Protein AF-0000000065976108 (afdb_homodimer)

InterPro domains:
  IPR010111 Kynureninase [MF_01970] (1-452)
  IPR010111 Kynureninase [PF22580] (341-448)
  IPR010111 Kynureninase [PIRSF038800] (2-458)
  IPR010111 Kynureninase [PTHR14084] (5-458)
  IPR010111 Kynureninase [TIGR01814] (13-453)
  IPR015421 Pyridoxal phosphate-dependent transferase, major domain [G3DSA:3.40.640.10] (53-335)
  IPR015422 Pyridoxal phosphate-dependent transferase, small domain [G3DSA:3.90.1150.10] (14-446)
  IPR015424 Pyridoxal phosphate-dependent transferase [SSF53383] (27-454)

Secondary structure (DSSP, 8-state):
--HHHHHHHHHHS---GGGB---BTTTTT---SSS-TTPBPEE-BTTTSPPPBHHHHHHHHHHHHHHHHHGGGGGT--TTGGGT---GGGTTGGGHHHHHHHHT--GGGEEE-S-HHHHHHHHHHHH---BTTB-EEEEETT--HHHHHHHHHHHHHTT--GGGEEEEPPPTT-SS--HHHHHHHHHHTTTTEEEEEEESB-TTT-BB--HHHHHHHHHHTT-EEEEE-TTTTTTS---TTTTT-SEEEE-SSSTT---TT---EEEE-GGGTTT--SS-----S--GGGB-TTTGGGT-S---B-SSGGGG--SPPPHHHHHHHHHHHHHHHHTTHHHHHHHHHHHHHHHHHHHHHTSTTEE-TT----SSEEEE-S-SSGGGB-S-EEEEEES--SSTTT-HHHHHHHHHHHTTEE-EEETTTEEEEB--TTT--HHHHHHHHHHHHHHHHHHHTT--/--HHHHHHHHHHS---GGGB---BTTTTT---SSS-TTPBPEE-BTTTSPPPBHHHHHHHHHHHHHHHHHGGGGGT--TTGGGT---GGGTTGGGHHHHHHHHT--GGGEEE-S-HHHHHHHHHHHH---BTTB-EEEEETT--HHHHHHHHHHHHHTT--GGGEEEEPPPTT-SS--HHHHHHHHHHTTTTEEEEEEESB-TTT-BB--HHHHHHHHHHTT-EEEEE-TTTTTTS---TTTTT-SEEEE-SSSTT---TT---EEEE-GGGTTT--SS-----S--GGGB-TTTGGGT-S---B-SSGGGG--SPPPHHHHHHHHHHHHHHHHTTHHHHHHHHHHHHHHHHHHHHHTSTTEE-TT----SSEEEE-S-SSGGGB-S-EEEEEES--SSTTT-HHHHHHHHHHHTTEE-EEETTTEEEEB--TTT--HHHHHHHHHHHHHHHHHHHTT--

Sequence (920 aa):
MSIEQAKKLDECFPTYKEEFEIPTFKSLGIQNDEYEDSTDSIYLCGNSLGLMPKITRTAINDELNAWSERGVESHFRHPGEEKGLTSWVDIDLPLLPLIAPIVGGKENEVAVMGTLTSNLNAMLMSFYKPSGKKTKILFEKQAFPSDYYAFLNAAKIFGYNEDHLIQIEIKEGKTYIETEDIIETITNHQDELALVCFSGIQYYTGQFFNIGEITECAKSFGITVGWDLAHAVGNVPLQLHDWDVDFAVWCSYKYLNSGPGGIAGIFVHEKHTKDNSIEQFKPRLAGWWGNNASDRFKMLEVFDPIKSALSYRQSNPSVIDVVAVKSSLELFKKVGGISELRKKSVELTGFLQALLTSSKYYIKQEETTDRLGFKILSPLNKGDRGCQLSVLFQPHYEEYSKNIMERVNKYLSDHAIVCDERRPDVIRLAPLPLYNTFSETFIAVQRLIEAMDKIAANEIMSIEQAKKLDECFPTYKEEFEIPTFKSLGIQNDEYEDSTDSIYLCGNSLGLMPKITRTAINDELNAWSERGVESHFRHPGEEKGLTSWVDIDLPLLPLIAPIVGGKENEVAVMGTLTSNLNAMLMSFYKPSGKKTKILFEKQAFPSDYYAFLNAAKIFGYNEDHLIQIEIKEGKTYIETEDIIETITNHQDELALVCFSGIQYYTGQFFNIGEITECAKSFGITVGWDLAHAVGNVPLQLHDWDVDFAVWCSYKYLNSGPGGIAGIFVHEKHTKDNSIEQFKPRLAGWWGNNASDRFKMLEVFDPIKSALSYRQSNPSVIDVVAVKSSLELFKKVGGISELRKKSVELTGFLQALLTSSKYYIKQEETTDRLGFKILSPLNKGDRGCQLSVLFQPHYEEYSKNIMERVNKYLSDHAIVCDERRPDVIRLAPLPLYNTFSETFIAVQRLIEAMDKIAANEI

pLDDT: mean 97.21, std 2.82, range [80.31, 99.0]

Organism: Debaryomyces hansenii (strain ATCC 36239 / CBS 767 / BCRC 21394 / JCM 1990 / NBRC 0083 / IGC 2968) (NCBI:txid284592)

Nearest PDB structures (foldseek):
  3e9k-assembly1_A-2  TM=9.563E-01  e=1.590E-46  Homo sapiens
  2hzp-assembly1_A-2  TM=9.499E-01  e=9.657E-47  Homo sapiens
  7s3v-assembly1_A  TM=9.511E-01  e=1.504E-46  Homo sapiens
  1qz9-assembly1_A-2  TM=9.157E-01  e=1.569E-31  Pseudomonas fluorescens
  8dl5-assembly1_A  TM=7.112E-01  e=4.955E-16  Penicillium expansum

Structure (mmCIF, N/CA/C/O backbone):
data_AF-0000000065976108-model_v1
#
loop_
_entity.id
_entity.type
_entity.pdbx_description
1 polymer Kynureninase
#
loop_
_atom_site.group_PDB
_atom_site.id
_atom_site.type_symbol
_atom_site.label_atom_id
_atom_site.label_alt_id
_atom_site.label_comp_id
_atom_site.label_asym_id
_atom_site.label_entity_id
_atom_site.label_seq_id
_atom_site.pdbx_PDB_ins_code
_atom_site.Cartn_x
_atom_site.Cartn_y
_atom_site.Cartn_z
_atom_site.occupancy
_atom_site.B_iso_or_equiv
_atom_site.auth_seq_id
_atom_site.auth_comp_id
_atom_site.auth_asym_id
_atom_site.auth_atom_id
_atom_site.pdbx_PDB_model_num
ATOM 1 N N . MET A 1 1 ? 15.281 -36.906 -24.547 1 83.06 1 MET A N 1
ATOM 2 C CA . MET A 1 1 ? 15.781 -35.531 -24.531 1 83.06 1 MET A CA 1
ATOM 3 C C . MET A 1 1 ? 17.125 -35.469 -23.812 1 83.06 1 MET A C 1
ATOM 5 O O . MET A 1 1 ? 17.328 -36.125 -22.797 1 83.06 1 MET A O 1
ATOM 9 N N . SER A 1 2 ? 18.078 -34.75 -24.422 1 91.12 2 SER A N 1
ATOM 10 C CA . SER A 1 2 ? 19.438 -34.719 -23.891 1 91.12 2 SER A CA 1
ATOM 11 C C . SER A 1 2 ? 19.875 -33.281 -23.578 1 91.12 2 SER A C 1
ATOM 13 O O . SER A 1 2 ? 19.203 -32.344 -23.953 1 91.12 2 SER A O 1
ATOM 15 N N . ILE A 1 3 ? 20.875 -33.156 -22.828 1 95.56 3 ILE A N 1
ATOM 16 C CA . ILE A 1 3 ? 21.453 -31.875 -22.484 1 95.56 3 ILE A CA 1
ATOM 17 C C . ILE A 1 3 ? 21.891 -31.156 -23.766 1 95.56 3 ILE A C 1
ATOM 19 O O . ILE A 1 3 ? 21.812 -29.922 -23.844 1 95.56 3 ILE A O 1
ATOM 23 N N . GLU A 1 4 ? 22.281 -31.906 -24.766 1 95.75 4 GLU A N 1
ATOM 24 C CA . GLU A 1 4 ? 22.688 -31.328 -26.047 1 95.75 4 GLU A CA 1
ATOM 25 C C . GLU A 1 4 ? 21.5 -30.672 -26.75 1 95.75 4 GLU A C 1
ATOM 27 O O . GLU A 1 4 ? 21.641 -29.594 -27.344 1 95.75 4 GLU A O 1
ATOM 32 N N . GLN A 1 5 ? 20.438 -31.344 -26.688 1 95.44 5 GLN A N 1
ATOM 33 C CA . GLN A 1 5 ? 19.234 -30.766 -27.25 1 95.44 5 GLN A CA 1
ATOM 34 C C . GLN A 1 5 ? 18.844 -29.484 -26.531 1 95.44 5 GLN A C 1
ATOM 36 O O . GLN A 1 5 ? 18.422 -28.5 -27.172 1 95.44 5 GLN A O 1
ATOM 41 N N . ALA A 1 6 ? 18.922 -29.484 -25.234 1 97.56 6 ALA A N 1
ATOM 42 C CA . ALA A 1 6 ? 18.625 -28.297 -24.422 1 97.56 6 ALA A CA 1
ATOM 43 C C . ALA A 1 6 ? 19.516 -27.125 -24.828 1 97.56 6 ALA A C 1
ATOM 45 O O . ALA A 1 6 ? 19.047 -26 -24.984 1 97.56 6 ALA A O 1
ATOM 46 N N . LYS A 1 7 ? 20.797 -27.391 -24.984 1 97.38 7 LYS A N 1
ATOM 47 C CA . LYS A 1 7 ? 21.766 -26.359 -25.359 1 97.38 7 LYS A CA 1
ATOM 48 C C . LYS A 1 7 ? 21.422 -25.781 -26.734 1 97.38 7 LYS A C 1
ATOM 50 O O . LYS A 1 7 ? 21.609 -24.578 -26.969 1 97.38 7 LYS A O 1
ATOM 55 N N . LYS A 1 8 ? 21 -26.609 -27.641 1 97.12 8 LYS A N 1
ATOM 56 C CA . LYS A 1 8 ? 20.594 -26.141 -28.969 1 97.12 8 LYS A CA 1
ATOM 57 C C . LYS A 1 8 ? 19.375 -25.219 -28.875 1 97.12 8 LYS A C 1
ATOM 59 O O . LYS A 1 8 ? 19.297 -24.234 -29.609 1 97.12 8 LYS A O 1
ATOM 64 N N . LEU A 1 9 ? 18.438 -25.578 -28.047 1 97.44 9 LEU A N 1
ATOM 65 C CA . LEU A 1 9 ? 17.266 -24.734 -27.844 1 97.44 9 LEU A CA 1
ATOM 66 C C . LEU A 1 9 ? 17.656 -23.406 -27.203 1 97.44 9 LEU A C 1
ATOM 68 O O . LEU A 1 9 ? 17.078 -22.375 -27.516 1 97.44 9 LEU A O 1
ATOM 72 N N . ASP A 1 10 ? 18.656 -23.438 -26.297 1 97.5 10 ASP A N 1
ATOM 73 C CA . ASP A 1 10 ? 19.125 -22.219 -25.656 1 97.5 10 ASP A CA 1
ATOM 74 C C . ASP A 1 10 ? 19.688 -21.25 -26.688 1 97.5 10 ASP A C 1
ATOM 76 O O . ASP A 1 10 ? 19.609 -20.031 -26.516 1 97.5 10 ASP A O 1
ATOM 80 N N . GLU A 1 11 ? 20.266 -21.75 -27.734 1 96.69 11 GLU A N 1
ATOM 81 C CA . GLU A 1 11 ? 20.797 -20.922 -28.812 1 96.69 11 GLU A CA 1
ATOM 82 C C . GLU A 1 11 ? 19.672 -20.266 -29.609 1 96.69 11 GLU A C 1
ATOM 84 O O . GLU A 1 11 ? 19.844 -19.172 -30.141 1 96.69 11 GLU A O 1
ATOM 89 N N . CYS A 1 12 ? 18.562 -20.922 -29.672 1 96.19 12 CYS A N 1
ATOM 90 C CA . CYS A 1 12 ? 17.438 -20.453 -30.469 1 96.19 12 CYS A CA 1
ATOM 91 C C . CYS A 1 12 ? 16.594 -19.453 -29.703 1 96.19 12 CYS A C 1
ATOM 93 O O . CYS A 1 12 ? 15.922 -18.609 -30.297 1 96.19 12 CYS A O 1
ATOM 95 N N . PHE A 1 13 ? 16.562 -19.562 -28.406 1 95.88 13 PHE A N 1
ATOM 96 C CA . PHE A 1 13 ? 15.742 -18.703 -27.547 1 95.88 13 PHE A CA 1
ATOM 97 C C . PHE A 1 13 ? 16.609 -17.938 -26.562 1 95.88 13 PHE A C 1
ATOM 99 O O . PHE A 1 13 ? 17.016 -18.484 -25.531 1 95.88 13 PHE A O 1
ATOM 106 N N . PRO A 1 14 ? 16.781 -16.734 -26.859 1 90.56 14 PRO A N 1
ATOM 107 C CA . PRO A 1 14 ? 17.641 -15.953 -25.984 1 90.56 14 PRO A CA 1
ATOM 108 C C . PRO A 1 14 ? 17.078 -15.805 -24.578 1 90.56 14 PRO A C 1
ATOM 110 O O . PRO A 1 14 ? 15.867 -15.891 -24.375 1 90.56 14 PRO A O 1
ATOM 113 N N . THR A 1 15 ? 17.984 -15.625 -23.578 1 93.5 15 THR A N 1
ATOM 114 C CA . THR A 1 15 ? 17.625 -15.289 -22.203 1 93.5 15 THR A CA 1
ATOM 115 C C . THR A 1 15 ? 18.109 -13.891 -21.844 1 93.5 15 THR A C 1
ATOM 117 O O . THR A 1 15 ? 18.875 -13.273 -22.578 1 93.5 15 THR A O 1
ATOM 120 N N . TYR A 1 16 ? 17.516 -13.375 -20.812 1 96.94 16 TYR A N 1
ATOM 121 C CA . TYR A 1 16 ? 17.906 -12.086 -20.25 1 96.94 16 TYR A CA 1
ATOM 122 C C . TYR A 1 16 ? 18.375 -12.242 -18.812 1 96.94 16 TYR A C 1
ATOM 124 O O . TYR A 1 16 ? 18.203 -11.328 -18 1 96.94 16 TYR A O 1
ATOM 132 N N . LYS A 1 17 ? 18.891 -13.336 -18.516 1 97.19 17 LYS A N 1
ATOM 133 C CA . LYS A 1 17 ? 19.344 -13.727 -17.188 1 97.19 17 LYS A CA 1
ATOM 134 C C . LYS A 1 17 ? 20.359 -12.719 -16.641 1 97.19 17 LYS A C 1
ATOM 136 O O . LYS A 1 17 ? 20.391 -12.469 -15.43 1 97.19 17 LYS A O 1
ATOM 141 N N . GLU A 1 18 ? 21.125 -12.094 -17.5 1 97.06 18 GLU A N 1
ATOM 142 C CA . GLU A 1 18 ? 22.172 -11.164 -17.078 1 97.06 18 GLU A CA 1
ATOM 143 C C . GLU A 1 18 ? 21.594 -9.883 -16.5 1 97.06 18 GLU A C 1
ATOM 145 O O . GLU A 1 18 ? 22.281 -9.117 -15.836 1 97.06 18 GLU A O 1
ATOM 150 N N . GLU A 1 19 ? 20.344 -9.664 -16.75 1 98.25 19 GLU A N 1
ATOM 151 C CA . GLU A 1 19 ? 19.672 -8.461 -16.25 1 98.25 19 GLU A CA 1
ATOM 152 C C . GLU A 1 19 ? 19.188 -8.672 -14.82 1 98.25 19 GLU A C 1
ATOM 154 O O . GLU A 1 19 ? 18.719 -7.727 -14.18 1 98.25 19 GLU A O 1
ATOM 159 N N . PHE A 1 20 ? 19.375 -9.883 -14.281 1 98.62 20 PHE A N 1
ATOM 160 C CA . PHE A 1 20 ? 18.781 -10.211 -12.992 1 98.62 20 PHE A CA 1
ATOM 161 C C . PHE A 1 20 ? 19.844 -10.633 -11.992 1 98.62 20 PHE A C 1
ATOM 163 O O . PHE A 1 20 ? 20.938 -11.07 -12.383 1 98.62 20 PHE A O 1
ATOM 170 N N . GLU A 1 21 ? 19.531 -10.406 -10.734 1 98.56 21 GLU A N 1
ATOM 171 C CA . GLU A 1 21 ? 20.297 -10.984 -9.641 1 98.56 21 GLU A CA 1
ATOM 172 C C . GLU A 1 21 ? 19.891 -12.43 -9.367 1 98.56 21 GLU A C 1
ATOM 174 O O . GLU A 1 21 ? 18.734 -12.688 -8.992 1 98.56 21 GLU A O 1
ATOM 179 N N . ILE A 1 22 ? 20.812 -13.359 -9.555 1 98.5 22 ILE A N 1
ATOM 180 C CA . ILE A 1 22 ? 20.531 -14.773 -9.359 1 98.5 22 ILE A CA 1
ATOM 181 C C . ILE A 1 22 ? 21.203 -15.266 -8.086 1 98.5 22 ILE A C 1
ATOM 183 O O . ILE A 1 22 ? 22.422 -15.164 -7.945 1 98.5 22 ILE A O 1
ATOM 187 N N . PRO A 1 23 ? 20.438 -15.789 -7.156 1 98.62 23 PRO A N 1
ATOM 188 C CA . PRO A 1 23 ? 21.109 -16.375 -5.988 1 98.62 23 PRO A CA 1
ATOM 189 C C . PRO A 1 23 ? 22.125 -17.438 -6.371 1 98.62 23 PRO A C 1
ATOM 191 O O . PRO A 1 23 ? 21.969 -18.125 -7.379 1 98.62 23 PRO A O 1
ATOM 194 N N . THR A 1 24 ? 23.141 -17.594 -5.59 1 98.38 24 THR A N 1
ATOM 195 C CA . THR A 1 24 ? 24.188 -18.578 -5.812 1 98.38 24 THR A CA 1
ATOM 196 C C . THR A 1 24 ? 24.188 -19.641 -4.711 1 98.38 24 THR A C 1
ATOM 198 O O . THR A 1 24 ? 23.484 -19.5 -3.713 1 98.38 24 THR A O 1
ATOM 201 N N . PHE A 1 25 ? 24.969 -20.719 -4.961 1 97.81 25 PHE A N 1
ATOM 202 C CA . PHE A 1 25 ? 25.141 -21.719 -3.906 1 97.81 25 PHE A CA 1
ATOM 203 C C . PHE A 1 25 ? 25.578 -21.047 -2.604 1 97.81 25 PHE A C 1
ATOM 205 O O . PHE A 1 25 ? 25 -21.312 -1.546 1 97.81 25 PHE A O 1
ATOM 212 N N . LYS A 1 26 ? 26.516 -20.109 -2.688 1 97.12 26 LYS A N 1
ATOM 213 C CA . LYS A 1 26 ? 27.031 -19.422 -1.516 1 97.12 26 LYS A CA 1
ATOM 214 C C . LYS A 1 26 ? 25.953 -18.578 -0.848 1 97.12 26 LYS A C 1
ATOM 216 O O . LYS A 1 26 ? 25.75 -18.656 0.364 1 97.12 26 LYS A O 1
ATOM 221 N N . SER A 1 27 ? 25.312 -17.719 -1.66 1 97.81 27 SER A N 1
ATOM 222 C CA . SER A 1 27 ? 24.344 -16.781 -1.079 1 97.81 27 SER A CA 1
ATOM 223 C C . SER A 1 27 ? 23.141 -17.516 -0.505 1 97.81 27 SER A C 1
ATOM 225 O O . SER A 1 27 ? 22.5 -17.031 0.429 1 97.81 27 SER A O 1
ATOM 227 N N . LEU A 1 28 ? 22.891 -18.734 -1.014 1 97.81 28 LEU A N 1
ATOM 228 C CA . LEU A 1 28 ? 21.797 -19.562 -0.501 1 97.81 28 LEU A CA 1
ATOM 229 C C . LEU A 1 28 ? 22.219 -20.344 0.736 1 97.81 28 LEU A C 1
ATOM 231 O O . LEU A 1 28 ? 21.406 -20.984 1.392 1 97.81 28 LEU A O 1
ATOM 235 N N . GLY A 1 29 ? 23.469 -20.312 1.056 1 95.5 29 GLY A N 1
ATOM 236 C CA . GLY A 1 29 ? 24 -21.031 2.201 1 95.5 29 GLY A CA 1
ATOM 237 C C . GLY A 1 29 ? 24.125 -22.516 1.956 1 95.5 29 GLY A C 1
ATOM 238 O O . GLY A 1 29 ? 23.969 -23.328 2.877 1 95.5 29 GLY A O 1
ATOM 239 N N . ILE A 1 30 ? 24.312 -22.891 0.688 1 95.62 30 ILE A N 1
ATOM 240 C CA . ILE A 1 30 ? 24.391 -24.312 0.323 1 95.62 30 ILE A CA 1
ATOM 241 C C . ILE A 1 30 ? 25.844 -24.719 0.115 1 95.62 30 ILE A C 1
ATOM 243 O O . ILE A 1 30 ? 26.562 -24.094 -0.671 1 95.62 30 ILE A O 1
ATOM 247 N N . GLN A 1 31 ? 26.266 -25.688 0.859 1 90.69 31 GLN A N 1
ATOM 248 C CA . GLN A 1 31 ? 27.578 -26.281 0.655 1 90.69 31 GLN A CA 1
ATOM 249 C C . GLN A 1 31 ? 27.5 -27.516 -0.234 1 90.69 31 GLN A C 1
ATOM 251 O O . GLN A 1 31 ? 26.688 -28.406 0.014 1 90.69 31 GLN A O 1
ATOM 256 N N . ASN A 1 32 ? 28.156 -27.406 -1.315 1 86.69 32 ASN A N 1
ATOM 257 C CA . ASN A 1 32 ? 28.188 -28.516 -2.277 1 86.69 32 ASN A CA 1
ATOM 258 C C . ASN A 1 32 ? 29.578 -28.734 -2.852 1 86.69 32 ASN A C 1
ATOM 260 O O . ASN A 1 32 ? 30.25 -27.766 -3.229 1 86.69 32 ASN A O 1
ATOM 264 N N . ASP A 1 33 ? 30.016 -29.969 -2.873 1 88.5 33 ASP A N 1
ATOM 265 C CA . ASP A 1 33 ? 31.375 -30.281 -3.293 1 88.5 33 ASP A CA 1
ATOM 266 C C . ASP A 1 33 ? 31.484 -30.312 -4.816 1 88.5 33 ASP A C 1
ATOM 268 O O . ASP A 1 33 ? 32.594 -30.188 -5.363 1 88.5 33 ASP A O 1
ATOM 272 N N . GLU A 1 34 ? 30.422 -30.406 -5.418 1 90.31 34 GLU A N 1
ATOM 273 C CA . GLU A 1 34 ? 30.438 -30.594 -6.863 1 90.31 34 GLU A CA 1
ATOM 274 C C . GLU A 1 34 ? 30.375 -29.25 -7.594 1 90.31 34 GLU A C 1
ATOM 276 O O . GLU A 1 34 ? 30.797 -29.156 -8.75 1 90.31 34 GLU A O 1
ATOM 281 N N . TYR A 1 35 ? 29.875 -28.234 -6.941 1 92.31 35 TYR A N 1
ATOM 282 C CA . TYR A 1 35 ? 29.703 -26.953 -7.602 1 92.31 35 TYR A CA 1
ATOM 283 C C . TYR A 1 35 ? 30.438 -25.844 -6.863 1 92.31 35 TYR A C 1
ATOM 285 O O . TYR A 1 35 ? 30.594 -25.906 -5.641 1 92.31 35 TYR A O 1
ATOM 293 N N . GLU A 1 36 ? 30.859 -24.812 -7.633 1 94.5 36 GLU A N 1
ATOM 294 C CA . GLU A 1 36 ? 31.5 -23.656 -7.031 1 94.5 36 GLU A CA 1
ATOM 295 C C . GLU A 1 36 ? 30.516 -22.828 -6.23 1 94.5 36 GLU A C 1
ATOM 297 O O . GLU A 1 36 ? 29.328 -22.75 -6.574 1 94.5 36 GLU A O 1
ATOM 302 N N . ASP A 1 37 ? 31.047 -22.172 -5.293 1 94.38 37 ASP A N 1
ATOM 303 C CA . ASP A 1 37 ? 30.25 -21.297 -4.43 1 94.38 37 ASP A CA 1
ATOM 304 C C . ASP A 1 37 ? 29.531 -20.234 -5.246 1 94.38 37 ASP A C 1
ATOM 306 O O . ASP A 1 37 ? 28.406 -19.844 -4.918 1 94.38 37 ASP A O 1
ATOM 310 N N . SER A 1 38 ? 30.156 -19.828 -6.281 1 96.12 38 SER A N 1
ATOM 311 C CA . SER A 1 38 ? 29.656 -18.719 -7.07 1 96.12 38 SER A CA 1
ATOM 312 C C . SER A 1 38 ? 28.688 -19.188 -8.156 1 96.12 38 SER A C 1
ATOM 314 O O . SER A 1 38 ? 28.141 -18.391 -8.906 1 96.12 38 SER A O 1
ATOM 316 N N . THR A 1 39 ? 28.453 -20.547 -8.164 1 97.19 39 THR A N 1
ATOM 317 C CA . THR A 1 39 ? 27.547 -21.094 -9.172 1 97.19 39 THR A CA 1
ATOM 318 C C . THR A 1 39 ? 26.125 -20.609 -8.945 1 97.19 39 THR A C 1
ATOM 320 O O . THR A 1 39 ? 25.609 -20.656 -7.824 1 97.19 39 THR A O 1
ATOM 323 N N . ASP A 1 40 ? 25.531 -20.125 -10.039 1 97.81 40 ASP A N 1
ATOM 324 C CA . ASP A 1 40 ? 24.156 -19.625 -9.992 1 97.81 40 ASP A CA 1
ATOM 325 C C . ASP A 1 40 ? 23.188 -20.75 -9.625 1 97.81 40 ASP A C 1
ATOM 327 O O . ASP A 1 40 ? 23.375 -21.906 -10.039 1 97.81 40 ASP A O 1
ATOM 331 N N . SER A 1 41 ? 22.219 -20.391 -8.867 1 98.56 41 SER A N 1
ATOM 332 C CA . SER A 1 41 ? 21.094 -21.281 -8.641 1 98.56 41 SER A CA 1
ATOM 333 C C . SER A 1 41 ? 20.219 -21.391 -9.883 1 98.56 41 SER A C 1
ATOM 335 O O . SER A 1 41 ? 20.344 -20.594 -10.812 1 98.56 41 SER A O 1
ATOM 337 N N . ILE A 1 42 ? 19.438 -22.484 -10 1 98.69 42 ILE A N 1
ATOM 338 C CA . ILE A 1 42 ? 18.328 -22.578 -10.938 1 98.69 42 ILE A CA 1
ATOM 339 C C . ILE A 1 42 ? 17.031 -22.172 -10.258 1 98.69 42 ILE A C 1
ATOM 341 O O . ILE A 1 42 ? 16.5 -22.906 -9.414 1 98.69 42 ILE A O 1
ATOM 345 N N . TYR A 1 43 ? 16.562 -20.969 -10.609 1 98.75 43 TYR A N 1
ATOM 346 C CA . TYR A 1 43 ? 15.445 -20.359 -9.914 1 98.75 43 TYR A CA 1
ATOM 347 C C . TYR A 1 43 ? 14.141 -20.594 -10.68 1 98.75 43 TYR A C 1
ATOM 349 O O . TYR A 1 43 ? 13.844 -19.859 -11.633 1 98.75 43 TYR A O 1
ATOM 357 N N . LEU A 1 44 ? 13.328 -21.516 -10.242 1 98.75 44 LEU A N 1
ATOM 358 C CA . LEU A 1 44 ? 12.062 -21.859 -10.875 1 98.75 44 LEU A CA 1
ATOM 359 C C . LEU A 1 44 ? 10.883 -21.422 -10.016 1 98.75 44 LEU A C 1
ATOM 361 O O . LEU A 1 44 ? 9.852 -22.109 -9.969 1 98.75 44 LEU A O 1
ATOM 365 N N . CYS A 1 45 ? 11.055 -20.297 -9.281 1 98.62 45 CYS A N 1
ATOM 366 C CA . CYS A 1 45 ? 10.07 -19.906 -8.281 1 98.62 45 CYS A CA 1
ATOM 367 C C . CYS A 1 45 ? 9.625 -18.453 -8.5 1 98.62 45 CYS A C 1
ATOM 369 O O . CYS A 1 45 ? 9.242 -17.781 -7.551 1 98.62 45 CYS A O 1
ATOM 371 N N . GLY A 1 46 ? 9.664 -17.938 -9.742 1 98.31 46 GLY A N 1
ATOM 372 C CA . GLY A 1 46 ? 9.172 -16.609 -10.055 1 98.31 46 GLY A CA 1
ATOM 373 C C . GLY A 1 46 ? 7.676 -16.469 -9.867 1 98.31 46 GLY A C 1
ATOM 374 O O . GLY A 1 46 ? 7.152 -15.352 -9.812 1 98.31 46 GLY A O 1
ATOM 375 N N . ASN A 1 47 ? 6.953 -17.594 -9.797 1 98.25 47 ASN A N 1
ATOM 376 C CA . ASN A 1 47 ? 5.512 -17.609 -9.562 1 98.25 47 ASN A CA 1
ATOM 377 C C . ASN A 1 47 ? 5.18 -17.281 -8.109 1 98.25 47 ASN A C 1
ATOM 379 O O . ASN A 1 47 ? 4.016 -17.078 -7.766 1 98.25 47 ASN A O 1
ATOM 383 N N . SER A 1 48 ? 6.148 -17.203 -7.262 1 97.94 48 SER A N 1
ATOM 384 C CA . SER A 1 48 ? 5.992 -16.781 -5.875 1 97.94 48 SER A CA 1
ATOM 385 C C . SER A 1 48 ? 6.648 -15.43 -5.633 1 97.94 48 SER A C 1
ATOM 387 O O . SER A 1 48 ? 6.027 -14.531 -5.062 1 97.94 48 SER A O 1
ATOM 389 N N . LEU A 1 49 ? 7.867 -15.312 -6.023 1 98.69 49 LEU A N 1
ATOM 390 C CA . LEU A 1 49 ? 8.586 -14.047 -6.012 1 98.69 49 LEU A CA 1
ATOM 391 C C . LEU A 1 49 ? 9.578 -13.977 -7.164 1 98.69 49 LEU A C 1
ATOM 393 O O . LEU A 1 49 ? 10.461 -14.828 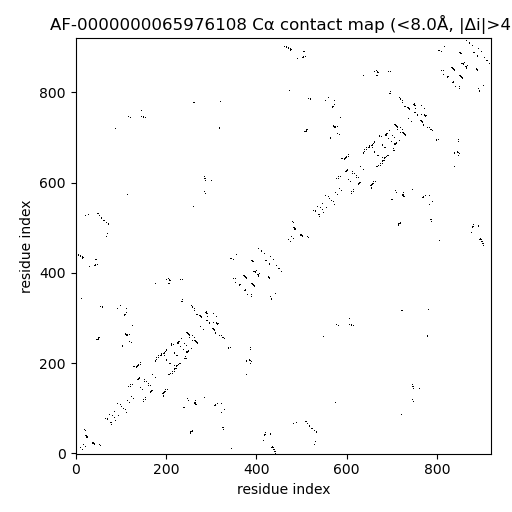-7.281 1 98.69 49 LEU A O 1
ATOM 397 N N . GLY A 1 50 ? 9.461 -12.953 -7.965 1 98.75 50 GLY A N 1
ATOM 398 C CA . GLY A 1 50 ? 10.383 -12.781 -9.07 1 98.75 50 GLY A CA 1
ATOM 399 C C . GLY A 1 50 ? 11.773 -12.359 -8.633 1 98.75 50 GLY A C 1
ATOM 400 O O . GLY A 1 50 ? 11.953 -11.859 -7.52 1 98.75 50 GLY A O 1
ATOM 401 N N . LEU A 1 51 ? 12.758 -12.594 -9.516 1 98.81 51 LEU A N 1
ATOM 402 C CA . LEU A 1 51 ? 14.133 -12.18 -9.266 1 98.81 51 LEU A CA 1
ATOM 403 C C . LEU A 1 51 ? 14.289 -10.672 -9.43 1 98.81 51 LEU A C 1
ATOM 405 O O . LEU A 1 51 ? 13.555 -10.047 -10.203 1 98.81 51 LEU A O 1
ATOM 409 N N . MET A 1 52 ? 15.219 -10.102 -8.758 1 98.81 52 MET A N 1
ATOM 410 C CA . MET A 1 52 ? 15.422 -8.656 -8.805 1 98.81 52 MET A CA 1
ATOM 411 C C . MET A 1 52 ? 16.125 -8.25 -10.094 1 98.81 52 MET A C 1
ATOM 413 O O . MET A 1 52 ? 17.234 -8.695 -10.367 1 98.81 52 MET A O 1
ATOM 417 N N . PRO A 1 53 ? 15.477 -7.434 -10.922 1 98.75 53 PRO A N 1
ATOM 418 C CA . PRO A 1 53 ? 16.281 -6.797 -11.969 1 98.75 53 PRO A CA 1
ATOM 419 C C . PRO A 1 53 ? 17.453 -5.992 -11.406 1 98.75 53 PRO A C 1
ATOM 421 O O . PRO A 1 53 ? 17.297 -5.273 -10.422 1 98.75 53 PRO A O 1
ATOM 424 N N . LYS A 1 54 ? 18.609 -6.117 -12.008 1 98.56 54 LYS A N 1
ATOM 425 C CA . LYS A 1 54 ? 19.797 -5.422 -11.523 1 98.56 54 LYS A CA 1
ATOM 426 C C . LYS A 1 54 ? 19.562 -3.914 -11.469 1 98.56 54 LYS A C 1
ATOM 428 O O . LYS A 1 54 ? 20.031 -3.246 -10.539 1 98.56 54 LYS A O 1
ATOM 433 N N . ILE A 1 55 ? 18.812 -3.363 -12.367 1 98.44 55 ILE A N 1
ATOM 434 C CA . ILE A 1 55 ? 18.594 -1.926 -12.5 1 98.44 55 ILE A CA 1
ATOM 435 C C . ILE A 1 55 ? 17.703 -1.432 -11.367 1 98.44 55 ILE A C 1
ATOM 437 O O . ILE A 1 55 ? 17.625 -0.229 -11.109 1 98.44 55 ILE A O 1
ATOM 441 N N . THR A 1 56 ? 16.953 -2.297 -10.688 1 98.75 56 THR A N 1
ATOM 442 C CA . THR A 1 56 ? 16.031 -1.92 -9.617 1 98.75 56 THR A CA 1
ATOM 443 C C . THR A 1 56 ? 16.781 -1.198 -8.5 1 98.75 56 THR A C 1
ATOM 445 O O . THR A 1 56 ? 16.281 -0.218 -7.941 1 98.75 56 THR A O 1
ATOM 448 N N . ARG A 1 57 ? 17.969 -1.676 -8.125 1 98.62 57 ARG A N 1
ATOM 449 C CA . ARG A 1 57 ? 18.766 -1.045 -7.074 1 98.62 57 ARG A CA 1
ATOM 450 C C . ARG A 1 57 ? 19.062 0.413 -7.41 1 98.62 57 ARG A C 1
ATOM 452 O O . ARG A 1 57 ? 18.906 1.294 -6.562 1 98.62 57 ARG A O 1
ATOM 459 N N . THR A 1 58 ? 19.438 0.636 -8.656 1 98.5 58 THR A N 1
ATOM 460 C CA . THR A 1 58 ? 19.719 1.996 -9.102 1 98.5 58 THR A CA 1
ATOM 461 C C . THR A 1 58 ? 18.453 2.846 -9.055 1 98.5 58 THR A C 1
ATOM 463 O O . THR A 1 58 ? 18.469 3.98 -8.578 1 98.5 58 THR A O 1
ATOM 466 N N . ALA A 1 59 ? 17.359 2.33 -9.562 1 98.75 59 ALA A N 1
ATOM 467 C CA . ALA A 1 59 ? 16.094 3.055 -9.602 1 98.75 59 ALA A CA 1
ATOM 468 C C . ALA A 1 59 ? 15.664 3.49 -8.203 1 98.75 59 ALA A C 1
ATOM 470 O O . ALA A 1 59 ? 15.25 4.633 -8 1 98.75 59 ALA A O 1
ATOM 471 N N . ILE A 1 60 ? 15.758 2.615 -7.211 1 98.75 60 ILE A N 1
ATOM 472 C CA . ILE A 1 60 ? 15.352 2.902 -5.84 1 98.75 60 ILE A CA 1
ATOM 473 C C . ILE A 1 60 ? 16.297 3.936 -5.23 1 98.75 60 ILE A C 1
ATOM 475 O O . ILE A 1 60 ? 15.844 4.91 -4.621 1 98.75 60 ILE A O 1
ATOM 479 N N . ASN A 1 61 ? 17.578 3.764 -5.395 1 98.81 61 ASN A N 1
ATOM 480 C CA . ASN A 1 61 ? 18.547 4.684 -4.801 1 98.81 61 ASN A CA 1
ATOM 481 C C . ASN A 1 61 ? 18.453 6.07 -5.426 1 98.81 61 ASN A C 1
ATOM 483 O O . ASN A 1 61 ? 18.734 7.074 -4.766 1 98.81 61 ASN A O 1
ATOM 487 N N . ASP A 1 62 ? 18.078 6.148 -6.711 1 98.75 62 ASP A N 1
ATOM 488 C CA . ASP A 1 62 ? 17.828 7.449 -7.328 1 98.75 62 ASP A CA 1
ATOM 489 C C . ASP A 1 62 ? 16.766 8.227 -6.551 1 98.75 62 ASP A C 1
ATOM 491 O O . ASP A 1 62 ? 16.891 9.445 -6.379 1 98.75 62 ASP A O 1
ATOM 495 N N . GLU A 1 63 ? 15.742 7.559 -6.059 1 98.81 63 GLU A N 1
ATOM 496 C CA . GLU A 1 63 ? 14.672 8.234 -5.328 1 98.81 63 GLU A CA 1
ATOM 497 C C . GLU A 1 63 ? 15.102 8.555 -3.898 1 98.81 63 GLU A C 1
ATOM 499 O O . GLU A 1 63 ? 14.68 9.57 -3.336 1 98.81 63 GLU A O 1
ATOM 504 N N . LEU A 1 64 ? 15.938 7.672 -3.287 1 98.88 64 LEU A N 1
ATOM 505 C CA . LEU A 1 64 ? 16.516 8.023 -1.994 1 98.88 64 LEU A CA 1
ATOM 506 C C . LEU A 1 64 ? 17.391 9.266 -2.111 1 98.88 64 LEU A C 1
ATOM 508 O O . LEU A 1 64 ? 17.391 10.117 -1.219 1 98.88 64 LEU A O 1
ATOM 512 N N . ASN A 1 65 ? 18.156 9.352 -3.225 1 98.75 65 ASN A N 1
ATOM 513 C CA . ASN A 1 65 ? 18.922 10.57 -3.49 1 98.75 65 ASN A CA 1
ATOM 514 C C . ASN A 1 65 ? 18.016 11.789 -3.598 1 98.75 65 ASN A C 1
ATOM 516 O O . ASN A 1 65 ? 18.328 12.844 -3.045 1 98.75 65 ASN A O 1
ATOM 520 N N . ALA A 1 66 ? 16.938 11.648 -4.336 1 98.88 66 ALA A N 1
ATOM 521 C CA . ALA A 1 66 ? 16 12.758 -4.48 1 98.88 66 ALA A CA 1
ATOM 522 C C . ALA A 1 66 ? 15.461 13.195 -3.125 1 98.88 66 ALA A C 1
ATOM 524 O O . ALA A 1 66 ? 15.336 14.398 -2.859 1 98.88 66 ALA A O 1
ATOM 525 N N . TRP A 1 67 ? 15.102 12.203 -2.314 1 98.81 67 TRP A N 1
ATOM 526 C CA . TRP A 1 67 ? 14.625 12.492 -0.964 1 98.81 67 TRP A CA 1
ATOM 527 C C . TRP A 1 67 ? 15.68 13.242 -0.164 1 98.81 67 TRP A C 1
ATOM 529 O O . TRP A 1 67 ? 15.383 14.242 0.491 1 98.81 67 TRP A O 1
ATOM 539 N N . SER A 1 68 ? 16.906 12.812 -0.262 1 98.56 68 SER A N 1
ATOM 540 C CA . SER A 1 68 ? 18.031 13.422 0.431 1 98.56 68 SER A CA 1
ATOM 541 C C . SER A 1 68 ? 18.281 14.844 -0.062 1 98.56 68 SER A C 1
ATOM 543 O O . SER A 1 68 ? 18.5 15.758 0.738 1 98.56 68 SER A O 1
ATOM 545 N N . GLU A 1 69 ? 18.156 15.062 -1.307 1 98.44 69 GLU A N 1
ATOM 546 C CA . GLU A 1 69 ? 18.594 16.297 -1.948 1 98.44 69 GLU A CA 1
ATOM 547 C C . GLU A 1 69 ? 17.516 17.359 -1.907 1 98.44 69 GLU A C 1
ATOM 549 O O . GLU A 1 69 ? 17.812 18.562 -1.831 1 98.44 69 GLU A O 1
ATOM 554 N N . ARG A 1 70 ? 16.234 16.969 -1.964 1 98.06 70 ARG A N 1
ATOM 555 C CA . ARG A 1 70 ? 15.195 17.953 -2.207 1 98.06 70 ARG A CA 1
ATOM 556 C C . ARG A 1 70 ? 14.102 17.859 -1.144 1 98.06 70 ARG A C 1
ATOM 558 O O . ARG A 1 70 ? 13.273 18.766 -1.026 1 98.06 70 ARG A O 1
ATOM 565 N N . GLY A 1 71 ? 14.055 16.781 -0.328 1 98.19 71 GLY A N 1
ATOM 566 C CA . GLY A 1 71 ? 12.938 16.594 0.582 1 98.19 71 GLY A CA 1
ATOM 567 C C . GLY A 1 71 ? 11.586 16.672 -0.108 1 98.19 71 GLY A C 1
ATOM 568 O O . GLY A 1 71 ? 11.352 15.984 -1.108 1 98.19 71 GLY A O 1
ATOM 569 N N . VAL A 1 72 ? 10.742 17.516 0.395 1 98.31 72 VAL A N 1
ATOM 570 C CA . VAL A 1 72 ? 9.359 17.641 -0.067 1 98.31 72 VAL A CA 1
ATOM 571 C C . VAL A 1 72 ? 9.336 18.219 -1.479 1 98.31 72 VAL A C 1
ATOM 573 O O . VAL A 1 72 ? 8.406 17.969 -2.244 1 98.31 72 VAL A O 1
ATOM 576 N N . GLU A 1 73 ? 10.352 18.906 -1.911 1 97.88 73 GLU A N 1
ATOM 577 C CA . GLU A 1 73 ? 10.375 19.578 -3.207 1 97.88 73 GLU A CA 1
ATOM 578 C C . GLU A 1 73 ? 10.438 18.562 -4.348 1 97.88 73 GLU A C 1
ATOM 580 O O . GLU A 1 73 ? 10.102 18.891 -5.488 1 97.88 73 GLU A O 1
ATOM 585 N N . SER A 1 74 ? 10.82 17.359 -4.027 1 98.44 74 SER A N 1
ATOM 586 C CA . SER A 1 74 ? 10.898 16.328 -5.059 1 98.44 74 SER A CA 1
ATOM 587 C C . SER A 1 74 ? 9.516 16 -5.621 1 98.44 74 SER A C 1
ATOM 589 O O . SER A 1 74 ? 9.398 15.406 -6.695 1 98.44 74 SER A O 1
ATOM 591 N N . HIS A 1 75 ? 8.469 16.391 -4.926 1 97.5 75 HIS A N 1
ATOM 592 C CA . HIS A 1 75 ? 7.117 16.219 -5.441 1 97.5 75 HIS A CA 1
ATOM 593 C C . HIS A 1 75 ? 6.906 17 -6.727 1 97.5 75 HIS A C 1
ATOM 595 O O . HIS A 1 75 ? 6.137 16.594 -7.598 1 97.5 75 HIS A O 1
ATOM 601 N N . PHE A 1 76 ? 7.598 18.141 -6.844 1 96.06 76 PHE A N 1
ATOM 602 C CA . PHE A 1 76 ? 7.293 19.031 -7.957 1 96.06 76 PHE A CA 1
ATOM 603 C C . PHE A 1 76 ? 8.555 19.375 -8.742 1 96.06 76 PHE A C 1
ATOM 605 O O . PHE A 1 76 ? 8.477 19.875 -9.867 1 96.06 76 PHE A O 1
ATOM 612 N N . ARG A 1 77 ? 9.719 19.172 -8.117 1 96.56 77 ARG A N 1
ATOM 613 C CA . ARG A 1 77 ? 11.008 19.516 -8.711 1 96.56 77 ARG A CA 1
ATOM 614 C C . ARG A 1 77 ? 12.031 18.406 -8.453 1 96.56 77 ARG A C 1
ATOM 616 O O . ARG A 1 77 ? 13.039 18.641 -7.773 1 96.56 77 ARG A O 1
ATOM 623 N N . HIS A 1 78 ? 11.797 17.281 -9 1 98.06 78 HIS A N 1
ATOM 624 C CA . HIS A 1 78 ? 12.734 16.172 -8.867 1 98.06 78 HIS A CA 1
ATOM 625 C C . HIS A 1 78 ? 14.117 16.547 -9.398 1 98.06 78 HIS A C 1
ATOM 627 O O . HIS A 1 78 ? 14.234 17.125 -10.477 1 98.06 78 HIS A O 1
ATOM 633 N N . PRO A 1 79 ? 15.188 16.25 -8.711 1 97.88 79 PRO A N 1
ATOM 634 C CA . PRO A 1 79 ? 16.516 16.672 -9.148 1 97.88 79 PRO A CA 1
ATOM 635 C C . PRO A 1 79 ? 17 15.93 -10.383 1 97.88 79 PRO A C 1
ATOM 637 O O . PRO A 1 79 ? 17.922 16.375 -11.07 1 97.88 79 PRO A O 1
ATOM 640 N N . GLY A 1 80 ? 16.391 14.758 -10.672 1 96.81 80 GLY A N 1
ATOM 641 C CA . GLY A 1 80 ? 16.812 13.945 -11.805 1 96.81 80 GLY A CA 1
ATOM 642 C C . GLY A 1 80 ? 15.906 14.102 -13.016 1 96.81 80 GLY A C 1
ATOM 643 O O . GLY A 1 80 ? 15.875 13.234 -13.891 1 96.81 80 GLY A O 1
ATOM 644 N N . GLU A 1 81 ? 15.141 15.211 -13.102 1 96.25 81 GLU A N 1
ATOM 645 C CA . GLU A 1 81 ? 14.219 15.398 -14.219 1 96.25 81 GLU A CA 1
ATOM 646 C C . GLU A 1 81 ? 14.953 15.406 -15.555 1 96.25 81 GLU A C 1
ATOM 648 O O . GLU A 1 81 ? 14.461 14.867 -16.547 1 96.25 81 GLU A O 1
ATOM 653 N N . GLU A 1 82 ? 16.109 16.062 -15.617 1 94.62 82 GLU A N 1
ATOM 654 C CA . GLU A 1 82 ? 16.891 16.125 -16.844 1 94.62 82 GLU A CA 1
ATOM 655 C C . GLU A 1 82 ? 17.328 14.734 -17.297 1 94.62 82 GLU A C 1
ATOM 657 O O . GLU A 1 82 ? 17.609 14.523 -18.484 1 94.62 82 GLU A O 1
ATOM 662 N N . LYS A 1 83 ? 17.469 13.766 -16.453 1 95.38 83 LYS A N 1
ATOM 663 C CA . LYS A 1 83 ? 17.859 12.383 -16.75 1 95.38 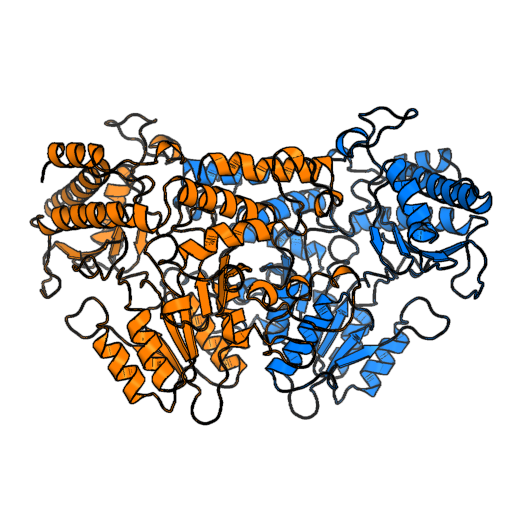83 LYS A CA 1
ATOM 664 C C . LYS A 1 83 ? 16.641 11.516 -17.016 1 95.38 83 LYS A C 1
ATOM 666 O O . LYS A 1 83 ? 16.75 10.297 -17.109 1 95.38 83 LYS A O 1
ATOM 671 N N . GLY A 1 84 ? 15.461 12.125 -16.984 1 95.94 84 GLY A N 1
ATOM 672 C CA . GLY A 1 84 ? 14.25 11.406 -17.344 1 95.94 84 GLY A CA 1
ATOM 673 C C . GLY A 1 84 ? 13.5 10.867 -16.141 1 95.94 84 GLY A C 1
ATOM 674 O O . GLY A 1 84 ? 12.555 10.094 -16.281 1 95.94 84 GLY A O 1
ATOM 675 N N . LEU A 1 85 ? 13.922 11.25 -14.906 1 98 85 LEU A N 1
ATOM 676 C CA . LEU A 1 85 ? 13.203 10.828 -13.711 1 98 85 LEU A CA 1
ATOM 677 C C . LEU A 1 85 ? 11.984 11.711 -13.461 1 98 85 LEU A C 1
ATOM 679 O O . LEU A 1 85 ? 11.914 12.828 -13.977 1 98 85 LEU A O 1
ATOM 683 N N . THR A 1 86 ? 11.008 11.211 -12.789 1 98.5 86 THR A N 1
ATOM 684 C CA . THR A 1 86 ? 9.68 11.812 -12.695 1 98.5 86 THR A CA 1
ATOM 685 C C . THR A 1 86 ? 9.469 12.445 -11.32 1 98.5 86 THR A C 1
ATOM 687 O O . THR A 1 86 ? 9.812 11.852 -10.297 1 98.5 86 THR A O 1
ATOM 690 N N . SER A 1 87 ? 8.898 13.688 -11.273 1 98.38 87 SER A N 1
ATOM 691 C CA . SER A 1 87 ? 8.469 14.281 -10.016 1 98.38 87 SER A CA 1
ATOM 692 C C . SER A 1 87 ? 7.418 13.414 -9.328 1 98.38 87 SER A C 1
ATOM 694 O O . SER A 1 87 ? 6.594 12.781 -9.992 1 98.38 87 SER A O 1
ATOM 696 N N . TRP A 1 88 ? 7.473 13.414 -8.023 1 98.5 88 TRP A N 1
ATOM 697 C CA . TRP A 1 88 ? 6.793 12.383 -7.25 1 98.5 88 TRP A CA 1
ATOM 698 C C . TRP A 1 88 ? 5.277 12.516 -7.371 1 98.5 88 TRP A C 1
ATOM 700 O O . TRP A 1 88 ? 4.543 11.539 -7.215 1 98.5 88 TRP A O 1
ATOM 710 N N . VAL A 1 89 ? 4.695 13.727 -7.676 1 97.19 89 VAL A N 1
ATOM 711 C CA . VAL A 1 89 ? 3.254 13.914 -7.816 1 97.19 89 VAL A CA 1
ATOM 712 C C . VAL A 1 89 ? 2.742 13.078 -8.992 1 97.19 89 VAL A C 1
ATOM 714 O O . VAL A 1 89 ? 1.582 12.656 -9 1 97.19 89 VAL A O 1
ATOM 717 N N . ASP A 1 90 ? 3.637 12.758 -9.945 1 97.56 90 ASP A N 1
ATOM 718 C CA . ASP A 1 90 ? 3.264 12.023 -11.148 1 97.56 90 ASP A CA 1
ATOM 719 C C . ASP A 1 90 ? 4.023 10.703 -11.242 1 97.56 90 ASP A C 1
ATOM 721 O O . ASP A 1 90 ? 4.176 10.148 -12.336 1 97.56 90 ASP A O 1
ATOM 725 N N . ILE A 1 91 ? 4.473 10.203 -10.18 1 98.62 91 ILE A N 1
ATOM 726 C CA . ILE A 1 91 ? 5.496 9.164 -10.148 1 98.62 91 ILE A CA 1
ATOM 727 C C . ILE A 1 91 ? 4.938 7.879 -10.758 1 98.62 91 ILE A C 1
ATOM 729 O O . ILE A 1 91 ? 5.688 7.078 -11.328 1 98.62 91 ILE A O 1
ATOM 733 N N . ASP A 1 92 ? 3.613 7.605 -10.664 1 98.31 92 ASP A N 1
ATOM 734 C CA . ASP A 1 92 ? 3.031 6.348 -11.125 1 98.31 92 ASP A CA 1
ATOM 735 C C . ASP A 1 92 ? 2.578 6.457 -12.578 1 98.31 92 ASP A C 1
ATOM 737 O O . ASP A 1 92 ? 2.33 5.445 -13.234 1 98.31 92 ASP A O 1
ATOM 741 N N . LEU A 1 93 ? 2.502 7.629 -13.141 1 98.38 93 LEU A N 1
ATOM 742 C CA . LEU A 1 93 ? 1.884 7.855 -14.445 1 98.38 93 LEU A CA 1
ATOM 743 C C . LEU A 1 93 ? 2.721 7.242 -15.555 1 98.38 93 LEU A C 1
ATOM 745 O O . LEU A 1 93 ? 2.176 6.664 -16.5 1 98.38 93 LEU A O 1
ATOM 749 N N . PRO A 1 94 ? 4.062 7.309 -15.453 1 98.5 94 PRO A N 1
ATOM 750 C CA . PRO A 1 94 ? 4.863 6.715 -16.531 1 98.5 94 PRO A CA 1
ATOM 751 C C . PRO A 1 94 ? 4.684 5.199 -16.625 1 98.5 94 PRO A C 1
ATOM 753 O O . PRO A 1 94 ? 5.105 4.59 -17.609 1 98.5 94 PRO A O 1
ATOM 756 N N . LEU A 1 95 ? 4.098 4.562 -15.641 1 98.75 95 LEU A N 1
ATOM 757 C CA . LEU A 1 95 ? 3.908 3.117 -15.672 1 98.75 95 LEU A CA 1
ATOM 758 C C . LEU A 1 95 ? 2.742 2.744 -16.578 1 98.75 95 LEU A C 1
ATOM 760 O O . LEU A 1 95 ? 2.643 1.601 -17.031 1 98.75 95 LEU A O 1
ATOM 764 N N . LEU A 1 96 ? 1.816 3.643 -16.812 1 98.75 96 LEU A N 1
ATOM 765 C CA . LEU A 1 96 ? 0.562 3.35 -17.5 1 98.75 96 LEU A CA 1
ATOM 766 C C . LEU A 1 96 ? 0.822 2.846 -18.922 1 98.75 96 LEU A C 1
ATOM 768 O O . LEU A 1 96 ? 0.322 1.788 -19.312 1 98.75 96 LEU A O 1
ATOM 772 N N . PRO A 1 97 ? 1.667 3.547 -19.703 1 98.69 97 PRO A N 1
ATOM 773 C CA . PRO A 1 97 ? 1.92 3.039 -21.062 1 98.69 97 PRO A CA 1
ATOM 774 C C . PRO A 1 97 ? 2.717 1.737 -21.062 1 98.69 97 PRO A C 1
ATOM 776 O O . PRO A 1 97 ? 2.746 1.028 -22.078 1 98.69 97 PRO A O 1
ATOM 779 N N . LEU A 1 98 ? 3.416 1.423 -19.969 1 98.81 98 LEU A N 1
ATOM 780 C CA . LEU A 1 98 ? 4.199 0.196 -19.875 1 98.81 98 LEU A CA 1
ATOM 781 C C . LEU A 1 98 ? 3.314 -0.989 -19.516 1 98.81 98 LEU A C 1
ATOM 783 O O . LEU A 1 98 ? 3.51 -2.098 -20.016 1 98.81 98 LEU A O 1
ATOM 787 N N . ILE A 1 99 ? 2.293 -0.812 -18.609 1 98.62 99 ILE A N 1
ATOM 788 C CA . ILE A 1 99 ? 1.488 -1.892 -18.047 1 98.62 99 ILE A CA 1
ATOM 789 C C . ILE A 1 99 ? 0.319 -2.203 -18.984 1 98.62 99 ILE A C 1
ATOM 791 O O . ILE A 1 99 ? -0.098 -3.357 -19.094 1 98.62 99 ILE A O 1
ATOM 795 N N . ALA A 1 100 ? -0.257 -1.195 -19.641 1 98.81 100 ALA A N 1
ATOM 796 C CA . ALA A 1 100 ? -1.463 -1.341 -20.438 1 98.81 100 ALA A CA 1
ATOM 797 C C . ALA A 1 100 ? -1.295 -2.447 -21.484 1 98.81 100 ALA A C 1
ATOM 799 O O . ALA A 1 100 ? -2.133 -3.348 -21.578 1 98.81 100 ALA A O 1
ATOM 800 N N . PRO A 1 101 ? -0.154 -2.484 -22.219 1 98.56 101 PRO A N 1
ATOM 801 C CA . PRO A 1 101 ? -0.006 -3.545 -23.219 1 98.56 101 PRO A CA 1
ATOM 802 C C . PRO A 1 101 ? 0.185 -4.926 -22.594 1 98.56 101 PRO A C 1
ATOM 804 O O . PRO A 1 101 ? -0.146 -5.938 -23.203 1 98.56 101 PRO A O 1
ATOM 807 N N . ILE A 1 102 ? 0.659 -4.984 -21.422 1 98.62 102 ILE A N 1
ATOM 808 C CA . ILE A 1 102 ? 0.909 -6.254 -20.75 1 98.62 102 ILE A CA 1
ATOM 809 C C . ILE A 1 102 ? -0.419 -6.922 -20.406 1 98.62 102 ILE A C 1
ATOM 811 O O . ILE A 1 102 ? -0.548 -8.148 -20.484 1 98.62 102 ILE A O 1
ATOM 815 N N . VAL A 1 103 ? -1.479 -6.113 -20.062 1 98.81 103 VAL A N 1
ATOM 816 C CA . VAL A 1 103 ? -2.73 -6.695 -19.594 1 98.81 103 VAL A CA 1
ATOM 817 C C . VAL A 1 103 ? -3.775 -6.645 -20.703 1 98.81 103 VAL A C 1
ATOM 819 O O . VAL A 1 103 ? -4.898 -7.129 -20.531 1 98.81 103 VAL A O 1
ATOM 822 N N . GLY A 1 104 ? -3.414 -6.09 -21.859 1 98.69 104 GLY A N 1
ATOM 823 C CA . GLY A 1 104 ? -4.344 -5.977 -22.969 1 98.69 104 GLY A CA 1
ATOM 824 C C . GLY A 1 104 ? -5.453 -4.969 -22.719 1 98.69 104 GLY A C 1
ATOM 825 O O . GLY A 1 104 ? -6.629 -5.266 -22.922 1 98.69 104 GLY A O 1
ATOM 826 N N . GLY A 1 105 ? -5.129 -3.855 -22.094 1 98.75 105 GLY A N 1
ATOM 827 C CA . GLY A 1 105 ? -6.035 -2.746 -21.844 1 98.75 105 GLY A CA 1
ATOM 828 C C . GLY A 1 105 ? -5.555 -1.438 -22.453 1 98.75 105 GLY A C 1
ATOM 829 O O . GLY A 1 105 ? -4.559 -1.412 -23.172 1 98.75 105 GLY A O 1
ATOM 830 N N . LYS A 1 106 ? -6.277 -0.386 -22.266 1 98.81 106 LYS A N 1
ATOM 831 C CA . LYS A 1 106 ? -5.898 0.982 -22.609 1 98.81 106 LYS A CA 1
ATOM 832 C C . LYS A 1 106 ? -5.254 1.686 -21.422 1 98.81 106 LYS A C 1
ATOM 834 O O . LYS A 1 106 ? -5.41 1.251 -20.281 1 98.81 106 LYS A O 1
ATOM 839 N N . GLU A 1 107 ? -4.5 2.715 -21.719 1 98.75 107 GLU A N 1
ATOM 840 C CA . GLU A 1 107 ? -3.803 3.43 -20.656 1 98.75 107 GLU A CA 1
ATOM 841 C C . GLU A 1 107 ? -4.781 3.957 -19.609 1 98.75 107 GLU A C 1
ATOM 843 O O . GLU A 1 107 ? -4.469 3.992 -18.422 1 98.75 107 GLU A O 1
ATOM 848 N N . ASN A 1 108 ? -5.953 4.41 -20.031 1 98.75 108 ASN A N 1
ATOM 849 C CA . ASN A 1 108 ? -6.93 4.961 -19.094 1 98.75 108 ASN A CA 1
ATOM 850 C C . ASN A 1 108 ? -7.652 3.863 -18.328 1 98.75 108 ASN A C 1
ATOM 852 O O . ASN A 1 108 ? -8.523 4.148 -17.5 1 98.75 108 ASN A O 1
ATOM 856 N N . GLU A 1 109 ? -7.336 2.582 -18.578 1 98.94 109 GLU A N 1
ATOM 857 C CA . GLU A 1 109 ? -8.023 1.469 -17.938 1 98.94 109 GLU A CA 1
ATOM 858 C C . GLU A 1 109 ? -7.145 0.808 -16.875 1 98.94 109 GLU A C 1
ATOM 860 O O . GLU A 1 109 ? -7.535 -0.197 -16.281 1 98.94 109 GLU A O 1
ATOM 865 N N . VAL A 1 110 ? -5.938 1.333 -16.672 1 98.94 110 VAL A N 1
ATOM 866 C CA . VAL A 1 110 ? -5.027 0.717 -15.719 1 98.94 110 VAL A CA 1
ATOM 867 C C . VAL A 1 110 ? -4.57 1.757 -14.703 1 98.94 110 VAL A C 1
ATOM 869 O O . VAL A 1 110 ? -4.578 2.957 -14.984 1 98.94 110 VAL A O 1
ATOM 872 N N . ALA A 1 111 ? -4.262 1.316 -13.516 1 98.88 111 ALA A N 1
ATOM 873 C CA . ALA A 1 111 ? -3.658 2.127 -12.461 1 98.88 111 ALA A CA 1
ATOM 874 C C . ALA A 1 111 ? -2.77 1.279 -11.555 1 98.88 111 ALA A C 1
ATOM 876 O O . ALA A 1 111 ? -2.994 0.076 -11.406 1 98.88 111 ALA A O 1
ATOM 877 N N . VAL A 1 112 ? -1.73 1.854 -11.07 1 98.5 112 VAL A N 1
ATOM 878 C CA . VAL A 1 112 ? -0.867 1.246 -10.062 1 98.5 112 VAL A CA 1
ATOM 879 C C . VAL A 1 112 ? -1.257 1.749 -8.68 1 98.5 112 VAL A C 1
ATOM 881 O O . VAL A 1 112 ? -1.242 2.955 -8.422 1 98.5 112 VAL A O 1
ATOM 884 N N . MET A 1 113 ? -1.65 0.807 -7.754 1 98.38 113 MET A N 1
ATOM 885 C CA . MET A 1 113 ? -2.119 1.19 -6.426 1 98.38 113 MET A CA 1
ATOM 886 C C . MET A 1 113 ? -2.207 -0.023 -5.508 1 98.38 113 MET A C 1
ATOM 888 O O . MET A 1 113 ? -2.285 -1.159 -5.98 1 98.38 113 MET A O 1
ATOM 892 N N . GLY A 1 114 ? -2.113 0.186 -4.258 1 98 114 GLY A N 1
ATOM 893 C CA . GLY A 1 114 ? -2.455 -0.786 -3.232 1 98 114 GLY A CA 1
ATOM 894 C C . GLY A 1 114 ? -1.644 -2.064 -3.33 1 98 114 GLY A C 1
ATOM 895 O O . GLY A 1 114 ? -0.508 -2.051 -3.811 1 98 114 GLY A O 1
ATOM 896 N N . THR A 1 115 ? -2.109 -3.076 -2.693 1 98.31 115 THR A N 1
ATOM 897 C CA . THR A 1 115 ? -1.67 -4.461 -2.807 1 98.31 115 THR A CA 1
ATOM 898 C C . THR A 1 115 ? -2.727 -5.309 -3.512 1 98.31 115 THR A C 1
ATOM 900 O O . THR A 1 115 ? -3.842 -4.844 -3.754 1 98.31 115 THR A O 1
ATOM 903 N N . LEU A 1 116 ? -2.383 -6.453 -3.871 1 98.62 116 LEU A N 1
ATOM 904 C CA . LEU A 1 116 ? -3.312 -7.277 -4.637 1 98.62 116 LEU A CA 1
ATOM 905 C C . LEU A 1 116 ? -4.641 -7.418 -3.9 1 98.62 116 LEU A C 1
ATOM 907 O O . LEU A 1 116 ? -5.695 -7.074 -4.441 1 98.62 116 LEU A O 1
ATOM 911 N N . THR A 1 117 ? -4.645 -7.883 -2.633 1 98.69 117 THR A N 1
ATOM 912 C CA . THR A 1 117 ? -5.887 -8.148 -1.921 1 98.69 117 THR A CA 1
ATOM 913 C C . THR A 1 117 ? -6.605 -6.844 -1.582 1 98.69 117 THR A C 1
ATOM 915 O O . THR A 1 117 ? -7.836 -6.785 -1.6 1 98.69 117 THR A O 1
ATOM 918 N N . SER A 1 118 ? -5.844 -5.785 -1.211 1 98.75 118 SER A N 1
ATOM 919 C CA . SER A 1 118 ? -6.504 -4.508 -0.952 1 98.75 118 SER A CA 1
ATOM 920 C C . SER A 1 118 ? -7.195 -3.979 -2.203 1 98.75 118 SER A C 1
ATOM 922 O O . SER A 1 118 ? -8.25 -3.348 -2.115 1 98.75 118 SER A O 1
ATOM 924 N N . ASN A 1 119 ? -6.578 -4.191 -3.365 1 98.88 119 ASN A N 1
ATOM 925 C CA . ASN A 1 119 ? -7.207 -3.801 -4.625 1 98.88 119 ASN A CA 1
ATOM 926 C C . ASN A 1 119 ? -8.453 -4.633 -4.906 1 98.88 119 ASN A C 1
ATOM 928 O O . ASN A 1 119 ? -9.453 -4.109 -5.41 1 98.88 119 ASN A O 1
ATOM 932 N N . LEU A 1 120 ? -8.344 -5.949 -4.605 1 98.94 120 LEU A N 1
ATOM 933 C CA . LEU A 1 120 ? -9.523 -6.785 -4.758 1 98.94 120 LEU A CA 1
ATOM 934 C C . LEU A 1 120 ? -10.664 -6.277 -3.883 1 98.94 120 LEU A C 1
ATOM 936 O O . LEU A 1 120 ? -11.805 -6.168 -4.344 1 98.94 120 LEU A O 1
ATOM 940 N N . ASN A 1 121 ? -10.414 -5.992 -2.643 1 98.94 121 ASN A N 1
ATOM 941 C CA . ASN A 1 121 ? -11.414 -5.434 -1.739 1 98.94 121 ASN A CA 1
ATOM 942 C C . ASN A 1 121 ? -11.992 -4.129 -2.283 1 98.94 121 ASN A C 1
ATOM 944 O O . ASN A 1 121 ? -13.203 -3.91 -2.221 1 98.94 121 ASN A O 1
ATOM 948 N N . ALA A 1 122 ? -11.109 -3.236 -2.803 1 98.88 122 ALA A N 1
ATOM 949 C CA . ALA A 1 122 ? -11.57 -1.967 -3.359 1 98.88 122 ALA A CA 1
ATOM 950 C C . ALA A 1 122 ? -12.523 -2.193 -4.527 1 98.88 122 ALA A C 1
ATOM 952 O O . ALA A 1 122 ? -13.555 -1.526 -4.633 1 98.88 122 ALA A O 1
ATOM 953 N N . MET A 1 123 ? -12.188 -3.121 -5.41 1 98.94 123 MET A N 1
ATOM 954 C CA . MET A 1 123 ? -13.047 -3.432 -6.547 1 98.94 123 MET A CA 1
ATOM 955 C C . MET A 1 123 ? -14.367 -4.023 -6.086 1 98.94 123 MET A C 1
ATOM 957 O O . MET A 1 123 ? -15.422 -3.703 -6.633 1 98.94 123 MET A O 1
ATOM 961 N N . LEU A 1 124 ? -14.289 -4.922 -5.059 1 98.88 124 LEU A N 1
ATOM 962 C CA . LEU A 1 124 ? -15.508 -5.543 -4.555 1 98.88 124 LEU A CA 1
ATOM 963 C C . LEU A 1 124 ? -16.469 -4.488 -4.012 1 98.88 124 LEU A C 1
ATOM 965 O O . LEU A 1 124 ? -17.688 -4.582 -4.215 1 98.88 124 LEU A O 1
ATOM 969 N N . MET A 1 125 ? -15.969 -3.445 -3.316 1 98.69 125 MET A N 1
ATOM 970 C CA . MET A 1 125 ? -16.812 -2.396 -2.76 1 98.69 125 MET A CA 1
ATOM 971 C C . MET A 1 125 ? -17.438 -1.555 -3.869 1 98.69 125 MET A C 1
ATOM 973 O O . MET A 1 125 ? -18.484 -0.918 -3.664 1 98.69 125 MET A O 1
ATOM 977 N N . SER A 1 126 ? -16.812 -1.604 -5.02 1 98.5 126 SER A N 1
ATOM 978 C CA . SER A 1 126 ? -17.312 -0.801 -6.133 1 98.5 126 SER A CA 1
ATOM 979 C C . SER A 1 126 ? -18.203 -1.625 -7.055 1 98.5 126 SER A C 1
ATOM 981 O O . SER A 1 126 ? -19.172 -1.105 -7.621 1 98.5 126 SER A O 1
ATOM 983 N N . PHE A 1 127 ? -17.938 -2.941 -7.227 1 98.69 127 PHE A N 1
ATOM 984 C CA . PHE A 1 127 ? -18.531 -3.686 -8.328 1 98.69 127 PHE A CA 1
ATOM 985 C C . PHE A 1 127 ? -19.469 -4.777 -7.812 1 98.69 127 PHE A C 1
ATOM 987 O O . PHE A 1 127 ? -20.312 -5.273 -8.555 1 98.69 127 PHE A O 1
ATOM 994 N N . TYR A 1 128 ? -19.25 -5.277 -6.578 1 98.62 128 TYR A N 1
ATOM 995 C CA . TYR A 1 128 ? -20.203 -6.215 -5.984 1 98.62 128 TYR A CA 1
ATOM 996 C C . TYR A 1 128 ? -21.406 -5.484 -5.398 1 98.62 128 TYR A C 1
ATOM 998 O O . TYR A 1 128 ? -21.344 -5.004 -4.262 1 98.62 128 TYR A O 1
ATOM 1006 N N . LYS A 1 129 ? -22.438 -5.438 -6.148 1 95.88 129 LYS A N 1
ATOM 1007 C CA . LYS A 1 129 ? -23.656 -4.727 -5.777 1 95.88 129 LYS A CA 1
ATOM 1008 C C . LYS A 1 129 ? -24.844 -5.68 -5.695 1 95.88 129 LYS A C 1
ATOM 1010 O O . LYS A 1 129 ? -25.703 -5.68 -6.574 1 95.88 129 LYS A O 1
ATOM 1015 N N . PRO A 1 130 ? -24.906 -6.395 -4.648 1 96.81 130 PRO A N 1
ATOM 1016 C CA . PRO A 1 130 ? -26.016 -7.34 -4.52 1 96.81 130 PRO A CA 1
ATOM 1017 C C . PRO A 1 130 ? -27.375 -6.652 -4.434 1 96.81 130 PRO A C 1
ATOM 1019 O O . PRO A 1 130 ? -27.516 -5.629 -3.76 1 96.81 130 PRO A O 1
ATOM 1022 N N . SER A 1 131 ? -28.266 -7.141 -5.137 1 94.69 131 SER A N 1
ATOM 1023 C CA . SER A 1 131 ? -29.625 -6.613 -5.184 1 94.69 131 SER A CA 1
ATOM 1024 C C . SER A 1 131 ? -30.641 -7.707 -5.539 1 94.69 131 SER A C 1
ATOM 1026 O O . SER A 1 131 ? -30.391 -8.523 -6.426 1 94.69 131 SER A O 1
ATOM 1028 N N . GLY A 1 132 ? -31.781 -7.676 -4.879 1 95.75 132 GLY A N 1
ATOM 1029 C CA . GLY A 1 132 ? -32.781 -8.703 -5.133 1 95.75 132 GLY A CA 1
ATOM 1030 C C . GLY A 1 132 ? -32.25 -10.109 -4.969 1 95.75 132 GLY A C 1
ATOM 1031 O O . GLY A 1 132 ? -31.672 -10.445 -3.926 1 95.75 132 GLY A O 1
ATOM 1032 N N . LYS A 1 133 ? -32.375 -10.875 -6.086 1 96.69 133 LYS A N 1
ATOM 1033 C CA . LYS A 1 133 ? -31.938 -12.266 -6.047 1 96.69 133 LYS A CA 1
ATOM 1034 C C . LYS A 1 133 ? -30.453 -12.375 -6.418 1 96.69 133 LYS A C 1
ATOM 1036 O O . LYS A 1 133 ? -29.828 -13.398 -6.156 1 96.69 133 LYS A O 1
ATOM 1041 N N . LYS A 1 134 ? -29.969 -11.359 -7 1 98.12 134 LYS A N 1
ATOM 1042 C CA . LYS A 1 134 ? -28.578 -11.391 -7.453 1 98.12 134 LYS A CA 1
ATOM 1043 C C . LYS A 1 134 ? -27.625 -10.969 -6.34 1 98.12 134 LYS A C 1
ATOM 1045 O O . LYS A 1 134 ? -27.203 -9.812 -6.281 1 98.12 134 LYS A O 1
ATOM 1050 N N . THR A 1 135 ? -27.219 -11.984 -5.547 1 98.56 135 THR A N 1
ATOM 1051 C CA . THR A 1 135 ? -26.422 -11.641 -4.375 1 98.56 135 THR A CA 1
ATOM 1052 C C . THR A 1 135 ? -25.156 -12.508 -4.305 1 98.56 135 THR A C 1
ATOM 1054 O O . THR A 1 135 ? -24.266 -12.25 -3.492 1 98.56 135 THR A O 1
ATOM 1057 N N . LYS A 1 136 ? -25.047 -13.5 -5.176 1 98.81 136 LYS A N 1
ATOM 1058 C CA . LYS A 1 136 ? -24.016 -14.523 -4.973 1 98.81 136 LYS A CA 1
ATOM 1059 C C . LYS A 1 136 ? -22.766 -14.219 -5.785 1 98.81 136 LYS A C 1
ATOM 1061 O O . LYS A 1 136 ? -22.844 -13.547 -6.82 1 98.81 136 LYS A O 1
ATOM 1066 N N . ILE A 1 137 ? -21.641 -14.625 -5.309 1 98.88 137 ILE A N 1
ATOM 1067 C CA . ILE A 1 137 ? -20.344 -14.539 -5.969 1 98.88 137 ILE A CA 1
ATOM 1068 C C . ILE A 1 137 ? -19.906 -15.938 -6.398 1 98.88 137 ILE A C 1
ATOM 1070 O O . ILE A 1 137 ? -19.891 -16.859 -5.59 1 98.88 137 ILE A O 1
ATOM 1074 N N . LEU A 1 138 ? -19.547 -16.109 -7.637 1 98.94 138 LEU A N 1
ATOM 1075 C CA . LEU A 1 138 ? -19.062 -17.375 -8.172 1 98.94 138 LEU A CA 1
ATOM 1076 C C . LEU A 1 138 ? -17.562 -17.344 -8.398 1 98.94 138 LEU A C 1
ATOM 1078 O O . LEU A 1 138 ? -17.047 -16.406 -9.023 1 98.94 138 LEU A O 1
ATOM 1082 N N . PHE A 1 139 ? -16.828 -18.266 -7.898 1 98.75 139 PHE A N 1
ATOM 1083 C CA . PHE A 1 139 ? -15.383 -18.406 -8.094 1 98.75 139 PHE A CA 1
ATOM 1084 C C . PHE A 1 139 ? -14.969 -19.875 -7.949 1 98.75 139 PHE A C 1
ATOM 1086 O O . PHE A 1 139 ? -15.812 -20.75 -7.762 1 98.75 139 PHE A O 1
ATOM 1093 N N . GLU A 1 140 ? -13.75 -20.203 -8.195 1 98.44 140 GLU A N 1
ATOM 1094 C CA . GLU A 1 140 ? -13.281 -21.578 -8.156 1 98.44 140 GLU A CA 1
ATOM 1095 C C . GLU A 1 140 ? -13.008 -22.031 -6.723 1 98.44 140 GLU A C 1
ATOM 1097 O O . GLU A 1 140 ? -12.531 -21.25 -5.902 1 98.44 140 GLU A O 1
ATOM 1102 N N . LYS A 1 141 ? -13.336 -23.266 -6.43 1 96.88 141 LYS A N 1
ATOM 1103 C CA . LYS A 1 141 ? -12.914 -23.875 -5.168 1 96.88 141 LYS A CA 1
ATOM 1104 C C . LYS A 1 141 ? -11.391 -23.984 -5.09 1 96.88 141 LYS A C 1
ATOM 1106 O O . LYS A 1 141 ? -10.734 -24.203 -6.105 1 96.88 141 LYS A O 1
ATOM 1111 N N . GLN A 1 142 ? -10.836 -23.703 -3.881 1 93.62 142 GLN A N 1
ATOM 1112 C CA . GLN A 1 142 ? -9.398 -23.719 -3.607 1 93.62 142 GLN A CA 1
ATOM 1113 C C . GLN A 1 142 ? -8.695 -22.562 -4.305 1 93.62 142 GLN A C 1
ATOM 1115 O O . GLN A 1 142 ? -7.574 -22.719 -4.793 1 93.62 142 GLN A O 1
ATOM 1120 N N . ALA A 1 143 ? -9.5 -21.484 -4.48 1 95.19 143 ALA A N 1
ATOM 1121 C CA . ALA A 1 143 ? -8.836 -20.219 -4.812 1 95.19 143 ALA A CA 1
ATOM 1122 C C . ALA A 1 143 ? -7.805 -19.844 -3.75 1 95.19 143 ALA A C 1
ATOM 1124 O O . ALA A 1 143 ? -7.828 -20.375 -2.639 1 95.19 143 ALA A O 1
ATOM 1125 N N . PHE A 1 144 ? -6.805 -19.078 -4.203 1 95.19 144 PHE A N 1
ATOM 1126 C CA . PHE A 1 144 ? -5.938 -18.578 -3.145 1 95.19 144 PHE A CA 1
ATOM 1127 C C . PHE A 1 144 ? -6.758 -18.047 -1.979 1 95.19 144 PHE A C 1
ATOM 1129 O O . PHE A 1 144 ? -7.703 -17.281 -2.18 1 95.19 144 PHE A O 1
ATOM 1136 N N . PRO A 1 145 ? -6.496 -18.391 -0.747 1 95.12 145 PRO A N 1
ATOM 1137 C CA . PRO A 1 145 ? -7.352 -18.125 0.415 1 95.12 145 PRO A CA 1
ATOM 1138 C C . PRO A 1 145 ? -7.703 -16.641 0.565 1 95.12 145 PRO A C 1
ATOM 1140 O O . PRO A 1 145 ? -8.797 -16.312 1.034 1 95.12 145 PRO A O 1
ATOM 1143 N N . SER A 1 146 ? -6.781 -15.82 0.279 1 97.06 146 SER A N 1
ATOM 1144 C CA . SER A 1 146 ? -7.035 -14.391 0.386 1 97.06 146 SER A CA 1
ATOM 1145 C C . SER A 1 146 ? -8.297 -13.992 -0.374 1 97.06 146 SER A C 1
ATOM 1147 O O . SER A 1 146 ? -9.047 -13.117 0.069 1 97.06 146 SER A O 1
ATOM 1149 N N . ASP A 1 147 ? -8.5 -14.555 -1.584 1 98.19 147 ASP A N 1
ATOM 1150 C CA . ASP A 1 147 ? -9.695 -14.266 -2.365 1 98.19 147 ASP A CA 1
ATOM 1151 C C . ASP A 1 147 ? -10.953 -14.695 -1.617 1 98.19 147 ASP A C 1
ATOM 1153 O O . ASP A 1 147 ? -11.93 -13.938 -1.545 1 98.19 147 ASP A O 1
ATOM 1157 N N . TYR A 1 148 ? -10.891 -15.922 -1.077 1 97.69 148 TYR A N 1
ATOM 1158 C CA . TYR A 1 148 ? -12.031 -16.406 -0.312 1 97.69 148 TYR A CA 1
ATOM 1159 C C . TYR A 1 148 ? -12.367 -15.469 0.84 1 97.69 148 TYR A C 1
ATOM 1161 O O . TYR A 1 148 ? -13.531 -15.133 1.059 1 97.69 148 TYR A O 1
ATOM 1169 N N . TYR A 1 149 ? -11.367 -15.086 1.612 1 97.88 149 TYR A N 1
ATOM 1170 C CA . TYR A 1 149 ? -11.586 -14.195 2.75 1 97.88 149 TYR A CA 1
ATOM 1171 C C . TYR A 1 149 ? -12.18 -12.867 2.297 1 97.88 149 TYR A C 1
ATOM 1173 O O . TYR A 1 149 ? -13.07 -12.32 2.955 1 97.88 149 TYR A O 1
ATOM 1181 N N . ALA A 1 150 ? -11.664 -12.281 1.202 1 98.62 150 ALA A N 1
ATOM 1182 C CA . ALA A 1 150 ? -12.18 -11.023 0.661 1 98.62 150 ALA A CA 1
ATOM 1183 C C . ALA A 1 150 ? -13.648 -11.164 0.257 1 98.62 150 ALA A C 1
ATOM 1185 O O . ALA A 1 150 ? -14.477 -10.32 0.598 1 98.62 150 ALA A O 1
ATOM 1186 N N . PHE A 1 151 ? -13.992 -12.273 -0.458 1 98.75 151 PHE A N 1
ATOM 1187 C CA . PHE A 1 151 ? -15.352 -12.508 -0.927 1 98.75 151 PHE A CA 1
ATOM 1188 C C . PHE A 1 151 ? -16.312 -12.695 0.247 1 98.75 151 PHE A C 1
ATOM 1190 O O . PHE A 1 151 ? -17.391 -12.109 0.271 1 98.75 151 PHE A O 1
ATOM 1197 N N . LEU A 1 152 ? -15.859 -13.539 1.197 1 98.31 152 LEU A N 1
ATOM 1198 C CA . LEU A 1 152 ? -16.688 -13.805 2.371 1 98.31 152 LEU A CA 1
ATOM 1199 C C . LEU A 1 152 ? -17 -12.516 3.119 1 98.31 152 LEU A C 1
ATOM 1201 O O . LEU A 1 152 ? -18.156 -12.25 3.439 1 98.31 152 LEU A O 1
ATOM 1205 N N . ASN A 1 153 ? -16.016 -11.75 3.395 1 98.56 153 ASN A N 1
ATOM 1206 C CA . ASN A 1 153 ? -16.219 -10.531 4.168 1 98.56 153 ASN A CA 1
ATOM 1207 C C . ASN A 1 153 ? -16.969 -9.477 3.367 1 98.56 153 ASN A C 1
ATOM 1209 O O . ASN A 1 153 ? -17.75 -8.695 3.932 1 98.56 153 ASN A O 1
ATOM 1213 N N . ALA A 1 154 ? -16.719 -9.383 2.061 1 98.56 154 ALA A N 1
ATOM 1214 C CA . ALA A 1 154 ? -17.516 -8.492 1.23 1 98.56 154 ALA A CA 1
ATOM 1215 C C . ALA A 1 154 ? -19 -8.828 1.341 1 98.56 154 ALA A C 1
ATOM 1217 O O . ALA A 1 154 ? -19.844 -7.934 1.518 1 98.56 154 ALA A O 1
ATOM 1218 N N . ALA A 1 155 ? -19.328 -10.141 1.181 1 98.44 155 ALA A N 1
ATOM 1219 C CA . ALA A 1 155 ? -20.719 -10.562 1.341 1 98.44 155 ALA A CA 1
ATOM 1220 C C . ALA A 1 155 ? -21.266 -10.141 2.701 1 98.44 155 ALA A C 1
ATOM 1222 O O . ALA A 1 155 ? -22.375 -9.617 2.791 1 98.44 155 ALA A O 1
ATOM 1223 N N . LYS A 1 156 ? -20.469 -10.328 3.746 1 97.94 156 LYS A N 1
ATOM 1224 C CA . LYS A 1 156 ? -20.906 -10.023 5.105 1 97.94 156 LYS A CA 1
ATOM 1225 C C . LYS A 1 156 ? -21.094 -8.516 5.301 1 97.94 156 LYS A C 1
ATOM 1227 O O . LYS A 1 156 ? -21.969 -8.078 6.039 1 97.94 156 LYS A O 1
ATOM 1232 N N . ILE A 1 157 ? -20.219 -7.699 4.73 1 97.88 157 ILE A N 1
ATOM 1233 C CA . ILE A 1 157 ? -20.328 -6.246 4.812 1 97.88 157 ILE A CA 1
ATOM 1234 C C . ILE A 1 157 ? -21.688 -5.797 4.266 1 97.88 157 ILE A C 1
ATOM 1236 O O . ILE A 1 157 ? -22.297 -4.867 4.797 1 97.88 157 ILE A O 1
ATOM 1240 N N . PHE A 1 158 ? -22.172 -6.492 3.264 1 96.75 158 PHE A N 1
ATOM 1241 C CA . PHE A 1 158 ? -23.438 -6.129 2.645 1 96.75 158 PHE A CA 1
ATOM 1242 C C . PHE A 1 158 ? -24.594 -6.918 3.258 1 96.75 158 PHE A C 1
ATOM 1244 O O . PHE A 1 158 ? -25.703 -6.895 2.746 1 96.75 158 PHE A O 1
ATOM 1251 N N . GLY A 1 159 ? -24.359 -7.711 4.312 1 95.62 159 GLY A N 1
ATOM 1252 C CA . GLY A 1 159 ? -25.422 -8.297 5.117 1 95.62 159 GLY A CA 1
ATOM 1253 C C . GLY A 1 159 ? -25.734 -9.734 4.742 1 95.62 159 GLY A C 1
ATOM 1254 O O . GLY A 1 159 ? -26.75 -10.281 5.16 1 95.62 159 GLY A O 1
ATOM 1255 N N . TYR A 1 160 ? -24.859 -10.336 3.898 1 97.44 160 TYR A N 1
ATOM 1256 C CA . TYR A 1 160 ? -25.047 -11.719 3.48 1 97.44 160 TYR A CA 1
ATOM 1257 C C . TYR A 1 160 ? -24.062 -12.641 4.191 1 97.44 160 TYR A C 1
ATOM 1259 O O . TYR A 1 160 ? -23.359 -12.219 5.109 1 97.44 160 TYR A O 1
ATOM 1267 N N . ASN A 1 161 ? -24.125 -13.945 3.965 1 95.81 161 ASN A N 1
ATOM 1268 C CA . ASN A 1 161 ? -23.266 -14.914 4.637 1 95.81 161 ASN A CA 1
ATOM 1269 C C . ASN A 1 161 ? -22.594 -15.852 3.641 1 95.81 161 ASN A C 1
ATOM 1271 O O . ASN A 1 161 ? -22.531 -15.547 2.447 1 95.81 161 ASN A O 1
ATOM 1275 N N . GLU A 1 162 ? -22.031 -16.875 4.121 1 96.19 162 GLU A N 1
ATOM 1276 C CA . GLU A 1 162 ? -21.203 -17.781 3.332 1 96.19 162 GLU A CA 1
ATOM 1277 C C . GLU A 1 162 ? -22.031 -18.5 2.275 1 96.19 162 GLU A C 1
ATOM 1279 O O . GLU A 1 162 ? -21.5 -18.969 1.273 1 96.19 162 GLU A O 1
ATOM 1284 N N . ASP A 1 163 ? -23.375 -18.609 2.449 1 97.38 163 ASP A N 1
ATOM 1285 C CA . ASP A 1 163 ? -24.25 -19.25 1.491 1 97.38 163 ASP A CA 1
ATOM 1286 C C . ASP A 1 163 ? -24.312 -18.484 0.177 1 97.38 163 ASP A C 1
ATOM 1288 O O . ASP A 1 163 ? -24.797 -19 -0.833 1 97.38 163 ASP A O 1
ATOM 1292 N N . HIS A 1 164 ? -23.797 -17.312 0.183 1 98.31 164 HIS A N 1
ATOM 1293 C CA . HIS A 1 164 ? -23.828 -16.469 -1.007 1 98.31 164 HIS A CA 1
ATOM 1294 C C . HIS A 1 164 ? -22.531 -16.578 -1.797 1 98.31 164 HIS A C 1
ATOM 1296 O O . HIS A 1 164 ? -22.281 -15.789 -2.707 1 98.31 164 HIS A O 1
ATOM 1302 N N . LEU A 1 165 ? -21.672 -17.531 -1.437 1 98.44 165 LEU A N 1
ATOM 1303 C CA . LEU A 1 165 ? -20.484 -17.906 -2.191 1 98.44 165 LEU A CA 1
ATOM 1304 C C . LEU A 1 165 ? -20.688 -19.25 -2.893 1 98.44 165 LEU A C 1
ATOM 1306 O O . LEU A 1 165 ? -20.984 -20.25 -2.244 1 98.44 165 LEU A O 1
ATOM 1310 N N . ILE A 1 166 ? -20.578 -19.219 -4.18 1 98.5 166 ILE A N 1
ATOM 1311 C CA . ILE A 1 166 ? -20.641 -20.438 -4.98 1 98.5 166 ILE A CA 1
ATOM 1312 C C . ILE A 1 166 ? -19.25 -20.797 -5.508 1 98.5 166 ILE A C 1
ATOM 1314 O O . ILE A 1 166 ? -18.594 -19.969 -6.141 1 98.5 166 ILE A O 1
ATOM 1318 N N . GLN A 1 167 ? -18.859 -22 -5.281 1 98.31 167 GLN A N 1
ATOM 1319 C CA . GLN A 1 167 ? -17.547 -22.438 -5.715 1 98.31 167 GLN A CA 1
ATOM 1320 C C . GLN A 1 167 ? -17.641 -23.609 -6.676 1 98.31 167 GLN A C 1
ATOM 1322 O O . GLN A 1 167 ? -18.484 -24.5 -6.492 1 98.31 167 GLN A O 1
ATOM 1327 N N . ILE A 1 168 ? -16.875 -23.578 -7.684 1 98.56 168 ILE A N 1
ATOM 1328 C CA . ILE A 1 168 ? -16.797 -24.688 -8.625 1 98.56 168 ILE A CA 1
ATOM 1329 C C . ILE A 1 168 ? -15.625 -25.594 -8.266 1 98.56 168 ILE A C 1
ATOM 1331 O O . ILE A 1 168 ? -14.477 -25.141 -8.219 1 98.56 168 ILE A O 1
ATOM 1335 N N . GLU A 1 169 ? -15.859 -26.828 -8.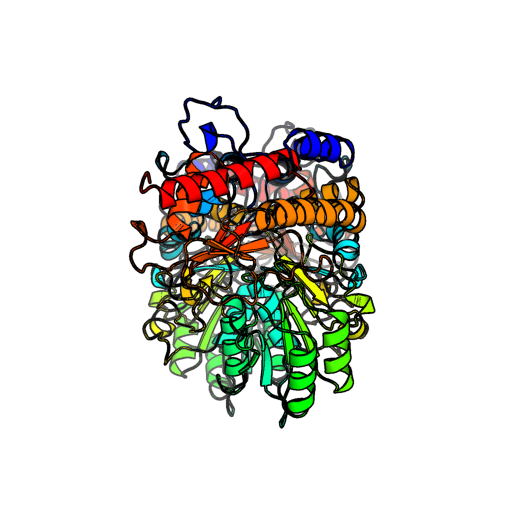094 1 96.94 169 GLU A N 1
ATOM 1336 C CA . GLU A 1 169 ? -14.836 -27.797 -7.746 1 96.94 169 GLU A CA 1
ATOM 1337 C C . GLU A 1 169 ? -14.344 -28.547 -8.984 1 96.94 169 GLU A C 1
ATOM 1339 O O . GLU A 1 169 ? -15.07 -28.656 -9.977 1 96.94 169 GLU A O 1
ATOM 1344 N N . ILE A 1 170 ? -13.164 -29.031 -8.883 1 96.75 170 ILE A N 1
ATOM 1345 C CA . ILE A 1 170 ? -12.656 -29.953 -9.891 1 96.75 170 ILE A CA 1
ATOM 1346 C C . ILE A 1 170 ? -13.422 -31.266 -9.828 1 96.75 170 ILE A C 1
ATOM 1348 O O . ILE A 1 170 ? -13.586 -31.844 -8.75 1 96.75 170 ILE A O 1
ATOM 1352 N N . LYS A 1 171 ? -13.922 -31.75 -10.938 1 96.31 171 LYS A N 1
ATOM 1353 C CA . LYS A 1 171 ? -14.68 -33 -10.977 1 96.31 171 LYS A CA 1
ATOM 1354 C C . LYS A 1 171 ? -13.781 -34.219 -10.703 1 96.31 171 LYS A C 1
ATOM 1356 O O . LYS A 1 171 ? -12.57 -34.156 -10.914 1 96.31 171 LYS A O 1
ATOM 1361 N N . GLU A 1 172 ? -14.406 -35.25 -10.258 1 93 172 GLU A N 1
ATOM 1362 C CA . GLU A 1 172 ? -13.672 -36.5 -9.992 1 93 172 GLU A CA 1
ATOM 1363 C C . GLU A 1 172 ? -12.938 -36.969 -11.242 1 93 172 GLU A C 1
ATOM 1365 O O . GLU A 1 172 ? -13.484 -36.938 -12.344 1 93 172 GLU A O 1
ATOM 1370 N N . GLY A 1 173 ? -11.703 -37.344 -10.992 1 92.81 173 GLY A N 1
ATOM 1371 C CA . GLY A 1 173 ? -10.906 -37.875 -12.086 1 92.81 173 GLY A CA 1
ATOM 1372 C C . GLY A 1 173 ? -10.227 -36.781 -12.906 1 92.81 173 GLY A C 1
ATOM 1373 O O . GLY A 1 173 ? -9.445 -37.094 -13.812 1 92.81 173 GLY A O 1
ATOM 1374 N N . LYS A 1 174 ? -10.547 -35.531 -12.578 1 95.75 174 LYS A N 1
ATOM 1375 C CA . LYS A 1 174 ? -9.914 -34.438 -13.273 1 95.75 174 LYS A CA 1
ATOM 1376 C C . LYS A 1 174 ? -8.875 -33.75 -12.391 1 95.75 174 LYS A C 1
ATOM 1378 O O . LYS A 1 174 ? -8.883 -33.938 -11.172 1 95.75 174 LYS A O 1
ATOM 1383 N N . THR A 1 175 ? -7.992 -33.031 -13.023 1 96.88 175 THR A N 1
ATOM 1384 C CA . THR A 1 175 ? -6.965 -32.344 -12.258 1 96.88 175 THR A CA 1
ATOM 1385 C C . THR A 1 175 ? -7.184 -30.844 -12.305 1 96.88 175 THR A C 1
ATOM 1387 O O . THR A 1 175 ? -6.555 -30.094 -11.562 1 96.88 175 THR A O 1
ATOM 1390 N N . TYR A 1 176 ? -8.062 -30.312 -13.094 1 97.44 176 TYR A N 1
ATOM 1391 C CA . TYR A 1 176 ? -8.398 -28.906 -13.234 1 97.44 176 TYR A CA 1
ATOM 1392 C C . TYR A 1 176 ? -9.844 -28.734 -13.68 1 97.44 176 TYR A C 1
ATOM 1394 O O . TYR A 1 176 ? -10.531 -29.719 -13.969 1 97.44 176 TYR A O 1
ATOM 1402 N N . ILE A 1 177 ? -10.375 -27.531 -13.68 1 98.38 177 ILE A N 1
ATOM 1403 C CA . ILE A 1 177 ? -11.773 -27.234 -13.977 1 98.38 177 ILE A CA 1
ATOM 1404 C C . ILE A 1 177 ? -11.945 -27.016 -15.477 1 98.38 177 ILE A C 1
ATOM 1406 O O . ILE A 1 177 ? -11.25 -26.188 -16.078 1 98.38 177 ILE A O 1
ATOM 1410 N N . GLU A 1 178 ? -12.844 -27.75 -16.094 1 97.5 178 GLU A N 1
ATOM 1411 C CA . GLU A 1 178 ? -13.117 -27.547 -17.516 1 97.5 178 GLU A CA 1
ATOM 1412 C C . GLU A 1 178 ? -13.93 -26.281 -17.75 1 97.5 178 GLU A C 1
ATOM 1414 O O . GLU A 1 178 ? -14.828 -25.953 -16.969 1 97.5 178 GLU A O 1
ATOM 1419 N N . THR A 1 179 ? -13.648 -25.562 -18.844 1 98.19 179 THR A N 1
ATOM 1420 C CA . THR A 1 179 ? -14.352 -24.328 -19.188 1 98.19 179 THR A CA 1
ATOM 1421 C C . THR A 1 179 ? -15.852 -24.578 -19.297 1 98.19 179 THR A C 1
ATOM 1423 O O . THR A 1 179 ? -16.656 -23.734 -18.875 1 98.19 179 THR A O 1
ATOM 1426 N N . GLU A 1 180 ? -16.25 -25.703 -19.859 1 98 180 GLU A N 1
ATOM 1427 C CA . GLU A 1 180 ? -17.656 -26.062 -20.031 1 98 180 GLU A CA 1
ATOM 1428 C C . GLU A 1 180 ? -18.375 -26.125 -18.688 1 98 180 GLU A C 1
ATOM 1430 O O . GLU A 1 180 ? -19.547 -25.75 -18.594 1 98 180 GLU A O 1
ATOM 1435 N N . ASP A 1 181 ? -17.703 -26.641 -17.688 1 98.31 181 ASP A N 1
ATOM 1436 C CA . ASP A 1 181 ? -18.297 -26.719 -16.359 1 98.31 181 ASP A CA 1
ATOM 1437 C C . ASP A 1 181 ? -18.547 -25.328 -15.789 1 98.31 181 ASP A C 1
ATOM 1439 O O . ASP A 1 181 ? -19.547 -25.109 -15.094 1 98.31 181 ASP A O 1
ATOM 1443 N N . ILE A 1 182 ? -17.656 -24.375 -16.031 1 98.75 182 ILE A N 1
ATOM 1444 C CA . ILE A 1 182 ? -17.812 -23 -15.57 1 98.75 182 ILE A CA 1
ATOM 1445 C C . ILE A 1 182 ? -19 -22.359 -16.281 1 98.75 182 ILE A C 1
ATOM 1447 O O . ILE A 1 182 ? -19.859 -21.734 -15.633 1 98.75 182 ILE A O 1
ATOM 1451 N N . ILE A 1 183 ? -19.094 -22.547 -17.594 1 98.75 183 ILE A N 1
ATOM 1452 C CA . ILE A 1 183 ? -20.172 -21.969 -18.391 1 98.75 183 ILE A CA 1
ATOM 1453 C C . ILE A 1 183 ? -21.516 -22.531 -17.922 1 98.75 183 ILE A C 1
ATOM 1455 O O . ILE A 1 183 ? -22.469 -21.781 -17.766 1 98.75 183 ILE A O 1
ATOM 1459 N N . GLU A 1 184 ? -21.547 -23.812 -17.719 1 98.62 184 GLU A N 1
ATOM 1460 C CA . GLU A 1 184 ? -22.766 -24.469 -17.234 1 98.62 184 GLU A CA 1
ATOM 1461 C C . GLU A 1 184 ? -23.188 -23.906 -15.875 1 98.62 184 GLU A C 1
ATOM 1463 O O . GLU A 1 184 ? -24.359 -23.641 -15.648 1 98.62 184 GLU A O 1
ATOM 1468 N N . THR A 1 185 ? -22.234 -23.766 -14.984 1 98.81 185 THR A N 1
ATOM 1469 C CA . THR A 1 185 ? -22.531 -23.266 -13.656 1 98.81 185 THR A CA 1
ATOM 1470 C C . THR A 1 185 ? -23.062 -21.828 -13.727 1 98.81 185 THR A C 1
ATOM 1472 O O . THR A 1 185 ? -24.016 -21.484 -13.031 1 98.81 185 THR A O 1
ATOM 1475 N N . ILE A 1 186 ? -22.406 -20.953 -14.539 1 98.81 186 ILE A N 1
ATOM 1476 C CA . ILE A 1 186 ? -22.875 -19.578 -14.719 1 98.81 186 ILE A CA 1
ATOM 1477 C C . ILE A 1 186 ? -24.312 -19.594 -15.242 1 98.81 186 ILE A C 1
ATOM 1479 O O . ILE A 1 186 ? -25.172 -18.875 -14.727 1 98.81 186 ILE A O 1
ATOM 1483 N N . THR A 1 187 ? -24.594 -20.469 -16.234 1 98.69 187 THR A N 1
ATOM 1484 C CA . THR A 1 187 ? -25.922 -20.547 -16.844 1 98.69 187 THR A CA 1
ATOM 1485 C C . THR A 1 187 ? -26.969 -20.984 -15.836 1 98.69 187 THR A C 1
ATOM 1487 O O . THR A 1 187 ? -28.047 -20.422 -15.766 1 98.69 187 THR A O 1
ATOM 1490 N N . ASN A 1 188 ? -26.609 -21.953 -15.055 1 98.56 188 ASN A N 1
ATOM 1491 C CA . ASN A 1 188 ? -27.531 -22.516 -14.086 1 98.56 188 ASN A CA 1
ATOM 1492 C C . ASN A 1 188 ? -27.828 -21.547 -12.945 1 98.56 188 ASN A C 1
ATOM 1494 O O . ASN A 1 188 ? -28.891 -21.609 -12.32 1 98.56 188 ASN A O 1
ATOM 1498 N N . HIS A 1 189 ? -26.922 -20.625 -12.648 1 98.5 189 HIS A N 1
ATOM 1499 C CA . HIS A 1 189 ? -27.078 -19.734 -11.508 1 98.5 189 HIS A CA 1
ATOM 1500 C C . HIS A 1 189 ? -27.25 -18.281 -11.961 1 98.5 189 HIS A C 1
ATOM 1502 O O . HIS A 1 189 ? -27.125 -17.359 -11.156 1 98.5 189 HIS A O 1
ATOM 1508 N N . GLN A 1 190 ? -27.516 -18.062 -13.203 1 97.88 190 GLN A N 1
ATOM 1509 C CA . GLN A 1 190 ? -27.469 -16.734 -13.812 1 97.88 190 GLN A CA 1
ATOM 1510 C C . GLN A 1 190 ? -28.391 -15.766 -13.086 1 97.88 190 GLN A C 1
ATOM 1512 O O . GLN A 1 190 ? -28.094 -14.57 -12.992 1 97.88 190 GLN A O 1
ATOM 1517 N N . ASP A 1 191 ? -29.469 -16.172 -12.453 1 98 191 ASP A N 1
ATOM 1518 C CA . ASP A 1 191 ? -30.453 -15.297 -11.828 1 98 191 ASP A CA 1
ATOM 1519 C C . ASP A 1 191 ? -30.031 -14.93 -10.406 1 98 191 ASP A C 1
ATOM 1521 O O . ASP A 1 191 ? -30.578 -14 -9.805 1 98 191 ASP A O 1
ATOM 1525 N N . GLU A 1 192 ? -28.984 -15.555 -9.883 1 98.44 192 GLU A N 1
ATOM 1526 C CA . GLU A 1 192 ? -28.594 -15.312 -8.5 1 98.44 192 GLU A CA 1
ATOM 1527 C C . GLU A 1 192 ? -27.188 -14.711 -8.414 1 98.44 192 GLU A C 1
ATOM 1529 O O . GLU A 1 192 ? -26.766 -14.258 -7.344 1 98.44 192 GLU A O 1
ATOM 1534 N N . LEU A 1 193 ? -26.469 -14.656 -9.523 1 98.81 193 LEU A N 1
ATOM 1535 C CA . LEU A 1 193 ? -25.078 -14.227 -9.508 1 98.81 193 LEU A CA 1
ATOM 1536 C C . LEU A 1 193 ? -24.984 -12.703 -9.633 1 98.81 193 LEU A C 1
ATOM 1538 O O . LEU A 1 193 ? -25.453 -12.133 -10.617 1 98.81 193 LEU A O 1
ATOM 1542 N N . ALA A 1 194 ? -24.359 -12.086 -8.617 1 98.75 194 ALA A N 1
ATOM 1543 C CA . ALA A 1 194 ? -24.047 -10.664 -8.68 1 98.75 194 ALA A CA 1
ATOM 1544 C C . ALA A 1 194 ? -22.656 -10.445 -9.273 1 98.75 194 ALA A C 1
ATOM 1546 O O . ALA A 1 194 ? -22.359 -9.383 -9.836 1 98.75 194 ALA A O 1
ATOM 1547 N N . LEU A 1 195 ? -21.812 -11.469 -9.164 1 98.88 195 LEU A N 1
ATOM 1548 C CA . LEU A 1 195 ? -20.406 -11.336 -9.539 1 98.88 195 LEU A CA 1
ATOM 1549 C C . LEU A 1 195 ? -19.812 -12.703 -9.875 1 98.88 195 LEU A C 1
ATOM 1551 O O . LEU A 1 195 ? -20.047 -13.68 -9.172 1 98.88 195 LEU A O 1
ATOM 1555 N N . VAL A 1 196 ? -19.094 -12.812 -10.953 1 98.94 196 VAL A N 1
ATOM 1556 C CA . VAL A 1 196 ? -18.172 -13.891 -11.273 1 98.94 196 VAL A CA 1
ATOM 1557 C C . VAL A 1 196 ? -16.734 -13.383 -11.172 1 98.94 196 VAL A C 1
ATOM 1559 O O . VAL A 1 196 ? -16.359 -12.414 -11.836 1 98.94 196 VAL A O 1
ATOM 1562 N N . CYS A 1 197 ? -15.922 -13.969 -10.305 1 98.88 197 CYS A N 1
ATOM 1563 C CA . CYS A 1 197 ? -14.555 -13.5 -10.109 1 98.88 197 CYS A CA 1
ATOM 1564 C C . CYS A 1 197 ? -13.602 -14.664 -9.875 1 98.88 197 CYS A C 1
ATOM 1566 O O . CYS A 1 197 ? -13.453 -15.125 -8.742 1 98.88 197 CYS A O 1
ATOM 1568 N N . PHE A 1 198 ? -12.891 -15.117 -10.891 1 98.69 198 PHE A N 1
ATOM 1569 C CA . PHE A 1 198 ? -11.93 -16.203 -10.852 1 98.69 198 PHE A CA 1
ATOM 1570 C C . PHE A 1 198 ? -10.5 -15.672 -10.898 1 98.69 198 PHE A C 1
ATOM 1572 O O . PHE A 1 198 ? -10.281 -14.492 -11.172 1 98.69 198 PHE A O 1
ATOM 1579 N N . SER A 1 199 ? -9.578 -16.531 -10.594 1 98.56 199 SER A N 1
ATOM 1580 C CA . SER A 1 199 ? -8.188 -16.266 -10.961 1 98.56 199 SER A CA 1
ATOM 1581 C C . SER A 1 199 ? -7.984 -16.391 -12.469 1 98.56 199 SER A C 1
ATOM 1583 O O . SER A 1 199 ? -8.742 -17.078 -13.148 1 98.56 199 SER A O 1
ATOM 1585 N N . GLY A 1 200 ? -7.039 -15.586 -13.023 1 98.81 200 GLY A N 1
ATOM 1586 C CA . GLY A 1 200 ? -6.66 -15.82 -14.406 1 98.81 200 GLY A CA 1
ATOM 1587 C C . GLY A 1 200 ? -5.961 -17.141 -14.617 1 98.81 200 GLY A C 1
ATOM 1588 O O . GLY A 1 200 ? -6.312 -17.906 -15.523 1 98.81 200 GLY A O 1
ATOM 1589 N N . ILE A 1 201 ? -5 -17.391 -13.781 1 98.81 201 ILE A N 1
ATOM 1590 C CA . ILE A 1 201 ? -4.316 -18.672 -13.656 1 98.81 201 ILE A CA 1
ATOM 1591 C C . ILE A 1 201 ? -4.453 -19.188 -12.227 1 98.81 201 ILE A C 1
ATOM 1593 O O . ILE A 1 201 ? -4.121 -18.484 -11.273 1 98.81 201 ILE A O 1
ATOM 1597 N N . GLN A 1 202 ? -5.043 -20.406 -12.109 1 98.25 202 GLN A N 1
ATOM 1598 C CA . GLN A 1 202 ? -5.191 -21.031 -10.797 1 98.25 202 GLN A CA 1
ATOM 1599 C C . GLN A 1 202 ? -3.83 -21.359 -10.188 1 98.25 202 GLN A C 1
ATOM 1601 O O . GLN A 1 202 ? -3.041 -22.094 -10.789 1 98.25 202 GLN A O 1
ATOM 1606 N N . TYR A 1 203 ? -3.535 -20.859 -8.977 1 96.75 203 TYR A N 1
ATOM 1607 C CA . TYR A 1 203 ? -2.182 -20.859 -8.43 1 96.75 203 TYR A CA 1
ATOM 1608 C C . TYR A 1 203 ? -1.704 -22.281 -8.164 1 96.75 203 TYR A C 1
ATOM 1610 O O . TYR A 1 203 ? -0.508 -22.578 -8.258 1 96.75 203 TYR A O 1
ATOM 1618 N N . TYR A 1 204 ? -2.609 -23.234 -7.828 1 96.75 204 TYR A N 1
ATOM 1619 C CA . TYR A 1 204 ? -2.264 -24.594 -7.418 1 96.75 204 TYR A CA 1
ATOM 1620 C C . TYR A 1 204 ? -2.121 -25.5 -8.625 1 96.75 204 TYR A C 1
ATOM 1622 O O . TYR A 1 204 ? -1.154 -26.266 -8.727 1 96.75 204 TYR A O 1
ATOM 1630 N N . THR A 1 205 ? -3.033 -25.406 -9.602 1 97.5 205 THR A N 1
ATOM 1631 C CA . THR A 1 205 ? -3.055 -26.328 -10.727 1 97.5 205 THR A CA 1
ATOM 1632 C C . THR A 1 205 ? -2.283 -25.766 -11.914 1 97.5 205 THR A C 1
ATOM 1634 O O . THR A 1 205 ? -1.912 -26.484 -12.828 1 97.5 205 THR A O 1
ATOM 1637 N N . GLY A 1 206 ? -2.148 -24.422 -11.922 1 97.94 206 GLY A N 1
ATOM 1638 C CA . GLY A 1 206 ? -1.469 -23.781 -13.039 1 97.94 206 GLY A CA 1
ATOM 1639 C C . GLY A 1 206 ? -2.367 -23.578 -14.242 1 97.94 206 GLY A C 1
ATOM 1640 O O . GLY A 1 206 ? -1.907 -23.141 -15.305 1 97.94 206 GLY A O 1
ATOM 1641 N N . GLN A 1 207 ? -3.656 -23.844 -14.102 1 98.69 207 GLN A N 1
ATOM 1642 C CA . GLN A 1 207 ? -4.59 -23.719 -15.219 1 98.69 207 GLN A CA 1
ATOM 1643 C C . GLN A 1 207 ? -4.809 -22.25 -15.578 1 98.69 207 GLN A C 1
ATOM 1645 O O . GLN A 1 207 ? -5.074 -21.422 -14.711 1 98.69 207 GLN A O 1
ATOM 1650 N N . PHE A 1 208 ? -4.598 -21.953 -16.859 1 98.75 208 PHE A N 1
ATOM 1651 C CA . PHE A 1 208 ? -5 -20.656 -17.422 1 98.75 208 PHE A CA 1
ATOM 1652 C C . PHE A 1 208 ? -6.441 -20.719 -17.906 1 98.75 208 PHE A C 1
ATOM 1654 O O . PHE A 1 208 ? -6.746 -21.359 -18.906 1 98.75 208 PHE A O 1
ATOM 1661 N N . PHE A 1 209 ? -7.359 -20.062 -17.156 1 98.81 209 PHE A N 1
ATOM 1662 C CA . PHE A 1 209 ? -8.773 -20.078 -17.5 1 98.81 209 PHE A CA 1
ATOM 1663 C C . PHE A 1 209 ? -9.016 -19.328 -18.812 1 98.81 209 PHE A C 1
ATOM 1665 O O . PHE A 1 209 ? -8.242 -18.438 -19.172 1 98.81 209 PHE A O 1
ATOM 1672 N N . ASN A 1 210 ? -10.062 -19.766 -19.547 1 98.69 210 ASN A N 1
ATOM 1673 C CA . ASN A 1 210 ? -10.477 -19.047 -20.75 1 98.69 210 ASN A CA 1
ATOM 1674 C C . ASN A 1 210 ? -11.219 -17.75 -20.406 1 98.69 210 ASN A C 1
ATOM 1676 O O . ASN A 1 210 ? -12.453 -17.703 -20.469 1 98.69 210 ASN A O 1
ATOM 16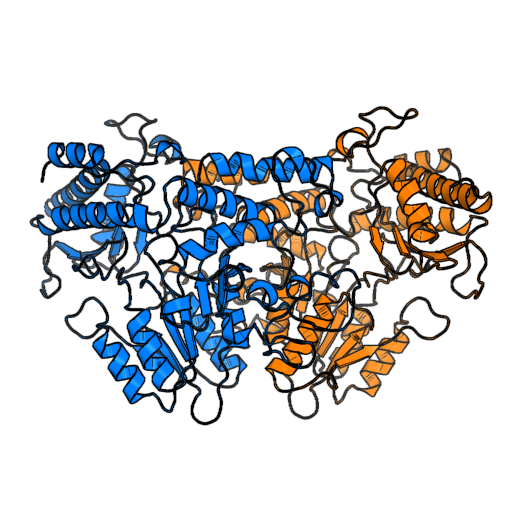80 N N . ILE A 1 211 ? -10.484 -16.703 -20.109 1 98.88 211 ILE A N 1
ATOM 1681 C CA . ILE A 1 211 ? -11.008 -15.445 -19.578 1 98.88 211 ILE A CA 1
ATOM 1682 C C . ILE A 1 211 ? -12.055 -14.875 -20.531 1 98.88 211 ILE A C 1
ATOM 1684 O O . ILE A 1 211 ? -13.133 -14.453 -20.109 1 98.88 211 ILE A O 1
ATOM 1688 N N . GLY A 1 212 ? -11.734 -14.867 -21.828 1 98.75 212 GLY A N 1
ATOM 1689 C CA . GLY A 1 212 ? -12.641 -14.312 -22.812 1 98.75 212 GLY A CA 1
ATOM 1690 C C . GLY A 1 212 ? -13.984 -15.016 -22.859 1 98.75 212 GLY A C 1
ATOM 1691 O O . GLY A 1 212 ? -15.031 -14.367 -22.766 1 98.75 212 GLY A O 1
ATOM 1692 N N . GLU A 1 213 ? -13.969 -16.344 -22.953 1 98.75 213 GLU A N 1
ATOM 1693 C CA . GLU A 1 213 ? -15.188 -17.141 -23.078 1 98.75 213 GLU A CA 1
ATOM 1694 C C . GLU A 1 213 ? -16.031 -17.062 -21.812 1 98.75 213 GLU A C 1
ATOM 1696 O O . GLU A 1 213 ? -17.266 -16.922 -21.875 1 98.75 213 GLU A O 1
ATOM 1701 N N . ILE A 1 214 ? -15.422 -17.156 -20.672 1 98.88 214 ILE A N 1
ATOM 1702 C CA . ILE A 1 214 ? -16.125 -17.109 -19.391 1 98.88 214 ILE A CA 1
ATOM 1703 C C . ILE A 1 214 ? -16.766 -15.727 -19.203 1 98.88 214 ILE A C 1
ATOM 1705 O O . ILE A 1 214 ? -17.922 -15.617 -18.781 1 98.88 214 ILE A O 1
ATOM 1709 N N . THR A 1 215 ? -15.977 -14.625 -19.469 1 98.94 215 THR A N 1
ATOM 1710 C CA . THR A 1 215 ? -16.484 -13.266 -19.359 1 98.94 215 THR A CA 1
ATOM 1711 C C . THR A 1 215 ? -17.672 -13.047 -20.297 1 98.94 215 THR A C 1
ATOM 1713 O O . THR A 1 215 ? -18.688 -12.484 -19.891 1 98.94 215 THR A O 1
ATOM 1716 N N . GLU A 1 216 ? -17.531 -13.523 -21.531 1 98.75 216 GLU A N 1
ATOM 1717 C CA . GLU A 1 216 ? -18.609 -13.383 -22.5 1 98.75 216 GLU A CA 1
ATOM 1718 C C . GLU A 1 216 ? -19.891 -14.062 -22.016 1 98.75 216 GLU A C 1
ATOM 1720 O O . GLU A 1 216 ? -20.984 -13.484 -22.094 1 98.75 216 GLU A O 1
ATOM 1725 N N . CYS A 1 217 ? -19.766 -15.25 -21.5 1 98.81 217 CYS A N 1
ATOM 1726 C CA . CYS A 1 217 ? -20.922 -15.984 -20.984 1 98.81 217 CYS A CA 1
ATOM 1727 C C . CYS A 1 217 ? -21.594 -15.211 -19.859 1 98.81 217 CYS A C 1
ATOM 1729 O O . CYS A 1 217 ? -22.797 -14.953 -19.906 1 98.81 217 CYS A O 1
ATOM 1731 N N . ALA A 1 218 ? -20.844 -14.812 -18.828 1 98.81 218 ALA A N 1
ATOM 1732 C CA . ALA A 1 218 ? -21.406 -14.109 -17.672 1 98.81 218 ALA A CA 1
ATOM 1733 C C . ALA A 1 218 ? -22.062 -12.797 -18.094 1 98.81 218 ALA A C 1
ATOM 1735 O O . ALA A 1 218 ? -23.172 -12.484 -17.656 1 98.81 218 ALA A O 1
ATOM 1736 N N . LYS A 1 219 ? -21.406 -12.102 -18.969 1 98.19 219 LYS A N 1
ATOM 1737 C CA . LYS A 1 219 ? -21.906 -10.789 -19.406 1 98.19 219 LYS A CA 1
ATOM 1738 C C . LYS A 1 219 ? -23.203 -10.93 -20.188 1 98.19 219 LYS A C 1
ATOM 1740 O O . LYS A 1 219 ? -24.047 -10.031 -20.156 1 98.19 219 LYS A O 1
ATOM 1745 N N . SER A 1 220 ? -23.359 -12.016 -20.922 1 98.38 220 SER A N 1
ATOM 1746 C CA . SER A 1 220 ? -24.594 -12.234 -21.672 1 98.38 220 SER A CA 1
ATOM 1747 C C . SER A 1 220 ? -25.797 -12.297 -20.734 1 98.38 220 SER A C 1
ATOM 1749 O O . SER A 1 220 ? -26.938 -12.078 -21.172 1 98.38 220 SER A O 1
ATOM 1751 N N . PHE A 1 221 ? -25.578 -12.562 -19.5 1 98.19 221 PHE A N 1
ATOM 1752 C CA . PHE A 1 221 ? -26.656 -12.594 -18.5 1 98.19 221 PHE A CA 1
ATOM 1753 C C . PHE A 1 221 ? -26.656 -11.32 -17.656 1 98.19 221 PHE A C 1
ATOM 1755 O O . PHE A 1 221 ? -27.344 -11.242 -16.641 1 98.19 221 PHE A O 1
ATOM 1762 N N . GLY A 1 222 ? -25.797 -10.297 -18.031 1 97.62 222 GLY A N 1
ATOM 1763 C CA . GLY A 1 222 ? -25.719 -9.039 -17.312 1 97.62 222 GLY A CA 1
ATOM 1764 C C . GLY A 1 222 ? -24.984 -9.141 -15.992 1 97.62 222 GLY A C 1
ATOM 1765 O O . GLY A 1 222 ? -25.188 -8.328 -15.094 1 97.62 222 GLY A O 1
ATOM 1766 N N . ILE A 1 223 ? -24.141 -10.141 -15.797 1 98.62 223 ILE A N 1
ATOM 1767 C CA . ILE A 1 223 ? -23.391 -10.367 -14.562 1 98.62 223 ILE A CA 1
ATOM 1768 C C . ILE A 1 223 ? -22.062 -9.633 -14.617 1 98.62 223 ILE A C 1
ATOM 1770 O O . ILE A 1 223 ? -21.391 -9.641 -15.648 1 98.62 223 ILE A O 1
ATOM 1774 N N . THR A 1 224 ? -21.672 -8.891 -13.523 1 98.75 224 THR A N 1
ATOM 1775 C CA . THR A 1 224 ? -20.344 -8.273 -13.391 1 98.75 224 THR A CA 1
ATOM 1776 C C . THR A 1 224 ? -19.25 -9.344 -13.352 1 98.75 224 THR A C 1
ATOM 1778 O O . THR A 1 224 ? -19.422 -10.375 -12.703 1 98.75 224 THR A O 1
ATOM 1781 N N . VAL A 1 225 ? -18.141 -9.102 -14.055 1 98.88 225 VAL A N 1
ATOM 1782 C CA . VAL A 1 225 ? -17.094 -10.102 -14.133 1 98.88 225 VAL A CA 1
ATOM 1783 C C . VAL A 1 225 ? -15.75 -9.461 -13.773 1 98.88 225 VAL A C 1
ATOM 1785 O O . VAL A 1 225 ? -15.352 -8.461 -14.367 1 98.88 225 VAL A O 1
ATOM 1788 N N . GLY A 1 226 ? -15.055 -9.969 -12.773 1 98.88 226 GLY A N 1
ATOM 1789 C CA . GLY A 1 226 ? -13.711 -9.57 -12.383 1 98.88 226 GLY A CA 1
ATOM 1790 C C . GLY A 1 226 ? -12.719 -10.727 -12.398 1 98.88 226 GLY A C 1
ATOM 1791 O O . GLY A 1 226 ? -13.117 -11.891 -12.508 1 98.88 226 GLY A O 1
ATOM 1792 N N . TRP A 1 227 ? -11.438 -10.43 -12.367 1 98.94 227 TRP A N 1
ATOM 1793 C CA . TRP A 1 227 ? -10.398 -11.453 -12.398 1 98.94 227 TRP A CA 1
ATOM 1794 C C . TRP A 1 227 ? -9.242 -11.086 -11.469 1 98.94 227 TRP A C 1
ATOM 1796 O O . TRP A 1 227 ? -8.836 -9.922 -11.406 1 98.94 227 TRP A O 1
ATOM 1806 N N . ASP A 1 228 ? -8.758 -12.031 -10.672 1 98.94 228 ASP A N 1
ATOM 1807 C CA . ASP A 1 228 ? -7.477 -11.961 -9.977 1 98.94 228 ASP A CA 1
ATOM 1808 C C . ASP A 1 228 ? -6.348 -12.5 -10.859 1 98.94 228 ASP A C 1
ATOM 1810 O O . ASP A 1 228 ? -6.242 -13.711 -11.062 1 98.94 228 ASP A O 1
ATOM 1814 N N . LEU A 1 229 ? -5.457 -11.617 -11.289 1 98.94 229 LEU A N 1
ATOM 1815 C CA . LEU A 1 229 ? -4.477 -11.984 -12.305 1 98.94 229 LEU A CA 1
ATOM 1816 C C . LEU A 1 229 ? -3.088 -12.133 -11.695 1 98.94 229 LEU A C 1
ATOM 1818 O O . LEU A 1 229 ? -2.082 -11.938 -12.383 1 98.94 229 LEU A O 1
ATOM 1822 N N . ALA A 1 230 ? -3.002 -12.492 -10.414 1 98.75 230 ALA A N 1
ATOM 1823 C CA . ALA A 1 230 ? -1.752 -12.648 -9.68 1 98.75 230 ALA A CA 1
ATOM 1824 C C . ALA A 1 230 ? -0.771 -13.539 -10.438 1 98.75 230 ALA A C 1
ATOM 1826 O O . ALA A 1 230 ? 0.434 -13.273 -10.445 1 98.75 230 ALA A O 1
ATOM 1827 N N . HIS A 1 231 ? -1.282 -14.578 -11.094 1 98.81 231 HIS A N 1
ATOM 1828 C CA . HIS A 1 231 ? -0.406 -15.539 -11.742 1 98.81 231 HIS A CA 1
ATOM 1829 C C . HIS A 1 231 ? -0.47 -15.398 -13.266 1 98.81 231 HIS A C 1
ATOM 1831 O O . HIS A 1 231 ? 0.142 -16.188 -13.984 1 98.81 231 HIS A O 1
ATOM 1837 N N . ALA A 1 232 ? -1.179 -14.398 -13.758 1 98.88 232 ALA A N 1
ATOM 1838 C CA . ALA A 1 232 ? -1.372 -14.258 -15.195 1 98.88 232 ALA A CA 1
ATOM 1839 C C . ALA A 1 232 ? -0.585 -13.07 -15.742 1 98.88 232 ALA A C 1
ATOM 1841 O O . ALA A 1 232 ? 0.009 -13.156 -16.828 1 98.88 232 ALA A O 1
ATOM 1842 N N . VAL A 1 233 ? -0.575 -11.953 -15.023 1 98.88 233 VAL A N 1
ATOM 1843 C CA . VAL A 1 233 ? 0.108 -10.758 -15.508 1 98.88 233 VAL A CA 1
ATOM 1844 C C . VAL A 1 233 ? 1.609 -11.023 -15.594 1 98.88 233 VAL A C 1
ATOM 1846 O O . VAL A 1 233 ? 2.215 -11.523 -14.648 1 98.88 233 VAL A O 1
ATOM 1849 N N . GLY A 1 234 ? 2.186 -10.703 -16.719 1 98.56 234 GLY A N 1
ATOM 1850 C CA . GLY A 1 234 ? 3.604 -10.945 -16.938 1 98.56 234 GLY A CA 1
ATOM 1851 C C . GLY A 1 234 ? 3.918 -12.383 -17.297 1 98.56 234 GLY A C 1
ATOM 1852 O O . GLY A 1 234 ? 5.07 -12.727 -17.562 1 98.56 234 GLY A O 1
ATOM 1853 N N . ASN A 1 235 ? 2.893 -13.289 -17.297 1 98.69 235 ASN A N 1
ATOM 1854 C CA . ASN A 1 235 ? 3.047 -14.719 -17.531 1 98.69 235 ASN A CA 1
ATOM 1855 C C . ASN A 1 235 ? 2.438 -15.148 -18.859 1 98.69 235 ASN A C 1
ATOM 1857 O O . ASN A 1 235 ? 3.029 -15.945 -19.578 1 98.69 235 ASN A O 1
ATOM 1861 N N . VAL A 1 236 ? 1.255 -14.594 -19.234 1 98.69 236 VAL A N 1
ATOM 1862 C CA . VAL A 1 236 ? 0.537 -14.945 -20.453 1 98.69 236 VAL A CA 1
ATOM 1863 C C . VAL A 1 236 ? -0.022 -13.688 -21.094 1 98.69 236 VAL A C 1
ATOM 1865 O O . VAL A 1 236 ? -0.201 -12.664 -20.438 1 98.69 236 VAL A O 1
ATOM 1868 N N . PRO A 1 237 ? -0.242 -13.734 -22.438 1 98.12 237 PRO A N 1
ATOM 1869 C CA . PRO A 1 237 ? -0.921 -12.602 -23.078 1 98.12 237 PRO A CA 1
ATOM 1870 C C . PRO A 1 237 ? -2.359 -12.43 -22.594 1 98.12 237 PRO A C 1
ATOM 1872 O O . PRO A 1 237 ? -3.094 -13.414 -22.469 1 98.12 237 PRO A O 1
ATOM 1875 N N . LEU A 1 238 ? -2.764 -11.227 -22.281 1 98.81 238 LEU A N 1
ATOM 1876 C CA . LEU A 1 238 ? -4.109 -10.875 -21.844 1 98.81 238 LEU A CA 1
ATOM 1877 C C . LEU A 1 238 ? -4.727 -9.836 -22.766 1 98.81 238 LEU A C 1
ATOM 1879 O O . LEU A 1 238 ? -4.016 -9.031 -23.375 1 98.81 238 LEU A O 1
ATOM 1883 N N . GLN A 1 239 ? -6.02 -9.883 -22.969 1 98.81 239 GLN A N 1
ATOM 1884 C CA . GLN A 1 239 ? -6.789 -8.945 -23.766 1 98.81 239 GLN A CA 1
ATOM 1885 C C . GLN A 1 239 ? -8.016 -8.438 -23.016 1 98.81 239 GLN A C 1
ATOM 1887 O O . GLN A 1 239 ? -9.141 -8.531 -23.5 1 98.81 239 GLN A O 1
ATOM 1892 N N . LEU A 1 240 ? -7.754 -7.844 -21.875 1 98.94 240 LEU A N 1
ATOM 1893 C CA . LEU A 1 240 ? -8.812 -7.551 -20.922 1 98.94 240 LEU A CA 1
ATOM 1894 C C . LEU A 1 240 ? -9.852 -6.609 -21.531 1 98.94 240 LEU A C 1
ATOM 1896 O O . LEU A 1 240 ? -11.047 -6.766 -21.297 1 98.94 240 LEU A O 1
ATOM 1900 N N . HIS A 1 241 ? -9.359 -5.543 -22.266 1 98.88 241 HIS A N 1
ATOM 1901 C CA . HIS A 1 241 ? -10.289 -4.621 -22.906 1 98.88 241 HIS A CA 1
ATOM 1902 C C . HIS A 1 241 ? -11.203 -5.355 -23.891 1 98.88 241 HIS A C 1
ATOM 1904 O O . HIS A 1 241 ? -12.422 -5.238 -23.812 1 98.88 241 HIS A O 1
ATOM 1910 N N . ASP A 1 242 ? -10.578 -6.164 -24.797 1 98.88 242 ASP A N 1
ATOM 1911 C CA . ASP A 1 242 ? -11.312 -6.836 -25.859 1 98.88 242 ASP A CA 1
ATOM 1912 C C . ASP A 1 242 ? -12.203 -7.945 -25.297 1 98.88 242 ASP A C 1
ATOM 1914 O O . ASP A 1 242 ? -13.258 -8.25 -25.859 1 98.88 242 ASP A O 1
ATOM 1918 N N . TRP A 1 243 ? -11.789 -8.555 -24.219 1 98.88 243 TRP A N 1
ATOM 1919 C CA . TRP A 1 243 ? -12.562 -9.609 -23.578 1 98.88 243 TRP A CA 1
ATOM 1920 C C . TRP A 1 243 ? -13.703 -9.031 -22.75 1 98.88 243 TRP A C 1
ATOM 1922 O O . TRP A 1 243 ? -14.484 -9.773 -22.156 1 98.88 243 TRP A O 1
ATOM 1932 N N . ASP A 1 244 ? -13.773 -7.703 -22.609 1 98.69 244 ASP A N 1
ATOM 1933 C CA . ASP A 1 244 ? -14.852 -6.973 -21.953 1 98.69 244 ASP A CA 1
ATOM 1934 C C . ASP A 1 244 ? -14.898 -7.289 -20.453 1 98.69 244 ASP A C 1
ATOM 1936 O O . ASP A 1 244 ? -15.977 -7.449 -19.891 1 98.69 244 ASP A O 1
ATOM 1940 N N . VAL A 1 245 ? -13.766 -7.52 -19.891 1 98.88 245 VAL A N 1
ATOM 1941 C CA . VAL A 1 245 ? -13.633 -7.699 -18.453 1 98.88 245 VAL A CA 1
ATOM 1942 C C . VAL A 1 245 ? -14.039 -6.414 -17.734 1 98.88 245 VAL A C 1
ATOM 1944 O O . VAL A 1 245 ? -13.719 -5.312 -18.188 1 98.88 245 VAL A O 1
ATOM 1947 N N . ASP A 1 246 ? -14.797 -6.488 -16.625 1 98.94 246 ASP A N 1
ATOM 1948 C CA . ASP A 1 246 ? -15.195 -5.289 -15.883 1 98.94 246 ASP A CA 1
ATOM 1949 C C . ASP A 1 246 ? -14.023 -4.734 -15.07 1 98.94 246 ASP A C 1
ATOM 1951 O O . ASP A 1 246 ? -13.742 -3.535 -15.117 1 98.94 246 ASP A O 1
ATOM 1955 N N . PHE A 1 247 ? -13.391 -5.559 -14.305 1 98.94 247 PHE A N 1
ATOM 1956 C CA . PHE A 1 247 ? -12.219 -5.152 -13.531 1 98.94 247 PHE A CA 1
ATOM 1957 C C . PHE A 1 247 ? -11.258 -6.32 -13.344 1 98.94 247 PHE A C 1
ATOM 1959 O O . PHE A 1 247 ? -11.641 -7.48 -13.523 1 98.94 247 PHE A O 1
ATOM 1966 N N . ALA A 1 248 ? -10.031 -6.062 -13.086 1 99 248 ALA A N 1
ATOM 1967 C CA . ALA A 1 248 ? -9.031 -7.055 -12.711 1 99 248 ALA A CA 1
ATOM 1968 C C . ALA A 1 248 ? -8.016 -6.465 -11.734 1 99 248 ALA A C 1
ATOM 1970 O O . ALA A 1 248 ? -7.879 -5.242 -11.633 1 99 248 ALA A O 1
ATOM 1971 N N . VAL A 1 249 ? -7.426 -7.297 -10.992 1 98.94 249 VAL A N 1
ATOM 1972 C CA . VAL A 1 249 ? -6.387 -6.918 -10.039 1 98.94 249 VAL A CA 1
ATOM 1973 C C . VAL A 1 249 ? -5.195 -7.859 -10.172 1 98.94 249 VAL A C 1
ATOM 1975 O O . VAL A 1 249 ? -5.34 -8.992 -10.641 1 98.94 249 VAL A O 1
ATOM 1978 N N . TRP A 1 250 ? -3.99 -7.383 -9.828 1 98.94 250 TRP A N 1
ATOM 1979 C CA . TRP A 1 250 ? -2.822 -8.258 -9.852 1 98.94 250 TRP A CA 1
ATOM 1980 C C . TRP A 1 250 ? -1.738 -7.746 -8.914 1 98.94 250 TRP A C 1
ATOM 1982 O O . TRP A 1 250 ? -1.747 -6.574 -8.523 1 98.94 250 TRP A O 1
ATOM 1992 N N . CYS A 1 251 ? -0.882 -8.617 -8.398 1 98.69 251 CYS A N 1
ATOM 1993 C CA . CYS A 1 251 ? 0.364 -8.242 -7.742 1 98.69 251 CYS A CA 1
ATOM 1994 C C . CYS A 1 251 ? 1.483 -8.055 -8.758 1 98.69 251 CYS A C 1
ATOM 1996 O O . CYS A 1 251 ? 1.373 -8.516 -9.898 1 98.69 251 CYS A O 1
ATOM 1998 N N . SER A 1 252 ? 2.527 -7.398 -8.359 1 98.62 252 SER A N 1
ATOM 1999 C CA . SER A 1 252 ? 3.643 -7.176 -9.273 1 98.62 252 SER A CA 1
ATOM 2000 C C . SER A 1 252 ? 4.875 -7.965 -8.852 1 98.62 252 SER A C 1
ATOM 2002 O O . SER A 1 252 ? 5.852 -8.055 -9.594 1 98.62 252 SER A O 1
ATOM 2004 N N . TYR A 1 253 ? 4.844 -8.594 -7.684 1 98.5 253 TYR A N 1
ATOM 2005 C CA . TYR A 1 253 ? 6.074 -9.133 -7.113 1 98.5 253 TYR A CA 1
ATOM 2006 C C . TYR A 1 253 ? 6.348 -10.539 -7.645 1 98.5 253 TYR A C 1
ATOM 2008 O O . TYR A 1 253 ? 7.449 -11.07 -7.477 1 98.5 253 TYR A O 1
ATOM 2016 N N . LYS A 1 254 ? 5.438 -11.219 -8.352 1 98.56 254 LYS A N 1
ATOM 2017 C CA . LYS A 1 254 ? 5.656 -12.539 -8.938 1 98.56 254 LYS A CA 1
ATOM 2018 C C . LYS A 1 254 ? 6.32 -12.43 -10.312 1 98.56 254 LYS A C 1
ATOM 2020 O O . LYS A 1 254 ? 7.469 -12 -10.414 1 98.56 254 LYS A O 1
ATOM 2025 N N . TYR A 1 255 ? 5.582 -12.508 -11.359 1 98.56 255 TYR A N 1
ATOM 2026 C CA . TYR A 1 255 ? 6.098 -12.57 -12.719 1 98.56 255 TYR A CA 1
ATOM 2027 C C . TYR A 1 255 ? 6.613 -11.211 -13.172 1 98.56 255 TYR A C 1
ATOM 2029 O O . TYR A 1 255 ? 7.445 -11.133 -14.078 1 98.56 255 TYR A O 1
ATOM 2037 N N . LEU A 1 256 ? 6.184 -10.102 -12.477 1 98.62 256 LEU A N 1
ATOM 2038 C CA . LEU A 1 256 ? 6.621 -8.766 -12.852 1 98.62 256 LEU A CA 1
ATOM 2039 C C . LEU A 1 256 ? 7.855 -8.352 -12.055 1 98.62 256 LEU A C 1
ATOM 2041 O O . LEU A 1 256 ? 8.367 -7.242 -12.227 1 98.62 256 LEU A O 1
ATOM 2045 N N . ASN A 1 257 ? 8.336 -9.148 -11.211 1 98.62 257 ASN A N 1
ATOM 2046 C CA . ASN A 1 257 ? 9.656 -9.016 -10.602 1 98.62 257 ASN A CA 1
ATOM 2047 C C . ASN A 1 257 ? 9.812 -7.668 -9.906 1 98.62 257 ASN A C 1
ATOM 2049 O O . ASN A 1 257 ? 10.836 -6.996 -10.062 1 98.62 257 ASN A O 1
ATOM 2053 N N . SER A 1 258 ? 8.812 -7.238 -9.086 1 97.81 258 SER A N 1
ATOM 2054 C CA . SER A 1 258 ? 8.883 -5.879 -8.555 1 97.81 258 SER A CA 1
ATOM 2055 C C . SER A 1 258 ? 9.367 -5.875 -7.109 1 97.81 258 SER A C 1
ATOM 2057 O O . SER A 1 258 ? 9.586 -4.812 -6.523 1 97.81 258 SER A O 1
ATOM 2059 N N . GLY A 1 259 ? 9.516 -7.047 -6.551 1 97.12 259 GLY A N 1
ATOM 2060 C CA . GLY A 1 259 ? 10.023 -7.113 -5.188 1 97.12 259 GLY A CA 1
ATOM 2061 C C . GLY A 1 259 ? 8.977 -7.566 -4.184 1 97.12 259 GLY A C 1
ATOM 2062 O O . GLY A 1 259 ? 7.777 -7.496 -4.453 1 97.12 259 GLY A O 1
ATOM 2063 N N . PRO A 1 260 ? 9.438 -8.039 -3.006 1 97.81 260 PRO A N 1
ATOM 2064 C CA . PRO A 1 260 ? 8.539 -8.609 -2.004 1 97.81 260 PRO A CA 1
ATOM 2065 C C . PRO A 1 260 ? 7.531 -7.59 -1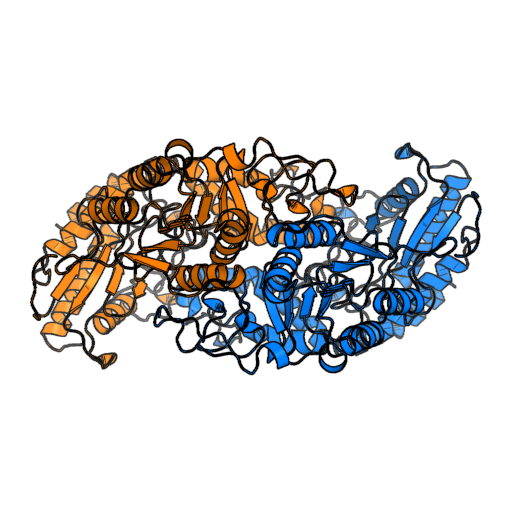.471 1 97.81 260 PRO A C 1
ATOM 2067 O O . PRO A 1 260 ? 7.922 -6.586 -0.871 1 97.81 260 PRO A O 1
ATOM 2070 N N . GLY A 1 261 ? 6.266 -7.883 -1.678 1 97 261 GLY A N 1
ATOM 2071 C CA . GLY A 1 261 ? 5.203 -7.004 -1.223 1 97 261 GLY A CA 1
ATOM 2072 C C . GLY A 1 261 ? 5.059 -5.754 -2.07 1 97 261 GLY A C 1
ATOM 2073 O O . GLY A 1 261 ? 4.492 -4.754 -1.622 1 97 261 GLY A O 1
ATOM 2074 N N . GLY A 1 262 ? 5.602 -5.699 -3.273 1 97.06 262 GLY A N 1
ATOM 2075 C CA . GLY A 1 262 ? 5.562 -4.535 -4.148 1 97.06 262 GLY A CA 1
ATOM 2076 C C . GLY A 1 262 ? 4.152 -4.062 -4.441 1 97.06 262 GLY A C 1
ATOM 2077 O O . GLY A 1 262 ? 3.188 -4.805 -4.254 1 97.06 262 GLY A O 1
ATOM 2078 N N . ILE A 1 263 ? 4.031 -2.84 -4.871 1 98.62 263 ILE A N 1
ATOM 2079 C CA . ILE A 1 263 ? 2.748 -2.209 -5.164 1 98.62 263 ILE A CA 1
ATOM 2080 C C . ILE A 1 263 ? 2.055 -2.955 -6.305 1 98.62 263 ILE A C 1
ATOM 2082 O O . ILE A 1 263 ? 2.717 -3.502 -7.188 1 98.62 263 ILE A O 1
ATOM 2086 N N . ALA A 1 264 ? 0.714 -3.006 -6.285 1 98.81 264 ALA A N 1
ATOM 2087 C CA . ALA A 1 264 ? -0.104 -3.816 -7.184 1 98.81 264 ALA A CA 1
ATOM 2088 C C . ALA A 1 264 ? -0.745 -2.955 -8.266 1 98.81 264 ALA A C 1
ATOM 2090 O O . ALA A 1 264 ? -0.368 -1.796 -8.453 1 98.81 264 ALA A O 1
ATOM 2091 N N . GLY A 1 265 ? -1.557 -3.584 -9.102 1 98.81 265 GLY A N 1
ATOM 2092 C CA . GLY A 1 265 ? -2.248 -2.877 -10.164 1 98.81 265 GLY A CA 1
ATOM 2093 C C . GLY A 1 265 ? -3.701 -3.291 -10.312 1 98.81 265 GLY A C 1
ATOM 2094 O O . GLY A 1 265 ? -4.125 -4.293 -9.734 1 98.81 265 GLY A O 1
ATOM 2095 N N . ILE A 1 266 ? -4.438 -2.42 -11.008 1 98.94 266 ILE A N 1
ATOM 2096 C CA . ILE A 1 266 ? -5.828 -2.727 -11.328 1 98.94 266 ILE A CA 1
ATOM 2097 C C . ILE A 1 266 ? -6.102 -2.43 -12.797 1 98.94 266 ILE A C 1
ATOM 2099 O O . ILE A 1 266 ? -5.367 -1.673 -13.43 1 98.94 266 ILE A O 1
ATOM 2103 N N . PHE A 1 267 ? -7.043 -3.104 -13.305 1 98.94 267 PHE A N 1
ATOM 2104 C CA . PHE A 1 267 ? -7.73 -2.799 -14.547 1 98.94 267 PHE A CA 1
ATOM 2105 C C . PHE A 1 267 ? -9.203 -2.504 -14.297 1 98.94 267 PHE A C 1
ATOM 2107 O O . PHE A 1 267 ? -9.875 -3.24 -13.57 1 98.94 267 PHE A O 1
ATOM 2114 N N . VAL A 1 268 ? -9.719 -1.419 -14.773 1 98.94 268 VAL A N 1
ATOM 2115 C CA . VAL A 1 268 ? -11.141 -1.11 -14.828 1 98.94 268 VAL A CA 1
ATOM 2116 C C . VAL A 1 268 ? -11.523 -0.687 -16.25 1 98.94 268 VAL A C 1
ATOM 2118 O O . VAL A 1 268 ? -10.992 0.297 -16.766 1 98.94 268 VAL A O 1
ATOM 2121 N N . HIS A 1 269 ? -12.406 -1.388 -16.844 1 98.94 269 HIS A N 1
ATOM 2122 C CA . HIS A 1 269 ? -12.828 -1.077 -18.203 1 98.94 269 HIS A CA 1
ATOM 2123 C C . HIS A 1 269 ? -13.328 0.358 -18.312 1 98.94 269 HIS A C 1
ATOM 2125 O O . HIS A 1 269 ? -14.031 0.841 -17.422 1 98.94 269 HIS A O 1
ATOM 2131 N N . GLU A 1 270 ? -13 1.068 -19.375 1 98.75 270 GLU A N 1
ATOM 2132 C CA . GLU A 1 270 ? -13.281 2.492 -19.516 1 98.75 270 GLU A CA 1
ATOM 2133 C C . GLU A 1 270 ? -14.789 2.76 -19.484 1 98.75 270 GLU A C 1
ATOM 2135 O O . GLU A 1 270 ? -15.219 3.852 -19.109 1 98.75 270 GLU A O 1
ATOM 2140 N N . LYS A 1 271 ? -15.625 1.776 -19.781 1 98.56 271 LYS A N 1
ATOM 2141 C CA . LYS A 1 271 ? -17.062 1.963 -19.781 1 98.56 271 LYS A CA 1
ATOM 2142 C C . LYS A 1 271 ? -17.594 2.281 -18.391 1 98.56 271 LYS A C 1
ATOM 2144 O O . LYS A 1 271 ? -18.688 2.832 -18.234 1 98.56 271 LYS A O 1
ATOM 2149 N N . HIS A 1 272 ? -16.812 1.926 -17.391 1 98.56 272 HIS A N 1
ATOM 2150 C CA . HIS A 1 272 ? -17.25 2.154 -16.016 1 98.56 272 HIS A CA 1
ATOM 2151 C C . HIS A 1 272 ? -16.75 3.504 -15.492 1 98.56 272 HIS A C 1
ATOM 2153 O O . HIS A 1 272 ? -17.156 3.943 -14.414 1 98.56 272 HIS A O 1
ATOM 2159 N N . THR A 1 273 ? -15.828 4.191 -16.234 1 98.38 273 THR A N 1
ATOM 2160 C CA . THR A 1 273 ? -15.211 5.391 -15.672 1 98.38 273 THR A CA 1
ATOM 2161 C C . THR A 1 273 ? -15.375 6.574 -16.625 1 98.38 273 THR A C 1
ATOM 2163 O O . THR A 1 273 ? -15.18 7.727 -16.219 1 98.38 273 THR A O 1
ATOM 2166 N N . LYS A 1 274 ? -15.703 6.391 -17.891 1 97.56 274 LYS A N 1
ATOM 2167 C CA . LYS A 1 274 ? -15.719 7.43 -18.906 1 97.56 274 LYS A CA 1
ATOM 2168 C C . LYS A 1 274 ? -16.734 8.516 -18.578 1 97.56 274 LYS A C 1
ATOM 2170 O O . LYS A 1 274 ? -16.562 9.672 -18.969 1 97.56 274 LYS A O 1
ATOM 2175 N N . ASP A 1 275 ? -17.797 8.211 -17.812 1 97.38 275 ASP A N 1
ATOM 2176 C CA . ASP A 1 275 ? -18.875 9.164 -17.516 1 97.38 275 ASP A CA 1
ATOM 2177 C C . ASP A 1 275 ? -18.75 9.703 -16.094 1 97.38 275 ASP A C 1
ATOM 2179 O O . ASP A 1 275 ? -19.688 10.328 -15.586 1 97.38 275 ASP A O 1
ATOM 2183 N N . ASN A 1 276 ? -17.625 9.422 -15.438 1 97.69 276 ASN A N 1
ATOM 2184 C CA . ASN A 1 276 ? -17.391 9.969 -14.109 1 97.69 276 ASN A CA 1
ATOM 2185 C C . ASN A 1 276 ? -17.609 11.477 -14.078 1 97.69 276 ASN A C 1
ATOM 2187 O O . ASN A 1 276 ? -17.203 12.188 -15 1 97.69 276 ASN A O 1
ATOM 2191 N N . SER A 1 277 ? -18.297 12.039 -13.102 1 97.06 277 SER A N 1
ATOM 2192 C CA . SER A 1 277 ? -18.516 13.453 -12.828 1 97.06 277 SER A CA 1
ATOM 2193 C C . SER A 1 277 ? -18.891 13.68 -11.367 1 97.06 277 SER A C 1
ATOM 2195 O O . SER A 1 277 ? -19.078 12.727 -10.609 1 97.06 277 SER A O 1
ATOM 2197 N N . ILE A 1 278 ? -18.938 14.922 -11.039 1 95.5 278 ILE A N 1
ATOM 2198 C CA . ILE A 1 278 ? -19.344 15.289 -9.688 1 95.5 278 ILE A CA 1
ATOM 2199 C C . ILE A 1 278 ? -20.734 14.734 -9.391 1 95.5 278 ILE A C 1
ATOM 2201 O O . ILE A 1 278 ? -21.016 14.289 -8.273 1 95.5 278 ILE A O 1
ATOM 2205 N N . GLU A 1 279 ? -21.625 14.672 -10.398 1 94.44 279 GLU A N 1
ATOM 2206 C CA . GLU A 1 279 ? -23.016 14.281 -10.242 1 94.44 279 GLU A CA 1
ATOM 2207 C C . GLU A 1 279 ? -23.188 12.773 -10.398 1 94.44 279 GLU A C 1
ATOM 2209 O O . GLU A 1 279 ? -24.156 12.195 -9.891 1 94.44 279 GLU A O 1
ATOM 2214 N N . GLN A 1 280 ? -22.234 12.234 -11.125 1 94.75 280 GLN A N 1
ATOM 2215 C CA . GLN A 1 280 ? -22.422 10.836 -11.477 1 94.75 280 GLN A CA 1
ATOM 2216 C C . GLN A 1 280 ? -21.125 10.055 -11.352 1 94.75 280 GLN A C 1
ATOM 2218 O O . GLN A 1 280 ? -20.156 10.32 -12.078 1 94.75 280 GLN A O 1
ATOM 2223 N N . PHE A 1 281 ? -21.031 9.117 -10.5 1 96.06 281 PHE A N 1
ATOM 2224 C CA . PHE A 1 281 ? -19.938 8.156 -10.336 1 96.06 281 PHE A CA 1
ATOM 2225 C C . PHE A 1 281 ? -20.406 6.945 -9.539 1 96.06 281 PHE A C 1
ATOM 2227 O O . PHE A 1 281 ? -21.391 7.02 -8.797 1 96.06 281 PHE A O 1
ATOM 2234 N N . LYS A 1 282 ? -19.828 5.871 -9.75 1 95.06 282 LYS A N 1
ATOM 2235 C CA . LYS A 1 282 ? -20.062 4.688 -8.938 1 95.06 282 LYS A CA 1
ATOM 2236 C C . LYS A 1 282 ? -19.375 4.805 -7.578 1 95.06 282 LYS A C 1
ATOM 2238 O O . LYS A 1 282 ? -18.156 5.043 -7.512 1 95.06 282 LYS A O 1
ATOM 2243 N N . PRO A 1 283 ? -20.156 4.641 -6.48 1 97.31 283 PRO A N 1
ATOM 2244 C CA . PRO A 1 283 ? -19.531 4.668 -5.156 1 97.31 283 PRO A CA 1
ATOM 2245 C C . PRO A 1 283 ? -18.375 3.674 -5.031 1 97.31 283 PRO A C 1
ATOM 2247 O O . PRO A 1 283 ? -18.469 2.555 -5.543 1 97.31 283 PRO A O 1
ATOM 2250 N N . ARG A 1 284 ? -17.328 4.008 -4.34 1 97.94 284 ARG A N 1
ATOM 2251 C CA . ARG A 1 284 ? -16.094 3.234 -4.234 1 97.94 284 ARG A CA 1
ATOM 2252 C C . ARG A 1 284 ? -15.266 3.688 -3.039 1 97.94 284 ARG A C 1
ATOM 2254 O O . ARG A 1 284 ? -15.57 4.703 -2.412 1 97.94 284 ARG A O 1
ATOM 2261 N N . LEU A 1 285 ? -14.305 2.896 -2.662 1 98.62 285 LEU A N 1
ATOM 2262 C CA . LEU A 1 285 ? -13.289 3.41 -1.746 1 98.62 285 LEU A CA 1
ATOM 2263 C C . LEU A 1 285 ? -12.477 4.52 -2.402 1 98.62 285 LEU A C 1
ATOM 2265 O O . LEU A 1 285 ? -11.75 4.273 -3.367 1 98.62 285 LEU A O 1
ATOM 2269 N N . ALA A 1 286 ? -12.609 5.73 -1.918 1 97.75 286 ALA A N 1
ATOM 2270 C CA . ALA A 1 286 ? -12.102 6.887 -2.646 1 97.75 286 ALA A CA 1
ATOM 2271 C C . ALA A 1 286 ? -11.047 7.629 -1.827 1 97.75 286 ALA A C 1
ATOM 2273 O O . ALA A 1 286 ? -10.977 7.469 -0.606 1 97.75 286 ALA A O 1
ATOM 2274 N N . GLY A 1 287 ? -10.234 8.359 -2.441 1 96.69 287 GLY A N 1
ATOM 2275 C CA . GLY A 1 287 ? -9.227 9.242 -1.881 1 96.69 287 GLY A CA 1
ATOM 2276 C C . GLY A 1 287 ? -8.828 10.367 -2.818 1 96.69 287 GLY A C 1
ATOM 2277 O O . GLY A 1 287 ? -9.281 10.414 -3.965 1 96.69 287 GLY A O 1
ATOM 2278 N N . TRP A 1 288 ? -8.008 11.203 -2.334 1 94.31 288 TRP A N 1
ATOM 2279 C CA . TRP A 1 288 ? -7.738 12.461 -3.035 1 94.31 288 TRP A CA 1
ATOM 2280 C C . TRP A 1 288 ? -6.898 12.219 -4.281 1 94.31 288 TRP A C 1
ATOM 2282 O O . TRP A 1 288 ? -6.895 13.031 -5.207 1 94.31 288 TRP A O 1
ATOM 2292 N N . TRP A 1 289 ? -6.266 11.07 -4.316 1 94.25 289 TRP A N 1
ATOM 2293 C CA . TRP A 1 289 ? -5.414 10.805 -5.469 1 94.25 289 TRP A CA 1
ATOM 2294 C C . TRP A 1 289 ? -6.242 10.359 -6.672 1 94.25 289 TRP A C 1
ATOM 2296 O O . TRP A 1 289 ? -5.754 10.359 -7.805 1 94.25 289 TRP A O 1
ATOM 2306 N N . GLY A 1 290 ? -7.48 9.938 -6.48 1 95.56 290 GLY A N 1
ATOM 2307 C CA . GLY A 1 290 ? -8.383 9.562 -7.555 1 95.56 290 GLY A CA 1
ATOM 2308 C C . GLY A 1 290 ? -9.234 10.719 -8.047 1 95.56 290 GLY A C 1
ATOM 2309 O O . GLY A 1 290 ? -9.961 10.586 -9.031 1 95.56 290 GLY A O 1
ATOM 2310 N N . ASN A 1 291 ? -9.133 11.82 -7.289 1 93.69 291 ASN A N 1
ATOM 2311 C CA . ASN A 1 291 ? -9.883 13.023 -7.637 1 93.69 291 ASN A CA 1
ATOM 2312 C C . ASN A 1 291 ? -9.25 13.758 -8.812 1 93.69 291 ASN A C 1
ATOM 2314 O O . ASN A 1 291 ? -8.086 13.523 -9.141 1 93.69 291 ASN A O 1
ATOM 2318 N N . ASN A 1 292 ? -9.992 14.633 -9.445 1 91.06 292 ASN A N 1
ATOM 2319 C CA . ASN A 1 292 ? -9.508 15.453 -10.547 1 91.06 292 ASN A CA 1
ATOM 2320 C C . ASN A 1 292 ? -8.156 16.094 -10.219 1 91.06 292 ASN A C 1
ATOM 2322 O O . ASN A 1 292 ? -8.07 16.938 -9.344 1 91.06 292 ASN A O 1
ATOM 2326 N N . ALA A 1 293 ? -7.148 15.742 -10.984 1 85.12 293 ALA A N 1
ATOM 2327 C CA . ALA A 1 293 ? -5.77 16.125 -10.703 1 85.12 293 ALA A CA 1
ATOM 2328 C C . ALA A 1 293 ? -5.578 17.625 -10.836 1 85.12 293 ALA A C 1
ATOM 2330 O O . ALA A 1 293 ? -4.773 18.234 -10.117 1 85.12 293 ALA A O 1
ATOM 2331 N N . SER A 1 294 ? -6.332 18.219 -11.695 1 86.38 294 SER A N 1
ATOM 2332 C CA . SER A 1 294 ? -6.176 19.656 -11.93 1 86.38 294 SER A CA 1
ATOM 2333 C C . SER A 1 294 ? -6.637 20.469 -10.727 1 86.38 294 SER A C 1
ATOM 2335 O O . SER A 1 294 ? -6.203 21.609 -10.547 1 86.38 294 SER A O 1
ATOM 2337 N N . ASP A 1 295 ? -7.469 19.781 -9.852 1 84.88 295 ASP A N 1
ATOM 2338 C CA . ASP A 1 295 ? -8.055 20.516 -8.727 1 84.88 295 ASP A CA 1
ATOM 2339 C C . ASP A 1 295 ? -7.559 19.953 -7.398 1 84.88 295 ASP A C 1
ATOM 2341 O O . ASP A 1 295 ? -7.938 20.438 -6.332 1 84.88 295 ASP A O 1
ATOM 2345 N N . ARG A 1 296 ? -6.766 19.078 -7.469 1 84.94 296 ARG A N 1
ATOM 2346 C CA . ARG A 1 296 ? -6.371 18.312 -6.293 1 84.94 296 ARG A CA 1
ATOM 2347 C C . ARG A 1 296 ? -5.816 19.219 -5.203 1 84.94 296 ARG A C 1
ATOM 2349 O O . ARG A 1 296 ? -6.199 19.109 -4.039 1 84.94 296 ARG A O 1
ATOM 2356 N N . PHE A 1 297 ? -5.043 20.203 -5.562 1 80.81 297 PHE A N 1
ATOM 2357 C CA . PHE A 1 297 ? -4.336 20.984 -4.555 1 80.81 297 PHE A CA 1
ATOM 2358 C C . PHE A 1 297 ? -5.121 22.234 -4.203 1 80.81 297 PHE A C 1
ATOM 2360 O O . PHE A 1 297 ? -4.664 23.047 -3.398 1 80.81 297 PHE A O 1
ATOM 2367 N N . LYS A 1 298 ? -6.391 22.312 -4.754 1 80.31 298 LYS A N 1
ATOM 2368 C CA . LYS A 1 298 ? -7.316 23.359 -4.324 1 80.31 298 LYS A CA 1
ATOM 2369 C C . LYS A 1 298 ? -8.047 22.953 -3.045 1 80.31 298 LYS A C 1
ATOM 2371 O O . LYS A 1 298 ? -8.703 23.781 -2.41 1 80.31 298 LYS A O 1
ATOM 2376 N N . MET A 1 299 ? -7.922 21.672 -2.674 1 82.69 299 MET A N 1
ATOM 2377 C CA . MET A 1 299 ? -8.422 21.125 -1.413 1 82.69 299 MET A CA 1
ATOM 2378 C C . MET A 1 299 ? -9.938 21.297 -1.313 1 82.69 299 MET A C 1
ATOM 2380 O O . MET A 1 299 ? -10.453 21.703 -0.271 1 82.69 299 MET A O 1
ATOM 2384 N N . LEU A 1 300 ? -10.633 21.047 -2.389 1 83.81 300 LEU A N 1
ATOM 2385 C CA . LEU A 1 300 ? -12.078 21.234 -2.451 1 83.81 300 LEU A CA 1
ATOM 2386 C C . LEU A 1 300 ? -12.812 20.047 -1.828 1 83.81 300 LEU A C 1
ATOM 2388 O O . LEU A 1 300 ? -12.359 18.906 -1.936 1 83.81 300 LEU A O 1
ATOM 2392 N N . GLU A 1 301 ? -13.867 20.266 -1.147 1 90.44 301 GLU A N 1
ATOM 2393 C CA . GLU A 1 301 ? -14.766 19.234 -0.643 1 90.44 301 GLU A CA 1
ATOM 2394 C C . GLU A 1 301 ? -15.773 18.812 -1.709 1 90.44 301 GLU A C 1
ATOM 2396 O O . GLU A 1 301 ? -16.984 18.812 -1.464 1 90.44 301 GLU A O 1
ATOM 2401 N N . VAL A 1 302 ? -15.281 18.5 -2.857 1 92.31 302 VAL A N 1
ATOM 2402 C CA . VAL A 1 302 ? -16.016 18.016 -4.02 1 92.31 302 VAL A CA 1
ATOM 2403 C C . VAL A 1 302 ? -15.297 16.812 -4.617 1 92.31 302 VAL A C 1
ATOM 2405 O O . VAL A 1 302 ? -14.141 16.906 -5.035 1 92.31 302 VAL A O 1
ATOM 2408 N N . PHE A 1 303 ? -15.961 15.719 -4.559 1 94.81 303 PHE A N 1
ATOM 2409 C CA . PHE A 1 303 ? -15.383 14.539 -5.191 1 94.81 303 PHE A CA 1
ATOM 2410 C C . PHE A 1 303 ? -15.688 14.523 -6.688 1 94.81 303 PHE A C 1
ATOM 2412 O O . PHE A 1 303 ? -16.844 14.352 -7.09 1 94.81 303 PHE A O 1
ATOM 2419 N N . ASP A 1 304 ? -14.727 14.805 -7.492 1 96.19 304 ASP A N 1
ATOM 2420 C CA . ASP A 1 304 ? -14.742 14.82 -8.953 1 96.19 304 ASP A CA 1
ATOM 2421 C C . ASP A 1 304 ? -13.766 13.797 -9.523 1 96.19 304 ASP A C 1
ATOM 2423 O O . ASP A 1 304 ? -12.656 14.148 -9.93 1 96.19 304 ASP A O 1
ATOM 2427 N N . PRO A 1 305 ? -14.211 12.477 -9.555 1 96.81 305 PRO A N 1
ATOM 2428 C CA . PRO A 1 305 ? -13.266 11.406 -9.898 1 96.81 305 PRO A CA 1
ATOM 2429 C C . PRO A 1 305 ? -12.773 11.492 -11.336 1 96.81 305 PRO A C 1
ATOM 2431 O O . PRO A 1 305 ? -13.547 11.836 -12.242 1 96.81 305 PRO A O 1
ATOM 2434 N N . ILE A 1 306 ? -11.531 11.172 -11.547 1 97.06 306 ILE A N 1
ATOM 2435 C CA . ILE A 1 306 ? -10.898 11.117 -12.859 1 97.06 306 ILE A CA 1
ATOM 2436 C C . ILE A 1 306 ? -11.664 10.156 -13.766 1 97.06 306 ILE A C 1
ATOM 2438 O O . ILE A 1 306 ? -12.156 9.125 -13.312 1 97.06 306 ILE A O 1
ATOM 2442 N N . LYS A 1 307 ? -11.734 10.43 -15.055 1 97.62 307 LYS A N 1
ATOM 2443 C CA . LYS A 1 307 ? -12.43 9.594 -16.031 1 97.62 307 LYS A CA 1
ATOM 2444 C C . LYS A 1 307 ? -11.531 8.461 -16.531 1 97.62 307 LYS A C 1
ATOM 2446 O O . LYS A 1 307 ? -11.367 8.281 -17.734 1 97.62 307 LYS A O 1
ATOM 2451 N N . SER A 1 308 ? -10.961 7.695 -15.688 1 98.38 308 SER A N 1
ATOM 2452 C CA . SER A 1 308 ? -10.086 6.559 -15.938 1 98.38 308 SER A CA 1
ATOM 2453 C C . SER A 1 308 ? -9.945 5.68 -14.703 1 98.38 308 SER A C 1
ATOM 2455 O O . SER A 1 308 ? -10.516 5.984 -13.648 1 98.38 308 SER A O 1
ATOM 2457 N N . ALA A 1 309 ? -9.25 4.562 -14.852 1 98.75 309 ALA A N 1
ATOM 2458 C CA . ALA A 1 309 ? -8.977 3.678 -13.727 1 98.75 309 ALA A CA 1
ATOM 2459 C C . ALA A 1 309 ? -8.219 4.41 -12.625 1 98.75 309 ALA A C 1
ATOM 2461 O O . ALA A 1 309 ? -8.258 4.004 -11.461 1 98.75 309 ALA A O 1
ATOM 2462 N N . LEU A 1 310 ? -7.57 5.543 -12.938 1 98.5 310 LEU A N 1
ATOM 2463 C CA . LEU A 1 310 ? -6.836 6.34 -11.953 1 98.5 310 LEU A CA 1
ATOM 2464 C C . LEU A 1 310 ? -7.77 6.867 -10.875 1 98.5 310 LEU A C 1
ATOM 2466 O O . LEU A 1 310 ? -7.32 7.238 -9.789 1 98.5 310 LEU A O 1
ATOM 2470 N N . SER A 1 311 ? -9.117 6.957 -11.148 1 98.44 311 SER A N 1
ATOM 2471 C CA . SER A 1 311 ? -10.078 7.492 -10.195 1 98.44 311 SER A CA 1
ATOM 2472 C C . SER A 1 311 ? -10.195 6.602 -8.961 1 98.44 311 SER A C 1
ATOM 2474 O O . SER A 1 311 ? -10.734 7.02 -7.934 1 98.44 311 SER A O 1
ATOM 2476 N N . TYR A 1 312 ? -9.656 5.367 -9.031 1 98.69 312 TYR A N 1
ATOM 2477 C CA . TYR A 1 312 ? -9.781 4.418 -7.93 1 98.69 312 TYR A CA 1
ATOM 2478 C C . TYR A 1 312 ? -8.609 4.547 -6.961 1 98.69 312 TYR A C 1
ATOM 2480 O O . TYR A 1 312 ? -8.641 3.99 -5.863 1 98.69 312 TYR A O 1
ATOM 2488 N N . ARG A 1 313 ? -7.527 5.316 -7.383 1 98.25 313 ARG A N 1
ATOM 2489 C CA . ARG A 1 313 ? -6.434 5.566 -6.445 1 98.25 313 ARG A CA 1
ATOM 2490 C C . ARG A 1 313 ? -6.941 6.277 -5.195 1 98.25 313 ARG A C 1
ATOM 2492 O O . ARG A 1 313 ? -7.809 7.148 -5.277 1 98.25 313 ARG A O 1
ATOM 2499 N N . GLN A 1 314 ? -6.352 5.863 -4.066 1 98.12 314 GLN A N 1
ATOM 2500 C CA . GLN A 1 314 ? -6.824 6.418 -2.803 1 98.12 314 GLN A CA 1
ATOM 2501 C C . GLN A 1 314 ? -5.801 7.379 -2.207 1 98.12 314 GLN A C 1
ATOM 2503 O O . GLN A 1 314 ? -6.164 8.414 -1.646 1 98.12 314 GLN A O 1
ATOM 2508 N N . SER A 1 315 ? -4.539 7.023 -2.305 1 97.25 315 SER A N 1
ATOM 2509 C CA . SER A 1 315 ? -3.434 7.777 -1.718 1 97.25 315 SER A CA 1
ATOM 2510 C C . SER A 1 315 ? -2.283 7.934 -2.707 1 97.25 315 SER A C 1
ATOM 2512 O O . SER A 1 315 ? -2.195 7.188 -3.686 1 97.25 315 SER A O 1
ATOM 2514 N N . ASN A 1 316 ? -1.436 8.953 -2.477 1 95.44 316 ASN A N 1
ATOM 2515 C CA . ASN A 1 316 ? -0.162 8.93 -3.189 1 95.44 316 ASN A CA 1
ATOM 2516 C C . ASN A 1 316 ? 0.586 7.617 -2.951 1 95.44 316 ASN A C 1
ATOM 2518 O O . ASN A 1 316 ? 0.575 7.086 -1.841 1 95.44 316 ASN A O 1
ATOM 2522 N N . PRO A 1 317 ? 1.118 7.098 -3.965 1 97.62 317 PRO A N 1
ATOM 2523 C CA . PRO A 1 317 ? 1.751 5.781 -3.854 1 97.62 317 PRO A CA 1
ATOM 2524 C C . PRO A 1 317 ? 3.166 5.855 -3.285 1 97.62 317 PRO A C 1
ATOM 2526 O O . PRO A 1 317 ? 3.775 6.926 -3.268 1 97.62 317 PRO A O 1
ATOM 2529 N N . SER A 1 318 ? 3.65 4.734 -2.773 1 98.31 318 SER A N 1
ATOM 2530 C CA . SER A 1 318 ? 5.059 4.613 -2.408 1 98.31 318 SER A CA 1
ATOM 2531 C C . SER A 1 318 ? 5.965 4.836 -3.615 1 98.31 318 SER A C 1
ATOM 2533 O O . SER A 1 318 ? 5.91 4.078 -4.586 1 98.31 318 SER A O 1
ATOM 2535 N N . VAL A 1 319 ? 6.777 5.879 -3.521 1 98.75 319 VAL A N 1
ATOM 2536 C CA . VAL A 1 319 ? 7.66 6.25 -4.621 1 98.75 319 VAL A CA 1
ATOM 2537 C C . VAL A 1 319 ? 8.625 5.105 -4.914 1 98.75 319 VAL A C 1
ATOM 2539 O O . VAL A 1 319 ? 8.844 4.75 -6.078 1 98.75 319 VAL A O 1
ATOM 2542 N N . ILE A 1 320 ? 9.133 4.469 -3.867 1 98.5 320 ILE A N 1
ATOM 2543 C CA . ILE A 1 320 ? 10.156 3.447 -4.027 1 98.5 320 ILE A CA 1
ATOM 2544 C C . ILE A 1 320 ? 9.539 2.186 -4.629 1 98.5 320 ILE A C 1
ATOM 2546 O O . ILE A 1 320 ? 10.156 1.521 -5.465 1 98.5 320 ILE A O 1
ATOM 2550 N N . ASP A 1 321 ? 8.336 1.811 -4.25 1 98.69 321 ASP A N 1
ATOM 2551 C CA . ASP A 1 321 ? 7.648 0.672 -4.855 1 98.69 321 ASP A CA 1
ATOM 2552 C C . ASP A 1 321 ? 7.383 0.917 -6.336 1 98.69 321 ASP A C 1
ATOM 2554 O O . ASP A 1 321 ? 7.543 0.013 -7.16 1 98.69 321 ASP A O 1
ATOM 2558 N N . VAL A 1 322 ? 6.973 2.127 -6.633 1 98.88 322 VAL A N 1
ATOM 2559 C CA . VAL A 1 322 ? 6.574 2.457 -7.996 1 98.88 322 VAL A CA 1
ATOM 2560 C C . VAL A 1 322 ? 7.773 2.326 -8.93 1 98.88 322 VAL A C 1
ATOM 2562 O O . VAL A 1 322 ? 7.66 1.752 -10.016 1 98.88 322 VAL A O 1
ATOM 2565 N N . VAL A 1 323 ? 8.922 2.799 -8.516 1 98.81 323 VAL A N 1
ATOM 2566 C CA . VAL A 1 323 ? 10.062 2.771 -9.422 1 98.81 323 VAL A CA 1
ATOM 2567 C C . VAL A 1 323 ? 10.609 1.348 -9.523 1 98.81 323 VAL A C 1
ATOM 2569 O O . VAL A 1 323 ? 11.203 0.975 -10.539 1 98.81 323 VAL A O 1
ATOM 2572 N N . ALA A 1 324 ? 10.391 0.529 -8.453 1 98.81 324 ALA A N 1
ATOM 2573 C CA . ALA A 1 324 ? 10.742 -0.884 -8.562 1 98.81 324 ALA A CA 1
ATOM 2574 C C . ALA A 1 324 ? 9.922 -1.567 -9.656 1 98.81 324 ALA A C 1
ATOM 2576 O O . ALA A 1 324 ? 10.469 -2.32 -10.469 1 98.81 324 ALA A O 1
ATOM 2577 N N . VAL A 1 325 ? 8.633 -1.297 -9.703 1 98.88 325 VAL A N 1
ATOM 2578 C CA . VAL A 1 3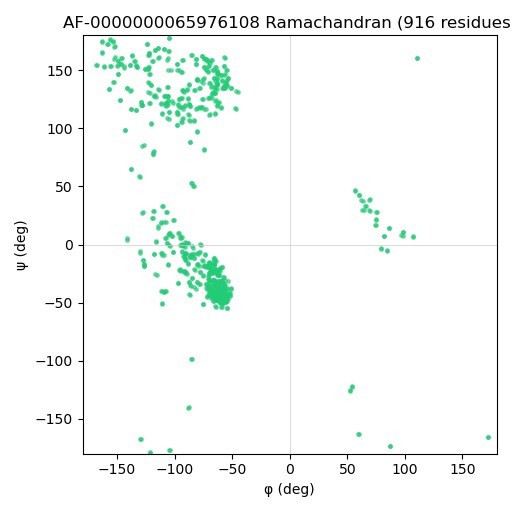25 ? 7.777 -1.853 -10.742 1 98.88 325 VAL A CA 1
ATOM 2579 C C . VAL A 1 325 ? 8.219 -1.332 -12.109 1 98.88 325 VAL A C 1
ATOM 2581 O O . VAL A 1 325 ? 8.328 -2.102 -13.062 1 98.88 325 VAL A O 1
ATOM 2584 N N . LYS A 1 326 ? 8.477 -0.036 -12.18 1 98.81 326 LYS A N 1
ATOM 2585 C CA . LYS A 1 326 ? 8.844 0.594 -13.445 1 98.81 326 LYS A CA 1
ATOM 2586 C C . LYS A 1 326 ? 10.102 -0.043 -14.031 1 98.81 326 LYS A C 1
ATOM 2588 O O . LYS A 1 326 ? 10.18 -0.275 -15.242 1 98.81 326 LYS A O 1
ATOM 2593 N N . SER A 1 327 ? 11.055 -0.293 -13.156 1 98.19 327 SER A N 1
ATOM 2594 C CA . SER A 1 327 ? 12.32 -0.875 -13.609 1 98.19 327 SER A CA 1
ATOM 2595 C C . SER A 1 327 ? 12.086 -2.213 -14.305 1 98.19 327 SER A C 1
ATOM 2597 O O . SER A 1 327 ? 12.703 -2.496 -15.336 1 98.19 327 SER A O 1
ATOM 2599 N N . SER A 1 328 ? 11.211 -3.018 -13.773 1 98.44 328 SER A N 1
ATOM 2600 C CA . SER A 1 328 ? 10.906 -4.312 -14.375 1 98.44 328 SER A CA 1
ATOM 2601 C C . SER A 1 328 ? 10.109 -4.145 -15.664 1 98.44 328 SER A C 1
ATOM 2603 O O . SER A 1 328 ? 10.383 -4.824 -16.656 1 98.44 328 SER A O 1
ATOM 2605 N N . LEU A 1 329 ? 9.109 -3.258 -15.625 1 98.75 329 LEU A N 1
ATOM 2606 C CA . LEU A 1 329 ? 8.266 -3.053 -16.797 1 98.75 329 LEU A CA 1
ATOM 2607 C C . LEU A 1 329 ? 9.086 -2.555 -17.984 1 98.75 329 LEU A C 1
ATOM 2609 O O . LEU A 1 329 ? 8.805 -2.904 -19.125 1 98.75 329 LEU A O 1
ATOM 2613 N N . GLU A 1 330 ? 10.055 -1.731 -17.703 1 98.25 330 GLU A N 1
ATOM 2614 C CA . GLU A 1 330 ? 10.945 -1.262 -18.766 1 98.25 330 GLU A CA 1
ATOM 2615 C C . GLU A 1 330 ? 11.719 -2.418 -19.391 1 98.25 330 GLU A C 1
ATOM 2617 O O . GLU A 1 330 ? 11.992 -2.414 -20.594 1 98.25 330 GLU A O 1
ATOM 2622 N N . LEU A 1 331 ? 12.094 -3.408 -18.594 1 97.56 331 LEU A N 1
ATOM 2623 C CA . LEU A 1 331 ? 12.75 -4.602 -19.109 1 97.56 331 LEU A CA 1
ATOM 2624 C C . LEU A 1 331 ? 11.805 -5.402 -20 1 97.56 331 LEU A C 1
ATOM 2626 O O . LEU A 1 331 ? 12.219 -5.918 -21.047 1 97.56 331 LEU A O 1
ATOM 2630 N N . PHE A 1 332 ? 10.508 -5.531 -19.609 1 98.12 332 PHE A N 1
ATOM 2631 C CA . PHE A 1 332 ? 9.508 -6.191 -20.453 1 98.12 332 PHE A CA 1
ATOM 2632 C C . PHE A 1 332 ? 9.406 -5.512 -21.812 1 98.12 332 PHE A C 1
ATOM 2634 O O . PHE A 1 332 ? 9.344 -6.18 -22.844 1 98.12 332 PHE A O 1
ATOM 2641 N N . LYS A 1 333 ? 9.367 -4.176 -21.734 1 97.81 333 LYS A N 1
ATOM 2642 C CA . LYS A 1 333 ? 9.305 -3.412 -22.984 1 97.81 333 LYS A CA 1
ATOM 2643 C C . LYS A 1 333 ? 10.539 -3.656 -23.844 1 97.81 333 LYS A C 1
ATOM 2645 O O . LYS A 1 333 ? 10.43 -3.883 -25.047 1 97.81 333 LYS A O 1
ATOM 2650 N N . LYS A 1 334 ? 11.703 -3.639 -23.188 1 96.38 334 LYS A N 1
ATOM 2651 C CA . LYS A 1 334 ? 12.984 -3.814 -23.875 1 96.38 334 LYS A CA 1
ATOM 2652 C C . LYS A 1 334 ? 13.039 -5.152 -24.609 1 96.38 334 LYS A C 1
ATOM 2654 O O . LYS A 1 334 ? 13.602 -5.246 -25.703 1 96.38 334 LYS A O 1
ATOM 2659 N N . VAL A 1 335 ? 12.391 -6.191 -24.094 1 95.94 335 VAL A N 1
ATOM 2660 C CA . VAL A 1 335 ? 12.547 -7.539 -24.641 1 95.94 335 VAL A CA 1
ATOM 2661 C C . VAL A 1 335 ? 11.43 -7.82 -25.641 1 95.94 335 VAL A C 1
ATOM 2663 O O . VAL A 1 335 ? 11.328 -8.938 -26.172 1 95.94 335 VAL A O 1
ATOM 2666 N N . GLY A 1 336 ? 10.523 -6.891 -25.859 1 95.56 336 GLY A N 1
ATOM 2667 C CA . GLY A 1 336 ? 9.523 -7.035 -26.906 1 95.56 336 GLY A CA 1
ATOM 2668 C C . GLY A 1 336 ? 8.133 -7.332 -26.375 1 95.56 336 GLY A C 1
ATOM 2669 O O . GLY A 1 336 ? 7.223 -7.652 -27.141 1 95.56 336 GLY A O 1
ATOM 2670 N N . GLY A 1 337 ? 8.008 -7.27 -25.031 1 96.12 337 GLY A N 1
ATOM 2671 C CA . GLY A 1 337 ? 6.691 -7.434 -24.438 1 96.12 337 GLY A CA 1
ATOM 2672 C C . GLY A 1 337 ? 6.332 -8.883 -24.188 1 96.12 337 GLY A C 1
ATOM 2673 O O . GLY A 1 337 ? 7.16 -9.781 -24.375 1 96.12 337 GLY A O 1
ATOM 2674 N N . ILE A 1 338 ? 5.066 -9.125 -23.766 1 97.31 338 ILE A N 1
ATOM 2675 C CA . ILE A 1 338 ? 4.605 -10.43 -23.297 1 97.31 338 ILE A CA 1
ATOM 2676 C C . ILE A 1 338 ? 4.465 -11.383 -24.484 1 97.31 338 ILE A C 1
ATOM 2678 O O . ILE A 1 338 ? 4.707 -12.586 -24.344 1 97.31 338 ILE A O 1
ATOM 2682 N N . SER A 1 339 ? 4.086 -10.867 -25.609 1 95.5 339 SER A N 1
ATOM 2683 C CA . SER A 1 339 ? 3.9 -11.727 -26.781 1 95.5 339 SER A CA 1
ATOM 2684 C C . SER A 1 339 ? 5.203 -12.406 -27.172 1 95.5 339 SER A C 1
ATOM 2686 O O . SER A 1 339 ? 5.207 -13.594 -27.516 1 95.5 339 SER A O 1
ATOM 2688 N N . GLU A 1 340 ? 6.266 -11.648 -27.141 1 95.81 340 GLU A N 1
ATOM 2689 C CA . GLU A 1 340 ? 7.574 -12.219 -27.469 1 95.81 340 GLU A CA 1
ATOM 2690 C C . GLU A 1 340 ? 8.008 -13.227 -26.406 1 95.81 340 GLU A C 1
ATOM 2692 O O . GLU A 1 340 ? 8.508 -14.305 -26.734 1 95.81 340 GLU A O 1
ATOM 2697 N N . LEU A 1 341 ? 7.852 -12.906 -25.188 1 97.19 341 LEU A N 1
ATOM 2698 C CA . LEU A 1 341 ? 8.234 -13.781 -24.078 1 97.19 341 LEU A CA 1
ATOM 2699 C C . LEU A 1 341 ? 7.426 -15.07 -24.109 1 97.19 341 LEU A C 1
ATOM 2701 O O . LEU A 1 341 ? 7.93 -16.125 -23.734 1 97.19 341 LEU A O 1
ATOM 2705 N N . ARG A 1 342 ? 6.172 -14.945 -24.531 1 98.12 342 ARG A N 1
ATOM 2706 C CA . ARG A 1 342 ? 5.277 -16.094 -24.547 1 98.12 342 ARG A CA 1
ATOM 2707 C C . ARG A 1 342 ? 5.777 -17.156 -25.531 1 98.12 342 ARG A C 1
ATOM 2709 O O . ARG A 1 342 ? 5.605 -18.359 -25.281 1 98.12 342 ARG A O 1
ATOM 2716 N N . LYS A 1 343 ? 6.367 -16.781 -26.641 1 97.62 343 LYS A N 1
ATOM 2717 C CA . LYS A 1 343 ? 6.918 -17.734 -27.594 1 97.62 343 LYS A CA 1
ATOM 2718 C C . LYS A 1 343 ? 7.914 -18.672 -26.922 1 97.62 343 LYS A C 1
ATOM 2720 O O . LYS A 1 343 ? 7.809 -19.891 -27.047 1 97.62 343 LYS A O 1
ATOM 2725 N N . LYS A 1 344 ? 8.781 -18.094 -26.203 1 97.62 344 LYS A N 1
ATOM 2726 C CA . LYS A 1 344 ? 9.758 -18.906 -25.484 1 97.62 344 LYS A CA 1
ATOM 2727 C C . LYS A 1 344 ? 9.094 -19.672 -24.344 1 97.62 344 LYS A C 1
ATOM 2729 O O . LYS A 1 344 ? 9.43 -20.828 -24.094 1 97.62 344 LYS A O 1
ATOM 2734 N N . SER A 1 345 ? 8.203 -18.984 -23.656 1 98.31 345 SER A N 1
ATOM 2735 C CA . SER A 1 345 ? 7.516 -19.594 -22.516 1 98.31 345 SER A CA 1
ATOM 2736 C C . SER A 1 345 ? 6.848 -20.906 -22.922 1 98.31 345 SER A C 1
ATOM 2738 O O . SER A 1 345 ? 6.949 -21.906 -22.219 1 98.31 345 SER A O 1
ATOM 2740 N N . VAL A 1 346 ? 6.195 -20.938 -24.031 1 98.5 346 VAL A N 1
ATOM 2741 C CA . VAL A 1 346 ? 5.48 -22.109 -24.516 1 98.5 346 VAL A CA 1
ATOM 2742 C C . VAL A 1 346 ? 6.469 -23.234 -24.797 1 98.5 346 VAL A C 1
ATOM 2744 O O . VAL A 1 346 ? 6.246 -24.375 -24.406 1 98.5 346 VAL A O 1
ATOM 2747 N N . GLU A 1 347 ? 7.555 -22.922 -25.438 1 98.06 347 GLU A N 1
ATOM 2748 C CA . GLU A 1 347 ? 8.547 -23.938 -25.781 1 98.06 347 GLU A CA 1
ATOM 2749 C C . GLU A 1 347 ? 9.281 -24.453 -24.547 1 98.06 347 GLU A C 1
ATOM 2751 O O . GLU A 1 347 ? 9.516 -25.656 -24.422 1 98.06 347 GLU A O 1
ATOM 2756 N N . LEU A 1 348 ? 9.633 -23.547 -23.734 1 98.5 348 LEU A N 1
ATOM 2757 C CA . LEU A 1 348 ? 10.375 -23.875 -22.516 1 98.5 348 LEU A CA 1
ATOM 2758 C C . LEU A 1 348 ? 9.539 -24.734 -21.578 1 98.5 348 LEU A C 1
ATOM 2760 O O . LEU A 1 348 ? 10.031 -25.734 -21.047 1 98.5 348 LEU A O 1
ATOM 2764 N N . THR A 1 349 ? 8.289 -24.375 -21.359 1 98.69 349 THR A N 1
ATOM 2765 C CA . THR A 1 349 ? 7.398 -25.156 -20.516 1 98.69 349 THR A CA 1
ATOM 2766 C C . THR A 1 349 ? 7.047 -26.5 -21.172 1 98.69 349 THR A C 1
ATOM 2768 O O . THR A 1 349 ? 6.887 -27.516 -20.5 1 98.69 349 THR A O 1
ATOM 2771 N N . GLY A 1 350 ? 6.867 -26.453 -22.5 1 98.25 350 GLY A N 1
ATOM 2772 C CA . GLY A 1 350 ? 6.695 -27.703 -23.234 1 98.25 350 GLY A CA 1
ATOM 2773 C C . GLY A 1 350 ? 7.863 -28.656 -23.078 1 98.25 350 GLY A C 1
ATOM 2774 O O . GLY A 1 350 ? 7.672 -29.859 -22.969 1 98.25 350 GLY A O 1
ATOM 2775 N N . PHE A 1 351 ? 9.078 -28.141 -23.125 1 98.44 351 PHE A N 1
ATOM 2776 C CA . PHE A 1 351 ? 10.281 -28.922 -22.906 1 98.44 351 PHE A CA 1
ATOM 2777 C C . PHE A 1 351 ? 10.273 -29.547 -21.516 1 98.44 351 PHE A C 1
ATOM 2779 O O . PHE A 1 351 ? 10.562 -30.734 -21.359 1 98.44 351 PHE A O 1
ATOM 2786 N N . LEU A 1 352 ? 9.93 -28.766 -20.484 1 98.69 352 LEU A N 1
ATOM 2787 C CA . LEU A 1 352 ? 9.766 -29.266 -19.125 1 98.69 352 LEU A CA 1
ATOM 2788 C C . LEU A 1 352 ? 8.766 -30.406 -19.078 1 98.69 352 LEU A C 1
ATOM 2790 O O . LEU A 1 352 ? 9.023 -31.453 -18.469 1 98.69 352 LEU A O 1
ATOM 2794 N N . GLN A 1 353 ? 7.605 -30.188 -19.688 1 98.62 353 GLN A N 1
ATOM 2795 C CA . GLN A 1 353 ? 6.566 -31.219 -19.75 1 98.62 353 GLN A CA 1
ATOM 2796 C C . GLN A 1 353 ? 7.098 -32.5 -20.375 1 98.62 353 GLN A C 1
ATOM 2798 O O . GLN A 1 353 ? 6.855 -33.594 -19.844 1 98.62 353 GLN A O 1
ATOM 2803 N N . ALA A 1 354 ? 7.812 -32.344 -21.484 1 98.19 354 ALA A N 1
ATOM 2804 C CA . ALA A 1 354 ? 8.344 -33.5 -22.203 1 98.19 354 ALA A CA 1
ATOM 2805 C C . ALA A 1 354 ? 9.32 -34.281 -21.312 1 98.19 354 ALA A C 1
ATOM 2807 O O . ALA A 1 354 ? 9.305 -35.531 -21.297 1 98.19 354 ALA A O 1
ATOM 2808 N N . LEU A 1 355 ? 10.172 -33.562 -20.672 1 98.38 355 LEU A N 1
ATOM 2809 C CA . LEU A 1 355 ? 11.125 -34.219 -19.766 1 98.38 355 LEU A CA 1
ATOM 2810 C C . LEU A 1 355 ? 10.406 -34.969 -18.672 1 98.38 355 LEU A C 1
ATOM 2812 O O . LEU A 1 355 ? 10.758 -36.125 -18.375 1 98.38 355 LEU A O 1
ATOM 2816 N N . LEU A 1 356 ? 9.398 -34.375 -18.047 1 98.56 356 LEU A N 1
ATOM 2817 C CA . LEU A 1 356 ? 8.68 -34.969 -16.938 1 98.56 356 LEU A CA 1
ATOM 2818 C C . LEU A 1 356 ? 7.895 -36.188 -17.406 1 98.56 356 LEU A C 1
ATOM 2820 O O . LEU A 1 356 ? 7.906 -37.25 -16.75 1 98.56 356 LEU A O 1
ATOM 2824 N N . THR A 1 357 ? 7.23 -36.125 -18.562 1 98 357 THR A N 1
ATOM 2825 C CA . THR A 1 357 ? 6.344 -37.188 -19.031 1 98 357 THR A CA 1
ATOM 2826 C C . THR A 1 357 ? 7.145 -38.344 -19.562 1 98 357 THR A C 1
ATOM 2828 O O . THR A 1 357 ? 6.609 -39.469 -19.734 1 98 357 THR A O 1
ATOM 2831 N N . SER A 1 358 ? 8.414 -38.156 -19.781 1 97.31 358 SER A N 1
ATOM 2832 C CA . SER A 1 358 ? 9.273 -39.25 -20.266 1 97.31 358 SER A CA 1
ATOM 2833 C C . SER A 1 358 ? 9.82 -40.062 -19.109 1 97.31 358 SER A C 1
ATOM 2835 O O . SER A 1 358 ? 10.383 -41.156 -19.328 1 97.31 358 SER A O 1
ATOM 2837 N N . SER A 1 359 ? 9.641 -39.625 -17.969 1 97.62 359 SER A N 1
ATOM 2838 C CA . SER A 1 359 ? 10.164 -40.281 -16.781 1 97.62 359 SER A CA 1
ATOM 2839 C C . SER A 1 359 ? 9.383 -41.562 -16.469 1 97.62 359 SER A C 1
ATOM 2841 O O . SER A 1 359 ? 8.164 -41.594 -16.656 1 97.62 359 SER A O 1
ATOM 2843 N N . LYS A 1 360 ? 10.055 -42.562 -15.844 1 97.5 360 LYS A N 1
ATOM 2844 C CA . LYS A 1 360 ? 9.406 -43.781 -15.391 1 97.5 360 LYS A CA 1
ATOM 2845 C C . LYS A 1 360 ? 8.484 -43.531 -14.203 1 97.5 360 LYS A C 1
ATOM 2847 O O . LYS A 1 360 ? 7.637 -44.344 -13.867 1 97.5 360 LYS A O 1
ATOM 2852 N N . TYR A 1 361 ? 8.672 -42.375 -13.609 1 98.5 361 TYR A N 1
ATOM 2853 C CA . TYR A 1 361 ? 7.891 -42.062 -12.422 1 98.5 361 TYR A CA 1
ATOM 2854 C C . TYR A 1 361 ? 6.637 -41.281 -12.789 1 98.5 361 TYR A C 1
ATOM 2856 O O . TYR A 1 361 ? 5.797 -41 -11.93 1 98.5 361 TYR A O 1
ATOM 2864 N N . TYR A 1 362 ? 6.484 -40.906 -14.039 1 98.44 362 TYR A N 1
ATOM 2865 C CA . TYR A 1 362 ? 5.324 -40.125 -14.461 1 98.44 362 TYR A CA 1
ATOM 2866 C C . TYR A 1 362 ? 4.051 -40.969 -14.367 1 98.44 362 TYR A C 1
ATOM 2868 O O . TYR A 1 362 ? 4.039 -42.125 -14.758 1 98.44 362 TYR A O 1
ATOM 2876 N N . ILE A 1 363 ? 3.064 -40.375 -13.852 1 98.25 363 ILE A N 1
ATOM 2877 C CA . ILE A 1 363 ? 1.719 -40.906 -13.797 1 98.25 363 ILE A CA 1
ATOM 2878 C C . ILE A 1 363 ? 0.761 -40.062 -14.602 1 98.25 363 ILE A C 1
ATOM 2880 O O . ILE A 1 363 ? 0.707 -38.844 -14.414 1 98.25 363 ILE A O 1
ATOM 2884 N N . LYS A 1 364 ? 0.026 -40.656 -15.492 1 97.12 364 LYS A N 1
ATOM 2885 C CA . LYS A 1 364 ? -0.903 -39.906 -16.328 1 97.12 364 LYS A CA 1
ATOM 2886 C C . LYS A 1 364 ? -1.995 -39.25 -15.5 1 97.12 364 LYS A C 1
ATOM 2888 O O . LYS A 1 364 ? -2.391 -39.781 -14.453 1 97.12 364 LYS A O 1
ATOM 2893 N N . GLN A 1 365 ? -2.451 -38.156 -15.977 1 95.31 365 GLN A N 1
ATOM 2894 C CA . GLN A 1 365 ? -3.4 -37.312 -15.227 1 95.31 365 GLN A CA 1
ATOM 2895 C C . GLN A 1 365 ? -4.645 -38.125 -14.852 1 95.31 365 GLN A C 1
ATOM 2897 O O . GLN A 1 365 ? -5.188 -37.969 -13.758 1 95.31 365 GLN A O 1
ATOM 2902 N N . GLU A 1 366 ? -5.074 -39.031 -15.711 1 92.62 366 GLU A N 1
ATOM 2903 C CA . GLU A 1 366 ? -6.324 -39.75 -15.523 1 92.62 366 GLU A CA 1
ATOM 2904 C C . GLU A 1 366 ? -6.105 -41.031 -14.742 1 92.62 366 GLU A C 1
ATOM 2906 O O . GLU A 1 366 ? -7.062 -41.719 -14.352 1 92.62 366 GLU A O 1
ATOM 2911 N N . GLU A 1 367 ? -4.902 -41.344 -14.516 1 94.25 367 GLU A N 1
ATOM 2912 C CA . GLU A 1 367 ? -4.574 -42.594 -13.875 1 94.25 367 GLU A CA 1
ATOM 2913 C C . GLU A 1 367 ? -4.703 -42.5 -12.359 1 94.25 367 GLU A C 1
ATOM 2915 O O . GLU A 1 367 ? -4.277 -41.531 -11.75 1 94.25 367 GLU A O 1
ATOM 2920 N N . THR A 1 368 ? -5.348 -43.469 -11.781 1 92.19 368 THR A N 1
ATOM 2921 C CA . THR A 1 368 ? -5.426 -43.594 -10.336 1 92.19 368 THR A CA 1
ATOM 2922 C C . THR A 1 368 ? -4.535 -44.75 -9.852 1 92.19 368 THR A C 1
ATOM 2924 O O . THR A 1 368 ? -4.789 -45.906 -10.172 1 92.19 368 THR A O 1
ATOM 2927 N N . THR A 1 369 ? -3.471 -44.406 -9.211 1 94.19 369 THR A N 1
ATOM 2928 C CA . THR A 1 369 ? -2.508 -45.375 -8.688 1 94.19 369 THR A CA 1
ATOM 2929 C C . THR A 1 369 ? -1.837 -44.844 -7.426 1 94.19 369 THR A C 1
ATOM 2931 O O . THR A 1 369 ? -1.843 -43.656 -7.172 1 94.19 369 THR A O 1
ATOM 2934 N N . ASP A 1 370 ? -1.392 -45.656 -6.609 1 91.75 370 ASP A N 1
ATOM 2935 C CA . ASP A 1 370 ? -0.687 -45.281 -5.391 1 91.75 370 ASP A CA 1
ATOM 2936 C C . ASP A 1 370 ? 0.811 -45.531 -5.516 1 91.75 370 ASP A C 1
ATOM 2938 O O . ASP A 1 370 ? 1.545 -45.469 -4.527 1 91.75 370 ASP A O 1
ATOM 2942 N N . ARG A 1 371 ? 1.213 -45.844 -6.668 1 96.12 371 ARG A N 1
ATOM 2943 C CA . ARG A 1 371 ? 2.635 -46.125 -6.836 1 96.12 371 ARG A CA 1
ATOM 2944 C C . ARG A 1 371 ? 3.465 -44.844 -6.656 1 96.12 371 ARG A C 1
ATOM 2946 O O . ARG A 1 371 ? 2.961 -43.75 -6.844 1 96.12 371 ARG A O 1
ATOM 2953 N N . LEU A 1 372 ? 4.711 -45.062 -6.359 1 97.94 372 LEU A N 1
ATOM 2954 C CA . LEU A 1 372 ? 5.645 -43.938 -6.266 1 97.94 372 LEU A CA 1
ATOM 2955 C C . LEU A 1 372 ? 5.766 -43.219 -7.602 1 97.94 372 LEU A C 1
ATOM 2957 O O . LEU A 1 372 ? 6.031 -43.844 -8.633 1 97.94 372 LEU A O 1
ATOM 2961 N N . GLY A 1 373 ? 5.48 -42 -7.586 1 98.44 373 GLY A N 1
ATOM 2962 C CA . GLY A 1 373 ? 5.578 -41.219 -8.812 1 98.44 373 GLY A CA 1
ATOM 2963 C C . GLY A 1 373 ? 5.016 -39.812 -8.672 1 98.44 373 GLY A C 1
ATOM 2964 O O . GLY A 1 373 ? 4.895 -39.312 -7.555 1 98.44 373 GLY A O 1
ATOM 2965 N N . PHE A 1 374 ? 4.809 -39.188 -9.766 1 98.56 374 PHE A N 1
ATOM 2966 C CA . PHE A 1 374 ? 4.242 -37.844 -9.758 1 98.56 374 PHE A CA 1
ATOM 2967 C C . PHE A 1 374 ? 3.309 -37.656 -10.945 1 98.56 374 PHE A C 1
ATOM 2969 O O . PHE A 1 374 ? 3.449 -38.312 -11.977 1 98.56 374 PHE A O 1
ATOM 2976 N N . LYS A 1 375 ? 2.385 -36.75 -10.711 1 97.56 375 LYS A N 1
ATOM 2977 C CA . LYS A 1 375 ? 1.354 -36.375 -11.68 1 97.56 375 LYS A CA 1
ATOM 2978 C C . LYS A 1 375 ? 1.385 -34.875 -11.969 1 97.56 375 LYS A C 1
ATOM 2980 O O . LYS A 1 375 ? 1.535 -34.062 -11.055 1 97.56 375 LYS A O 1
ATOM 2985 N N . ILE A 1 376 ? 1.367 -34.531 -13.273 1 98.56 376 ILE A N 1
ATOM 2986 C CA . ILE A 1 376 ? 1.214 -33.125 -13.625 1 98.56 376 ILE A CA 1
ATOM 2987 C C . ILE A 1 376 ? -0.253 -32.719 -13.5 1 98.56 376 ILE A C 1
ATOM 2989 O O . ILE A 1 376 ? -1.119 -33.281 -14.18 1 98.56 376 ILE A O 1
ATOM 2993 N N . LEU A 1 377 ? -0.568 -31.766 -12.617 1 98.25 377 LEU A N 1
ATOM 2994 C CA . LEU A 1 377 ? -1.936 -31.297 -12.414 1 98.25 377 LEU A CA 1
ATOM 2995 C C . LEU A 1 377 ? -2.334 -30.297 -13.484 1 98.25 377 LEU A C 1
ATOM 2997 O O . LEU A 1 377 ? -3.51 -30.203 -13.852 1 98.25 377 LEU A O 1
ATOM 3001 N N . SER A 1 378 ? -1.358 -29.484 -13.992 1 98.62 378 SER A N 1
ATOM 3002 C CA . SER A 1 378 ? -1.601 -28.453 -15 1 98.62 378 SER A CA 1
ATOM 3003 C C . SER A 1 378 ? -2.105 -29.062 -16.297 1 98.62 378 SER A C 1
ATOM 3005 O O . SER A 1 378 ? -1.679 -30.156 -16.688 1 98.62 378 SER A O 1
ATOM 3007 N N . PRO A 1 379 ? -2.969 -28.281 -16.953 1 98.38 379 PRO A N 1
ATOM 3008 C CA . PRO A 1 379 ? -3.355 -28.766 -18.281 1 98.38 379 PRO A CA 1
ATOM 3009 C C . PRO A 1 379 ? -2.154 -29.031 -19.188 1 98.38 379 PRO A C 1
ATOM 3011 O O . PRO A 1 379 ? -1.194 -28.25 -19.188 1 98.38 379 PRO A O 1
ATOM 3014 N N . LEU A 1 380 ? -2.238 -30.109 -19.984 1 97.88 380 LEU A N 1
ATOM 3015 C CA . LEU A 1 380 ? -1.116 -30.469 -20.844 1 97.88 380 LEU A CA 1
ATOM 3016 C C . LEU A 1 380 ? -1.136 -29.672 -22.141 1 97.88 380 LEU A C 1
ATOM 3018 O O . LEU A 1 380 ? -0.099 -29.5 -22.781 1 97.88 380 LEU A O 1
ATOM 3022 N N . ASN A 1 381 ? -2.322 -29.156 -22.469 1 97.44 381 ASN A N 1
ATOM 3023 C CA . ASN A 1 381 ? -2.42 -28.281 -23.625 1 97.44 381 ASN A CA 1
ATOM 3024 C C . ASN A 1 381 ? -1.711 -26.953 -23.359 1 97.44 381 ASN A C 1
ATOM 3026 O O . ASN A 1 381 ? -1.983 -26.266 -22.375 1 97.44 381 ASN A O 1
ATOM 3030 N N . LYS A 1 382 ? -0.83 -26.609 -24.25 1 97.06 382 LYS A N 1
ATOM 3031 C CA . LYS A 1 382 ? 0.041 -25.453 -24.047 1 97.06 382 LYS A CA 1
ATOM 3032 C C . LYS A 1 382 ? -0.769 -24.156 -23.953 1 97.06 382 LYS A C 1
ATOM 3034 O O . LYS A 1 382 ? -0.345 -23.203 -23.312 1 97.06 382 LYS A O 1
ATOM 3039 N N . GLY A 1 383 ? -1.958 -24.078 -24.547 1 97.19 383 GLY A N 1
ATOM 3040 C CA . GLY A 1 383 ? -2.781 -22.875 -24.531 1 97.19 383 GLY A CA 1
ATOM 3041 C C . GLY A 1 383 ? -3.555 -22.703 -23.25 1 97.19 383 GLY A C 1
ATOM 3042 O O . GLY A 1 383 ? -4.105 -21.625 -22.984 1 97.19 383 GLY A O 1
ATOM 3043 N N . ASP A 1 384 ? -3.553 -23.688 -22.344 1 98.19 384 ASP A N 1
ATOM 3044 C CA . ASP A 1 384 ? -4.387 -23.688 -21.141 1 98.19 384 ASP A CA 1
ATOM 3045 C C . ASP A 1 384 ? -3.533 -23.547 -19.891 1 98.19 384 ASP A C 1
ATOM 3047 O O . ASP A 1 384 ? -3.98 -23.875 -18.781 1 98.19 384 ASP A O 1
ATOM 3051 N N . ARG A 1 385 ? -2.322 -23.078 -20.047 1 98.44 385 ARG A N 1
ATOM 3052 C CA . ARG A 1 385 ? -1.439 -22.875 -18.906 1 98.44 385 ARG A CA 1
ATOM 3053 C C . ARG A 1 385 ? -0.427 -21.766 -19.203 1 98.44 385 ARG A C 1
ATOM 3055 O O . ARG A 1 385 ? -0.287 -21.328 -20.344 1 98.44 385 ARG A O 1
ATOM 3062 N N . GLY A 1 386 ? 0.179 -21.172 -18.125 1 98 386 GLY A N 1
ATOM 3063 C CA . GLY A 1 386 ? 1.357 -20.328 -18.234 1 98 386 GLY A CA 1
ATOM 3064 C C . GLY A 1 386 ? 2.658 -21.109 -18.188 1 98 386 GLY A C 1
ATOM 3065 O O . GLY A 1 386 ? 2.777 -22.172 -18.797 1 98 386 GLY A O 1
ATOM 3066 N N . CYS A 1 387 ? 3.627 -20.594 -17.516 1 98.31 387 CYS A N 1
ATOM 3067 C CA . CYS A 1 387 ? 4.945 -21.219 -17.516 1 98.31 387 CYS A CA 1
ATOM 3068 C C . CYS A 1 387 ? 5.09 -22.188 -16.344 1 98.31 387 CYS A C 1
ATOM 3070 O O . CYS A 1 387 ? 6.121 -22.844 -16.203 1 98.31 387 CYS A O 1
ATOM 3072 N N . GLN A 1 388 ? 4.07 -22.328 -15.508 1 98.62 388 GLN A N 1
ATOM 3073 C CA . GLN A 1 388 ? 4.109 -23.203 -14.344 1 98.62 388 GLN A CA 1
ATOM 3074 C C . GLN A 1 388 ? 3.547 -24.578 -14.672 1 98.62 388 GLN A C 1
ATOM 3076 O O . GLN A 1 388 ? 2.516 -24.688 -15.344 1 98.62 388 GLN A O 1
ATOM 3081 N N . LEU A 1 389 ? 4.223 -25.641 -14.297 1 98.88 389 LEU A N 1
ATOM 3082 C CA . LEU A 1 389 ? 3.646 -26.969 -14.156 1 98.88 389 LEU A CA 1
ATOM 3083 C C . LEU A 1 389 ? 3.607 -27.406 -12.695 1 98.88 389 LEU A C 1
ATOM 3085 O O . LEU A 1 389 ? 4.633 -27.391 -12.008 1 98.88 389 LEU A O 1
ATOM 3089 N N . SER A 1 390 ? 2.379 -27.688 -12.242 1 98.75 390 SER A N 1
ATOM 3090 C CA . SER A 1 390 ? 2.197 -28.203 -10.891 1 98.75 390 SER A CA 1
ATOM 3091 C C . SER A 1 390 ? 2.326 -29.734 -10.859 1 98.75 390 SER A C 1
ATOM 3093 O O . SER A 1 390 ? 1.553 -30.438 -11.5 1 98.75 390 SER A O 1
ATOM 3095 N N . VAL A 1 391 ? 3.287 -30.188 -10.109 1 98.81 391 VAL A N 1
ATOM 3096 C CA . VAL A 1 391 ? 3.615 -31.609 -10.062 1 98.81 391 VAL A CA 1
ATOM 3097 C C . VAL A 1 391 ? 3.232 -32.188 -8.703 1 98.81 391 VAL A C 1
ATOM 3099 O O . VAL A 1 391 ? 3.795 -31.797 -7.68 1 98.81 391 VAL A O 1
ATOM 3102 N N . LEU A 1 392 ? 2.268 -33.062 -8.664 1 98.31 392 LEU A N 1
ATOM 3103 C CA . LEU A 1 392 ? 1.787 -33.719 -7.457 1 98.31 392 LEU A CA 1
ATOM 3104 C C . LEU A 1 392 ? 2.537 -35.031 -7.215 1 98.31 392 LEU A C 1
ATOM 3106 O O . LEU A 1 392 ? 2.506 -35.906 -8.055 1 98.31 392 LEU A O 1
ATOM 3110 N N . PHE A 1 393 ? 3.201 -35.125 -6.121 1 98.44 393 PHE A N 1
ATOM 3111 C CA . PHE A 1 393 ? 3.977 -36.312 -5.781 1 98.44 393 PHE A CA 1
ATOM 3112 C C . PHE A 1 393 ? 3.158 -37.281 -4.922 1 98.44 393 PHE A C 1
ATOM 3114 O O . PHE A 1 393 ? 2.309 -36.844 -4.137 1 98.44 393 PHE A O 1
ATOM 3121 N N . GLN A 1 394 ? 3.398 -38.5 -5.059 1 96.88 394 GLN A N 1
ATOM 3122 C CA . GLN A 1 394 ? 2.688 -39.531 -4.301 1 96.88 394 GLN A CA 1
ATOM 3123 C C . GLN A 1 394 ? 3.6 -40.719 -3.979 1 96.88 394 GLN A C 1
ATOM 3125 O O . GLN A 1 394 ? 4.613 -40.906 -4.648 1 96.88 394 GLN A O 1
ATOM 3130 N N . PRO A 1 395 ? 3.266 -41.562 -2.967 1 96.69 395 PRO A N 1
ATOM 3131 C CA . PRO A 1 395 ? 2.113 -41.406 -2.074 1 96.69 395 PRO A CA 1
ATOM 3132 C C . PRO A 1 395 ? 2.307 -40.312 -1.03 1 96.69 395 PRO A C 1
ATOM 3134 O O . PRO A 1 395 ? 3.432 -39.875 -0.811 1 96.69 395 PRO A O 1
ATOM 3137 N N . HIS A 1 396 ? 1.22 -39.875 -0.51 1 95.44 396 HIS A N 1
ATOM 3138 C CA . HIS A 1 396 ? 1.235 -38.906 0.589 1 95.44 396 HIS A CA 1
ATOM 3139 C C . HIS A 1 396 ? 1.543 -39.594 1.915 1 95.44 396 HIS A C 1
ATOM 3141 O O . HIS A 1 396 ? 1.036 -40.688 2.188 1 95.44 396 HIS A O 1
ATOM 3147 N N . TYR A 1 397 ? 2.385 -39.031 2.676 1 94.56 397 TYR A N 1
ATOM 3148 C CA . TYR A 1 397 ? 2.617 -39.406 4.062 1 94.56 397 TYR A CA 1
ATOM 3149 C C . TYR A 1 397 ? 2.395 -38.25 5.004 1 94.56 397 TYR A C 1
ATOM 3151 O O . TYR A 1 397 ? 2.826 -37.125 4.723 1 94.56 397 TYR A O 1
ATOM 3159 N N . GLU A 1 398 ? 1.771 -38.438 6.148 1 91.06 398 GLU A N 1
ATOM 3160 C CA . GLU A 1 398 ? 1.494 -37.375 7.117 1 91.06 398 GLU A CA 1
ATOM 3161 C C . GLU A 1 398 ? 2.783 -36.844 7.723 1 91.06 398 GLU A C 1
ATOM 3163 O O . GLU A 1 398 ? 2.885 -35.625 8.008 1 91.06 398 GLU A O 1
ATOM 3168 N N . GLU A 1 399 ? 3.654 -37.719 7.902 1 92.06 399 GLU A N 1
ATOM 3169 C CA . GLU A 1 399 ? 4.949 -37.312 8.438 1 92.06 399 GLU A CA 1
ATOM 3170 C C . GLU A 1 399 ? 5.773 -36.594 7.387 1 92.06 399 GLU A C 1
ATOM 3172 O O . GLU A 1 399 ? 6.219 -37.188 6.41 1 92.06 399 GLU A O 1
ATOM 3177 N N . TYR A 1 400 ? 6.062 -35.406 7.613 1 89.12 400 TYR A N 1
ATOM 3178 C CA . TYR A 1 400 ? 6.73 -34.5 6.676 1 89.12 400 TYR A CA 1
ATOM 3179 C C . TYR A 1 400 ? 8.039 -35.094 6.184 1 89.12 400 TYR A C 1
ATOM 3181 O O . TYR A 1 400 ? 8.344 -35.062 4.988 1 89.12 400 TYR A O 1
ATOM 3189 N N . SER A 1 401 ? 8.82 -35.688 7.121 1 91.12 401 SER A N 1
ATOM 3190 C CA . SER A 1 401 ? 10.148 -36.188 6.785 1 91.12 401 SER A CA 1
ATOM 3191 C C . SER A 1 401 ? 10.062 -37.406 5.859 1 91.12 401 SER A C 1
ATOM 3193 O O . SER A 1 401 ? 11.031 -37.75 5.184 1 91.12 401 SER A O 1
ATOM 3195 N N . LYS A 1 402 ? 8.844 -38.031 5.762 1 93.88 402 LYS A N 1
ATOM 3196 C CA . LYS A 1 402 ? 8.672 -39.219 4.957 1 93.88 402 LYS A CA 1
ATOM 3197 C C . LYS A 1 402 ? 7.93 -38.938 3.66 1 93.88 402 LYS A C 1
ATOM 3199 O O . LYS A 1 402 ? 7.93 -39.75 2.732 1 93.88 402 LYS A O 1
ATOM 3204 N N . ASN A 1 403 ? 7.277 -37.75 3.68 1 96.31 403 ASN A N 1
ATOM 3205 C CA . ASN A 1 403 ? 6.449 -37.438 2.525 1 96.31 403 ASN A CA 1
ATOM 3206 C C . ASN A 1 403 ? 7.293 -37.156 1.281 1 96.31 403 ASN A C 1
ATOM 3208 O O . ASN A 1 403 ? 8.359 -36.562 1.362 1 96.31 403 ASN A O 1
ATOM 3212 N N . ILE A 1 404 ? 6.863 -37.656 0.121 1 97.75 404 ILE A N 1
ATOM 3213 C CA . ILE A 1 404 ? 7.641 -37.688 -1.111 1 97.75 404 ILE A CA 1
ATOM 3214 C C . ILE A 1 404 ? 7.945 -36.281 -1.579 1 97.75 404 ILE A C 1
ATOM 3216 O O . ILE A 1 404 ? 9.086 -35.969 -1.911 1 97.75 404 ILE A O 1
ATOM 3220 N N . MET A 1 405 ? 6.93 -35.406 -1.603 1 97.69 405 MET A N 1
ATOM 3221 C CA . MET A 1 405 ? 7.094 -34.062 -2.1 1 97.69 405 MET A CA 1
ATOM 3222 C C . MET A 1 405 ? 8.156 -33.312 -1.303 1 97.69 405 MET A C 1
ATOM 3224 O O . MET A 1 405 ? 9.039 -32.656 -1.88 1 97.69 405 MET A O 1
ATOM 3228 N N . GLU A 1 406 ? 8.125 -33.406 0.023 1 97 406 GLU A N 1
ATOM 3229 C CA . GLU A 1 406 ? 9.086 -32.719 0.876 1 97 406 GLU A CA 1
ATOM 3230 C C . GLU A 1 406 ? 10.5 -33.25 0.655 1 97 406 GLU A C 1
ATOM 3232 O O . GLU A 1 406 ? 11.461 -32.469 0.661 1 97 406 GLU A O 1
ATOM 3237 N N . ARG A 1 407 ? 10.617 -34.562 0.478 1 97.88 407 ARG A N 1
ATOM 3238 C CA . ARG A 1 407 ? 11.922 -35.156 0.24 1 97.88 407 ARG A CA 1
ATOM 3239 C C . ARG A 1 407 ? 12.5 -34.719 -1.099 1 97.88 407 ARG A C 1
ATOM 3241 O O . ARG A 1 407 ? 13.695 -34.438 -1.198 1 97.88 407 ARG A O 1
ATOM 3248 N N . VAL A 1 408 ? 11.672 -34.719 -2.074 1 98.44 408 VAL A N 1
ATOM 3249 C CA . VAL A 1 408 ? 12.109 -34.25 -3.387 1 98.44 408 VAL A CA 1
ATOM 3250 C C . VAL A 1 408 ? 12.508 -32.781 -3.305 1 98.44 408 VAL A C 1
ATOM 3252 O O . VAL A 1 408 ? 13.562 -32.375 -3.814 1 98.44 408 VAL A O 1
ATOM 3255 N N . ASN A 1 409 ? 11.68 -31.953 -2.689 1 97.62 409 ASN A N 1
ATOM 3256 C CA . ASN A 1 409 ? 11.969 -30.531 -2.564 1 97.62 409 ASN A CA 1
ATOM 3257 C C . ASN A 1 409 ? 13.289 -30.281 -1.841 1 97.62 409 ASN A C 1
ATOM 3259 O O . ASN A 1 409 ? 14.055 -29.391 -2.219 1 97.62 409 ASN A O 1
ATOM 3263 N N . LYS A 1 410 ? 13.508 -30.969 -0.767 1 96.69 410 LYS A N 1
ATOM 3264 C CA . LYS A 1 410 ? 14.758 -30.844 -0.025 1 96.69 410 LYS A CA 1
ATOM 3265 C C . LYS A 1 410 ? 15.953 -31.172 -0.91 1 96.69 410 LYS A C 1
ATOM 3267 O O . LYS A 1 410 ? 16.969 -30.469 -0.877 1 96.69 410 LYS A O 1
ATOM 3272 N N . TYR A 1 411 ? 15.844 -32.25 -1.646 1 97.19 411 TYR A N 1
ATOM 3273 C CA . TYR A 1 411 ? 16.922 -32.656 -2.537 1 97.19 411 TYR A CA 1
ATOM 3274 C C . TYR A 1 411 ? 17.203 -31.578 -3.566 1 97.19 411 TYR A C 1
ATOM 3276 O O . TYR A 1 411 ? 18.375 -31.25 -3.836 1 97.19 411 TYR A O 1
ATOM 3284 N N . LEU A 1 412 ? 16.156 -31.062 -4.16 1 98.12 412 LEU A N 1
ATOM 3285 C CA . LEU A 1 412 ? 16.312 -29.984 -5.121 1 98.12 412 LEU A CA 1
ATOM 3286 C C . LEU A 1 412 ? 16.969 -28.766 -4.465 1 98.12 412 LEU A C 1
ATOM 3288 O O . LEU A 1 412 ? 17.891 -28.172 -5.023 1 98.12 412 LEU A O 1
ATOM 3292 N N . SER A 1 413 ? 16.484 -28.391 -3.281 1 96.62 413 SER A N 1
ATOM 3293 C CA . SER A 1 413 ? 17.016 -27.25 -2.547 1 96.62 413 SER A CA 1
ATOM 3294 C C . SER A 1 413 ? 18.5 -27.422 -2.236 1 96.62 413 SER A C 1
ATOM 3296 O O . SER A 1 413 ? 19.281 -26.484 -2.334 1 96.62 413 SER A O 1
ATOM 3298 N N . ASP A 1 414 ? 18.891 -28.625 -1.882 1 95.81 414 ASP A N 1
ATOM 3299 C CA . ASP A 1 414 ? 20.281 -28.938 -1.563 1 95.81 414 ASP A CA 1
ATOM 3300 C C . ASP A 1 414 ? 21.156 -28.797 -2.799 1 95.81 414 ASP A C 1
ATOM 3302 O O . ASP A 1 414 ? 22.391 -28.734 -2.684 1 95.81 414 ASP A O 1
ATOM 3306 N N . HIS A 1 415 ? 20.578 -28.797 -3.934 1 97.12 415 HIS A N 1
ATOM 3307 C CA . HIS A 1 415 ? 21.312 -28.625 -5.184 1 97.12 415 HIS A CA 1
ATOM 3308 C C . HIS A 1 415 ? 21.062 -27.266 -5.801 1 97.12 415 HIS A C 1
ATOM 3310 O O . HIS A 1 415 ? 21.188 -27.094 -7.016 1 97.12 415 HIS A O 1
ATOM 3316 N N . ALA A 1 416 ? 20.578 -26.281 -5.004 1 98.12 416 ALA A N 1
ATOM 3317 C CA . ALA A 1 416 ? 20.359 -24.875 -5.344 1 98.12 416 ALA A CA 1
ATOM 3318 C C . ALA A 1 416 ? 19.328 -24.719 -6.457 1 98.12 416 ALA A C 1
ATOM 3320 O O . ALA A 1 416 ? 19.469 -23.859 -7.328 1 98.12 416 ALA A O 1
ATOM 3321 N N . ILE A 1 417 ? 18.406 -25.641 -6.52 1 98.56 417 ILE A N 1
ATOM 3322 C CA . ILE A 1 417 ? 17.219 -25.484 -7.359 1 98.56 417 ILE A CA 1
ATOM 3323 C C . ILE A 1 417 ? 16.047 -24.984 -6.52 1 98.56 417 ILE A C 1
ATOM 3325 O O . ILE A 1 417 ? 15.578 -25.688 -5.617 1 98.56 417 ILE A O 1
ATOM 3329 N N . VAL A 1 418 ? 15.609 -23.766 -6.77 1 98.5 418 VAL A N 1
ATOM 3330 C CA . VAL A 1 418 ? 14.594 -23.109 -5.953 1 98.5 418 VAL A CA 1
ATOM 3331 C C . VAL A 1 418 ? 13.227 -23.25 -6.625 1 98.5 418 VAL A C 1
ATOM 3333 O O . VAL A 1 418 ? 13.008 -22.719 -7.715 1 98.5 418 VAL A O 1
ATOM 3336 N N . CYS A 1 419 ? 12.344 -23.953 -6.039 1 97.94 419 CYS A N 1
ATOM 3337 C CA . CYS A 1 419 ? 10.984 -24.172 -6.52 1 97.94 419 CYS A CA 1
ATOM 3338 C C . CYS A 1 419 ? 9.953 -23.75 -5.477 1 97.94 419 CYS A C 1
ATOM 3340 O O . CYS A 1 419 ? 10.32 -23.375 -4.359 1 97.94 419 CYS A O 1
ATOM 3342 N N . ASP A 1 420 ? 8.719 -23.766 -5.844 1 96.94 420 ASP A N 1
ATOM 3343 C CA . ASP A 1 420 ? 7.641 -23.406 -4.926 1 96.94 420 ASP A CA 1
ATOM 3344 C C . ASP A 1 420 ? 6.887 -24.641 -4.457 1 96.94 420 ASP A C 1
ATOM 3346 O O . ASP A 1 420 ? 6.254 -25.344 -5.262 1 96.94 420 ASP A O 1
ATOM 3350 N N . GLU A 1 421 ? 6.965 -24.953 -3.217 1 94.38 421 GLU A N 1
ATOM 3351 C CA . GLU A 1 421 ? 6.227 -26.078 -2.656 1 94.38 421 GLU A CA 1
ATOM 3352 C C . GLU A 1 421 ? 4.871 -25.641 -2.113 1 94.38 421 GLU A C 1
ATOM 3354 O O . GLU A 1 421 ? 4.77 -24.609 -1.449 1 94.38 421 GLU A O 1
ATOM 3359 N N . ARG A 1 422 ? 3.85 -26.312 -2.443 1 90.81 422 ARG A N 1
ATOM 3360 C CA . ARG A 1 422 ? 2.508 -26.047 -1.932 1 90.81 422 ARG A CA 1
ATOM 3361 C C . ARG A 1 422 ? 1.868 -27.328 -1.4 1 90.81 422 ARG A C 1
ATOM 3363 O O . ARG A 1 422 ? 1.633 -28.281 -2.158 1 90.81 422 ARG A O 1
ATOM 3370 N N . ARG A 1 423 ? 1.52 -27.344 -0.124 1 84.25 423 ARG A N 1
ATOM 3371 C CA . ARG A 1 423 ? 0.863 -28.484 0.494 1 84.25 423 ARG A CA 1
ATOM 3372 C C . ARG A 1 423 ? -0.608 -28.562 0.096 1 84.25 423 ARG A C 1
ATOM 3374 O O . ARG A 1 423 ? -1.267 -27.531 -0.046 1 84.25 423 ARG A O 1
ATOM 3381 N N . PRO A 1 424 ? -1.105 -29.641 -0.154 1 84.69 424 PRO A N 1
ATOM 3382 C CA . PRO A 1 424 ? -0.446 -30.938 0.026 1 84.69 424 PRO A CA 1
ATOM 3383 C C . PRO A 1 424 ? 0.24 -31.438 -1.246 1 84.69 424 PRO A C 1
ATOM 3385 O O . PRO A 1 424 ? -0.398 -31.531 -2.297 1 84.69 424 PRO A O 1
ATOM 3388 N N . ASP A 1 425 ? 1.493 -31.797 -1.33 1 94.88 425 ASP A N 1
ATOM 3389 C CA . ASP A 1 425 ? 2.229 -32.781 -2.121 1 94.88 425 ASP A CA 1
ATOM 3390 C C . ASP A 1 425 ? 2.621 -32.188 -3.48 1 94.88 425 ASP A C 1
ATOM 3392 O O . ASP A 1 425 ? 2.9 -32.938 -4.418 1 94.88 425 ASP A O 1
ATOM 3396 N N . VAL A 1 426 ? 2.527 -30.859 -3.639 1 97.5 426 VAL A N 1
ATOM 3397 C CA . VAL A 1 426 ? 2.764 -30.328 -4.973 1 97.5 426 VAL A CA 1
ATOM 3398 C C . VAL A 1 426 ? 4.031 -29.469 -4.965 1 97.5 426 VAL A C 1
ATOM 3400 O O . VAL A 1 426 ? 4.273 -28.719 -4.016 1 97.5 426 VAL A O 1
ATOM 3403 N N . ILE A 1 427 ? 4.859 -29.656 -5.922 1 98.62 427 ILE A N 1
ATOM 3404 C CA . ILE A 1 427 ? 5.891 -28.688 -6.277 1 98.62 427 ILE A CA 1
ATOM 3405 C C . ILE A 1 427 ? 5.508 -27.969 -7.574 1 98.62 427 ILE A C 1
ATOM 3407 O O . ILE A 1 427 ? 5.184 -28.625 -8.57 1 98.62 427 ILE A O 1
ATOM 3411 N N . ARG A 1 428 ? 5.441 -26.672 -7.535 1 98.62 428 ARG A N 1
ATOM 3412 C CA . ARG A 1 428 ? 5.176 -25.875 -8.727 1 98.62 428 ARG A CA 1
ATOM 3413 C C . ARG A 1 428 ? 6.48 -25.438 -9.391 1 98.62 428 ARG A C 1
ATOM 3415 O O . ARG A 1 428 ? 7.227 -24.625 -8.828 1 98.62 428 ARG A O 1
ATOM 3422 N N . LEU A 1 429 ? 6.773 -26.016 -10.516 1 98.75 429 LEU A N 1
ATOM 3423 C CA . LEU A 1 429 ? 7.945 -25.672 -11.312 1 98.75 429 LEU A CA 1
ATOM 3424 C C . LEU A 1 429 ? 7.598 -24.625 -12.367 1 98.75 429 LEU A C 1
ATOM 3426 O O . LEU A 1 429 ? 6.762 -24.875 -13.242 1 98.75 429 LEU A O 1
ATOM 3430 N N . ALA A 1 430 ? 8.258 -23.438 -12.25 1 98.69 430 ALA A N 1
ATOM 3431 C CA . ALA A 1 430 ? 7.918 -22.359 -13.164 1 98.69 430 ALA A CA 1
ATOM 3432 C C . ALA A 1 430 ? 9.164 -21.797 -13.844 1 98.69 430 ALA A C 1
ATOM 3434 O O . ALA A 1 430 ? 9.742 -20.812 -13.383 1 98.69 430 ALA A O 1
ATOM 3435 N N . PRO A 1 431 ? 9.625 -22.422 -14.961 1 98.56 431 PRO A N 1
ATOM 3436 C CA . PRO A 1 431 ? 10.703 -21.797 -15.719 1 98.56 431 PRO A CA 1
ATOM 3437 C C . PRO A 1 431 ? 10.25 -20.516 -16.438 1 98.56 431 PRO A C 1
ATOM 3439 O O . PRO A 1 431 ? 9.484 -20.594 -17.391 1 98.56 431 PRO A O 1
ATOM 3442 N N . LEU A 1 432 ? 10.734 -19.438 -16.031 1 98.19 432 LEU A N 1
ATOM 3443 C CA . LEU A 1 432 ? 10.336 -18.156 -16.594 1 98.19 432 LEU A CA 1
ATOM 3444 C C . LEU A 1 432 ? 11.195 -17.797 -17.812 1 98.19 432 LEU A C 1
ATOM 3446 O O . LEU A 1 432 ? 12.422 -17.906 -17.75 1 98.19 432 LEU A O 1
ATOM 3450 N N . PRO A 1 433 ? 10.641 -17.297 -18.828 1 97.88 433 PRO A N 1
ATOM 3451 C CA . PRO A 1 433 ? 11.367 -17.062 -20.078 1 97.88 433 PRO A CA 1
ATOM 3452 C C . PRO A 1 433 ? 12.406 -15.945 -19.938 1 97.88 433 PRO A C 1
ATOM 3454 O O . PRO A 1 433 ? 13.336 -15.867 -20.75 1 97.88 433 PRO A O 1
ATOM 3457 N N . LEU A 1 434 ? 12.258 -15.023 -18.984 1 97.81 434 LEU A N 1
ATOM 3458 C CA . LEU A 1 434 ? 13.195 -13.922 -18.812 1 97.81 434 LEU A CA 1
ATOM 3459 C C . LEU A 1 434 ? 14.57 -14.438 -18.375 1 97.81 434 LEU A C 1
ATOM 3461 O O . LEU A 1 434 ? 15.594 -13.945 -18.859 1 97.81 434 LEU A O 1
ATOM 3465 N N . TYR A 1 435 ? 14.586 -15.508 -17.469 1 98.06 435 TYR A N 1
ATOM 3466 C CA . TYR A 1 435 ? 15.906 -15.742 -16.906 1 98.06 435 TYR A CA 1
ATOM 3467 C C . TYR A 1 435 ? 16.188 -17.234 -16.75 1 98.06 435 TYR A C 1
ATOM 3469 O O . TYR A 1 435 ? 17.25 -17.625 -16.281 1 98.06 435 TYR A O 1
ATOM 3477 N N . ASN A 1 436 ? 15.266 -18.156 -17.203 1 98.5 436 ASN A N 1
ATOM 3478 C CA . ASN A 1 436 ? 15.539 -19.594 -17.203 1 98.5 436 ASN A CA 1
ATOM 3479 C C . ASN A 1 436 ? 15.875 -20.109 -18.594 1 98.5 436 ASN A C 1
ATOM 3481 O O . ASN A 1 436 ? 15.414 -19.547 -19.594 1 98.5 436 ASN A O 1
ATOM 3485 N N . THR A 1 437 ? 16.672 -21.125 -18.672 1 98.31 437 THR A N 1
ATOM 3486 C CA . THR A 1 437 ? 17.109 -21.719 -19.922 1 98.31 437 THR A CA 1
ATOM 3487 C C . THR A 1 437 ? 16.625 -23.172 -20.031 1 98.31 437 THR A C 1
ATOM 3489 O O . THR A 1 437 ? 16.141 -23.734 -19.062 1 98.31 437 THR A O 1
ATOM 3492 N N . PHE A 1 438 ? 16.734 -23.719 -21.234 1 98.5 438 PHE A N 1
ATOM 3493 C CA . PHE A 1 438 ? 16.391 -25.109 -21.469 1 98.5 438 PHE A CA 1
ATOM 3494 C C . PHE A 1 438 ? 17.375 -26.031 -20.734 1 98.5 438 PHE A C 1
ATOM 3496 O O . PHE A 1 438 ? 16.984 -27.047 -20.172 1 98.5 438 PHE A O 1
ATOM 3503 N N . SER A 1 439 ? 18.625 -25.625 -20.719 1 98.44 439 SER A N 1
ATOM 3504 C CA . SER A 1 439 ? 19.641 -26.406 -20.016 1 98.44 439 SER A CA 1
ATOM 3505 C C . SER A 1 439 ? 19.359 -26.469 -18.516 1 98.44 439 SER A C 1
ATOM 3507 O O . SER A 1 439 ? 19.469 -27.531 -17.906 1 98.44 439 SER A O 1
ATOM 3509 N N . GLU A 1 440 ? 19.047 -25.312 -17.953 1 98.38 440 GLU A N 1
ATOM 3510 C CA . GLU A 1 440 ? 18.672 -25.281 -16.547 1 98.38 440 GLU A CA 1
ATOM 3511 C C . GLU A 1 440 ? 17.469 -26.172 -16.266 1 98.38 440 GLU A C 1
ATOM 3513 O O . GLU A 1 440 ? 17.422 -26.875 -15.25 1 98.38 440 GLU A O 1
ATOM 3518 N N . THR A 1 441 ? 16.5 -26.094 -17.125 1 98.62 441 THR A N 1
ATOM 3519 C CA . THR A 1 441 ? 15.289 -26.891 -16.984 1 98.62 441 THR A CA 1
ATOM 3520 C C . THR A 1 441 ? 15.609 -28.391 -17.047 1 98.62 441 THR A C 1
ATOM 3522 O O . THR A 1 441 ? 15.078 -29.172 -16.266 1 98.62 441 THR A O 1
ATOM 3525 N N . PHE A 1 442 ? 16.469 -28.75 -17.953 1 98.62 442 PHE A N 1
ATOM 3526 C CA . PHE A 1 442 ? 16.922 -30.125 -18.062 1 98.62 442 PHE A CA 1
ATOM 3527 C C . PHE A 1 442 ? 17.578 -30.578 -16.781 1 98.62 442 PHE A C 1
ATOM 3529 O O . PHE A 1 442 ? 17.25 -31.656 -16.25 1 98.62 442 PHE A O 1
ATOM 3536 N N . ILE A 1 443 ? 18.469 -29.781 -16.297 1 98.19 443 ILE A N 1
ATOM 3537 C CA . ILE A 1 443 ? 19.219 -30.125 -15.086 1 98.19 443 ILE A CA 1
ATOM 3538 C C . ILE A 1 443 ? 18.25 -30.266 -13.906 1 98.19 443 ILE A C 1
ATOM 3540 O O . ILE A 1 443 ? 18.375 -31.188 -13.102 1 98.19 443 ILE A O 1
ATOM 3544 N N . ALA A 1 444 ? 17.297 -29.375 -13.781 1 98.62 444 ALA A N 1
ATOM 3545 C CA . ALA A 1 444 ? 16.328 -29.422 -12.695 1 98.62 444 ALA A CA 1
ATOM 3546 C C . ALA A 1 444 ? 15.523 -30.734 -12.719 1 98.62 444 ALA A C 1
ATOM 3548 O O . ALA A 1 444 ? 15.32 -31.359 -11.68 1 98.62 444 ALA A O 1
ATOM 3549 N N . VAL A 1 445 ? 15.078 -31.125 -13.883 1 98.69 445 VAL A N 1
ATOM 3550 C CA . VAL A 1 445 ? 14.281 -32.344 -14 1 98.69 445 VAL A CA 1
ATOM 3551 C C . VAL A 1 445 ? 15.156 -33.562 -13.719 1 98.69 445 VAL A C 1
ATOM 3553 O O . VAL A 1 445 ? 14.711 -34.5 -13.086 1 98.69 445 VAL A O 1
ATOM 3556 N N . GLN A 1 446 ? 16.406 -33.5 -14.195 1 98.19 446 GLN A N 1
ATOM 3557 C CA . GLN A 1 446 ? 17.328 -34.594 -13.891 1 98.19 446 GLN A CA 1
ATOM 3558 C C . GLN A 1 446 ? 17.5 -34.781 -12.391 1 98.19 446 GLN A C 1
ATOM 3560 O O . GLN A 1 446 ? 17.516 -35.906 -11.883 1 98.19 446 GLN A O 1
ATOM 3565 N N . ARG A 1 447 ? 17.656 -33.656 -11.695 1 97.94 447 ARG A N 1
ATOM 3566 C CA . ARG A 1 447 ? 17.797 -33.719 -10.242 1 97.94 447 ARG A CA 1
ATOM 3567 C C . ARG A 1 447 ? 16.531 -34.219 -9.586 1 97.94 447 ARG A C 1
ATOM 3569 O O . ARG A 1 447 ? 16.578 -34.938 -8.586 1 97.94 447 ARG A O 1
ATOM 3576 N N . LEU A 1 448 ? 15.367 -33.844 -10.094 1 98.69 448 LEU A N 1
ATOM 3577 C CA . LEU A 1 448 ? 14.094 -34.312 -9.594 1 98.69 448 LEU A CA 1
ATOM 3578 C C . LEU A 1 448 ? 14.008 -35.844 -9.734 1 98.69 448 LEU A C 1
ATOM 3580 O O . LEU A 1 448 ? 13.625 -36.531 -8.789 1 98.69 448 LEU A O 1
ATOM 3584 N N . ILE A 1 449 ? 14.422 -36.375 -10.891 1 98.44 449 ILE A N 1
ATOM 3585 C CA . ILE A 1 449 ? 14.391 -37.812 -11.148 1 98.44 449 ILE A CA 1
ATOM 3586 C C . ILE A 1 449 ? 15.398 -38.531 -10.25 1 98.44 449 ILE A C 1
ATOM 3588 O O . ILE A 1 449 ? 15.117 -39.594 -9.719 1 98.44 449 ILE A O 1
ATOM 3592 N N . GLU A 1 450 ? 16.547 -37.906 -10.109 1 98.25 450 GLU A N 1
ATOM 3593 C CA . GLU A 1 450 ? 17.547 -38.438 -9.195 1 98.25 450 GLU A CA 1
ATOM 3594 C C . GLU A 1 450 ? 17 -38.594 -7.781 1 98.25 450 GLU A C 1
ATOM 3596 O O . GLU A 1 450 ? 17.234 -39.594 -7.105 1 98.25 450 GLU A O 1
ATOM 3601 N N . ALA A 1 451 ? 16.328 -37.531 -7.324 1 98.44 451 ALA A N 1
ATOM 3602 C CA . ALA A 1 451 ? 15.688 -37.562 -6.012 1 98.44 451 ALA A CA 1
ATOM 3603 C C . ALA A 1 451 ? 14.719 -38.75 -5.918 1 98.44 451 ALA A C 1
ATOM 3605 O O . ALA A 1 451 ? 14.719 -39.469 -4.926 1 98.44 451 ALA A O 1
ATOM 3606 N N . MET A 1 452 ? 13.906 -38.969 -6.934 1 98.62 452 MET A N 1
ATOM 3607 C CA . MET A 1 452 ? 12.938 -40.062 -6.969 1 98.62 452 MET A CA 1
ATOM 3608 C C . MET A 1 452 ? 13.648 -41.406 -6.949 1 98.62 452 MET A C 1
ATOM 3610 O O . MET A 1 452 ? 13.203 -42.344 -6.273 1 98.62 452 MET A O 1
ATOM 3614 N N . ASP A 1 453 ? 14.719 -41.5 -7.691 1 98.56 453 ASP A N 1
ATOM 3615 C CA . ASP A 1 453 ? 15.516 -42.719 -7.703 1 98.56 453 ASP A CA 1
ATOM 3616 C C . ASP A 1 453 ? 16.062 -43.031 -6.312 1 98.56 453 ASP A C 1
ATOM 3618 O O . ASP A 1 453 ? 16 -44.188 -5.867 1 98.56 453 ASP A O 1
ATOM 3622 N N . LYS A 1 454 ? 16.547 -42.031 -5.703 1 98.12 454 LYS A N 1
ATOM 3623 C CA . LYS A 1 454 ? 17.125 -42.219 -4.371 1 98.12 454 LYS A CA 1
ATOM 3624 C C . LYS A 1 454 ? 16.047 -42.594 -3.357 1 98.12 454 LYS A C 1
ATOM 3626 O O . LYS A 1 454 ? 16.281 -43.375 -2.443 1 98.12 454 LYS A O 1
ATOM 3631 N N . ILE A 1 455 ? 14.898 -41.969 -3.471 1 97.94 455 ILE A N 1
ATOM 3632 C CA . ILE A 1 455 ? 13.773 -42.281 -2.598 1 97.94 455 ILE A CA 1
ATOM 3633 C C . ILE A 1 455 ? 13.344 -43.719 -2.828 1 97.94 455 ILE A C 1
ATOM 3635 O O . ILE A 1 455 ? 13.133 -44.469 -1.873 1 97.94 455 ILE A O 1
ATOM 3639 N N . ALA A 1 456 ? 13.242 -44.156 -4.062 1 97.38 456 ALA A N 1
ATOM 3640 C CA . ALA A 1 456 ? 12.859 -45.531 -4.41 1 97.38 456 ALA A CA 1
ATOM 3641 C C . ALA A 1 456 ? 13.859 -46.531 -3.846 1 97.38 456 ALA A C 1
ATOM 3643 O O . ALA A 1 456 ? 13.484 -47.656 -3.457 1 97.38 456 ALA A O 1
ATOM 3644 N N . ALA A 1 457 ? 15.07 -46.125 -3.76 1 97.38 457 ALA A N 1
ATOM 3645 C CA . ALA A 1 457 ? 16.141 -47 -3.279 1 97.38 457 ALA A CA 1
ATOM 3646 C C . ALA A 1 457 ? 16.328 -46.844 -1.772 1 97.38 457 ALA A C 1
ATOM 3648 O O . ALA A 1 457 ? 17.203 -47.5 -1.187 1 97.38 457 ALA A O 1
ATOM 3649 N N . ASN A 1 458 ? 15.586 -46 -1.086 1 95.5 458 ASN A N 1
ATOM 3650 C CA . ASN A 1 458 ? 15.68 -45.719 0.341 1 95.5 458 ASN A CA 1
ATOM 3651 C C . ASN A 1 458 ? 17.031 -45.094 0.705 1 95.5 458 ASN A C 1
ATOM 3653 O O . ASN A 1 458 ? 17.625 -45.469 1.731 1 95.5 458 ASN A O 1
ATOM 3657 N N . GLU A 1 459 ? 17.5 -44.25 -0.173 1 94 459 GLU A N 1
ATOM 3658 C CA . GLU A 1 459 ? 18.797 -43.594 0.059 1 94 459 GLU A CA 1
ATOM 3659 C C . GLU A 1 459 ? 18.625 -42.219 0.679 1 94 459 GLU A C 1
ATOM 3661 O O . GLU A 1 459 ? 19.578 -41.656 1.216 1 94 459 GLU A O 1
ATOM 3666 N N . ILE A 1 460 ? 17.547 -41.719 0.514 1 91.19 460 ILE A N 1
ATOM 3667 C CA . ILE A 1 460 ? 17.188 -40.469 1.154 1 91.19 460 ILE A CA 1
ATOM 3668 C C . ILE A 1 460 ? 15.766 -40.562 1.709 1 91.19 460 ILE A C 1
ATOM 3670 O O . ILE A 1 460 ? 14.977 -41.406 1.284 1 91.19 460 ILE A O 1
ATOM 3674 N N . MET B 1 1 ? 13.836 39.094 21.406 1 83.31 1 MET B N 1
ATOM 3675 C CA . MET B 1 1 ? 14.539 37.812 21.25 1 83.31 1 MET B CA 1
ATOM 3676 C C . MET B 1 1 ? 15.695 37.938 20.266 1 83.31 1 MET B C 1
ATOM 3678 O O . MET B 1 1 ? 15.578 38.594 19.25 1 83.31 1 MET B O 1
ATOM 3682 N N . SER B 1 2 ? 16.859 37.375 20.656 1 91.12 2 SER B N 1
ATOM 3683 C CA . SER B 1 2 ? 18.062 37.562 19.859 1 91.12 2 SER B CA 1
ATOM 3684 C C . SER B 1 2 ? 18.656 36.219 19.438 1 91.12 2 SER B C 1
ATOM 3686 O O . SER B 1 2 ? 18.25 35.188 19.922 1 91.12 2 SER B O 1
ATOM 3688 N N . ILE B 1 3 ? 19.484 36.25 18.5 1 95.56 3 ILE B N 1
ATOM 3689 C CA . ILE B 1 3 ? 20.188 35.062 18.031 1 95.56 3 ILE B CA 1
ATOM 3690 C C . ILE B 1 3 ? 20.984 34.438 19.172 1 95.56 3 ILE B C 1
ATOM 3692 O O . ILE B 1 3 ? 21.125 33.219 19.25 1 95.56 3 ILE B O 1
ATOM 3696 N N . GLU B 1 4 ? 21.438 35.25 20.094 1 95.75 4 GLU B N 1
ATOM 3697 C CA . GLU B 1 4 ? 22.188 34.75 21.25 1 95.75 4 GLU B CA 1
ATOM 3698 C C . GLU B 1 4 ? 21.297 33.938 22.172 1 95.75 4 GLU B C 1
ATOM 3700 O O . GLU B 1 4 ? 21.719 32.906 22.703 1 95.75 4 GLU B O 1
ATOM 3705 N N . GLN B 1 5 ? 20.141 34.438 22.328 1 95.38 5 GLN B N 1
ATOM 3706 C CA . GLN B 1 5 ? 19.172 33.688 23.125 1 95.38 5 GLN B CA 1
ATOM 3707 C C . GLN B 1 5 ? 18.875 32.344 22.469 1 95.38 5 GLN B C 1
ATOM 3709 O O . GLN B 1 5 ? 18.75 31.312 23.156 1 95.38 5 GLN B O 1
ATOM 3714 N N . ALA B 1 6 ? 18.688 32.344 21.172 1 97.56 6 ALA B N 1
ATOM 3715 C CA . ALA B 1 6 ? 18.438 31.094 20.438 1 97.56 6 ALA B CA 1
ATOM 3716 C C . ALA B 1 6 ? 19.562 30.094 20.625 1 97.56 6 ALA B C 1
ATOM 3718 O O . ALA B 1 6 ? 19.312 28.906 20.859 1 97.56 6 ALA B O 1
ATOM 3719 N N . LYS B 1 7 ? 20.781 30.562 20.531 1 97.38 7 LYS B N 1
ATOM 3720 C CA . LYS B 1 7 ? 21.953 29.703 20.688 1 97.38 7 LYS B CA 1
ATOM 3721 C C . LYS B 1 7 ? 22 29.094 22.078 1 97.38 7 LYS B C 1
ATOM 3723 O O . LYS B 1 7 ? 22.422 27.953 22.25 1 97.38 7 LYS B O 1
ATOM 3728 N N . LYS B 1 8 ? 21.656 29.875 23.078 1 97.12 8 LYS B N 1
ATOM 3729 C CA . LYS B 1 8 ? 21.609 29.359 24.453 1 97.12 8 LYS B CA 1
ATOM 3730 C C . LYS B 1 8 ? 20.578 28.25 24.594 1 97.12 8 LYS B C 1
ATOM 3732 O O . LYS B 1 8 ? 20.797 27.266 25.297 1 97.12 8 LYS B O 1
ATOM 3737 N N . LEU B 1 9 ? 19.438 28.453 23.984 1 97.44 9 LEU B N 1
ATOM 3738 C CA . LEU B 1 9 ? 18.391 27.422 24 1 97.44 9 LEU B CA 1
ATOM 3739 C C . LEU B 1 9 ? 18.859 26.172 23.266 1 97.44 9 LEU B C 1
ATOM 3741 O O . LEU B 1 9 ? 18.531 25.047 23.688 1 97.44 9 LEU B O 1
ATOM 3745 N N . ASP B 1 10 ? 19.625 26.344 22.188 1 97.5 10 ASP B N 1
ATOM 3746 C CA . ASP B 1 10 ? 20.156 25.203 21.438 1 97.5 10 ASP B CA 1
ATOM 3747 C C . ASP B 1 10 ? 21.062 24.344 22.328 1 97.5 10 ASP B C 1
ATOM 3749 O O . ASP B 1 10 ? 21.156 23.141 22.141 1 97.5 10 ASP B O 1
ATOM 3753 N N . GLU B 1 11 ? 21.734 24.969 23.234 1 96.69 11 GLU B N 1
ATOM 3754 C CA . GLU B 1 11 ? 22.609 24.25 24.172 1 96.69 11 GLU B CA 1
ATOM 3755 C C . GLU B 1 11 ? 21.797 23.438 25.172 1 96.69 11 GLU B C 1
ATOM 3757 O O . GLU B 1 11 ? 22.234 22.391 25.641 1 96.69 11 GLU B O 1
ATOM 3762 N N . CYS B 1 12 ? 20.625 23.906 25.469 1 96.19 12 CYS B N 1
ATOM 3763 C CA . CYS B 1 12 ? 19.781 23.266 26.484 1 96.19 12 CYS B CA 1
ATOM 3764 C C . CYS B 1 12 ? 18.969 22.125 25.875 1 96.19 12 CYS B C 1
ATOM 3766 O O . CYS B 1 12 ? 18.578 21.203 26.578 1 96.19 12 CYS B O 1
ATOM 3768 N N . PHE B 1 13 ? 18.656 22.203 24.609 1 95.94 13 PHE B N 1
ATOM 3769 C CA . PHE B 1 13 ? 17.828 21.219 23.922 1 95.94 13 PHE B CA 1
ATOM 3770 C C . PHE B 1 13 ? 18.594 20.594 22.766 1 95.94 13 PHE B C 1
ATOM 3772 O O . PHE B 1 13 ? 18.703 21.188 21.688 1 95.94 13 PHE B O 1
ATOM 3779 N N . PRO B 1 14 ? 19 19.422 23 1 90.81 14 PRO B N 1
ATOM 3780 C CA . PRO B 1 14 ? 19.781 18.781 21.953 1 90.81 14 PRO B CA 1
ATOM 3781 C C . PRO B 1 14 ? 18.984 18.531 20.672 1 90.81 14 PRO B C 1
ATOM 3783 O O . PRO B 1 14 ? 17.75 18.453 20.719 1 90.81 14 PRO B O 1
ATOM 3786 N N . THR B 1 15 ? 19.703 18.484 19.516 1 93.62 15 THR B N 1
ATOM 3787 C CA . THR B 1 15 ? 19.125 18.078 18.234 1 93.62 15 THR B CA 1
ATOM 3788 C C . THR B 1 15 ? 19.75 16.766 17.75 1 93.62 15 THR B C 1
ATOM 3790 O O . THR B 1 15 ? 20.734 16.297 18.297 1 93.62 15 THR B O 1
ATOM 3793 N N . TYR B 1 16 ? 19.031 16.141 16.859 1 97 16 TYR B N 1
ATOM 3794 C CA . TYR B 1 16 ? 19.5 14.93 16.203 1 97 16 TYR B CA 1
ATOM 3795 C C . TYR B 1 16 ? 19.625 15.125 14.703 1 97 16 TYR B C 1
ATOM 3797 O O . TYR B 1 16 ? 19.438 14.18 13.93 1 97 16 TYR B O 1
ATOM 3805 N N . LYS B 1 17 ? 19.875 16.281 14.328 1 97.19 17 LYS B N 1
ATOM 3806 C CA . LYS B 1 17 ? 20 16.719 12.938 1 97.19 17 LYS B CA 1
ATOM 3807 C C . LYS B 1 17 ? 21.016 15.875 12.18 1 97.19 17 LYS B C 1
ATOM 3809 O O . LYS B 1 17 ? 20.844 15.602 10.992 1 97.19 17 LYS B O 1
ATOM 3814 N N . GLU B 1 18 ? 22.031 15.391 12.859 1 97.06 18 GLU B N 1
ATOM 3815 C CA . GLU B 1 18 ? 23.109 14.641 12.234 1 97.06 18 GLU B CA 1
ATOM 3816 C C . GLU B 1 18 ? 22.641 13.266 11.766 1 97.06 18 GLU B C 1
ATOM 3818 O O . GLU B 1 18 ? 23.297 12.617 10.961 1 97.06 18 GLU B O 1
ATOM 3823 N N . GLU B 1 19 ? 21.516 12.852 12.258 1 98.25 19 GLU B N 1
ATOM 3824 C CA . GLU B 1 19 ? 20.969 11.555 11.875 1 98.25 19 GLU B CA 1
ATOM 3825 C C . GLU B 1 19 ? 20.156 11.656 10.578 1 98.25 19 GLU B C 1
ATOM 3827 O O . GLU B 1 19 ? 19.734 10.641 10.031 1 98.25 19 GLU B O 1
ATOM 3832 N N . PHE B 1 20 ? 20.047 12.875 10.031 1 98.62 20 PHE B N 1
ATOM 3833 C CA . PHE B 1 20 ? 19.141 13.078 8.898 1 98.62 20 PHE B CA 1
ATOM 3834 C C . PHE B 1 20 ? 19.906 13.656 7.711 1 98.62 20 PHE B C 1
ATOM 3836 O O . PHE B 1 20 ? 20.969 14.266 7.879 1 98.62 20 PHE B O 1
ATOM 3843 N N . GLU B 1 21 ? 19.391 13.359 6.543 1 98.56 21 GLU B N 1
ATOM 3844 C CA . GLU B 1 21 ? 19.812 14.039 5.324 1 98.56 21 GLU B CA 1
ATOM 3845 C C . GLU B 1 21 ? 19.125 15.391 5.168 1 98.56 21 GLU B C 1
ATOM 3847 O O . GLU B 1 21 ? 17.906 15.453 5.043 1 98.56 21 GLU B O 1
ATOM 3852 N N . ILE B 1 22 ? 19.922 16.453 5.168 1 98.5 22 ILE B N 1
ATOM 3853 C CA . ILE B 1 22 ? 19.359 17.812 5.062 1 98.5 22 ILE B CA 1
ATOM 3854 C C . ILE B 1 22 ? 19.672 18.391 3.684 1 98.5 22 ILE B C 1
ATOM 3856 O O . ILE B 1 22 ? 20.844 18.484 3.291 1 98.5 22 ILE B O 1
ATOM 3860 N N . PRO B 1 23 ? 18.656 18.75 2.943 1 98.62 23 PRO B N 1
ATOM 3861 C CA . PRO B 1 23 ? 18.969 19.422 1.677 1 98.62 23 PRO B CA 1
ATOM 3862 C C . PRO B 1 23 ? 19.859 20.641 1.858 1 98.62 23 PRO B C 1
ATOM 3864 O O . PRO B 1 23 ? 19.797 21.312 2.891 1 98.62 23 PRO B O 1
ATOM 3867 N N . THR B 1 24 ? 20.656 20.953 0.885 1 98.38 24 THR B N 1
ATOM 3868 C CA . THR B 1 24 ? 21.562 22.109 0.907 1 98.38 24 THR B CA 1
ATOM 3869 C C . THR B 1 24 ? 21.156 23.125 -0.151 1 98.38 24 THR B C 1
ATOM 3871 O O . THR B 1 24 ? 20.297 22.859 -0.986 1 98.38 24 THR B O 1
ATOM 3874 N N . PHE B 1 25 ? 21.797 24.312 -0.041 1 97.81 25 PHE B N 1
ATOM 3875 C CA . PHE B 1 25 ? 21.578 25.312 -1.089 1 97.81 25 PHE B CA 1
ATOM 3876 C C . PHE B 1 25 ? 21.828 24.703 -2.465 1 97.81 25 PHE B C 1
ATOM 3878 O O . PHE B 1 25 ? 21.016 24.859 -3.375 1 97.81 25 PHE B O 1
ATOM 3885 N N . LYS B 1 26 ? 22.906 23.938 -2.602 1 97.19 26 LYS B N 1
ATOM 3886 C CA . LYS B 1 26 ? 23.281 23.312 -3.869 1 97.19 26 LYS B CA 1
ATOM 3887 C C . LYS B 1 26 ? 22.234 22.297 -4.312 1 97.19 26 LYS B C 1
ATOM 3889 O O . LYS B 1 26 ? 21.781 22.328 -5.453 1 97.19 26 LYS B O 1
ATOM 3894 N N . SER B 1 27 ? 21.922 21.359 -3.408 1 97.81 27 SER B N 1
ATOM 3895 C CA . SER B 1 27 ? 21.031 20.266 -3.795 1 97.81 27 SER B CA 1
ATOM 3896 C C . SER B 1 27 ? 19.625 20.797 -4.094 1 97.81 27 SER B C 1
ATOM 3898 O O . SER B 1 27 ? 18.891 20.203 -4.887 1 97.81 27 SER B O 1
ATOM 3900 N N . LEU B 1 28 ? 19.281 21.969 -3.514 1 97.81 28 LEU B N 1
ATOM 3901 C CA . LEU B 1 28 ? 17.984 22.594 -3.775 1 97.81 28 LEU B CA 1
ATOM 3902 C C . LEU B 1 28 ? 18.031 23.406 -5.066 1 97.81 28 LEU B C 1
ATOM 3904 O O . LEU B 1 28 ? 17 23.891 -5.527 1 97.81 28 LEU B O 1
ATOM 3908 N N . GLY B 1 29 ? 19.172 23.562 -5.641 1 95.56 29 GLY B N 1
ATOM 3909 C CA . GLY B 1 29 ? 19.328 24.344 -6.859 1 95.56 29 GLY B CA 1
ATOM 3910 C C . GLY B 1 29 ? 19.266 25.844 -6.621 1 95.56 29 GLY B C 1
ATOM 3911 O O . GLY B 1 29 ? 18.781 26.594 -7.469 1 95.56 29 GLY B O 1
ATOM 3912 N N . ILE B 1 30 ? 19.656 26.266 -5.41 1 95.56 30 ILE B N 1
ATOM 3913 C CA . ILE B 1 30 ? 19.562 27.688 -5.043 1 95.56 30 ILE B CA 1
ATOM 3914 C C . ILE B 1 30 ? 20.953 28.312 -5.129 1 95.56 30 ILE B C 1
ATOM 3916 O O . ILE B 1 30 ? 21.906 27.828 -4.52 1 95.56 30 ILE B O 1
ATOM 3920 N N . GLN B 1 31 ? 21.031 29.328 -5.91 1 90.56 31 GLN B N 1
ATOM 3921 C CA . GLN B 1 31 ? 22.25 30.125 -5.969 1 90.56 31 GLN B CA 1
ATOM 3922 C C . GLN B 1 31 ? 22.156 31.359 -5.062 1 90.56 31 GLN B C 1
ATOM 3924 O O . GLN B 1 31 ? 21.172 32.094 -5.129 1 90.56 31 GLN B O 1
ATOM 3929 N N . ASN B 1 32 ? 23.047 31.359 -4.137 1 86.88 32 ASN B N 1
ATOM 3930 C CA . ASN B 1 32 ? 23.078 32.469 -3.186 1 86.88 32 ASN B CA 1
ATOM 3931 C C . ASN B 1 32 ? 24.516 32.906 -2.904 1 86.88 32 ASN B C 1
ATOM 3933 O O . ASN B 1 32 ? 25.391 32.094 -2.678 1 86.88 32 ASN B O 1
ATOM 3937 N N . ASP B 1 33 ? 24.75 34.219 -2.961 1 88.5 33 ASP B N 1
ATOM 3938 C CA . ASP B 1 33 ? 26.109 34.75 -2.83 1 88.5 33 ASP B CA 1
ATOM 3939 C C . ASP B 1 33 ? 26.516 34.812 -1.363 1 88.5 33 ASP B C 1
ATOM 3941 O O . ASP B 1 33 ? 27.719 34.875 -1.054 1 88.5 33 ASP B O 1
ATOM 3945 N N . GLU B 1 34 ? 25.609 34.75 -0.557 1 90.31 34 GLU B N 1
ATOM 3946 C CA . GLU B 1 34 ? 25.891 34.969 0.86 1 90.31 34 GLU B CA 1
ATOM 3947 C C . GLU B 1 34 ? 26.203 33.656 1.565 1 90.31 34 GLU B C 1
ATOM 3949 O O . GLU B 1 34 ? 26.859 33.625 2.611 1 90.31 34 GLU B O 1
ATOM 3954 N N . TYR B 1 35 ? 25.75 32.562 1.005 1 92.12 35 TYR B N 1
ATOM 3955 C CA . TYR B 1 35 ? 25.922 31.25 1.664 1 92.12 35 TYR B CA 1
ATOM 3956 C C . TYR B 1 35 ? 26.656 30.281 0.764 1 92.12 35 TYR B C 1
ATOM 3958 O O . TYR B 1 35 ? 26.531 30.328 -0.462 1 92.12 35 TYR B O 1
ATOM 3966 N N . GLU B 1 36 ? 27.375 29.359 1.425 1 94.5 36 GLU B N 1
ATOM 3967 C CA . GLU B 1 36 ? 28.062 28.312 0.674 1 94.5 36 GLU B CA 1
ATOM 3968 C C . GLU B 1 36 ? 27.062 27.312 0.082 1 94.5 36 GLU B C 1
ATOM 3970 O O . GLU B 1 36 ? 26.016 27.062 0.663 1 94.5 36 GLU B O 1
ATOM 3975 N N . ASP B 1 37 ? 27.484 26.734 -0.963 1 94.31 37 ASP B N 1
ATOM 3976 C CA . ASP B 1 37 ? 26.688 25.734 -1.657 1 94.31 37 ASP B CA 1
ATOM 3977 C C . ASP B 1 37 ? 26.328 24.578 -0.728 1 94.31 37 ASP B C 1
ATOM 3979 O O . ASP B 1 37 ? 25.234 24.016 -0.82 1 94.31 37 ASP B O 1
ATOM 3983 N N . SER B 1 38 ? 27.219 24.297 0.145 1 96.12 38 SER B N 1
ATOM 3984 C CA . SER B 1 38 ? 27.062 23.141 1.006 1 96.12 38 SER B CA 1
ATOM 3985 C C . SER B 1 38 ? 26.281 23.469 2.273 1 96.12 38 SER B C 1
ATOM 3987 O O . SER B 1 38 ? 26.031 22.594 3.105 1 96.12 38 SER B O 1
ATOM 3989 N N . THR B 1 39 ? 25.844 24.766 2.352 1 97.19 39 THR B N 1
ATOM 3990 C CA . THR B 1 39 ? 25.094 25.188 3.533 1 97.19 39 THR B CA 1
ATOM 3991 C C . THR B 1 39 ? 23.75 24.469 3.6 1 97.19 39 THR B C 1
ATOM 3993 O O . THR B 1 39 ? 23.016 24.422 2.607 1 97.19 39 THR B O 1
ATOM 3996 N N . ASP B 1 40 ? 23.469 23.906 4.785 1 97.88 40 ASP B N 1
ATOM 3997 C CA . ASP B 1 40 ? 22.219 23.203 5.012 1 97.88 40 ASP B CA 1
ATOM 3998 C C . ASP B 1 40 ? 21.016 24.141 4.875 1 97.88 40 ASP B C 1
ATOM 4000 O O . ASP B 1 40 ? 21.094 25.312 5.258 1 97.88 40 ASP B O 1
ATOM 4004 N N . SER B 1 41 ? 20 23.625 4.328 1 98.56 41 SER B N 1
ATOM 4005 C CA . SER B 1 41 ? 18.719 24.328 4.355 1 98.56 41 SER B CA 1
ATOM 4006 C C . SER B 1 41 ? 18.109 24.312 5.754 1 98.56 41 SER B C 1
ATOM 4008 O O . SER B 1 41 ? 18.562 23.562 6.621 1 98.56 41 SER B O 1
ATOM 4010 N N . ILE B 1 42 ? 17.203 25.25 6.043 1 98.69 42 ILE B N 1
ATOM 4011 C CA . ILE B 1 42 ? 16.312 25.188 7.191 1 98.69 42 ILE B CA 1
ATOM 4012 C C . ILE B 1 42 ? 14.984 24.562 6.781 1 98.69 42 ILE B C 1
ATOM 4014 O O . ILE B 1 42 ? 14.188 25.188 6.07 1 98.69 42 ILE B O 1
ATOM 4018 N N . TYR B 1 43 ? 14.805 23.312 7.203 1 98.75 43 TYR B N 1
ATOM 4019 C CA . TYR B 1 43 ? 13.672 22.516 6.742 1 98.75 43 TYR B CA 1
ATOM 4020 C C . TYR B 1 43 ? 12.531 22.547 7.758 1 98.75 43 TYR B C 1
ATOM 4022 O O . TYR B 1 43 ? 12.555 21.797 8.742 1 98.75 43 TYR B O 1
ATOM 4030 N N . LEU B 1 44 ? 11.508 23.312 7.512 1 98.75 44 LEU B N 1
ATOM 4031 C CA . LEU B 1 44 ? 10.359 23.469 8.391 1 98.75 44 LEU B CA 1
ATOM 4032 C C . LEU B 1 44 ? 9.117 22.844 7.777 1 98.75 44 LEU B C 1
ATOM 4034 O O . LEU B 1 44 ? 8 23.344 7.961 1 98.75 44 LEU B O 1
ATOM 4038 N N . CYS B 1 45 ? 9.312 21.734 7.016 1 98.62 45 CYS B N 1
ATOM 4039 C CA . CYS B 1 45 ? 8.227 21.172 6.223 1 98.62 45 CYS B CA 1
ATOM 4040 C C . CYS B 1 45 ? 8.07 19.688 6.504 1 98.62 45 CYS B C 1
ATOM 4042 O O . CYS B 1 45 ? 7.625 18.922 5.641 1 98.62 45 CYS B O 1
ATOM 4044 N N . GLY B 1 46 ? 8.445 19.203 7.703 1 98.31 46 GLY B N 1
ATOM 4045 C CA . GLY B 1 46 ? 8.25 17.812 8.086 1 98.31 46 GLY B CA 1
ATOM 4046 C C . GLY B 1 46 ? 6.785 17.438 8.211 1 98.31 46 GLY B C 1
ATOM 4047 O O . GLY B 1 46 ? 6.449 16.25 8.242 1 98.31 46 GLY B O 1
ATOM 4048 N N . ASN B 1 47 ? 5.895 18.422 8.312 1 98.25 47 ASN B N 1
ATOM 4049 C CA . ASN B 1 47 ? 4.453 18.219 8.375 1 98.25 47 ASN B CA 1
ATOM 4050 C C . ASN B 1 47 ? 3.885 17.812 7.016 1 98.25 47 ASN B C 1
ATOM 4052 O O . ASN B 1 47 ? 2.723 17.406 6.918 1 98.25 47 ASN B O 1
ATOM 4056 N N . SER B 1 48 ? 4.66 17.875 5.996 1 98 48 SER B N 1
ATOM 4057 C CA . SER B 1 48 ? 4.289 17.406 4.664 1 98 48 SER B CA 1
ATOM 4058 C C . SER B 1 48 ? 5.086 16.172 4.266 1 98 48 SER B C 1
ATOM 4060 O O . SER B 1 48 ? 4.52 15.18 3.805 1 98 48 SER B O 1
ATOM 4062 N N . LEU B 1 49 ? 6.367 16.25 4.402 1 98.69 49 LEU B N 1
ATOM 4063 C CA . LEU B 1 49 ? 7.262 15.117 4.223 1 98.69 49 LEU B CA 1
ATOM 4064 C C . LEU B 1 49 ? 8.469 15.227 5.148 1 98.69 49 LEU B C 1
ATOM 4066 O O . LEU B 1 49 ? 9.211 16.219 5.098 1 98.69 49 LEU B O 1
ATOM 4070 N N . GLY B 1 50 ? 8.688 14.219 5.934 1 98.75 50 GLY B N 1
ATOM 4071 C CA . GLY B 1 50 ? 9.836 14.211 6.824 1 98.75 50 GLY B CA 1
ATOM 4072 C C . GLY B 1 50 ? 11.148 14.008 6.102 1 98.75 50 GLY B C 1
ATOM 4073 O O . GLY B 1 50 ? 11.172 13.523 4.965 1 98.75 50 GLY B O 1
ATOM 4074 N N . LEU B 1 51 ? 12.242 14.414 6.777 1 98.81 51 LEU B N 1
ATOM 4075 C CA . LEU B 1 51 ? 13.586 14.227 6.234 1 98.81 51 LEU B CA 1
ATOM 4076 C C . LEU B 1 51 ? 14.016 12.766 6.34 1 98.81 51 LEU B C 1
ATOM 4078 O O . LEU B 1 51 ? 13.57 12.047 7.234 1 98.81 51 LEU B O 1
ATOM 4082 N N . MET B 1 52 ? 14.859 12.336 5.477 1 98.81 52 MET B N 1
ATOM 4083 C CA . MET B 1 52 ? 15.305 10.938 5.457 1 98.81 52 MET B CA 1
ATOM 4084 C C . MET B 1 52 ? 16.312 10.672 6.566 1 98.81 52 MET B C 1
ATOM 4086 O O . MET B 1 52 ? 17.375 11.297 6.617 1 98.81 52 MET B O 1
ATOM 4090 N N . PRO B 1 53 ? 15.992 9.781 7.5 1 98.75 53 PRO B N 1
ATOM 4091 C CA . PRO B 1 53 ? 17.078 9.305 8.352 1 98.75 53 PRO B CA 1
ATOM 4092 C C . PRO B 1 53 ? 18.234 8.688 7.547 1 98.75 53 PRO B C 1
ATOM 4094 O O . PRO B 1 53 ? 17.984 7.938 6.594 1 98.75 53 PRO B O 1
ATOM 4097 N N . LYS B 1 54 ? 19.453 9.008 7.906 1 98.56 54 LYS B N 1
ATOM 4098 C CA . LYS B 1 54 ? 20.609 8.5 7.18 1 98.56 54 LYS B CA 1
ATOM 4099 C C . LYS B 1 54 ? 20.609 6.977 7.145 1 98.56 54 LYS B C 1
ATOM 4101 O O . LYS B 1 54 ? 20.984 6.375 6.133 1 98.56 54 LYS B O 1
ATOM 4106 N N . ILE B 1 55 ? 20.156 6.316 8.172 1 98.44 55 ILE B N 1
ATOM 4107 C CA . ILE B 1 55 ? 20.219 4.867 8.312 1 98.44 55 ILE B CA 1
ATOM 4108 C C . ILE B 1 55 ? 19.188 4.215 7.379 1 98.44 55 ILE B C 1
ATOM 4110 O O . ILE B 1 55 ? 19.266 3.014 7.113 1 98.44 55 ILE B O 1
ATOM 4114 N N . THR B 1 56 ? 18.203 4.941 6.879 1 98.75 56 THR B N 1
ATOM 4115 C CA . THR B 1 56 ? 17.156 4.402 6.012 1 98.75 56 THR B CA 1
ATOM 4116 C C . THR B 1 56 ? 17.75 3.791 4.754 1 98.75 56 THR B C 1
ATOM 4118 O O . THR B 1 56 ? 17.312 2.734 4.297 1 98.75 56 THR B O 1
ATOM 4121 N N . ARG B 1 57 ? 18.75 4.453 4.152 1 98.62 57 ARG B N 1
ATOM 4122 C CA . ARG B 1 57 ? 19.406 3.941 2.955 1 98.62 57 ARG B CA 1
ATOM 4123 C C . ARG B 1 57 ? 20 2.557 3.203 1 98.62 57 ARG B C 1
ATOM 4125 O O . ARG B 1 57 ? 19.828 1.648 2.387 1 98.62 57 ARG B O 1
ATOM 4132 N N . THR B 1 58 ? 20.656 2.42 4.332 1 98.5 58 THR B N 1
ATOM 4133 C CA . THR B 1 58 ? 21.219 1.129 4.699 1 98.5 58 THR B CA 1
ATOM 4134 C C . THR B 1 58 ? 20.125 0.086 4.891 1 98.5 58 THR B C 1
ATOM 4136 O O . THR B 1 58 ? 20.234 -1.037 4.395 1 98.5 58 THR B O 1
ATOM 4139 N N . ALA B 1 59 ? 19.094 0.425 5.621 1 98.75 59 ALA B N 1
ATOM 4140 C CA . ALA B 1 59 ? 18 -0.494 5.902 1 98.75 59 ALA B CA 1
ATOM 4141 C C . ALA B 1 59 ? 17.375 -1.016 4.613 1 98.75 59 ALA B C 1
ATOM 4143 O O . ALA B 1 59 ? 17.109 -2.215 4.48 1 98.75 59 ALA B O 1
ATOM 4144 N N . ILE B 1 60 ? 17.109 -0.159 3.635 1 98.75 60 ILE B N 1
ATOM 4145 C CA . ILE B 1 60 ? 16.484 -0.533 2.371 1 98.75 60 ILE B CA 1
ATOM 4146 C C . ILE B 1 60 ? 17.438 -1.408 1.562 1 98.75 60 ILE B C 1
ATOM 4148 O O . ILE B 1 60 ? 17.047 -2.453 1.041 1 98.75 60 ILE B O 1
ATOM 4152 N N . ASN B 1 61 ? 18.688 -1.02 1.466 1 98.81 61 ASN B N 1
ATOM 4153 C CA . ASN B 1 61 ? 19.656 -1.779 0.674 1 98.81 61 ASN B CA 1
ATOM 4154 C C . ASN B 1 61 ? 19.922 -3.152 1.282 1 98.81 61 ASN B C 1
ATOM 4156 O O . ASN B 1 61 ? 20.203 -4.109 0.562 1 98.81 61 ASN B O 1
ATOM 4160 N N . ASP B 1 62 ? 19.828 -3.271 2.617 1 98.75 62 ASP B N 1
ATOM 4161 C CA . ASP B 1 62 ? 19.922 -4.586 3.248 1 98.75 62 ASP B CA 1
ATOM 4162 C C . ASP B 1 62 ? 18.859 -5.535 2.691 1 98.75 62 ASP B C 1
ATOM 4164 O O . ASP B 1 62 ? 19.141 -6.719 2.48 1 98.75 62 ASP B O 1
ATOM 4168 N N . GLU B 1 63 ? 17.672 -5.055 2.426 1 98.81 63 GLU B N 1
ATOM 4169 C CA . GLU B 1 63 ? 16.594 -5.906 1.919 1 98.81 63 GLU B CA 1
ATOM 4170 C C . GLU B 1 63 ? 16.766 -6.18 0.427 1 98.81 63 GLU B C 1
ATOM 4172 O O . GLU B 1 63 ? 16.406 -7.258 -0.055 1 98.81 63 GLU B O 1
ATOM 4177 N N . LEU B 1 64 ? 17.297 -5.188 -0.328 1 98.88 64 LEU B N 1
ATOM 4178 C CA . LEU B 1 64 ? 17.656 -5.465 -1.717 1 98.88 64 LEU B CA 1
ATOM 4179 C C . LEU B 1 64 ? 18.719 -6.543 -1.804 1 98.88 64 LEU B C 1
ATOM 4181 O O . LEU B 1 64 ? 18.688 -7.395 -2.691 1 98.88 64 LEU B O 1
ATOM 4185 N N . ASN B 1 65 ? 19.703 -6.477 -0.872 1 98.75 65 ASN B N 1
ATOM 4186 C CA . ASN B 1 65 ? 20.703 -7.547 -0.789 1 98.75 65 ASN B CA 1
ATOM 4187 C C . ASN B 1 65 ? 20.047 -8.898 -0.519 1 98.75 65 ASN B C 1
ATOM 4189 O O . ASN B 1 65 ? 20.391 -9.898 -1.141 1 98.75 65 ASN B O 1
ATOM 4193 N N . ALA B 1 66 ? 19.125 -8.922 0.43 1 98.88 66 ALA B N 1
ATOM 4194 C CA . ALA B 1 66 ? 18.438 -10.164 0.748 1 98.88 66 ALA B CA 1
ATOM 4195 C C . ALA B 1 66 ? 17.703 -10.711 -0.477 1 98.88 66 ALA B C 1
ATOM 4197 O O . ALA B 1 66 ? 17.719 -11.922 -0.731 1 98.88 66 ALA B O 1
ATOM 4198 N N . TRP B 1 67 ? 17.016 -9.805 -1.18 1 98.81 67 TRP B N 1
ATOM 4199 C CA . TRP B 1 67 ? 16.328 -10.188 -2.406 1 98.81 67 TRP B CA 1
ATOM 4200 C C . TRP B 1 67 ? 17.312 -10.773 -3.422 1 98.81 67 TRP B C 1
ATOM 4202 O O . TRP B 1 67 ? 17.047 -11.82 -4.02 1 98.81 67 TRP B O 1
ATOM 4212 N N . SER B 1 68 ? 18.438 -10.148 -3.566 1 98.56 68 SER B N 1
ATOM 4213 C CA . SER B 1 68 ? 19.484 -10.586 -4.488 1 98.56 68 SER B CA 1
ATOM 4214 C C . SER B 1 68 ? 20.047 -11.945 -4.082 1 98.56 68 SER B C 1
ATOM 4216 O O . SER B 1 68 ? 20.25 -12.82 -4.926 1 98.56 68 SER B O 1
ATOM 4218 N N . GLU B 1 69 ? 20.219 -12.156 -2.836 1 98.44 69 GLU B N 1
ATOM 4219 C CA . GLU B 1 69 ? 20.984 -13.289 -2.318 1 98.44 69 GLU B CA 1
ATOM 4220 C C . GLU B 1 69 ? 20.094 -14.516 -2.146 1 98.44 69 GLU B C 1
ATOM 4222 O O . GLU B 1 69 ? 20.547 -15.656 -2.297 1 98.44 69 GLU B O 1
ATOM 4227 N N . ARG B 1 70 ? 18.812 -14.32 -1.83 1 98.12 70 ARG B N 1
ATOM 4228 C CA . ARG B 1 70 ? 18 -15.453 -1.388 1 98.12 70 ARG B CA 1
ATOM 4229 C C . ARG B 1 70 ? 16.719 -15.562 -2.207 1 98.12 70 ARG B C 1
ATOM 4231 O O . ARG B 1 70 ? 16.047 -16.594 -2.168 1 98.12 70 ARG B O 1
ATOM 4238 N N . GLY B 1 71 ? 16.344 -14.531 -2.984 1 98.19 71 GLY B N 1
ATOM 4239 C CA . GLY B 1 71 ? 15.039 -14.539 -3.645 1 98.19 71 GLY B CA 1
ATOM 4240 C C . GLY B 1 71 ? 13.891 -14.812 -2.697 1 98.19 71 GLY B C 1
ATOM 4241 O O . GLY B 1 71 ? 13.758 -14.156 -1.662 1 98.19 71 GLY B O 1
ATOM 4242 N N . VAL B 1 72 ? 13.117 -15.797 -3.02 1 98.31 72 VAL B N 1
ATOM 4243 C CA . VAL B 1 72 ? 11.898 -16.125 -2.287 1 98.31 72 VAL B CA 1
ATOM 4244 C C . VAL B 1 72 ? 12.25 -16.672 -0.909 1 98.31 72 VAL B C 1
ATOM 4246 O O . VAL B 1 72 ? 11.469 -16.562 0.035 1 98.31 72 VAL B O 1
ATOM 4249 N N . GLU B 1 73 ? 13.43 -17.188 -0.711 1 97.88 73 GLU B N 1
ATOM 4250 C CA . GLU B 1 73 ? 13.828 -17.828 0.542 1 97.88 73 GLU B CA 1
ATOM 4251 C C . GLU B 1 73 ? 13.961 -16.797 1.663 1 97.88 73 GLU B C 1
ATOM 4253 O O . GLU B 1 73 ? 13.914 -17.156 2.844 1 97.88 73 GLU B O 1
ATOM 4258 N N . SER B 1 74 ? 14.062 -15.547 1.291 1 98.44 74 SER B N 1
ATOM 4259 C CA . SER B 1 74 ? 14.188 -14.5 2.303 1 98.44 74 SER B CA 1
ATOM 4260 C C . SER B 1 74 ? 12.914 -14.391 3.139 1 98.44 74 SER B C 1
ATOM 4262 O O . SER B 1 74 ? 12.922 -13.797 4.219 1 98.44 74 SER B O 1
ATOM 4264 N N . HIS B 1 75 ? 11.828 -14.961 2.66 1 97.5 75 HIS B N 1
ATOM 4265 C CA . HIS B 1 75 ? 10.594 -14.984 3.443 1 97.5 75 HIS B CA 1
ATOM 4266 C C . HIS B 1 75 ? 10.781 -15.781 4.734 1 97.5 75 HIS B C 1
ATOM 4268 O O . HIS B 1 75 ? 10.148 -15.477 5.746 1 97.5 75 HIS B O 1
ATOM 4274 N N . PHE B 1 76 ? 11.656 -16.797 4.691 1 96.06 76 PHE B N 1
ATOM 4275 C CA . PHE B 1 76 ? 11.734 -17.703 5.828 1 96.06 76 PHE B CA 1
ATOM 4276 C C . PHE B 1 76 ? 13.164 -17.828 6.332 1 96.06 76 PHE B C 1
ATOM 4278 O O . PHE B 1 76 ? 13.406 -18.312 7.438 1 96.06 76 PHE B O 1
ATOM 4285 N N . ARG B 1 77 ? 14.125 -17.453 5.488 1 96.56 77 ARG B N 1
ATOM 4286 C CA . ARG B 1 77 ? 15.547 -17.562 5.801 1 96.56 77 ARG B CA 1
ATOM 4287 C C . ARG B 1 77 ? 16.312 -16.328 5.355 1 96.56 77 ARG B C 1
ATOM 4289 O O . ARG B 1 77 ? 17.172 -16.406 4.484 1 96.56 77 ARG B O 1
ATOM 4296 N N . HIS B 1 78 ? 16.016 -15.242 5.953 1 98.06 78 HIS B N 1
ATOM 4297 C CA . HIS B 1 78 ? 16.703 -13.992 5.648 1 98.06 78 HIS B CA 1
ATOM 4298 C C . HIS B 1 78 ? 18.203 -14.133 5.887 1 98.06 78 HIS B C 1
ATOM 4300 O O . HIS B 1 78 ? 18.641 -14.664 6.914 1 98.06 78 HIS B O 1
ATOM 4306 N N . PRO B 1 79 ? 19.062 -13.68 5.004 1 97.88 79 PRO B N 1
ATOM 4307 C CA . PRO B 1 79 ? 20.516 -13.875 5.16 1 97.88 79 PRO B CA 1
ATOM 4308 C C . PRO B 1 79 ? 21.109 -13.039 6.289 1 97.88 79 PRO B C 1
ATOM 4310 O O . PRO B 1 79 ? 22.203 -13.328 6.766 1 97.88 79 PRO B O 1
ATOM 4313 N N . GLY B 1 80 ? 20.391 -11.984 6.715 1 96.81 80 GLY B N 1
ATOM 4314 C CA . GLY B 1 80 ? 20.891 -11.102 7.754 1 96.81 80 GLY B CA 1
ATOM 4315 C C . GLY B 1 80 ? 20.281 -11.375 9.117 1 96.81 80 GLY B C 1
ATOM 4316 O O . GLY B 1 80 ? 20.297 -10.516 9.992 1 96.81 80 GLY B O 1
ATOM 4317 N N . GLU B 1 81 ? 19.734 -12.586 9.336 1 96.31 81 GLU B N 1
ATOM 4318 C CA . GLU B 1 81 ? 19.094 -12.906 10.609 1 96.31 81 GLU B CA 1
ATOM 4319 C C . GLU B 1 81 ? 20.078 -12.766 11.773 1 96.31 81 GLU B C 1
ATOM 4321 O O . GLU B 1 81 ? 19.703 -12.289 12.844 1 96.31 81 GLU B O 1
ATOM 4326 N N . GLU B 1 82 ? 21.312 -13.227 11.594 1 94.62 82 GLU B N 1
ATOM 4327 C CA . GLU B 1 82 ? 22.328 -13.148 12.641 1 94.62 82 GLU B CA 1
ATOM 4328 C C . GLU B 1 82 ? 22.625 -11.695 13.016 1 94.62 82 GLU B C 1
ATOM 4330 O O . GLU B 1 82 ? 23.078 -11.422 14.125 1 94.62 82 GLU B O 1
ATOM 4335 N N . LYS B 1 83 ? 22.438 -10.734 12.164 1 95.19 83 LYS B N 1
ATOM 4336 C CA . LYS B 1 83 ? 22.656 -9.312 12.398 1 95.19 83 LYS B CA 1
ATOM 4337 C C . LYS B 1 83 ? 21.391 -8.641 12.93 1 95.19 83 LYS B C 1
ATOM 4339 O O . LYS B 1 83 ? 21.328 -7.41 13.023 1 95.19 83 LYS B O 1
ATOM 4344 N N . GLY B 1 84 ? 20.344 -9.422 13.117 1 95.88 84 GLY B N 1
ATOM 4345 C CA . GLY B 1 84 ? 19.141 -8.891 13.727 1 95.88 84 GLY B CA 1
ATOM 4346 C C . GLY B 1 84 ? 18.078 -8.5 12.703 1 95.88 84 GLY B C 1
ATOM 4347 O O . GLY B 1 84 ? 17.078 -7.887 13.055 1 95.88 84 GLY B O 1
ATOM 4348 N N . LEU B 1 85 ? 18.297 -8.828 11.414 1 98 85 LEU B N 1
ATOM 4349 C CA . LEU B 1 85 ? 17.297 -8.547 10.391 1 98 85 LEU B CA 1
ATOM 4350 C C . LEU B 1 85 ? 16.203 -9.617 10.375 1 98 85 LEU B C 1
ATOM 4352 O O . LEU B 1 85 ? 16.422 -10.727 10.883 1 98 85 LEU B O 1
ATOM 4356 N N . THR B 1 86 ? 15.055 -9.297 9.922 1 98.5 86 THR B N 1
ATOM 4357 C CA . THR B 1 86 ? 13.852 -10.102 10.094 1 98.5 86 THR B CA 1
ATOM 4358 C C . THR B 1 86 ? 13.469 -10.789 8.781 1 98.5 86 THR B C 1
ATOM 4360 O O . THR B 1 86 ? 13.484 -10.156 7.723 1 98.5 86 THR B O 1
ATOM 4363 N N . SER B 1 87 ? 13.109 -12.117 8.828 1 98.44 87 SER B N 1
ATOM 4364 C CA . SER B 1 87 ? 12.531 -12.789 7.672 1 98.44 87 SER B CA 1
ATOM 4365 C C . SER B 1 87 ? 11.234 -12.117 7.23 1 98.44 87 SER B C 1
ATOM 4367 O O . SER B 1 87 ? 10.477 -11.625 8.062 1 98.44 87 SER B O 1
ATOM 4369 N N . TRP B 1 88 ? 11.016 -12.125 5.945 1 98.5 88 TRP B N 1
ATOM 4370 C CA . TRP B 1 88 ? 10.031 -11.227 5.348 1 98.5 88 TRP B CA 1
ATOM 4371 C C . TRP B 1 88 ? 8.617 -11.602 5.777 1 98.5 88 TRP B C 1
ATOM 4373 O O . TRP B 1 88 ? 7.723 -10.758 5.789 1 98.5 88 TRP B O 1
ATOM 4383 N N . VAL B 1 89 ? 8.312 -12.891 6.172 1 97.19 89 VAL B N 1
ATOM 4384 C CA . VAL B 1 89 ? 6.984 -13.297 6.605 1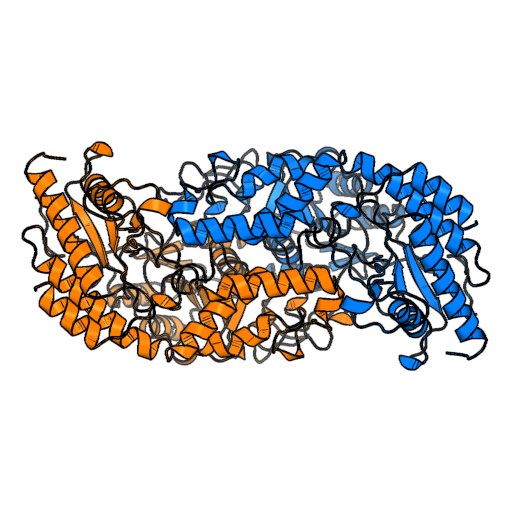 97.19 89 VAL B CA 1
ATOM 4385 C C . VAL B 1 89 ? 6.598 -12.539 7.875 1 97.19 89 VAL B C 1
ATOM 4387 O O . VAL B 1 89 ? 5.414 -12.312 8.133 1 97.19 89 VAL B O 1
ATOM 4390 N N . ASP B 1 90 ? 7.609 -12.07 8.625 1 97.56 90 ASP B N 1
ATOM 4391 C CA . ASP B 1 90 ? 7.379 -11.391 9.891 1 97.56 90 ASP B CA 1
ATOM 4392 C C . ASP B 1 90 ? 7.914 -9.961 9.852 1 97.56 90 ASP B C 1
ATOM 4394 O O . ASP B 1 90 ? 8.195 -9.367 10.898 1 97.56 90 ASP B O 1
ATOM 4398 N N . ILE B 1 91 ? 8.047 -9.406 8.727 1 98.62 91 ILE B N 1
ATOM 4399 C CA . ILE B 1 91 ? 8.859 -8.219 8.508 1 98.62 91 ILE B CA 1
ATOM 4400 C C . ILE B 1 91 ? 8.242 -7.031 9.242 1 98.62 91 ILE B C 1
ATOM 4402 O O . ILE B 1 91 ? 8.945 -6.113 9.664 1 98.62 91 ILE B O 1
ATOM 4406 N N . ASP B 1 92 ? 6.895 -6.973 9.414 1 98.25 92 ASP B N 1
ATOM 4407 C CA . ASP B 1 92 ? 6.227 -5.82 10.016 1 98.25 92 ASP B CA 1
ATOM 4408 C C . ASP B 1 92 ? 6.102 -5.98 11.523 1 98.25 92 ASP B C 1
ATOM 4410 O O . ASP B 1 92 ? 5.828 -5.012 12.234 1 98.25 92 ASP B O 1
ATOM 4414 N N . LEU B 1 93 ? 6.328 -7.141 12.07 1 98.38 93 LEU B N 1
ATOM 4415 C CA . LEU B 1 93 ? 6.031 -7.449 13.469 1 98.38 93 LEU B CA 1
ATOM 4416 C C . LEU B 1 93 ? 6.969 -6.688 14.398 1 98.38 93 LEU B C 1
ATOM 4418 O O . LEU B 1 93 ? 6.539 -6.184 15.438 1 98.38 93 LEU B O 1
ATOM 4422 N N . PRO B 1 94 ? 8.258 -6.543 14.031 1 98.5 94 PRO B N 1
ATOM 4423 C CA . PRO B 1 94 ? 9.156 -5.809 14.922 1 98.5 94 PRO B CA 1
ATOM 4424 C C . PRO B 1 94 ? 8.758 -4.344 15.086 1 98.5 94 PRO B C 1
ATOM 4426 O O . PRO B 1 94 ? 9.266 -3.656 15.977 1 98.5 94 PRO B O 1
ATOM 4429 N N . LEU B 1 95 ? 7.887 -3.826 14.25 1 98.81 95 LEU B N 1
ATOM 4430 C CA . LEU B 1 95 ? 7.48 -2.428 14.344 1 98.81 95 LEU B CA 1
ATOM 4431 C C . LEU B 1 95 ? 6.477 -2.23 15.477 1 98.81 95 LEU B C 1
ATOM 4433 O O . LEU B 1 95 ? 6.285 -1.111 15.953 1 98.81 95 LEU B O 1
ATOM 4437 N N . LEU B 1 96 ? 5.773 -3.258 15.875 1 98.75 96 LEU B N 1
ATOM 4438 C CA . LEU B 1 96 ? 4.656 -3.158 16.812 1 98.75 96 LEU B CA 1
ATOM 4439 C C . LEU B 1 96 ? 5.117 -2.592 18.141 1 98.75 96 LEU B C 1
ATOM 4441 O O . LEU B 1 96 ? 4.543 -1.621 18.641 1 98.75 96 LEU B O 1
ATOM 4445 N N . PRO B 1 97 ? 6.203 -3.133 18.734 1 98.69 97 PRO B N 1
ATOM 4446 C CA . PRO B 1 97 ? 6.645 -2.57 20.016 1 98.69 97 PRO B CA 1
ATOM 4447 C C . PRO B 1 97 ? 7.207 -1.157 19.875 1 98.69 97 PRO B C 1
ATOM 4449 O O . PRO B 1 97 ? 7.336 -0.438 20.859 1 98.69 97 PRO B O 1
ATOM 4452 N N . LEU B 1 98 ? 7.605 -0.756 18.656 1 98.81 98 LEU B N 1
ATOM 4453 C CA . LEU B 1 98 ? 8.148 0.579 18.438 1 98.81 98 LEU B CA 1
ATOM 4454 C C . LEU B 1 98 ? 7.027 1.6 18.266 1 98.81 98 LEU B C 1
ATOM 4456 O O . LEU B 1 98 ? 7.141 2.734 18.734 1 98.81 98 LEU B O 1
ATOM 4460 N N . ILE B 1 99 ? 5.883 1.248 17.594 1 98.62 99 ILE B N 1
ATOM 4461 C CA . ILE B 1 99 ? 4.82 2.176 17.234 1 98.62 99 ILE B CA 1
ATOM 4462 C C . ILE B 1 99 ? 3.83 2.311 18.375 1 98.62 99 ILE B C 1
ATOM 4464 O O . ILE B 1 99 ? 3.262 3.383 18.594 1 98.62 99 ILE B O 1
ATOM 4468 N N . ALA B 1 100 ? 3.572 1.235 19.125 1 98.81 100 ALA B N 1
ATOM 4469 C CA . ALA B 1 100 ? 2.551 1.199 20.172 1 98.81 100 ALA B CA 1
ATOM 4470 C C . ALA B 1 100 ? 2.75 2.334 21.172 1 98.81 100 ALA B C 1
ATOM 4472 O O . ALA B 1 100 ? 1.818 3.092 21.453 1 98.81 100 ALA B O 1
ATOM 4473 N N . PRO B 1 101 ? 3.99 2.562 21.656 1 98.56 101 PRO B N 1
ATOM 4474 C CA . PRO B 1 101 ? 4.168 3.648 22.609 1 98.56 101 PRO B CA 1
ATOM 4475 C C . PRO B 1 101 ? 4.004 5.031 21.984 1 98.56 101 PRO B C 1
ATOM 4477 O O . PRO B 1 101 ? 3.652 5.988 22.672 1 98.56 101 PRO B O 1
ATOM 4480 N N . ILE B 1 102 ? 4.215 5.148 20.75 1 98.62 102 ILE B N 1
ATOM 4481 C CA . ILE B 1 102 ? 4.117 6.43 20.062 1 98.62 102 ILE B CA 1
ATOM 4482 C C . ILE B 1 102 ? 2.656 6.871 20 1 98.62 102 ILE B C 1
ATOM 4484 O O . ILE B 1 102 ? 2.354 8.062 20.141 1 98.62 102 ILE B O 1
ATOM 4488 N N . VAL B 1 103 ? 1.697 5.895 19.891 1 98.81 103 VAL B N 1
ATOM 4489 C CA . VAL B 1 103 ? 0.298 6.262 19.688 1 98.81 103 VAL B CA 1
ATOM 4490 C C . VAL B 1 103 ? -0.475 6.059 20.984 1 98.81 103 VAL B C 1
ATOM 4492 O O . VAL B 1 103 ? -1.672 6.348 21.062 1 98.81 103 VAL B O 1
ATOM 4495 N N . GLY B 1 104 ? 0.204 5.602 22.031 1 98.69 104 GLY B N 1
ATOM 4496 C CA . GLY B 1 104 ? -0.447 5.355 23.312 1 98.69 104 GLY B CA 1
ATOM 4497 C C . GLY B 1 104 ? -1.404 4.18 23.281 1 98.69 104 GLY B C 1
ATOM 4498 O O . GLY B 1 104 ? -2.543 4.285 23.734 1 98.69 104 GLY B O 1
ATOM 4499 N N . GLY B 1 105 ? -1.047 3.125 22.578 1 98.75 105 GLY B N 1
ATOM 4500 C CA . GLY B 1 105 ? -1.796 1.88 22.5 1 98.75 105 GLY B CA 1
ATOM 4501 C C . GLY B 1 105 ? -0.999 0.678 22.969 1 98.75 105 GLY B C 1
ATOM 4502 O O . GLY B 1 105 ? 0.115 0.824 23.484 1 98.75 105 GLY B O 1
ATOM 4503 N N . LYS B 1 106 ? -1.561 -0.47 22.922 1 98.81 106 LYS B N 1
ATOM 4504 C CA . LYS B 1 106 ? -0.907 -1.754 23.156 1 98.81 106 LYS B CA 1
ATOM 4505 C C . LYS B 1 106 ? -0.417 -2.367 21.844 1 98.81 106 LYS B C 1
ATOM 4507 O O . LYS B 1 106 ? -0.873 -1.985 20.766 1 98.81 106 LYS B O 1
ATOM 4512 N N . GLU B 1 107 ? 0.539 -3.266 21.969 1 98.75 107 GLU B N 1
ATOM 4513 C CA . GLU B 1 107 ? 1.107 -3.881 20.781 1 98.75 107 GLU B CA 1
ATOM 4514 C C . GLU B 1 107 ? 0.031 -4.578 19.953 1 98.75 107 GLU B C 1
ATOM 4516 O O . GLU B 1 107 ? 0.096 -4.586 18.719 1 98.75 107 GLU B O 1
ATOM 4521 N N . ASN B 1 108 ? -0.946 -5.199 20.594 1 98.75 108 ASN B N 1
ATOM 4522 C CA . ASN B 1 108 ? -1.99 -5.918 19.859 1 98.75 108 ASN B CA 1
ATOM 4523 C C . ASN B 1 108 ? -3.023 -4.961 19.281 1 98.75 108 ASN B C 1
ATOM 4525 O O . ASN B 1 108 ? -3.988 -5.398 18.641 1 98.75 108 ASN B O 1
ATOM 4529 N N . GLU B 1 109 ? -2.867 -3.641 19.484 1 98.94 109 GLU B N 1
ATOM 4530 C CA . GLU B 1 109 ? -3.844 -2.664 19.016 1 98.94 109 GLU B CA 1
ATOM 4531 C C . GLU B 1 109 ? -3.316 -1.888 17.812 1 98.94 109 GLU B C 1
ATOM 4533 O O . GLU B 1 109 ? -3.975 -0.969 17.312 1 98.94 109 GLU B O 1
ATOM 4538 N N . VAL B 1 110 ? -2.104 -2.223 17.359 1 98.94 110 VAL B N 1
ATOM 4539 C CA . VAL B 1 110 ? -1.518 -1.484 16.25 1 98.94 110 VAL B CA 1
ATOM 4540 C C . VAL B 1 110 ? -1.117 -2.455 15.141 1 98.94 110 VAL B C 1
ATOM 4542 O O . VAL B 1 110 ? -0.88 -3.637 15.398 1 98.94 110 VAL B O 1
ATOM 4545 N N . ALA B 1 111 ? -1.132 -1.986 13.922 1 98.88 111 ALA B N 1
ATOM 4546 C CA . ALA B 1 111 ? -0.635 -2.707 12.758 1 98.88 111 ALA B CA 1
ATOM 4547 C C . ALA B 1 111 ? -0.095 -1.741 11.703 1 98.88 111 ALA B C 1
ATOM 4549 O O . ALA B 1 111 ? -0.534 -0.591 11.625 1 98.88 111 ALA B O 1
ATOM 4550 N N . VAL B 1 112 ? 0.898 -2.15 11.008 1 98.5 112 VAL B N 1
ATOM 4551 C CA . VAL B 1 112 ? 1.433 -1.429 9.859 1 98.5 112 VAL B CA 1
ATOM 4552 C C . VAL B 1 112 ? 0.857 -2.01 8.57 1 98.5 112 VAL B C 1
ATOM 4554 O O . VAL B 1 112 ? 1.02 -3.201 8.297 1 98.5 112 VAL B O 1
ATOM 4557 N N . MET B 1 113 ? 0.13 -1.16 7.762 1 98.38 113 MET B N 1
ATOM 4558 C CA . MET B 1 113 ? -0.534 -1.638 6.551 1 98.38 113 MET B CA 1
ATOM 4559 C C . MET B 1 113 ? -1.004 -0.47 5.691 1 98.38 113 MET B C 1
ATOM 4561 O O . MET B 1 113 ? -1.168 0.646 6.188 1 98.38 113 MET B O 1
ATOM 4565 N N . GLY B 1 114 ? -1.141 -0.673 4.445 1 98 114 GLY B N 1
ATOM 4566 C CA . GLY B 1 114 ? -1.839 0.214 3.529 1 98 114 GLY B CA 1
ATOM 4567 C C . GLY B 1 114 ? -1.241 1.607 3.475 1 98 114 GLY B C 1
ATOM 4568 O O . GLY B 1 114 ? -0.045 1.785 3.717 1 98 114 GLY B O 1
ATOM 4569 N N . THR B 1 115 ? -1.979 2.518 2.965 1 98.31 115 THR B N 1
ATOM 4570 C CA . THR B 1 115 ? -1.753 3.957 3.01 1 98.31 115 THR B CA 1
ATOM 4571 C C . THR B 1 115 ? -2.764 4.637 3.932 1 98.31 115 THR B C 1
ATOM 4573 O O . THR B 1 115 ? -3.715 4 4.391 1 98.31 115 THR B O 1
ATOM 4576 N N . LEU B 1 116 ? -2.543 5.824 4.227 1 98.62 116 LEU B N 1
ATOM 4577 C CA . LEU B 1 116 ? -3.416 6.5 5.176 1 98.62 116 LEU B CA 1
ATOM 4578 C C . LEU B 1 116 ? -4.875 6.414 4.734 1 98.62 116 LEU B C 1
ATOM 4580 O O . LEU B 1 116 ? -5.727 5.918 5.473 1 98.62 116 LEU B O 1
ATOM 4584 N N . THR B 1 117 ? -5.203 6.852 3.504 1 98.69 117 THR B N 1
ATOM 4585 C CA . THR B 1 117 ? -6.594 6.902 3.066 1 98.69 117 THR B CA 1
ATOM 4586 C C . THR B 1 117 ? -7.148 5.496 2.857 1 98.69 117 THR B C 1
ATOM 4588 O O . THR B 1 117 ? -8.328 5.242 3.125 1 98.69 117 THR B O 1
ATOM 4591 N N . SER B 1 118 ? -6.32 4.566 2.32 1 98.75 118 SER B N 1
ATOM 4592 C CA . SER B 1 118 ? -6.801 3.195 2.18 1 98.75 118 SER B CA 1
ATOM 4593 C C . SER B 1 118 ? -7.133 2.584 3.537 1 98.75 118 SER B C 1
ATOM 4595 O O . SER B 1 118 ? -8.07 1.793 3.654 1 98.75 118 SER B O 1
ATOM 4597 N N . ASN B 1 119 ? -6.328 2.908 4.555 1 98.88 119 ASN B N 1
ATOM 4598 C CA . ASN B 1 119 ? -6.617 2.443 5.91 1 98.88 119 ASN B CA 1
ATOM 4599 C C . ASN B 1 119 ? -7.898 3.07 6.457 1 98.88 119 ASN B C 1
ATOM 4601 O O . ASN B 1 119 ? -8.672 2.406 7.145 1 98.88 119 ASN B O 1
ATOM 4605 N N . LEU B 1 120 ? -8.062 4.379 6.156 1 98.94 120 LEU B N 1
ATOM 4606 C CA . LEU B 1 120 ? -9.312 5.02 6.562 1 98.94 120 LEU B CA 1
ATOM 4607 C C . LEU B 1 120 ? -10.516 4.32 5.934 1 98.94 120 LEU B C 1
ATOM 4609 O O . LEU B 1 120 ? -11.5 4.035 6.613 1 98.94 120 LEU B O 1
ATOM 4613 N N . ASN B 1 121 ? -10.477 4.059 4.664 1 98.94 121 ASN B N 1
ATOM 4614 C CA . ASN B 1 121 ? -11.531 3.33 3.975 1 98.94 121 ASN B CA 1
ATOM 4615 C C . ASN B 1 121 ? -11.773 1.961 4.605 1 98.94 121 ASN B C 1
ATOM 4617 O O . ASN B 1 121 ? -12.922 1.551 4.789 1 98.94 121 ASN B O 1
ATOM 4621 N N . ALA B 1 122 ? -10.672 1.223 4.918 1 98.88 122 ALA B N 1
ATOM 4622 C CA . ALA B 1 122 ? -10.805 -0.095 5.535 1 98.88 122 ALA B CA 1
ATOM 4623 C C . ALA B 1 122 ? -11.523 -0.004 6.875 1 98.88 122 ALA B C 1
ATOM 4625 O O . ALA B 1 122 ? -12.391 -0.826 7.18 1 98.88 122 ALA B O 1
ATOM 4626 N N . MET B 1 123 ? -11.156 0.981 7.688 1 98.94 123 MET B N 1
ATOM 4627 C CA . MET B 1 123 ? -11.805 1.168 8.984 1 98.94 123 MET B CA 1
ATOM 4628 C C . MET B 1 123 ? -13.273 1.533 8.812 1 98.94 123 MET B C 1
ATOM 4630 O O . MET B 1 123 ? -14.133 1.056 9.555 1 98.94 123 MET B O 1
ATOM 4634 N N . LEU B 1 124 ? -13.547 2.422 7.801 1 98.88 124 LEU B N 1
ATOM 4635 C CA . LEU B 1 124 ? -14.93 2.832 7.566 1 98.88 124 LEU B CA 1
ATOM 4636 C C . LEU B 1 124 ? -15.805 1.631 7.211 1 98.88 124 LEU B C 1
ATOM 4638 O O . LEU B 1 124 ? -16.953 1.535 7.66 1 98.88 124 LEU B O 1
ATOM 4642 N N . MET B 1 125 ? -15.289 0.664 6.418 1 98.69 125 MET B N 1
ATOM 4643 C CA . MET B 1 125 ? -16.062 -0.518 6.027 1 98.69 125 MET B CA 1
ATOM 4644 C C . MET B 1 125 ? -16.297 -1.43 7.227 1 98.69 125 MET B C 1
ATOM 4646 O O . MET B 1 125 ? -17.234 -2.229 7.227 1 98.69 125 MET B O 1
ATOM 4650 N N . SER B 1 126 ? -15.469 -1.259 8.227 1 98.5 126 SER B N 1
ATOM 4651 C CA . SER B 1 126 ? -15.586 -2.113 9.406 1 98.5 126 SER B CA 1
ATOM 4652 C C . SER B 1 126 ? -16.391 -1.431 10.5 1 98.5 126 SER B C 1
ATOM 4654 O O . SER B 1 126 ? -17.125 -2.09 11.25 1 98.5 126 SER B O 1
ATOM 4656 N N . PHE B 1 127 ? -16.328 -0.088 10.633 1 98.69 127 PHE B N 1
ATOM 4657 C CA . PHE B 1 127 ? -16.797 0.569 11.844 1 98.69 127 PHE B CA 1
ATOM 4658 C C . PHE B 1 127 ? -17.969 1.488 11.547 1 98.69 127 PHE B C 1
ATOM 4660 O O . PHE B 1 127 ? -18.719 1.855 12.453 1 98.69 127 PHE B O 1
ATOM 4667 N N . TYR B 1 128 ? -18.094 1.995 10.305 1 98.62 128 TYR B N 1
ATOM 4668 C CA . TYR B 1 128 ? -19.266 2.76 9.93 1 98.62 128 TYR B CA 1
ATOM 4669 C C . TYR B 1 128 ? -20.438 1.836 9.586 1 98.62 128 TYR B C 1
AT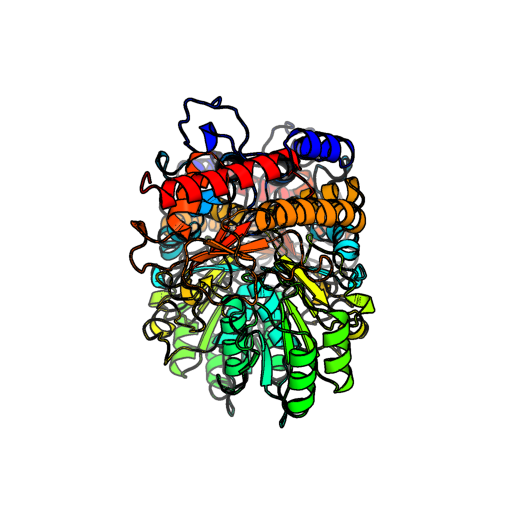OM 4671 O O . TYR B 1 128 ? -20.531 1.355 8.461 1 98.62 128 TYR B O 1
ATOM 4679 N N . LYS B 1 129 ? -21.266 1.64 10.539 1 95.88 129 LYS B N 1
ATOM 4680 C CA . LYS B 1 129 ? -22.406 0.736 10.414 1 95.88 129 LYS B CA 1
ATOM 4681 C C . LYS B 1 129 ? -23.734 1.485 10.586 1 95.88 129 LYS B C 1
ATOM 4683 O O . LYS B 1 129 ? -24.391 1.36 11.617 1 95.88 129 LYS B O 1
ATOM 4688 N N . PRO B 1 130 ? -24.125 2.158 9.586 1 96.81 130 PRO B N 1
ATOM 4689 C CA . PRO B 1 130 ? -25.375 2.912 9.703 1 96.81 130 PRO B CA 1
ATOM 4690 C C . PRO B 1 130 ? -26.594 2.01 9.875 1 96.81 130 PRO B C 1
ATOM 4692 O O . PRO B 1 130 ? -26.703 0.97 9.219 1 96.81 130 PRO B O 1
ATOM 4695 N N . SER B 1 131 ? -27.406 2.363 10.75 1 94.69 131 SER B N 1
ATOM 4696 C CA . SER B 1 131 ? -28.625 1.623 11.055 1 94.69 131 SER B CA 1
ATOM 4697 C C . SER B 1 131 ? -29.703 2.541 11.633 1 94.69 131 SER B C 1
ATOM 4699 O O . SER B 1 131 ? -29.406 3.402 12.461 1 94.69 131 SER B O 1
ATOM 4701 N N . GLY B 1 132 ? -30.922 2.311 11.219 1 95.75 132 GLY B N 1
ATOM 4702 C CA . GLY B 1 132 ? -32 3.166 11.695 1 95.75 132 GLY B CA 1
ATOM 4703 C C . GLY B 1 132 ? -31.734 4.641 11.453 1 95.75 132 GLY B C 1
ATOM 4704 O O . GLY B 1 132 ? -31.453 5.047 10.32 1 95.75 132 GLY B O 1
ATOM 4705 N N . LYS B 1 133 ? -31.766 5.383 12.594 1 96.75 133 LYS B N 1
ATOM 4706 C CA . LYS B 1 133 ? -31.578 6.824 12.484 1 96.75 133 LYS B CA 1
ATOM 4707 C C . LYS B 1 133 ? -30.094 7.184 12.555 1 96.75 133 LYS B C 1
ATOM 4709 O O . LYS B 1 133 ? -29.703 8.297 12.188 1 96.75 133 LYS B O 1
ATOM 4714 N N . LYS B 1 134 ? -29.328 6.281 13 1 98.12 134 LYS B N 1
ATOM 4715 C CA . LYS B 1 134 ? -27.906 6.547 13.164 1 98.12 134 LYS B CA 1
ATOM 4716 C C . LYS B 1 134 ? -27.141 6.266 11.875 1 98.12 134 LYS B C 1
ATOM 4718 O O . LYS B 1 134 ? -26.562 5.195 11.711 1 98.12 134 LYS B O 1
ATOM 4723 N N . THR B 1 135 ? -27.078 7.316 11.031 1 98.56 135 THR B N 1
ATOM 4724 C CA . THR B 1 135 ? -26.484 7.09 9.711 1 98.56 135 THR B CA 1
ATOM 4725 C C . THR B 1 135 ? -25.438 8.141 9.398 1 98.56 135 THR B C 1
ATOM 4727 O O . THR B 1 135 ? -24.703 8.031 8.406 1 98.56 135 THR B O 1
ATOM 4730 N N . LYS B 1 136 ? -25.281 9.148 10.242 1 98.81 136 LYS B N 1
ATOM 4731 C CA . LYS B 1 136 ? -24.5 10.32 9.859 1 98.81 136 LYS B CA 1
ATOM 4732 C C . LYS B 1 136 ? -23.078 10.234 10.391 1 98.81 136 LYS B C 1
ATOM 4734 O O . LYS B 1 136 ? -22.828 9.586 11.406 1 98.81 136 LYS B O 1
ATOM 4739 N N . ILE B 1 137 ? -22.172 10.812 9.703 1 98.94 137 ILE B N 1
ATOM 4740 C CA . ILE B 1 137 ? -20.766 10.953 10.086 1 98.94 137 ILE B CA 1
ATOM 4741 C C . ILE B 1 137 ? -20.469 12.406 10.438 1 98.94 137 ILE B C 1
ATOM 4743 O O . ILE B 1 137 ? -20.766 13.312 9.656 1 98.94 137 ILE B O 1
ATOM 4747 N N . LEU B 1 138 ? -19.891 12.664 11.586 1 98.94 138 LEU B N 1
ATOM 4748 C CA . LEU B 1 138 ? -19.531 14 12.031 1 98.94 138 LEU B CA 1
ATOM 4749 C C . LEU B 1 138 ? -18.016 14.211 11.938 1 98.94 138 LEU B C 1
ATOM 4751 O O . LEU B 1 138 ? -17.25 13.383 12.43 1 98.94 138 LEU B O 1
ATOM 4755 N N . PHE B 1 139 ? -17.562 15.234 11.32 1 98.75 139 PHE B N 1
ATOM 4756 C CA . PHE B 1 139 ? -16.156 15.617 11.219 1 98.75 139 PHE B CA 1
ATOM 4757 C C . PHE B 1 139 ? -16.016 17.125 11.016 1 98.75 139 PHE B C 1
ATOM 4759 O O . PHE B 1 139 ? -17.016 17.844 11.023 1 98.75 139 PHE B O 1
ATOM 4766 N N . GLU B 1 140 ? -14.852 17.656 11.008 1 98.44 140 GLU B N 1
ATOM 4767 C CA . GLU B 1 140 ? -14.633 19.094 10.891 1 98.44 140 GLU B CA 1
ATOM 4768 C C . GLU B 1 140 ? -14.734 19.547 9.438 1 98.44 140 GLU B C 1
ATOM 4770 O O . GLU B 1 140 ? -14.32 18.844 8.523 1 98.44 140 GLU B O 1
ATOM 4775 N N . LYS B 1 141 ? -15.305 20.719 9.25 1 96.88 141 LYS B N 1
ATOM 4776 C CA . LYS B 1 141 ? -15.25 21.344 7.934 1 96.88 141 LYS B CA 1
ATOM 4777 C C . LYS B 1 141 ? -13.82 21.703 7.547 1 96.88 141 LYS B C 1
ATOM 4779 O O . LYS B 1 141 ? -13.008 22.047 8.406 1 96.88 141 LYS B O 1
ATOM 4784 N N . GLN B 1 142 ? -13.484 21.5 6.25 1 93.62 142 GLN B N 1
ATOM 4785 C CA . GLN B 1 142 ? -12.156 21.734 5.688 1 93.62 142 GLN B CA 1
ATOM 4786 C C . GLN B 1 142 ? -11.148 20.719 6.215 1 93.62 142 GLN B C 1
ATOM 4788 O O . GLN B 1 142 ? -9.992 21.062 6.473 1 93.62 142 GLN B O 1
ATOM 4793 N N . ALA B 1 143 ? -11.703 19.516 6.527 1 95.12 143 ALA B N 1
ATOM 4794 C CA . ALA B 1 143 ? -10.789 18.391 6.699 1 95.12 143 ALA B CA 1
ATOM 4795 C C . ALA B 1 143 ? -9.953 18.172 5.441 1 95.12 143 ALA B C 1
ATOM 4797 O O . ALA B 1 143 ? -10.289 18.672 4.367 1 95.12 143 ALA B O 1
ATOM 4798 N N . PHE B 1 144 ? -8.773 17.578 5.676 1 95.19 144 PHE B N 1
ATOM 4799 C CA . PHE B 1 144 ? -8.07 17.219 4.453 1 95.19 144 PHE B CA 1
ATOM 4800 C C . PHE B 1 144 ? -9.016 16.531 3.469 1 95.19 144 PHE B C 1
ATOM 4802 O O . PHE B 1 144 ? -9.758 15.625 3.844 1 95.19 144 PHE B O 1
ATOM 4809 N N . PRO B 1 145 ? -9.062 16.906 2.213 1 95.12 145 PRO B N 1
ATOM 4810 C CA . PRO B 1 145 ? -10.078 16.484 1.243 1 95.12 145 PRO B CA 1
ATOM 4811 C C . PRO B 1 145 ? -10.211 14.961 1.147 1 95.12 145 PRO B C 1
ATOM 4813 O O . PRO B 1 145 ? -11.312 14.453 0.91 1 95.12 145 PRO B O 1
ATOM 4816 N N . SER B 1 146 ? -9.141 14.297 1.229 1 97.06 146 SER B N 1
ATOM 4817 C CA . SER B 1 146 ? -9.18 12.844 1.15 1 97.06 146 SER B CA 1
ATOM 4818 C C . SER B 1 146 ? -10.18 12.258 2.146 1 97.06 146 SER B C 1
ATOM 4820 O O . SER B 1 146 ? -10.852 11.273 1.854 1 97.06 146 SER B O 1
ATOM 4822 N N . ASP B 1 147 ? -10.211 12.805 3.385 1 98.19 147 ASP B N 1
ATOM 4823 C CA . ASP B 1 147 ? -11.164 12.336 4.391 1 98.19 147 ASP B CA 1
ATOM 4824 C C . ASP B 1 147 ? -12.602 12.539 3.922 1 98.19 147 ASP B C 1
ATOM 4826 O O . ASP B 1 147 ? -13.43 11.633 4.035 1 98.19 147 ASP B O 1
ATOM 4830 N N . TYR B 1 148 ? -12.852 13.758 3.402 1 97.69 148 TYR B N 1
ATOM 4831 C CA . TYR B 1 148 ? -14.188 14.039 2.895 1 97.69 148 TYR B CA 1
ATOM 4832 C C . TYR B 1 148 ? -14.586 13.039 1.815 1 97.69 148 TYR B C 1
ATOM 4834 O O . TYR B 1 148 ? -15.703 12.516 1.83 1 97.69 148 TYR B O 1
ATOM 4842 N N . TYR B 1 149 ? -13.727 12.805 0.848 1 97.81 149 TYR B N 1
ATOM 4843 C CA . TYR B 1 149 ? -14.023 11.883 -0.238 1 97.81 149 TYR B CA 1
ATOM 4844 C C . TYR B 1 149 ? -14.297 10.484 0.299 1 97.81 149 TYR B C 1
ATOM 4846 O O . TYR B 1 149 ? -15.195 9.789 -0.175 1 97.81 149 TYR B O 1
ATOM 4854 N N . ALA B 1 150 ? -13.469 10 1.256 1 98.62 150 ALA B N 1
ATOM 4855 C CA . ALA B 1 150 ? -13.664 8.688 1.866 1 98.62 150 ALA B CA 1
ATOM 4856 C C . ALA B 1 150 ? -15.016 8.602 2.564 1 98.62 150 ALA B C 1
ATOM 4858 O O . ALA B 1 150 ? -15.75 7.625 2.385 1 98.62 150 ALA B O 1
ATOM 4859 N N . PHE B 1 151 ? -15.383 9.648 3.357 1 98.75 151 PHE B N 1
ATOM 4860 C CA . PHE B 1 151 ? -16.641 9.672 4.098 1 98.75 151 PHE B CA 1
ATOM 4861 C C . PHE B 1 151 ? -17.828 9.688 3.148 1 98.75 151 PHE B C 1
ATOM 4863 O O . PHE B 1 151 ? -18.797 8.938 3.338 1 98.75 151 PHE B O 1
ATOM 4870 N N . LEU B 1 152 ? -17.734 10.57 2.137 1 98.38 152 LEU B N 1
ATOM 4871 C CA . LEU B 1 152 ? -18.812 10.688 1.162 1 98.38 152 LEU B CA 1
ATOM 4872 C C . LEU B 1 152 ? -19.062 9.352 0.471 1 98.38 152 LEU B C 1
ATOM 4874 O O . LEU B 1 152 ? -20.203 8.891 0.396 1 98.38 152 LEU B O 1
ATOM 4878 N N . ASN B 1 153 ? -18.047 8.75 -0.014 1 98.56 153 ASN B N 1
ATOM 4879 C CA . ASN B 1 153 ? -18.203 7.504 -0.752 1 98.56 153 ASN B CA 1
ATOM 4880 C C . ASN B 1 153 ? -18.594 6.352 0.168 1 98.56 153 ASN B C 1
ATOM 4882 O O . ASN B 1 153 ? -19.328 5.453 -0.24 1 98.56 153 ASN B O 1
ATOM 4886 N N . ALA B 1 154 ? -18.078 6.324 1.396 1 98.62 154 ALA B N 1
ATOM 4887 C CA . ALA B 1 154 ? -18.547 5.324 2.355 1 98.62 154 ALA B CA 1
ATOM 4888 C C . ALA B 1 154 ? -20.047 5.414 2.557 1 98.62 154 ALA B C 1
ATOM 4890 O O . ALA B 1 154 ? -20.75 4.395 2.539 1 98.62 154 ALA B O 1
ATOM 4891 N N . ALA B 1 155 ? -20.531 6.672 2.803 1 98.44 155 ALA B N 1
ATOM 4892 C CA . ALA B 1 155 ? -21.969 6.863 2.936 1 98.44 155 ALA B CA 1
ATOM 4893 C C . ALA B 1 155 ? -22.719 6.336 1.709 1 98.44 155 ALA B C 1
ATOM 4895 O O . ALA B 1 155 ? -23.719 5.629 1.838 1 98.44 155 ALA B O 1
ATOM 4896 N N . LYS B 1 156 ? -22.188 6.617 0.53 1 97.94 156 LYS B N 1
ATOM 4897 C CA . LYS B 1 156 ? -22.844 6.223 -0.716 1 97.94 156 LYS B CA 1
ATOM 4898 C C . LYS B 1 156 ? -22.812 4.707 -0.895 1 97.94 156 LYS B C 1
ATOM 4900 O O . LYS B 1 156 ? -23.75 4.121 -1.445 1 97.94 156 LYS B O 1
ATOM 4905 N N . ILE B 1 157 ? -21.734 4.043 -0.523 1 97.88 157 ILE B N 1
ATOM 4906 C CA . ILE B 1 157 ? -21.609 2.59 -0.605 1 97.88 157 ILE B CA 1
ATOM 4907 C C . ILE B 1 157 ? -22.734 1.938 0.198 1 97.88 157 ILE B C 1
ATOM 4909 O O . ILE B 1 157 ? -23.297 0.914 -0.214 1 97.88 157 ILE B O 1
ATOM 4913 N N . PHE B 1 158 ? -23.125 2.562 1.285 1 96.75 158 PHE B N 1
ATOM 4914 C CA . PHE B 1 158 ? -24.156 2.01 2.145 1 96.75 158 PHE B CA 1
ATOM 4915 C C . PHE B 1 158 ? -25.531 2.592 1.789 1 96.75 158 PHE B C 1
ATOM 4917 O O . PHE B 1 158 ? -26.5 2.395 2.518 1 96.75 158 PHE B O 1
ATOM 4924 N N . GLY B 1 159 ? -25.641 3.393 0.721 1 95.62 159 GLY B N 1
ATOM 4925 C CA . GLY B 1 159 ? -26.922 3.785 0.159 1 95.62 159 GLY B CA 1
ATOM 4926 C C . GLY B 1 159 ? -27.391 5.16 0.613 1 95.62 159 GLY B C 1
ATOM 4927 O O . GLY B 1 159 ? -28.547 5.531 0.417 1 95.62 159 GLY B O 1
ATOM 4928 N N . TYR B 1 160 ? -26.469 5.914 1.274 1 97.5 160 TYR B N 1
ATOM 4929 C CA . TYR B 1 160 ? -26.781 7.258 1.744 1 97.5 160 TYR B CA 1
ATOM 4930 C C . TYR B 1 160 ? -26.125 8.312 0.866 1 97.5 160 TYR B C 1
ATOM 4932 O O . TYR B 1 160 ? -25.578 7.996 -0.193 1 97.5 160 TYR B O 1
ATOM 4940 N N . ASN B 1 161 ? -26.344 9.602 1.136 1 95.94 161 ASN B N 1
ATOM 4941 C CA . ASN B 1 161 ? -25.797 10.688 0.319 1 95.94 161 ASN B CA 1
ATOM 4942 C C . ASN B 1 161 ? -25.094 11.734 1.172 1 95.94 161 ASN B C 1
ATOM 4944 O O . ASN B 1 161 ? -24.75 11.469 2.324 1 95.94 161 ASN B O 1
ATOM 4948 N N . GLU B 1 162 ? -24.812 12.82 0.602 1 96.25 162 GLU B N 1
ATOM 4949 C CA . GLU B 1 162 ? -24 13.859 1.224 1 96.25 162 GLU B CA 1
ATOM 4950 C C . GLU B 1 162 ? -24.703 14.453 2.439 1 96.25 162 GLU B C 1
ATOM 4952 O O . GLU B 1 162 ? -24.062 15.031 3.32 1 96.25 162 GLU B O 1
ATOM 4957 N N . ASP B 1 163 ? -26.047 14.344 2.539 1 97.38 163 ASP B N 1
ATOM 4958 C CA . ASP B 1 163 ? -26.812 14.859 3.668 1 97.38 163 ASP B CA 1
ATOM 4959 C C . ASP B 1 163 ? -26.484 14.109 4.953 1 97.38 163 ASP B C 1
ATOM 4961 O O . ASP B 1 163 ? -26.828 14.547 6.047 1 97.38 163 ASP B O 1
ATOM 4965 N N . HIS B 1 164 ? -25.797 13.039 4.82 1 98.31 164 HIS B N 1
ATOM 4966 C CA . HIS B 1 164 ? -25.453 12.227 5.977 1 98.31 164 HIS B CA 1
ATOM 4967 C C . HIS B 1 164 ? -24.047 12.555 6.484 1 98.31 164 HIS B C 1
ATOM 4969 O O . HIS B 1 164 ? -23.5 11.828 7.309 1 98.31 164 HIS B O 1
ATOM 4975 N N . LEU B 1 165 ? -23.453 13.609 5.969 1 98.44 165 LEU B N 1
ATOM 4976 C CA . LEU B 1 165 ? -22.219 14.18 6.473 1 98.44 165 LEU B CA 1
ATOM 4977 C C . LEU B 1 165 ? -22.484 15.484 7.223 1 98.44 165 LEU B C 1
ATOM 4979 O O . LEU B 1 165 ? -23.047 16.422 6.664 1 98.44 165 LEU B O 1
ATOM 4983 N N . ILE B 1 166 ? -22.094 15.5 8.461 1 98.56 166 ILE B N 1
ATOM 4984 C CA . ILE B 1 166 ? -22.203 16.703 9.281 1 98.56 166 ILE B CA 1
ATOM 4985 C C . ILE B 1 166 ? -20.812 17.281 9.516 1 98.56 166 ILE B C 1
ATOM 4987 O O . ILE B 1 166 ? -19.906 16.594 9.984 1 98.56 166 ILE B O 1
ATOM 4991 N N . GLN B 1 167 ? -20.672 18.531 9.234 1 98.31 167 GLN B N 1
ATOM 4992 C CA . GLN B 1 167 ? -19.391 19.188 9.398 1 98.31 167 GLN B CA 1
ATOM 4993 C C . GLN B 1 167 ? -19.469 20.359 10.375 1 98.31 167 GLN B C 1
ATOM 4995 O O . GLN B 1 167 ? -20.469 21.094 10.375 1 98.31 167 GLN B O 1
ATOM 5000 N N . ILE B 1 168 ? -18.516 20.469 11.195 1 98.56 168 ILE B N 1
ATOM 5001 C CA . ILE B 1 168 ? -18.422 21.594 12.117 1 98.56 168 ILE B CA 1
ATOM 5002 C C . ILE B 1 168 ? -17.516 22.672 11.539 1 98.56 168 ILE B C 1
ATOM 5004 O O . ILE B 1 168 ? -16.344 22.406 11.25 1 98.56 168 ILE B O 1
ATOM 5008 N N . GLU B 1 169 ? -17.984 23.844 11.445 1 96.94 169 GLU B N 1
ATOM 5009 C CA . GLU B 1 169 ? -17.219 24.969 10.914 1 96.94 169 GLU B CA 1
ATOM 5010 C C . GLU B 1 169 ? -16.609 25.797 12.039 1 96.94 169 GLU B C 1
ATOM 5012 O O . GLU B 1 169 ? -17.125 25.812 13.156 1 96.94 169 GLU B O 1
ATOM 5017 N N . ILE B 1 170 ? -15.562 26.469 11.711 1 96.81 170 ILE B N 1
ATOM 5018 C CA . ILE B 1 170 ? -15.008 27.469 12.609 1 96.81 170 ILE B CA 1
ATOM 5019 C C . ILE B 1 170 ? -15.977 28.641 12.727 1 96.81 170 ILE B C 1
ATOM 5021 O O . ILE B 1 170 ? -16.453 29.172 11.719 1 96.81 170 ILE B O 1
ATOM 5025 N N . LYS B 1 171 ? -16.297 29.062 13.922 1 96.44 171 LYS B N 1
ATOM 5026 C CA . LYS B 1 171 ? -17.234 30.172 14.141 1 96.44 171 LYS B CA 1
ATOM 5027 C C . LYS B 1 171 ? -16.609 31.5 13.711 1 96.44 171 LYS B C 1
ATOM 5029 O O . LYS B 1 171 ? -15.391 31.641 13.68 1 96.44 171 LYS B O 1
ATOM 5034 N N . GLU B 1 172 ? -17.484 32.438 13.43 1 93.19 172 GLU B N 1
ATOM 5035 C CA . GLU B 1 172 ? -17.031 33.781 13.047 1 93.19 172 GLU B CA 1
ATOM 5036 C C . GLU B 1 172 ? -16.141 34.375 14.125 1 93.19 172 GLU B C 1
ATOM 5038 O O . GLU B 1 172 ? -16.438 34.281 15.312 1 93.19 172 GLU B O 1
ATOM 5043 N N . GLY B 1 173 ? -15.055 34.938 13.633 1 92.88 173 GLY B N 1
ATOM 5044 C CA . GLY B 1 173 ? -14.141 35.594 14.547 1 92.88 173 GLY B CA 1
ATOM 5045 C C . GLY B 1 173 ? -13.148 34.656 15.195 1 92.88 173 GLY B C 1
ATOM 5046 O O . GLY B 1 173 ? -12.258 35.094 15.938 1 92.88 173 GLY B O 1
ATOM 5047 N N . LYS B 1 174 ? -13.312 33.375 14.914 1 95.88 174 LYS B N 1
ATOM 5048 C CA . LYS B 1 174 ? -12.375 32.375 15.445 1 95.88 174 LYS B CA 1
ATOM 5049 C C . LYS B 1 174 ? -11.453 31.859 14.352 1 95.88 174 LYS B C 1
ATOM 5051 O O . LYS B 1 174 ? -11.727 32.031 13.164 1 95.88 174 LYS B O 1
ATOM 5056 N N . THR B 1 175 ? -10.352 31.328 14.781 1 96.94 175 THR B N 1
ATOM 5057 C CA . THR B 1 175 ? -9.406 30.797 13.805 1 96.94 175 THR B CA 1
ATOM 5058 C C . THR B 1 175 ? -9.367 29.266 13.867 1 96.94 175 THR B C 1
ATOM 5060 O O . THR B 1 175 ? -8.797 28.609 12.992 1 96.94 175 THR B O 1
ATOM 5063 N N . TYR B 1 176 ? -9.977 28.625 14.812 1 97.5 176 TYR B N 1
ATOM 5064 C CA . TYR B 1 176 ? -10.047 27.188 14.992 1 97.5 176 TYR B CA 1
ATOM 5065 C C . TYR B 1 176 ? -11.32 26.781 15.727 1 97.5 176 TYR B C 1
ATOM 5067 O O . TYR B 1 176 ? -12.086 27.641 16.172 1 97.5 176 TYR B O 1
ATOM 5075 N N . ILE B 1 177 ? -11.641 25.516 15.805 1 98.38 177 ILE B N 1
ATOM 5076 C CA . ILE B 1 177 ? -12.883 25 16.375 1 98.38 177 ILE B CA 1
ATOM 5077 C C . ILE B 1 177 ? -12.703 24.781 17.875 1 98.38 177 ILE B C 1
ATOM 5079 O O . ILE B 1 177 ? -11.766 24.094 18.312 1 98.38 177 ILE B O 1
ATOM 5083 N N . GLU B 1 178 ? -13.57 25.359 18.672 1 97.56 178 GLU B N 1
ATOM 5084 C CA . GLU B 1 178 ? -13.516 25.141 20.109 1 97.56 178 GLU B CA 1
ATOM 5085 C C . GLU B 1 178 ? -14.047 23.766 20.5 1 97.56 178 GLU B C 1
ATOM 5087 O O . GLU B 1 178 ? -15.016 23.281 19.906 1 97.56 178 GLU B O 1
ATOM 5092 N N . THR B 1 179 ? -13.438 23.109 21.5 1 98.19 179 THR B N 1
ATOM 5093 C CA . THR B 1 179 ? -13.844 21.797 21.953 1 98.19 179 THR B CA 1
ATOM 5094 C C . THR B 1 179 ? -15.312 21.797 22.375 1 98.19 179 THR B C 1
ATOM 5096 O O . THR B 1 179 ? -16.047 20.844 22.109 1 98.19 179 THR B O 1
ATOM 5099 N N . GLU B 1 180 ? -15.758 22.859 23.016 1 98 180 GLU B N 1
ATOM 5100 C CA . GLU B 1 180 ? -17.141 22.984 23.484 1 98 180 GLU B CA 1
ATOM 5101 C C . GLU B 1 180 ? -18.125 22.922 22.312 1 98 180 GLU B C 1
ATOM 5103 O O . GLU B 1 180 ? -19.219 22.359 22.453 1 98 180 GLU B O 1
ATOM 5108 N N . ASP B 1 181 ? -17.75 23.516 21.203 1 98.31 181 ASP B N 1
ATOM 5109 C CA . ASP B 1 181 ? -18.609 23.484 20.016 1 98.31 181 ASP B CA 1
ATOM 5110 C C . ASP B 1 181 ? -18.766 22.047 19.5 1 98.31 181 ASP B C 1
ATOM 5112 O O . ASP B 1 181 ? -19.828 21.672 19.016 1 98.31 181 ASP B O 1
ATOM 5116 N N . ILE B 1 182 ? -17.688 21.266 19.531 1 98.75 182 ILE B N 1
ATOM 5117 C CA . ILE B 1 182 ? -17.719 19.875 19.094 1 98.75 182 ILE B CA 1
ATOM 5118 C C . ILE B 1 182 ? -18.625 19.047 20.016 1 98.75 182 ILE B C 1
ATOM 5120 O O . ILE B 1 182 ? -19.469 18.297 19.562 1 98.75 182 ILE B O 1
ATOM 5124 N N . ILE B 1 183 ? -18.469 19.25 21.344 1 98.75 183 ILE B N 1
ATOM 5125 C CA . ILE B 1 183 ? -19.25 18.531 22.344 1 98.75 183 ILE B CA 1
ATOM 5126 C C . ILE B 1 183 ? -20.734 18.859 22.156 1 98.75 183 ILE B C 1
ATOM 5128 O O . ILE B 1 183 ? -21.578 17.953 22.188 1 98.75 183 ILE B O 1
ATOM 5132 N N . GLU B 1 184 ? -21.016 20.125 21.984 1 98.62 184 GLU B N 1
ATOM 5133 C CA . GLU B 1 184 ? -22.391 20.547 21.766 1 98.62 184 GLU B CA 1
ATOM 5134 C C . GLU B 1 184 ? -22.984 19.922 20.516 1 98.62 184 GLU B C 1
ATOM 5136 O O . GLU B 1 184 ? -24.125 19.453 20.516 1 98.62 184 GLU B O 1
ATOM 5141 N N . THR B 1 185 ? -22.219 19.922 19.453 1 98.81 185 THR B N 1
ATOM 5142 C CA . THR B 1 185 ? -22.703 19.344 18.188 1 98.81 185 THR B CA 1
ATOM 5143 C C . THR B 1 185 ? -22.969 17.844 18.344 1 98.81 185 THR B C 1
ATOM 5145 O O . THR B 1 185 ? -23.969 17.328 17.859 1 98.81 185 THR B O 1
ATOM 5148 N N . ILE B 1 186 ? -22.047 17.094 19 1 98.88 186 ILE B N 1
ATOM 5149 C CA . ILE B 1 186 ? -22.234 15.664 19.25 1 98.88 186 ILE B CA 1
ATOM 5150 C C . ILE B 1 186 ? -23.516 15.453 20.047 1 98.88 186 ILE B C 1
ATOM 5152 O O . ILE B 1 186 ? -24.328 14.594 19.719 1 98.88 186 ILE B O 1
ATOM 5156 N N . THR B 1 187 ? -23.719 16.297 21.094 1 98.69 187 THR B N 1
ATOM 5157 C CA . THR B 1 187 ? -24.875 16.172 21.969 1 98.69 187 THR B CA 1
ATOM 5158 C C . THR B 1 187 ? -26.172 16.422 21.203 1 98.69 187 THR B C 1
ATOM 5160 O O . THR B 1 187 ? -27.141 15.695 21.359 1 98.69 187 THR B O 1
ATOM 5163 N N . ASN B 1 188 ? -26.141 17.406 20.375 1 98.56 188 ASN B N 1
ATOM 5164 C CA . ASN B 1 188 ? -27.328 17.812 19.625 1 98.56 188 ASN B CA 1
ATOM 5165 C C . ASN B 1 188 ? -27.688 16.781 18.562 1 98.56 188 ASN B C 1
ATOM 5167 O O . ASN B 1 188 ? -28.844 16.672 18.172 1 98.56 188 ASN B O 1
ATOM 5171 N N . HIS B 1 189 ? -26.719 16.016 18.062 1 98.5 189 HIS B N 1
ATOM 5172 C CA . HIS B 1 189 ? -26.969 15.086 16.969 1 98.5 189 HIS B CA 1
ATOM 5173 C C . HIS B 1 189 ? -26.797 13.641 17.422 1 98.5 189 HIS B C 1
ATOM 5175 O O . HIS B 1 189 ? -26.703 12.734 16.594 1 98.5 189 HIS B O 1
ATOM 5181 N N . GLN B 1 190 ? -26.781 13.398 18.688 1 97.88 190 GLN B N 1
ATOM 5182 C CA . GLN B 1 190 ? -26.391 12.102 19.25 1 97.88 190 GLN B CA 1
ATOM 5183 C C . GLN B 1 190 ? -27.281 10.984 18.703 1 97.88 190 GLN B C 1
ATOM 5185 O O . GLN B 1 190 ? -26.812 9.852 18.531 1 97.88 190 GLN B O 1
ATOM 5190 N N . ASP B 1 191 ? -28.5 11.211 18.312 1 98 191 ASP B N 1
ATOM 5191 C CA . ASP B 1 191 ? -29.438 10.172 17.891 1 98 191 ASP B CA 1
ATOM 5192 C C . ASP B 1 191 ? -29.266 9.852 16.406 1 98 191 ASP B C 1
ATOM 5194 O O . ASP B 1 191 ? -29.781 8.844 15.922 1 98 191 ASP B O 1
ATOM 5198 N N . GLU B 1 192 ? -28.469 10.633 15.688 1 98.44 192 GLU B N 1
ATOM 5199 C CA . GLU B 1 192 ? -28.344 10.43 14.25 1 98.44 192 GLU B CA 1
ATOM 5200 C C . GLU B 1 192 ? -26.906 10.062 13.875 1 98.44 192 GLU B C 1
ATOM 5202 O O . GLU B 1 192 ? -26.641 9.664 12.734 1 98.44 192 GLU B O 1
ATOM 5207 N N . LEU B 1 193 ? -25.984 10.141 14.82 1 98.81 193 LEU B N 1
ATOM 5208 C CA . LEU B 1 193 ? -24.562 9.93 14.508 1 98.81 193 LEU B CA 1
ATOM 5209 C C . LEU B 1 193 ? -24.203 8.453 14.586 1 98.81 193 LEU B C 1
ATOM 5211 O O . LEU B 1 193 ? -24.375 7.824 15.633 1 98.81 193 LEU B O 1
ATOM 5215 N N . ALA B 1 194 ? -23.719 7.926 13.453 1 98.75 194 ALA B N 1
ATOM 5216 C CA . ALA B 1 194 ? -23.156 6.574 13.43 1 98.75 194 ALA B CA 1
ATOM 5217 C C . ALA B 1 194 ? -21.656 6.59 13.719 1 98.75 194 ALA B C 1
ATOM 5219 O O . ALA B 1 194 ? -21.109 5.598 14.188 1 98.75 194 ALA B O 1
ATOM 5220 N N . LEU B 1 195 ? -21.047 7.738 13.461 1 98.88 195 LEU B N 1
ATOM 5221 C CA . LEU B 1 195 ? -19.594 7.84 13.539 1 98.88 195 LEU B CA 1
ATOM 5222 C C . LEU B 1 195 ? -19.156 9.289 13.766 1 98.88 195 LEU B C 1
ATOM 5224 O O . LEU B 1 195 ? -19.688 10.203 13.141 1 98.88 195 LEU B O 1
ATOM 5228 N N . VAL B 1 196 ? -18.266 9.531 14.664 1 98.94 196 VAL B N 1
ATOM 5229 C CA . VAL B 1 196 ? -17.469 10.75 14.812 1 98.94 196 VAL B CA 1
ATOM 5230 C C . VAL B 1 196 ? -16.031 10.477 14.406 1 98.94 196 VAL B C 1
ATOM 5232 O O . VAL B 1 196 ? -15.375 9.586 14.969 1 98.94 196 VAL B O 1
ATOM 5235 N N . CYS B 1 197 ? -15.516 11.164 13.406 1 98.88 197 CYS B N 1
ATOM 5236 C CA . CYS B 1 197 ? -14.164 10.922 12.93 1 98.88 197 CYS B CA 1
ATOM 5237 C C . CYS B 1 197 ? -13.484 12.219 12.523 1 98.88 197 CYS B C 1
ATOM 5239 O O . CYS B 1 197 ? -13.641 12.688 11.391 1 98.88 197 CYS B O 1
ATOM 5241 N N . PHE B 1 198 ? -12.648 12.797 13.383 1 98.75 198 PHE B N 1
ATOM 5242 C CA . PHE B 1 198 ? -11.906 14.031 13.164 1 98.75 198 PHE B CA 1
ATOM 5243 C C . PHE B 1 198 ? -10.438 13.742 12.914 1 98.75 198 PHE B C 1
ATOM 5245 O O . PHE B 1 198 ? -9.977 12.609 13.117 1 98.75 198 PHE B O 1
ATOM 5252 N N . SER B 1 199 ? -9.734 14.719 12.445 1 98.56 199 SER B N 1
ATOM 5253 C CA . SER B 1 199 ? -8.281 14.68 12.516 1 98.56 199 SER B CA 1
ATOM 5254 C C . SER B 1 199 ? -7.793 14.859 13.953 1 98.56 199 SER B C 1
ATOM 5256 O O . SER B 1 199 ? -8.5 15.43 14.789 1 98.56 199 SER B O 1
ATOM 5258 N N . GLY B 1 200 ? -6.645 14.242 14.281 1 98.81 200 GLY B N 1
ATOM 5259 C CA . GLY B 1 200 ? -6.031 14.555 15.57 1 98.81 200 GLY B CA 1
ATOM 5260 C C . GLY B 1 200 ? -5.527 15.977 15.656 1 98.81 200 GLY B C 1
ATOM 5261 O O . GLY B 1 200 ? -5.801 16.688 16.625 1 98.81 200 GLY B O 1
ATOM 5262 N N . ILE B 1 201 ? -4.801 16.359 14.648 1 98.81 201 ILE B N 1
ATOM 5263 C CA . ILE B 1 201 ? -4.371 17.734 14.414 1 98.81 201 ILE B CA 1
ATOM 5264 C C . ILE B 1 201 ? -4.875 18.203 13.047 1 98.81 201 ILE B C 1
ATOM 5266 O O . ILE B 1 201 ? -4.633 17.547 12.031 1 98.81 201 ILE B O 1
ATOM 5270 N N . GLN B 1 202 ? -5.664 19.297 13.062 1 98.25 202 GLN B N 1
ATOM 5271 C CA . GLN B 1 202 ? -6.172 19.875 11.82 1 98.25 202 GLN B CA 1
ATOM 5272 C C . GLN B 1 202 ? -5.031 20.406 10.961 1 98.25 202 GLN B C 1
ATOM 5274 O O . GLN B 1 202 ? -4.258 21.266 11.398 1 98.25 202 GLN B O 1
ATOM 5279 N N . TYR B 1 203 ? -4.926 19.938 9.695 1 96.62 203 TYR B N 1
ATOM 5280 C CA . TYR B 1 203 ? -3.732 20.156 8.883 1 96.62 203 TYR B CA 1
ATOM 5281 C C . TYR B 1 203 ? -3.551 21.625 8.562 1 96.62 203 TYR B C 1
ATOM 5283 O O . TYR B 1 203 ? -2.422 22.109 8.414 1 96.62 203 TYR B O 1
ATOM 5291 N N . TYR B 1 204 ? -4.648 22.422 8.445 1 96.62 204 TYR B N 1
ATOM 5292 C CA . TYR B 1 204 ? -4.617 23.797 7.992 1 96.62 204 TYR B CA 1
ATOM 5293 C C . TYR B 1 204 ? -4.375 24.75 9.156 1 96.62 204 TYR B C 1
ATOM 5295 O O . TYR B 1 204 ? -3.539 25.656 9.07 1 96.62 204 TYR B O 1
ATOM 5303 N N . THR B 1 205 ? -5.039 24.516 10.297 1 97.44 205 THR B N 1
ATOM 5304 C CA . THR B 1 205 ? -4.977 25.453 11.414 1 97.44 205 THR B CA 1
ATOM 5305 C C . THR B 1 205 ? -3.9 25.016 12.414 1 97.44 205 THR B C 1
ATOM 5307 O O . THR B 1 205 ? -3.471 25.828 13.25 1 97.44 205 THR B O 1
ATOM 5310 N N . GLY B 1 206 ? -3.557 23.719 12.367 1 97.88 206 GLY B N 1
ATOM 5311 C CA . GLY B 1 206 ? -2.572 23.219 13.312 1 97.88 206 GLY B CA 1
ATOM 5312 C C . GLY B 1 206 ? -3.164 22.891 14.672 1 97.88 206 GLY B C 1
ATOM 5313 O O . GLY B 1 206 ? -2.436 22.547 15.609 1 97.88 206 GLY B O 1
ATOM 5314 N N . GLN B 1 207 ? -4.48 22.953 14.797 1 98.69 207 GLN B N 1
ATOM 5315 C CA . GLN B 1 207 ? -5.137 22.703 16.078 1 98.69 207 GLN B CA 1
ATOM 5316 C C . GLN B 1 207 ? -5.039 21.219 16.453 1 98.69 207 GLN B C 1
ATOM 5318 O O . GLN B 1 207 ? -5.336 20.344 15.633 1 98.69 207 GLN B O 1
ATOM 5323 N N . PHE B 1 208 ? -4.523 20.969 17.641 1 98.75 208 PHE B N 1
ATOM 5324 C CA . PHE B 1 208 ? -4.59 19.641 18.266 1 98.75 208 PHE B CA 1
ATOM 5325 C C . PHE B 1 208 ? -5.895 19.469 19.031 1 98.75 208 PHE B C 1
ATOM 5327 O O . PHE B 1 208 ? -6.086 20.078 20.078 1 98.75 208 PHE B O 1
ATOM 5334 N N . PHE B 1 209 ? -6.828 18.672 18.469 1 98.81 209 PHE B N 1
ATOM 5335 C CA . PHE B 1 209 ? -8.125 18.469 19.094 1 98.81 209 PHE B CA 1
ATOM 5336 C C . PHE B 1 209 ? -7.973 17.703 20.406 1 98.81 209 PHE B C 1
ATOM 5338 O O . PHE B 1 209 ? -7 16.969 20.594 1 98.81 209 PHE B O 1
ATOM 5345 N N . ASN B 1 210 ? -8.906 17.984 21.359 1 98.62 210 ASN B N 1
ATOM 5346 C CA . ASN B 1 210 ? -8.945 17.219 22.609 1 98.62 210 ASN B CA 1
ATOM 5347 C C . ASN B 1 210 ? -9.523 15.828 22.391 1 98.62 210 ASN B C 1
ATOM 5349 O O . ASN B 1 210 ? -10.688 15.578 22.703 1 98.62 210 ASN B O 1
ATOM 5353 N N . ILE B 1 211 ? -8.703 14.891 21.938 1 98.88 211 ILE B N 1
ATOM 5354 C CA . ILE B 1 211 ? -9.117 13.562 21.516 1 98.88 211 ILE B CA 1
ATOM 5355 C C . ILE B 1 211 ? -9.836 12.844 22.656 1 98.88 211 ILE B C 1
ATOM 5357 O O . ILE B 1 211 ? -10.898 12.258 22.453 1 98.88 211 ILE B O 1
ATOM 5361 N N . GLY B 1 212 ? -9.266 12.922 23.859 1 98.75 212 GLY B N 1
ATOM 5362 C CA . GLY B 1 212 ? -9.844 12.242 25 1 98.75 212 GLY B CA 1
ATOM 5363 C C . GLY B 1 212 ? -11.25 12.719 25.328 1 98.75 212 GLY B C 1
ATOM 5364 O O . GLY B 1 212 ? -12.172 11.914 25.438 1 98.75 212 GLY B O 1
ATOM 5365 N N . GLU B 1 213 ? -11.43 14.039 25.422 1 98.75 213 GLU B N 1
ATOM 5366 C CA . GLU B 1 213 ? -12.711 14.625 25.812 1 98.75 213 GLU B CA 1
ATOM 5367 C C . GLU B 1 213 ? -13.773 14.383 24.75 1 98.75 213 GLU B C 1
ATOM 5369 O O . GLU B 1 213 ? -14.914 14.047 25.062 1 98.75 213 GLU B O 1
ATOM 5374 N N . ILE B 1 214 ? -13.422 14.562 23.516 1 98.88 214 ILE B N 1
ATOM 5375 C CA . ILE B 1 214 ? -14.359 14.383 22.406 1 98.88 214 ILE B CA 1
ATOM 5376 C C . ILE B 1 214 ? -14.789 12.914 22.328 1 98.88 214 ILE B C 1
ATOM 5378 O O . ILE B 1 214 ? -15.969 12.617 22.156 1 98.88 214 ILE B O 1
ATOM 5382 N N . THR B 1 215 ? -13.789 11.969 22.422 1 98.94 215 THR B N 1
ATOM 5383 C CA . THR B 1 215 ? -14.078 10.539 22.391 1 98.94 215 THR B CA 1
ATOM 5384 C C . THR B 1 215 ? -15.008 10.148 23.531 1 98.94 215 THR B C 1
ATOM 5386 O O . THR B 1 215 ? -15.977 9.422 23.328 1 98.94 215 THR B O 1
ATOM 5389 N N . GLU B 1 216 ? -14.703 10.656 24.734 1 98.75 216 GLU B N 1
ATOM 5390 C CA . GLU B 1 216 ? -15.531 10.359 25.891 1 98.75 216 GLU B CA 1
ATOM 5391 C C . GLU B 1 216 ? -16.969 10.812 25.688 1 98.75 216 GLU B C 1
ATOM 5393 O O . GLU B 1 216 ? -17.906 10.07 25.984 1 98.75 216 GLU B O 1
ATOM 5398 N N . CYS B 1 217 ? -17.156 12.008 25.188 1 98.81 217 CYS B N 1
ATOM 5399 C CA . CYS B 1 217 ? -18.484 12.539 24.922 1 98.81 217 CYS B CA 1
ATOM 5400 C C . CYS B 1 217 ? -19.234 11.648 23.938 1 98.81 217 CYS B C 1
ATOM 5402 O O . CYS B 1 217 ? -20.344 11.203 24.219 1 98.81 217 CYS B O 1
ATOM 5404 N N . ALA B 1 218 ? -18.672 11.352 22.781 1 98.81 218 ALA B N 1
ATOM 5405 C CA . ALA B 1 218 ? -19.328 10.555 21.75 1 98.81 218 ALA B CA 1
ATOM 5406 C C . ALA B 1 218 ? -19.672 9.164 22.281 1 98.81 218 ALA B C 1
ATOM 5408 O O . ALA B 1 218 ? -20.781 8.664 22.062 1 98.81 218 ALA B O 1
ATOM 5409 N N . LYS B 1 219 ? -18.75 8.586 22.984 1 98.19 219 LYS B N 1
ATOM 5410 C CA . LYS B 1 219 ? -18.922 7.223 23.469 1 98.19 219 LYS B CA 1
ATOM 5411 C C . LYS B 1 219 ? -20.031 7.156 24.516 1 98.19 219 LYS B C 1
ATOM 5413 O O . LYS B 1 219 ? -20.719 6.141 24.641 1 98.19 219 LYS B O 1
ATOM 5418 N N . SER B 1 220 ? -20.203 8.219 25.281 1 98.38 220 SER B N 1
ATOM 5419 C CA . SER B 1 220 ? -21.281 8.25 26.281 1 98.38 220 SER B CA 1
ATOM 5420 C C . SER B 1 220 ? -22.641 8.109 25.609 1 98.38 220 SER B C 1
ATOM 5422 O O . SER B 1 220 ? -23.609 7.711 26.266 1 98.38 220 SER B O 1
ATOM 5424 N N . PHE B 1 221 ? -22.734 8.383 24.359 1 98.19 221 PHE B N 1
ATOM 5425 C CA . PHE B 1 221 ? -23.969 8.227 23.609 1 98.19 221 PHE B CA 1
ATOM 5426 C C . PHE B 1 221 ? -23.938 6.957 22.766 1 98.19 221 PHE B C 1
ATOM 5428 O O . PHE B 1 221 ? -24.797 6.75 21.906 1 98.19 221 PHE B O 1
ATOM 5435 N N . GLY B 1 222 ? -22.875 6.094 22.938 1 97.62 222 GLY B N 1
ATOM 5436 C CA . GLY B 1 222 ? -22.75 4.848 22.188 1 97.62 222 GLY B CA 1
ATOM 5437 C C . GLY B 1 222 ? -22.328 5.047 20.75 1 97.62 222 GLY B C 1
ATOM 5438 O O . GLY B 1 222 ? -22.578 4.195 19.906 1 97.62 222 GLY B O 1
ATOM 5439 N N . ILE B 1 223 ? -21.719 6.168 20.406 1 98.62 223 ILE B N 1
ATOM 5440 C CA . ILE B 1 223 ? -21.281 6.492 19.047 1 98.62 223 ILE B CA 1
ATOM 5441 C C . ILE B 1 223 ? -19.859 5.988 18.812 1 98.62 223 ILE B C 1
ATOM 5443 O O . ILE B 1 223 ? -19 6.121 19.688 1 98.62 223 ILE B O 1
ATOM 5447 N N . THR B 1 224 ? -19.594 5.289 17.656 1 98.75 224 THR B N 1
ATOM 5448 C CA . THR B 1 224 ? -18.234 4.895 17.25 1 98.75 224 THR B CA 1
ATOM 5449 C C . THR B 1 224 ? -17.375 6.117 17 1 98.75 224 THR B C 1
ATOM 5451 O O . THR B 1 224 ? -17.828 7.105 16.422 1 98.75 224 THR B O 1
ATOM 5454 N N . VAL B 1 225 ? -16.109 6.078 17.453 1 98.88 225 VAL B N 1
ATOM 5455 C CA . VAL B 1 225 ? -15.234 7.238 17.328 1 98.88 225 VAL B CA 1
ATOM 5456 C C . VAL B 1 225 ? -13.906 6.816 16.688 1 98.88 225 VAL B C 1
ATOM 5458 O O . VAL B 1 225 ? -13.25 5.895 17.172 1 98.88 225 VAL B O 1
ATOM 5461 N N . GLY B 1 226 ? -13.523 7.414 15.586 1 98.88 226 GLY B N 1
ATOM 5462 C CA . GLY B 1 226 ? -12.242 7.23 14.922 1 98.88 226 GLY B CA 1
ATOM 5463 C C . GLY B 1 226 ? -11.469 8.523 14.758 1 98.88 226 GLY B C 1
ATOM 5464 O O . GLY B 1 226 ? -12.008 9.609 14.961 1 98.88 226 GLY B O 1
ATOM 5465 N N . TRP B 1 227 ? -10.188 8.445 14.453 1 98.94 227 TRP B N 1
ATOM 5466 C CA . TRP B 1 227 ? -9.336 9.625 14.289 1 98.94 227 TRP B CA 1
ATOM 5467 C C . TRP B 1 227 ? -8.352 9.43 13.141 1 98.94 227 TRP B C 1
ATOM 5469 O O . TRP B 1 227 ? -7.785 8.352 12.977 1 98.94 227 TRP B O 1
ATOM 5479 N N . ASP B 1 228 ? -8.195 10.422 12.281 1 98.94 228 ASP B N 1
ATOM 5480 C CA . ASP B 1 228 ? -7.09 10.539 11.344 1 98.94 228 ASP B CA 1
ATOM 5481 C C . ASP B 1 228 ? -5.906 11.266 11.984 1 98.94 228 ASP B C 1
ATOM 5483 O O . ASP B 1 228 ? -5.949 12.484 12.18 1 98.94 228 ASP B O 1
ATOM 5487 N N . LEU B 1 229 ? -4.82 10.555 12.203 1 98.94 229 LEU B N 1
ATOM 5488 C CA . LEU B 1 229 ? -3.727 11.086 13.008 1 98.94 229 LEU B CA 1
ATOM 5489 C C . LEU B 1 229 ? -2.531 11.453 12.133 1 98.94 229 LEU B C 1
ATOM 5491 O O . LEU B 1 229 ? -1.389 11.43 12.594 1 98.94 229 LEU B O 1
ATOM 5495 N N . ALA B 1 230 ? -2.771 11.797 10.867 1 98.75 230 ALA B N 1
ATOM 5496 C CA . ALA B 1 230 ? -1.74 12.133 9.891 1 98.75 230 ALA B CA 1
ATOM 5497 C C . ALA B 1 230 ? -0.779 13.18 10.445 1 98.75 230 ALA B C 1
ATOM 5499 O O . ALA B 1 230 ? 0.429 13.117 10.211 1 98.75 230 ALA B O 1
ATOM 5500 N N . HIS B 1 231 ? -1.309 14.141 11.203 1 98.81 231 HIS B N 1
ATOM 5501 C CA . HIS B 1 231 ? -0.482 15.242 11.68 1 98.81 231 HIS B CA 1
ATOM 5502 C C . HIS B 1 231 ? -0.213 15.117 13.18 1 98.81 231 HIS B C 1
ATOM 5504 O O . HIS B 1 231 ? 0.405 16 13.781 1 98.81 231 HIS B O 1
ATOM 5510 N N . ALA B 1 232 ? -0.645 14.023 13.789 1 98.88 232 ALA B N 1
ATOM 5511 C CA . ALA B 1 232 ? -0.518 13.883 15.234 1 98.88 232 ALA B CA 1
ATOM 5512 C C . ALA B 1 232 ? 0.546 12.844 15.594 1 98.88 232 ALA B C 1
ATOM 5514 O O . ALA B 1 232 ? 1.32 13.047 16.531 1 98.88 232 ALA B O 1
ATOM 5515 N N . VAL B 1 233 ? 0.597 11.734 14.867 1 98.88 233 VAL B N 1
ATOM 5516 C CA . VAL B 1 233 ? 1.546 10.672 15.188 1 98.88 233 VAL B CA 1
ATOM 5517 C C . VAL B 1 233 ? 2.973 11.18 14.977 1 98.88 233 VAL B C 1
ATOM 5519 O O . VAL B 1 233 ? 3.289 11.758 13.938 1 98.88 233 VAL B O 1
ATOM 5522 N N . GLY B 1 234 ? 3.805 10.977 15.953 1 98.56 234 GLY B N 1
ATOM 5523 C CA . GLY B 1 234 ? 5.18 11.445 15.883 1 98.56 234 GLY B CA 1
ATOM 5524 C C . GLY B 1 234 ? 5.324 12.922 16.188 1 98.56 234 GLY B C 1
ATOM 5525 O O . GLY B 1 234 ? 6.438 13.445 16.234 1 98.56 234 GLY B O 1
ATOM 5526 N N . ASN B 1 235 ? 4.188 13.648 16.422 1 98.69 235 ASN B N 1
ATOM 5527 C CA . ASN B 1 235 ? 4.152 15.094 16.641 1 98.69 235 ASN B CA 1
ATOM 5528 C C . ASN B 1 235 ? 3.768 15.438 18.062 1 98.69 235 ASN B C 1
ATOM 5530 O O . ASN B 1 235 ? 4.355 16.328 18.672 1 98.69 235 ASN B O 1
ATOM 5534 N N . VAL B 1 236 ? 2.789 14.703 18.672 1 98.69 236 VAL B N 1
ATOM 5535 C CA . VAL B 1 236 ? 2.289 14.953 20.016 1 98.69 236 VAL B CA 1
ATOM 5536 C C . VAL B 1 236 ? 2.09 13.625 20.75 1 98.69 236 VAL B C 1
ATOM 5538 O O . VAL B 1 236 ? 1.948 12.578 20.109 1 98.69 236 VAL B O 1
ATOM 5541 N N . PRO B 1 237 ? 2.154 13.656 22.094 1 98.12 237 PRO B N 1
ATOM 5542 C CA . PRO B 1 237 ? 1.809 12.445 22.844 1 98.12 237 PRO B CA 1
ATOM 5543 C C . PRO B 1 237 ? 0.35 12.031 22.656 1 98.12 237 PRO B C 1
ATOM 5545 O O . PRO B 1 237 ? -0.544 12.883 22.703 1 98.12 237 PRO B O 1
ATOM 5548 N N . LEU B 1 238 ? 0.087 10.781 22.406 1 98.81 238 LEU B N 1
ATOM 5549 C CA . LEU B 1 238 ? -1.244 10.211 22.25 1 98.81 238 LEU B CA 1
ATOM 5550 C C . LEU B 1 238 ? -1.485 9.094 23.266 1 98.81 238 LEU B C 1
ATOM 5552 O O . LEU B 1 238 ? -0.543 8.43 23.688 1 98.81 238 LEU B O 1
ATOM 5556 N N . GLN B 1 239 ? -2.701 8.945 23.719 1 98.81 239 GLN B N 1
ATOM 5557 C CA . GLN B 1 239 ? -3.131 7.902 24.641 1 98.81 239 GLN B CA 1
ATOM 5558 C C . GLN B 1 239 ? -4.387 7.199 24.141 1 98.81 239 GLN B C 1
ATOM 5560 O O . GLN B 1 239 ? -5.387 7.117 24.859 1 98.81 239 GLN B O 1
ATOM 5565 N N . LEU B 1 240 ? -4.266 6.629 22.984 1 98.94 240 LEU B N 1
ATOM 5566 C CA . LEU B 1 240 ? -5.438 6.152 22.25 1 98.94 240 LEU B CA 1
ATOM 5567 C C . LEU B 1 240 ? -6.164 5.07 23.047 1 98.94 240 LEU B C 1
ATOM 5569 O O . LEU B 1 240 ? -7.398 5.023 23.062 1 98.94 240 LEU B O 1
ATOM 5573 N N . HIS B 1 241 ? -5.371 4.105 23.656 1 98.88 241 HIS B N 1
ATOM 5574 C CA . HIS B 1 241 ? -5.988 3.059 24.453 1 98.88 241 HIS B CA 1
ATOM 5575 C C . HIS B 1 241 ? -6.781 3.65 25.609 1 98.88 241 HIS B C 1
ATOM 5577 O O . HIS B 1 241 ? -7.961 3.34 25.797 1 98.88 241 HIS B O 1
ATOM 5583 N N . ASP B 1 242 ? -6.125 4.566 26.375 1 98.88 242 ASP B N 1
ATOM 5584 C CA . ASP B 1 242 ? -6.73 5.125 27.578 1 98.88 242 ASP B CA 1
ATOM 5585 C C . ASP B 1 242 ? -7.879 6.066 27.234 1 98.88 242 ASP B C 1
ATOM 5587 O O . ASP B 1 242 ? -8.828 6.203 28 1 98.88 242 ASP B O 1
ATOM 5591 N N . TRP B 1 243 ? -7.805 6.711 26.094 1 98.88 243 TRP B N 1
ATOM 5592 C CA . TRP B 1 243 ? -8.852 7.621 25.641 1 98.88 243 TRP B CA 1
ATOM 5593 C C . TRP B 1 243 ? -10.031 6.852 25.062 1 98.88 243 TRP B C 1
ATOM 5595 O O . TRP B 1 243 ? -11.023 7.445 24.641 1 98.88 243 TRP B O 1
ATOM 5605 N N . ASP B 1 244 ? -9.914 5.531 24.922 1 98.69 244 ASP B N 1
ATOM 5606 C CA . ASP B 1 244 ? -10.969 4.621 24.484 1 98.69 244 ASP B CA 1
ATOM 5607 C C . ASP B 1 244 ? -11.367 4.902 23.031 1 98.69 244 ASP B C 1
ATOM 5609 O O . ASP B 1 244 ? -12.555 4.867 22.688 1 98.69 244 ASP B O 1
ATOM 5613 N N . VAL B 1 245 ? -10.43 5.305 22.25 1 98.88 245 VAL B N 1
ATOM 5614 C CA . VAL B 1 245 ? -10.633 5.48 20.828 1 98.88 245 VAL B CA 1
ATOM 5615 C C . VAL B 1 245 ? -10.961 4.137 20.172 1 98.88 245 VAL B C 1
ATOM 5617 O O . VAL B 1 245 ? -10.383 3.111 20.531 1 98.88 245 VAL B O 1
ATOM 5620 N N . ASP B 1 246 ? -11.938 4.074 19.234 1 98.94 246 ASP B N 1
ATOM 5621 C CA . ASP B 1 246 ? -12.273 2.816 18.578 1 98.94 246 ASP B CA 1
ATOM 5622 C C . ASP B 1 246 ? -11.227 2.443 17.547 1 98.94 246 ASP B C 1
ATOM 5624 O O . ASP B 1 246 ? -10.75 1.307 17.516 1 98.94 246 ASP B O 1
ATOM 5628 N N . PHE B 1 247 ? -10.898 3.352 16.672 1 98.94 247 PHE B N 1
ATOM 5629 C CA . PHE B 1 247 ? -9.852 3.125 15.672 1 98.94 247 PHE B CA 1
ATOM 5630 C C . PHE B 1 247 ? -9.156 4.43 15.312 1 98.94 247 PHE B C 1
ATOM 5632 O O . PHE B 1 247 ? -9.68 5.516 15.586 1 98.94 247 PHE B O 1
ATOM 5639 N N . ALA B 1 248 ? -7.984 4.367 14.805 1 99 248 ALA B N 1
ATOM 5640 C CA . ALA B 1 248 ? -7.25 5.5 14.25 1 99 248 ALA B CA 1
ATOM 5641 C C . ALA B 1 248 ? -6.375 5.066 13.078 1 99 248 ALA B C 1
ATOM 5643 O O . ALA B 1 248 ? -6.07 3.879 12.93 1 99 248 ALA B O 1
ATOM 5644 N N . VAL B 1 249 ? -6.09 5.969 12.234 1 98.94 249 VAL B N 1
ATOM 5645 C CA . VAL B 1 249 ? -5.223 5.742 11.086 1 98.94 249 VAL B CA 1
ATOM 5646 C C . VAL B 1 249 ? -4.195 6.867 10.984 1 98.94 249 VAL B C 1
ATOM 5648 O O . VAL B 1 249 ? -4.418 7.969 11.492 1 98.94 249 VAL B O 1
ATOM 5651 N N . TRP B 1 250 ? -3.025 6.586 10.398 1 98.94 250 TRP B N 1
ATOM 5652 C CA . TRP B 1 250 ? -2.035 7.637 10.195 1 98.94 250 TRP B CA 1
ATOM 5653 C C . TRP B 1 250 ? -1.099 7.293 9.039 1 98.94 250 TRP B C 1
ATOM 5655 O O . TRP B 1 250 ? -1.001 6.129 8.641 1 98.94 250 TRP B O 1
ATOM 5665 N N . CYS B 1 251 ? -0.522 8.273 8.391 1 98.69 251 CYS B N 1
ATOM 5666 C CA . CYS B 1 251 ? 0.608 8.086 7.488 1 98.69 251 CYS B CA 1
ATOM 5667 C C . CYS B 1 251 ? 1.926 8.102 8.25 1 98.69 251 CYS B C 1
ATOM 5669 O O . CYS B 1 251 ? 1.979 8.562 9.398 1 98.69 251 CYS B O 1
ATOM 5671 N N . SER B 1 252 ? 2.957 7.625 7.633 1 98.62 252 SER B N 1
ATOM 5672 C CA . SER B 1 252 ? 4.258 7.594 8.297 1 98.62 252 SER B CA 1
ATOM 5673 C C . SER B 1 252 ? 5.234 8.562 7.641 1 98.62 252 SER B C 1
ATOM 5675 O O . SER B 1 252 ? 6.316 8.82 8.172 1 98.62 252 SER B O 1
ATOM 5677 N N . TYR B 1 253 ? 4.863 9.164 6.52 1 98.5 253 TYR B N 1
ATOM 5678 C CA . TYR B 1 253 ? 5.848 9.891 5.723 1 98.5 253 TYR B CA 1
ATOM 5679 C C . TYR B 1 253 ? 5.996 11.328 6.215 1 98.5 253 TYR B C 1
ATOM 5681 O O . TYR B 1 253 ? 6.941 12.023 5.836 1 98.5 253 TYR B O 1
ATOM 5689 N N . LYS B 1 254 ? 5.152 11.859 7.105 1 98.56 254 LYS B N 1
ATOM 5690 C CA . LYS B 1 254 ? 5.273 13.203 7.66 1 98.56 254 LYS B CA 1
ATOM 5691 C C . LYS B 1 254 ? 6.207 13.219 8.867 1 98.56 254 LYS B C 1
ATOM 5693 O O . LYS B 1 254 ? 7.41 12.977 8.734 1 98.56 254 LYS B O 1
ATOM 5698 N N . TYR B 1 255 ? 5.691 13.188 10.039 1 98.56 255 TYR B N 1
ATOM 5699 C CA . TYR B 1 255 ? 6.453 13.359 11.266 1 98.56 255 TYR B CA 1
ATOM 5700 C C . TYR B 1 255 ? 7.262 12.102 11.586 1 98.56 255 TYR B C 1
ATOM 5702 O O . TYR B 1 255 ? 8.25 12.164 12.32 1 98.56 255 TYR B O 1
ATOM 5710 N N . LEU B 1 256 ? 6.887 10.93 10.969 1 98.62 256 LEU B N 1
ATOM 5711 C CA . LEU B 1 256 ? 7.605 9.688 11.227 1 98.62 256 LEU B CA 1
ATOM 5712 C C . LEU B 1 256 ? 8.695 9.461 10.188 1 98.62 256 LEU B C 1
ATOM 5714 O O . LEU B 1 256 ? 9.398 8.453 10.227 1 98.62 256 LEU B O 1
ATOM 5718 N N . ASN B 1 257 ? 8.867 10.32 9.273 1 98.62 257 ASN B N 1
ATOM 5719 C CA . ASN B 1 257 ? 10.039 10.391 8.414 1 98.62 257 ASN B CA 1
ATOM 5720 C C . ASN B 1 257 ? 10.266 9.078 7.668 1 98.62 257 ASN B C 1
ATOM 5722 O O . ASN B 1 257 ? 11.391 8.578 7.605 1 98.62 257 ASN B O 1
ATOM 5726 N N . SER B 1 258 ? 9.203 8.477 7.062 1 97.81 258 SER B N 1
ATOM 5727 C CA . SER B 1 258 ? 9.375 7.137 6.5 1 97.81 258 SER B CA 1
ATOM 5728 C C . SER B 1 258 ? 9.547 7.191 4.988 1 97.81 258 SER B C 1
ATOM 5730 O O . SER B 1 258 ? 9.812 6.168 4.352 1 97.81 258 SER B O 1
ATOM 5732 N N . GLY B 1 259 ? 9.383 8.359 4.43 1 97.06 259 GLY B N 1
ATOM 5733 C CA . GLY B 1 259 ? 9.578 8.484 2.994 1 97.06 259 GLY B CA 1
ATOM 5734 C C . GLY B 1 259 ? 8.297 8.75 2.234 1 97.06 259 GLY B C 1
ATOM 5735 O O . GLY B 1 259 ? 7.199 8.5 2.744 1 97.06 259 GLY B O 1
ATOM 5736 N N . PRO B 1 260 ? 8.422 9.273 0.996 1 97.88 260 PRO B N 1
ATOM 5737 C CA . PRO B 1 260 ? 7.254 9.68 0.211 1 97.88 260 PRO B CA 1
ATOM 5738 C C . PRO B 1 260 ? 6.336 8.508 -0.128 1 97.88 260 PRO B C 1
ATOM 5740 O O . PRO B 1 260 ? 6.75 7.57 -0.808 1 97.88 260 PRO B O 1
ATOM 5743 N N . GLY B 1 261 ? 5.098 8.609 0.329 1 97 261 GLY B N 1
ATOM 5744 C CA . GLY B 1 261 ? 4.113 7.57 0.08 1 97 261 GLY B CA 1
ATOM 5745 C C . GLY B 1 261 ? 4.344 6.32 0.907 1 97 261 GLY B C 1
ATOM 5746 O O . GLY B 1 261 ? 3.857 5.242 0.56 1 97 261 GLY B O 1
ATOM 5747 N N . GLY B 1 262 ? 5.129 6.359 1.967 1 96.94 262 GLY B N 1
ATOM 5748 C CA . GLY B 1 262 ? 5.457 5.211 2.797 1 96.94 262 GLY B CA 1
ATOM 5749 C C . GLY B 1 262 ? 4.238 4.523 3.377 1 96.94 262 GLY B C 1
ATOM 5750 O O . GLY B 1 262 ? 3.148 5.102 3.404 1 96.94 262 GLY B O 1
ATOM 5751 N N . ILE B 1 263 ? 4.406 3.309 3.805 1 98.62 263 ILE B N 1
ATOM 5752 C CA . ILE B 1 263 ? 3.338 2.482 4.355 1 98.62 263 ILE B CA 1
ATOM 5753 C C . ILE B 1 263 ? 2.787 3.131 5.625 1 98.62 263 ILE B C 1
ATOM 5755 O O . ILE B 1 263 ? 3.516 3.818 6.344 1 98.62 263 ILE B O 1
ATOM 5759 N N . ALA B 1 264 ? 1.487 2.953 5.898 1 98.81 264 ALA B N 1
ATOM 5760 C CA . ALA B 1 264 ? 0.755 3.637 6.961 1 98.81 264 ALA B CA 1
ATOM 5761 C C . ALA B 1 264 ? 0.499 2.701 8.141 1 98.81 264 ALA B C 1
ATOM 5763 O O . ALA B 1 264 ? 1.091 1.624 8.227 1 98.81 264 ALA B O 1
ATOM 5764 N N . GLY B 1 265 ? -0.219 3.205 9.133 1 98.81 265 GLY B N 1
ATOM 5765 C CA . GLY B 1 265 ? -0.556 2.414 10.305 1 98.81 265 GLY B CA 1
ATOM 5766 C C . GLY B 1 265 ? -1.994 2.594 10.75 1 98.81 265 GLY B C 1
ATOM 5767 O O . GLY B 1 265 ? -2.684 3.504 10.289 1 98.81 265 GLY B O 1
ATOM 5768 N N . ILE B 1 266 ? -2.418 1.635 11.578 1 98.94 266 ILE B N 1
ATOM 5769 C CA . ILE B 1 266 ? -3.746 1.718 12.18 1 98.94 266 ILE B CA 1
ATOM 5770 C C . ILE B 1 266 ? -3.66 1.407 13.672 1 98.94 266 ILE B C 1
ATOM 5772 O O . ILE B 1 266 ? -2.695 0.791 14.125 1 98.94 266 ILE B O 1
ATOM 5776 N N . PHE B 1 267 ? -4.57 1.916 14.359 1 98.94 267 PHE B N 1
ATOM 5777 C CA . PHE B 1 267 ? -4.934 1.527 15.719 1 98.94 267 PHE B CA 1
ATOM 5778 C C . PHE B 1 267 ? -6.363 0.998 15.766 1 98.94 267 PHE B C 1
ATOM 5780 O O . PHE B 1 267 ? -7.273 1.604 15.195 1 98.94 267 PHE B O 1
ATOM 5787 N N . VAL B 1 268 ? -6.582 -0.141 16.312 1 98.94 268 VAL B N 1
ATOM 5788 C CA . VAL B 1 268 ? -7.898 -0.675 16.656 1 98.94 268 VAL B CA 1
ATOM 5789 C C . VAL B 1 268 ? -7.91 -1.131 18.109 1 98.94 268 VAL B C 1
ATOM 5791 O O . VAL B 1 268 ? -7.137 -2.01 18.5 1 98.94 268 VAL B O 1
ATOM 5794 N N . HIS B 1 269 ? -8.75 -0.566 18.891 1 98.94 269 HIS B N 1
ATOM 5795 C CA . HIS B 1 269 ? -8.828 -0.918 20.297 1 98.94 269 HIS B CA 1
ATOM 5796 C C . HIS B 1 269 ? -9.062 -2.414 20.484 1 98.94 269 HIS B C 1
ATOM 5798 O O . HIS B 1 269 ? -9.852 -3.018 19.75 1 98.94 269 HIS B O 1
ATOM 5804 N N . GLU B 1 270 ? -8.414 -3.049 21.438 1 98.75 270 GLU B N 1
ATOM 5805 C CA . GLU B 1 270 ? -8.43 -4.496 21.625 1 98.75 270 GLU B CA 1
ATOM 5806 C C . GLU B 1 270 ? -9.844 -5.004 21.891 1 98.75 270 GLU B C 1
ATOM 5808 O O . GLU B 1 270 ? -10.156 -6.16 21.594 1 98.75 270 GLU B O 1
ATOM 5813 N N . LYS B 1 271 ? -10.742 -4.164 22.375 1 98.56 271 LYS B N 1
ATOM 5814 C CA . LYS B 1 271 ? -12.109 -4.582 22.672 1 98.56 271 LYS B CA 1
ATOM 5815 C C . LYS B 1 271 ? -12.844 -5.004 21.391 1 98.56 271 LYS B C 1
ATOM 5817 O O . LYS B 1 271 ? -13.844 -5.723 21.469 1 98.56 271 LYS B O 1
ATOM 5822 N N . HIS B 1 272 ? -12.359 -4.547 20.266 1 98.56 272 HIS B N 1
ATOM 5823 C CA . HIS B 1 272 ? -13.023 -4.867 19 1 98.56 272 HIS B CA 1
ATOM 5824 C C . HIS B 1 272 ? -12.445 -6.129 18.375 1 98.56 272 HIS B C 1
ATOM 5826 O O . HIS B 1 272 ? -12.984 -6.648 17.391 1 98.56 272 HIS B O 1
ATOM 5832 N N . THR B 1 273 ? -11.289 -6.641 18.906 1 98.38 273 THR B N 1
ATOM 5833 C CA . THR B 1 273 ? -10.609 -7.73 18.203 1 98.38 273 THR B CA 1
ATOM 5834 C C . THR B 1 273 ? -10.375 -8.906 19.156 1 98.38 273 THR B C 1
ATOM 5836 O O . THR B 1 273 ? -10.078 -10.016 18.703 1 98.38 273 THR B O 1
ATOM 5839 N N . LYS B 1 274 ? -10.461 -8.758 20.453 1 97.56 274 LYS B N 1
ATOM 5840 C CA . LYS B 1 274 ? -10.094 -9.766 21.438 1 97.56 274 LYS B CA 1
ATOM 5841 C C . LYS B 1 274 ? -10.969 -11.008 21.312 1 97.56 274 LYS B C 1
ATOM 5843 O O . LYS B 1 274 ? -10.539 -12.117 21.641 1 97.56 274 LYS B O 1
ATOM 5848 N N . ASP B 1 275 ? -12.211 -10.891 20.781 1 97.38 275 ASP B N 1
ATOM 5849 C CA . ASP B 1 275 ? -13.148 -12 20.703 1 97.38 275 ASP B CA 1
ATOM 5850 C C . ASP B 1 275 ? -13.242 -12.539 19.281 1 97.38 275 ASP B C 1
ATOM 5852 O O . ASP B 1 275 ? -14.148 -13.305 18.953 1 97.38 275 ASP B O 1
ATOM 5856 N N . ASN B 1 276 ? -12.336 -12.086 18.406 1 97.75 276 ASN B N 1
ATOM 5857 C CA . ASN B 1 276 ? -12.305 -12.617 17.047 1 97.75 276 ASN B CA 1
ATOM 5858 C C . ASN B 1 276 ? -12.281 -14.141 17.031 1 97.75 276 ASN B C 1
ATOM 5860 O O . ASN B 1 276 ? -11.578 -14.758 17.844 1 97.75 276 ASN B O 1
ATOM 5864 N N . SER B 1 277 ? -13.047 -14.812 16.219 1 97.12 277 SER B N 1
ATOM 5865 C CA . SER B 1 277 ? -13.094 -16.25 15.961 1 97.12 277 SER B CA 1
ATOM 5866 C C . SER B 1 277 ? -13.727 -16.562 14.609 1 97.12 277 SER B C 1
ATOM 5868 O O . SER B 1 277 ? -14.211 -15.656 13.922 1 97.12 277 SER B O 1
ATOM 5870 N N . ILE B 1 278 ? -13.648 -17.797 14.273 1 95.56 278 ILE B N 1
ATOM 5871 C CA . ILE B 1 278 ? -14.25 -18.25 13.023 1 95.56 278 ILE B CA 1
ATOM 5872 C C . ILE B 1 278 ? -15.75 -17.938 13.031 1 95.56 278 ILE B C 1
ATOM 5874 O O . ILE B 1 278 ? -16.312 -17.562 12.008 1 95.56 278 ILE B O 1
ATOM 5878 N N . GLU B 1 279 ? -16.406 -17.984 14.211 1 94.5 279 GLU B N 1
ATOM 5879 C CA . GLU B 1 279 ? -17.844 -17.828 14.352 1 94.5 279 GLU B CA 1
ATOM 5880 C C . GLU B 1 279 ? -18.219 -16.359 14.57 1 94.5 279 GLU B C 1
ATOM 5882 O O . GLU B 1 279 ? -19.359 -15.961 14.281 1 94.5 279 GLU B O 1
ATOM 5887 N N . GLN B 1 280 ? -17.234 -15.672 15.086 1 94.75 280 GLN B N 1
ATOM 5888 C CA . GLN B 1 280 ? -17.562 -14.305 15.484 1 94.75 280 GLN B CA 1
ATOM 5889 C C . GLN B 1 280 ? -16.453 -13.328 15.102 1 94.75 280 GLN B C 1
ATOM 5891 O O . GLN B 1 280 ? -15.328 -13.43 15.609 1 94.75 280 GLN B O 1
ATOM 5896 N N . PHE B 1 281 ? -16.688 -12.406 14.273 1 96.06 281 PHE B N 1
ATOM 5897 C CA . PHE B 1 281 ? -15.828 -11.289 13.906 1 96.06 281 PHE B CA 1
ATOM 5898 C C . PHE B 1 281 ? -16.641 -10.18 13.242 1 96.06 281 PHE B C 1
ATOM 5900 O O . PHE B 1 281 ? -17.719 -10.422 12.719 1 96.06 281 PHE B O 1
ATOM 5907 N N . LYS B 1 282 ? -16.188 -9.008 13.344 1 95.12 282 LYS B N 1
ATOM 5908 C CA . LYS B 1 282 ? -16.781 -7.895 12.609 1 95.12 282 LYS B CA 1
ATOM 5909 C C . LYS B 1 282 ? -16.375 -7.926 11.141 1 95.12 282 LYS B C 1
ATOM 5911 O O . LYS B 1 282 ? -15.188 -7.973 10.82 1 95.12 282 LYS B O 1
ATOM 5916 N N . PRO B 1 283 ? -17.391 -7.922 10.227 1 97.38 283 PRO B N 1
ATOM 5917 C CA . PRO B 1 283 ? -17.047 -7.875 8.805 1 97.38 283 PRO B CA 1
ATOM 5918 C C . PRO B 1 283 ? -16.125 -6.711 8.461 1 97.38 283 PRO B C 1
ATOM 5920 O O . PRO B 1 283 ? -16.281 -5.609 8.992 1 97.38 283 PRO B O 1
ATOM 5923 N N . ARG B 1 284 ? -15.195 -6.883 7.559 1 98 284 ARG B N 1
ATOM 5924 C CA . ARG B 1 284 ? -14.141 -5.926 7.219 1 98 284 ARG B CA 1
ATOM 5925 C C . ARG B 1 284 ? -13.508 -6.262 5.875 1 98 284 ARG B C 1
ATOM 5927 O O . ARG B 1 284 ? -13.773 -7.324 5.305 1 98 284 ARG B O 1
ATOM 5934 N N . LEU B 1 285 ? -12.789 -5.332 5.324 1 98.62 285 LEU B N 1
ATOM 5935 C CA . LEU B 1 285 ? -11.914 -5.691 4.211 1 98.62 285 LEU B CA 1
ATOM 5936 C C . LEU B 1 285 ? -10.812 -6.641 4.668 1 98.62 285 LEU B C 1
ATOM 5938 O O . LEU B 1 285 ? -9.953 -6.262 5.461 1 98.62 285 LEU B O 1
ATOM 5942 N N . ALA B 1 286 ? -10.852 -7.863 4.211 1 97.75 286 ALA B N 1
ATOM 5943 C CA . ALA B 1 286 ? -10.023 -8.914 4.801 1 97.75 286 ALA B CA 1
ATOM 5944 C C . ALA B 1 286 ? -9.062 -9.492 3.768 1 97.75 286 ALA B C 1
ATOM 5946 O O . ALA B 1 286 ? -9.266 -9.336 2.561 1 97.75 286 ALA B O 1
ATOM 5947 N N . GLY B 1 287 ? -8.031 -10.078 4.191 1 96.69 287 GLY B N 1
ATOM 5948 C CA . GLY B 1 287 ? -7.035 -10.805 3.42 1 96.69 287 GLY B CA 1
ATOM 5949 C C . GLY B 1 287 ? -6.285 -11.836 4.234 1 96.69 287 GLY B C 1
ATOM 5950 O O . GLY B 1 287 ? -6.477 -11.938 5.449 1 96.69 287 GLY B O 1
ATOM 5951 N N . TRP B 1 288 ? -5.453 -12.531 3.576 1 94.31 288 TRP B N 1
ATOM 5952 C CA . TRP B 1 288 ? -4.848 -13.719 4.188 1 94.31 288 TRP B CA 1
ATOM 5953 C C . TRP B 1 288 ? -3.822 -13.32 5.242 1 94.31 288 TRP B C 1
ATOM 5955 O O . TRP B 1 288 ? -3.504 -14.109 6.133 1 94.31 288 TRP B O 1
ATOM 5965 N N . TRP B 1 289 ? -3.385 -12.086 5.156 1 94.31 289 TRP B N 1
ATOM 5966 C CA . TRP B 1 289 ? -2.363 -11.664 6.109 1 94.31 289 TRP B CA 1
ATOM 5967 C C . TRP B 1 289 ? -2.982 -11.352 7.465 1 94.31 289 TRP B C 1
ATOM 5969 O O . TRP B 1 289 ? -2.275 -11.258 8.477 1 94.31 289 TRP B O 1
ATOM 5979 N N . GLY B 1 290 ? -4.285 -11.125 7.551 1 95.56 290 GLY B N 1
ATOM 5980 C CA . GLY B 1 290 ? -4.992 -10.883 8.797 1 95.56 290 GLY B CA 1
ATOM 5981 C C . GLY B 1 290 ? -5.539 -12.148 9.43 1 95.56 290 GLY B C 1
ATOM 5982 O O . GLY B 1 290 ? -6.051 -12.117 10.547 1 95.56 290 GLY B O 1
ATOM 5983 N N . ASN B 1 291 ? -5.426 -13.234 8.656 1 93.75 291 ASN B N 1
ATOM 5984 C CA . ASN B 1 291 ? -5.891 -14.531 9.125 1 93.75 291 ASN B CA 1
ATOM 5985 C C . ASN B 1 291 ? -4.926 -15.141 10.133 1 93.75 291 ASN B C 1
ATOM 5987 O O . ASN B 1 291 ? -3.771 -14.719 10.227 1 93.75 291 ASN B O 1
ATOM 5991 N N . ASN B 1 292 ? -5.379 -16.109 10.891 1 91 292 ASN B N 1
ATOM 5992 C CA . ASN B 1 292 ? -4.562 -16.828 11.859 1 91 292 ASN B CA 1
ATOM 5993 C C . ASN B 1 292 ? -3.225 -17.25 11.258 1 91 292 ASN B C 1
ATOM 5995 O O . ASN B 1 292 ? -3.178 -18.109 10.367 1 91 292 ASN B O 1
ATOM 5999 N N . ALA B 1 293 ? -2.148 -16.719 11.797 1 85.44 293 ALA B N 1
ATOM 6000 C CA . ALA B 1 293 ? -0.81 -16.891 11.242 1 85.44 293 ALA B CA 1
ATOM 6001 C C . ALA B 1 293 ? -0.357 -18.344 11.312 1 85.44 293 ALA B C 1
ATOM 6003 O O . ALA B 1 293 ? 0.371 -18.812 10.438 1 85.44 293 ALA B O 1
ATOM 6004 N N . SER B 1 294 ? -0.819 -19.016 12.297 1 86.62 294 SER B N 1
ATOM 6005 C CA . SER B 1 294 ? -0.391 -20.406 12.484 1 86.62 294 SER B CA 1
ATOM 6006 C C . SER B 1 294 ? -0.945 -21.312 11.391 1 86.62 294 SER B C 1
ATOM 6008 O O . SER B 1 294 ? -0.379 -22.359 11.102 1 86.62 294 SER B O 1
ATOM 6010 N N . ASP B 1 295 ? -2.039 -20.797 10.719 1 85.31 295 ASP B N 1
ATOM 6011 C CA . ASP B 1 295 ? -2.709 -21.625 9.727 1 85.31 295 ASP B CA 1
ATOM 6012 C C . ASP B 1 295 ? -2.594 -21.016 8.328 1 85.31 295 ASP B C 1
ATOM 6014 O O . ASP B 1 295 ? -3.104 -21.578 7.359 1 85.31 295 ASP B O 1
ATOM 6018 N N . ARG B 1 296 ? -1.956 -20.016 8.25 1 85.19 296 ARG B N 1
ATOM 6019 C CA . ARG B 1 296 ? -1.94 -19.219 7.031 1 85.19 296 ARG B CA 1
ATOM 6020 C C . ARG B 1 296 ? -1.479 -20.047 5.836 1 85.19 296 ARG B C 1
ATOM 6022 O O . ARG B 1 296 ? -2.104 -20.016 4.773 1 85.19 296 ARG B O 1
ATOM 6029 N N . PHE B 1 297 ? -0.502 -20.875 6.004 1 81.06 297 PHE B N 1
ATOM 6030 C CA . PHE B 1 297 ? 0.101 -21.562 4.863 1 81.06 297 PHE B CA 1
ATOM 6031 C C . PHE B 1 297 ? -0.536 -22.922 4.645 1 81.06 297 PHE B C 1
ATOM 6033 O O . PHE B 1 297 ? -0.143 -23.656 3.738 1 81.06 297 PHE B O 1
ATOM 6040 N N . LYS B 1 298 ? -1.635 -23.188 5.449 1 80.75 298 LYS B N 1
ATOM 6041 C CA . LYS B 1 298 ? -2.459 -24.375 5.191 1 80.75 298 LYS B CA 1
ATOM 6042 C C . LYS B 1 298 ? -3.488 -24.094 4.102 1 80.75 298 LYS B C 1
ATOM 6044 O O . LYS B 1 298 ? -4.129 -25.016 3.594 1 80.75 298 LYS B O 1
ATOM 6049 N N . MET B 1 299 ? -3.648 -22.828 3.744 1 82.88 299 MET B N 1
ATOM 6050 C CA . MET B 1 299 ? -4.477 -22.375 2.625 1 82.88 299 MET B CA 1
ATOM 6051 C C . MET B 1 299 ? -5.93 -22.797 2.832 1 82.88 299 MET B C 1
ATOM 6053 O O . MET B 1 299 ? -6.582 -23.266 1.902 1 82.88 299 MET B O 1
ATOM 6057 N N . LEU B 1 300 ? -6.426 -22.656 4.031 1 83.75 300 LEU B N 1
ATOM 6058 C CA . LEU B 1 300 ? -7.777 -23.078 4.387 1 83.75 300 LEU B CA 1
ATOM 6059 C C . LEU B 1 300 ? -8.797 -22.031 3.943 1 83.75 300 LEU B C 1
ATOM 6061 O O . LEU B 1 300 ? -8.523 -20.828 3.982 1 83.75 300 LEU B O 1
ATOM 6065 N N . GLU B 1 301 ? -9.914 -22.438 3.477 1 90.69 301 GLU B N 1
ATOM 6066 C CA . GLU B 1 301 ? -11.055 -21.562 3.182 1 90.69 301 GLU B CA 1
ATOM 6067 C C . GLU B 1 301 ? -11.875 -21.281 4.434 1 90.69 301 GLU B C 1
ATOM 6069 O O . GLU B 1 301 ? -13.094 -21.469 4.438 1 90.69 301 GLU B O 1
ATOM 6074 N N . VAL B 1 302 ? -11.234 -20.875 5.473 1 92.44 302 VAL B N 1
ATOM 6075 C CA . VAL B 1 302 ? -11.789 -20.5 6.766 1 92.44 302 VAL B CA 1
ATOM 6076 C C . VAL B 1 302 ? -11.164 -19.188 7.223 1 92.44 302 VAL B C 1
ATOM 6078 O O . VAL B 1 302 ? -9.945 -19.094 7.395 1 92.44 302 VAL B O 1
ATOM 6081 N N . PHE B 1 303 ? -11.992 -18.219 7.32 1 94.94 303 PHE B N 1
ATOM 6082 C CA . PHE B 1 303 ? -11.484 -16.953 7.84 1 94.94 303 PHE B CA 1
ATOM 6083 C C . PHE B 1 303 ? -11.469 -16.969 9.367 1 94.94 303 PHE B C 1
ATOM 6085 O O . PHE B 1 303 ? -12.523 -16.969 10 1 94.94 303 PHE B O 1
ATOM 6092 N N . ASP B 1 304 ? -10.328 -17.062 9.945 1 96.38 304 ASP B N 1
ATOM 6093 C CA . ASP B 1 304 ? -10.039 -17.062 11.375 1 96.38 304 ASP B CA 1
ATOM 6094 C C . ASP B 1 304 ? -9.141 -15.883 11.75 1 96.38 304 ASP B C 1
ATOM 6096 O O . ASP B 1 304 ? -7.93 -16.047 11.914 1 96.38 304 ASP B O 1
ATOM 6100 N N . PRO B 1 305 ? -9.773 -14.656 11.891 1 96.94 305 PRO B N 1
ATOM 6101 C CA . PRO B 1 305 ? -8.961 -13.445 12.047 1 96.94 305 PRO B CA 1
ATOM 6102 C C . PRO B 1 305 ? -8.18 -13.438 13.359 1 96.94 305 PRO B C 1
ATOM 6104 O O . PRO B 1 305 ? -8.68 -13.883 14.391 1 96.94 305 PRO B O 1
ATOM 6107 N N . ILE B 1 306 ? -6.98 -12.914 13.312 1 97.06 306 ILE B N 1
ATOM 6108 C CA . ILE B 1 306 ? -6.105 -12.734 14.469 1 97.06 306 ILE B CA 1
ATOM 6109 C C . ILE B 1 306 ? -6.816 -11.906 15.531 1 97.06 306 ILE B C 1
ATOM 6111 O O . ILE B 1 306 ? -7.555 -10.977 15.211 1 97.06 306 ILE B O 1
ATOM 6115 N N . LYS B 1 307 ? -6.57 -12.164 16.797 1 97.69 307 LYS B N 1
ATOM 6116 C CA . LYS B 1 307 ? -7.176 -11.438 17.906 1 97.69 307 LYS B CA 1
ATOM 6117 C C . LYS B 1 307 ? -6.387 -10.172 18.234 1 97.69 307 LYS B C 1
ATOM 6119 O O . LYS B 1 307 ? -6.008 -9.945 19.391 1 97.69 307 LYS B O 1
ATOM 6124 N N . SER B 1 308 ? -6.129 -9.336 17.312 1 98.38 308 SER B N 1
ATOM 6125 C CA . SER B 1 308 ? -5.41 -8.07 17.391 1 98.38 308 SER B CA 1
ATOM 6126 C C . SER B 1 308 ? -5.676 -7.199 16.172 1 98.38 308 SER B C 1
ATOM 6128 O O . SER B 1 308 ? -6.395 -7.609 15.258 1 98.38 308 SER B O 1
ATOM 6130 N N . ALA B 1 309 ? -5.152 -5.977 16.203 1 98.75 309 ALA B N 1
ATOM 6131 C CA . ALA B 1 309 ? -5.266 -5.078 15.055 1 98.75 309 ALA B CA 1
ATOM 6132 C C . ALA B 1 309 ? -4.645 -5.699 13.812 1 98.75 309 ALA B C 1
ATOM 6134 O O . ALA B 1 309 ? -4.984 -5.324 12.688 1 98.75 309 ALA B O 1
ATOM 6135 N N . LEU B 1 310 ? -3.768 -6.707 13.961 1 98.5 310 LEU B N 1
ATOM 6136 C CA . LEU B 1 310 ? -3.133 -7.387 12.836 1 98.5 310 LEU B CA 1
ATOM 6137 C C . LEU B 1 310 ? -4.176 -8.078 11.961 1 98.5 310 LEU B C 1
ATOM 6139 O O . LEU B 1 310 ? -3.906 -8.383 10.797 1 98.5 310 LEU B O 1
ATOM 6143 N N . SER B 1 311 ? -5.406 -8.383 12.508 1 98.5 311 SER B N 1
ATOM 6144 C CA . SER B 1 311 ? -6.445 -9.078 11.758 1 98.5 311 SER B CA 1
ATOM 6145 C C . SER B 1 311 ? -6.953 -8.242 10.594 1 98.5 311 SER B C 1
ATOM 6147 O O . SER B 1 311 ? -7.621 -8.75 9.695 1 98.5 311 SER B O 1
ATOM 6149 N N . TYR B 1 312 ? -6.613 -6.93 10.57 1 98.69 312 TYR B N 1
ATOM 6150 C CA . TYR B 1 312 ? -7.109 -6.031 9.531 1 98.69 312 TYR B CA 1
ATOM 6151 C C . TYR B 1 312 ? -6.156 -5.984 8.344 1 98.69 312 TYR B C 1
ATOM 6153 O O . TYR B 1 312 ? -6.5 -5.457 7.285 1 98.69 312 TYR B O 1
ATOM 6161 N N . ARG B 1 313 ? -4.898 -6.566 8.523 1 98.31 313 ARG B N 1
ATOM 6162 C CA . ARG B 1 313 ? -3.992 -6.652 7.383 1 98.31 313 ARG B CA 1
ATOM 6163 C C . ARG B 1 313 ? -4.621 -7.453 6.246 1 98.31 313 ARG B C 1
ATOM 6165 O O . ARG B 1 313 ? -5.297 -8.453 6.484 1 98.31 313 ARG B O 1
ATOM 6172 N N . GLN B 1 314 ? -4.363 -6.961 5.027 1 98.12 314 GLN B N 1
ATOM 6173 C CA . GLN B 1 314 ? -4.988 -7.605 3.877 1 98.12 314 GLN B CA 1
ATOM 6174 C C . GLN B 1 314 ? -3.963 -8.398 3.07 1 98.12 314 GLN B C 1
ATOM 6176 O O . GLN B 1 314 ? -4.266 -9.492 2.578 1 98.12 314 GLN B O 1
ATOM 6181 N N . SER B 1 315 ? -2.781 -7.852 2.914 1 97.31 315 SER B N 1
ATOM 6182 C CA . SER B 1 315 ? -1.715 -8.43 2.102 1 97.31 315 SER B CA 1
ATOM 6183 C C . SER B 1 315 ? -0.376 -8.375 2.832 1 97.31 315 SER B C 1
ATOM 6185 O O . SER B 1 315 ? -0.209 -7.609 3.781 1 97.31 315 SER B O 1
ATOM 6187 N N . ASN B 1 316 ? 0.567 -9.242 2.424 1 95.44 316 ASN B N 1
ATOM 6188 C CA . ASN B 1 316 ? 1.937 -9 2.861 1 95.44 316 ASN B CA 1
ATOM 6189 C C . ASN B 1 316 ? 2.396 -7.59 2.5 1 95.44 316 ASN B C 1
ATOM 6191 O O . ASN B 1 316 ? 2.064 -7.078 1.43 1 95.44 316 ASN B O 1
ATOM 6195 N N . PRO B 1 317 ? 3.039 -6.977 3.381 1 97.62 317 PRO B N 1
ATOM 6196 C CA . PRO B 1 317 ? 3.414 -5.578 3.168 1 97.62 317 PRO B CA 1
ATOM 6197 C C . PRO B 1 317 ? 4.672 -5.426 2.316 1 97.62 317 PRO B C 1
ATOM 6199 O O . PRO B 1 317 ? 5.43 -6.387 2.15 1 97.62 317 PRO B O 1
ATOM 6202 N N . SER B 1 318 ? 4.855 -4.254 1.737 1 98.31 318 SER B N 1
ATOM 6203 C CA . SER B 1 318 ? 6.121 -3.914 1.093 1 98.31 318 SER B CA 1
ATOM 6204 C C . SER B 1 318 ? 7.277 -3.971 2.084 1 98.31 318 SER B C 1
ATOM 6206 O O . SER B 1 318 ? 7.305 -3.217 3.059 1 98.31 318 SER B O 1
ATOM 6208 N N . VAL B 1 319 ? 8.211 -4.859 1.809 1 98.75 319 VAL B N 1
ATOM 6209 C CA . VAL B 1 319 ? 9.352 -5.066 2.697 1 98.75 319 VAL B CA 1
ATOM 6210 C C . VAL B 1 319 ? 10.156 -3.777 2.809 1 98.75 319 VAL B C 1
ATOM 6212 O O . VAL B 1 319 ? 10.547 -3.373 3.908 1 98.75 319 VAL B O 1
ATOM 6215 N N . ILE B 1 320 ? 10.336 -3.082 1.691 1 98.5 320 ILE B N 1
ATOM 6216 C CA . ILE B 1 320 ? 11.195 -1.909 1.668 1 98.5 320 ILE B CA 1
ATOM 6217 C C . ILE B 1 320 ? 10.516 -0.751 2.395 1 98.5 320 ILE B C 1
ATOM 6219 O O . ILE B 1 320 ? 11.18 0.025 3.092 1 98.5 320 ILE B O 1
ATOM 6223 N N . ASP B 1 321 ? 9.211 -0.598 2.271 1 98.69 321 ASP B N 1
ATOM 6224 C CA . ASP B 1 321 ? 8.492 0.425 3.023 1 98.69 321 ASP B CA 1
ATOM 6225 C C . ASP B 1 321 ? 8.578 0.165 4.523 1 98.69 321 ASP B C 1
ATOM 6227 O O . ASP B 1 321 ? 8.758 1.097 5.312 1 98.69 321 ASP B O 1
ATOM 6231 N N . VAL B 1 322 ? 8.43 -1.09 4.883 1 98.88 322 VAL B N 1
ATOM 6232 C CA . VAL B 1 322 ? 8.383 -1.459 6.293 1 98.88 322 VAL B CA 1
ATOM 6233 C C . VAL B 1 322 ? 9.711 -1.121 6.965 1 98.88 322 VAL B C 1
ATOM 6235 O O . VAL B 1 322 ? 9.727 -0.555 8.062 1 98.88 322 VAL B O 1
ATOM 6238 N N . VAL B 1 323 ? 10.805 -1.408 6.316 1 98.81 323 VAL B N 1
ATOM 6239 C CA . VAL B 1 323 ? 12.094 -1.184 6.965 1 98.81 323 VAL B CA 1
ATOM 6240 C C . VAL B 1 323 ? 12.406 0.31 6.98 1 98.81 323 VAL B C 1
ATOM 6242 O O . VAL B 1 323 ? 13.133 0.788 7.859 1 98.81 323 VAL B O 1
ATOM 6245 N N . ALA B 1 324 ? 11.844 1.065 5.992 1 98.81 324 ALA B N 1
ATOM 6246 C CA . ALA B 1 324 ? 11.977 2.518 6.051 1 98.81 324 ALA B CA 1
ATOM 6247 C C . ALA B 1 324 ? 11.305 3.08 7.301 1 98.81 324 ALA B C 1
ATOM 6249 O O . ALA B 1 324 ? 11.875 3.926 7.996 1 98.81 324 ALA B O 1
ATOM 6250 N N . VAL B 1 325 ? 10.109 2.605 7.598 1 98.88 325 VAL B N 1
ATOM 6251 C CA . VAL B 1 325 ? 9.406 3.033 8.805 1 98.88 325 VAL B CA 1
ATOM 6252 C C . VAL B 1 325 ? 10.195 2.615 10.039 1 98.88 325 VAL B C 1
ATOM 6254 O O . VAL B 1 325 ? 10.375 3.412 10.969 1 98.88 325 VAL B O 1
ATOM 6257 N N . LYS B 1 326 ? 10.672 1.38 10.039 1 98.81 326 LYS B N 1
ATOM 6258 C CA . LYS B 1 326 ? 11.383 0.839 11.188 1 98.81 326 LYS B CA 1
ATOM 6259 C C . LYS B 1 326 ? 12.617 1.679 11.516 1 98.81 326 LYS B C 1
ATOM 6261 O O . LYS B 1 326 ? 12.906 1.937 12.688 1 98.81 326 LYS B O 1
ATOM 6266 N N . SER B 1 327 ? 13.32 2.068 10.477 1 98.19 327 SER B N 1
ATOM 6267 C CA . SER B 1 327 ? 14.531 2.852 10.672 1 98.19 327 SER B CA 1
ATOM 6268 C C . SER B 1 327 ? 14.242 4.145 11.43 1 98.19 327 SER B C 1
ATOM 6270 O O . SER B 1 327 ? 15.008 4.539 12.312 1 98.19 327 SER B O 1
ATOM 6272 N N . SER B 1 328 ? 13.156 4.785 11.102 1 98.44 328 SER B N 1
ATOM 6273 C CA . SER B 1 328 ? 12.773 6.02 11.773 1 98.44 328 SER B CA 1
ATOM 6274 C C . SER B 1 328 ? 12.297 5.746 13.195 1 98.44 328 SER B C 1
ATOM 6276 O O . SER B 1 328 ? 12.648 6.477 14.125 1 98.44 328 SER B O 1
ATOM 6278 N N . LEU B 1 329 ? 11.461 4.715 13.336 1 98.75 329 LEU B N 1
ATOM 6279 C CA . LEU B 1 329 ? 10.914 4.391 14.656 1 98.75 329 LEU B CA 1
ATOM 6280 C C . LEU B 1 329 ? 12.031 4.051 15.633 1 98.75 329 LEU B C 1
ATOM 6282 O O . LEU B 1 329 ? 11.945 4.371 16.828 1 98.75 329 LEU B O 1
ATOM 6286 N N . GLU B 1 330 ? 13.055 3.391 15.156 1 98.19 330 GLU B N 1
ATOM 6287 C CA . GLU B 1 330 ? 14.195 3.086 16.016 1 98.19 330 GLU B CA 1
ATOM 6288 C C . GLU B 1 330 ? 14.891 4.363 16.484 1 98.19 330 GLU B C 1
ATOM 6290 O O . GLU B 1 330 ? 15.398 4.422 17.594 1 98.19 330 GLU B O 1
ATOM 6295 N N . LEU B 1 331 ? 14.93 5.391 15.641 1 97.56 331 LEU B N 1
ATOM 6296 C CA . LEU B 1 331 ? 15.484 6.684 16.031 1 97.56 331 LEU B CA 1
ATOM 6297 C C . LEU B 1 331 ? 14.625 7.336 17.109 1 97.56 331 LEU B C 1
ATOM 6299 O O . LEU B 1 331 ? 15.148 7.922 18.062 1 97.56 331 LEU B O 1
ATOM 6303 N N . PHE B 1 332 ? 13.266 7.246 17 1 98.12 332 PHE B N 1
ATOM 6304 C CA . PHE B 1 332 ? 12.367 7.75 18.031 1 98.12 332 PHE B CA 1
ATOM 6305 C C . PHE B 1 332 ? 12.648 7.086 19.375 1 98.12 332 PHE B C 1
ATOM 6307 O O . PHE B 1 332 ? 12.688 7.754 20.406 1 98.12 332 PHE B O 1
ATOM 6314 N N . LYS B 1 333 ? 12.82 5.758 19.281 1 97.81 333 LYS B N 1
ATOM 6315 C CA . LYS B 1 333 ? 13.141 5.016 20.5 1 97.81 333 LYS B CA 1
ATOM 6316 C C . LYS B 1 333 ? 14.469 5.473 21.094 1 97.81 333 LYS B C 1
ATOM 6318 O O . LYS B 1 333 ? 14.57 5.699 22.297 1 97.81 333 LYS B O 1
ATOM 6323 N N . LYS B 1 334 ? 15.453 5.633 20.234 1 96.38 334 LYS B N 1
ATOM 6324 C CA . LYS B 1 334 ? 16.797 6.023 20.641 1 96.38 334 LYS B CA 1
ATOM 6325 C C . LYS B 1 334 ? 16.781 7.367 21.359 1 96.38 334 LYS B C 1
ATOM 6327 O O . LYS B 1 334 ? 17.547 7.566 22.312 1 96.38 334 LYS B O 1
ATOM 6332 N N . VAL B 1 335 ? 15.891 8.273 21 1 95.88 335 VAL B N 1
ATOM 6333 C CA . VAL B 1 335 ? 15.938 9.633 21.531 1 95.88 335 VAL B CA 1
ATOM 6334 C C . VAL B 1 335 ? 15.023 9.75 22.75 1 95.88 335 VAL B C 1
ATOM 6336 O O . VAL B 1 335 ? 14.836 10.844 23.297 1 95.88 335 VAL B O 1
ATOM 6339 N N . GLY B 1 336 ? 14.344 8.695 23.141 1 95.56 336 GLY B N 1
ATOM 6340 C CA . GLY B 1 336 ? 13.57 8.695 24.375 1 95.56 336 GLY B CA 1
ATOM 6341 C C . GLY B 1 336 ? 12.07 8.75 24.125 1 95.56 336 GLY B C 1
ATOM 6342 O O . GLY B 1 336 ? 11.297 8.93 25.062 1 95.56 336 GLY B O 1
ATOM 6343 N N . GLY B 1 337 ? 11.688 8.648 22.844 1 96.19 337 GLY B N 1
ATOM 6344 C CA . GLY B 1 337 ? 10.266 8.586 22.531 1 96.19 337 GLY B CA 1
ATOM 6345 C C . GLY B 1 337 ? 9.633 9.961 22.375 1 96.19 337 GLY B C 1
ATOM 6346 O O . GLY B 1 337 ? 10.328 10.977 22.406 1 96.19 337 GLY B O 1
ATOM 6347 N N . ILE B 1 338 ? 8.289 9.984 22.219 1 97.38 338 ILE B N 1
ATOM 6348 C CA . ILE B 1 338 ? 7.539 11.18 21.875 1 97.38 338 ILE B CA 1
ATOM 6349 C C . ILE B 1 338 ? 7.488 12.125 23.078 1 97.38 338 ILE B C 1
ATOM 6351 O O . ILE B 1 338 ? 7.5 13.344 22.922 1 97.38 338 ILE B O 1
ATOM 6355 N N . SER B 1 339 ? 7.43 11.578 24.25 1 95.62 339 SER B N 1
ATOM 6356 C CA . SER B 1 339 ? 7.348 12.414 25.438 1 95.62 339 SER B CA 1
ATOM 6357 C C . SER B 1 339 ? 8.578 13.305 25.578 1 95.62 339 SER B C 1
ATOM 6359 O O . SER B 1 339 ? 8.461 14.477 25.938 1 95.62 339 SER B O 1
ATOM 6361 N N . GLU B 1 340 ? 9.727 12.727 25.328 1 95.88 340 GLU B N 1
ATOM 6362 C CA . GLU B 1 340 ? 10.961 13.5 25.391 1 95.88 340 GLU B CA 1
ATOM 6363 C C . GLU B 1 340 ? 11.008 14.547 24.281 1 95.88 340 GLU B C 1
ATOM 6365 O O . GLU B 1 340 ? 11.383 15.695 24.516 1 95.88 340 GLU B O 1
ATOM 6370 N N . LEU B 1 341 ? 10.656 14.188 23.109 1 97.19 341 LEU B N 1
ATOM 6371 C CA . LEU B 1 341 ? 10.664 15.094 21.969 1 97.19 341 LEU B CA 1
ATOM 6372 C C . LEU B 1 341 ? 9.68 16.234 22.172 1 97.19 341 LEU B C 1
ATOM 6374 O O . LEU B 1 341 ? 9.922 17.359 21.734 1 97.19 341 LEU B O 1
ATOM 6378 N N . ARG B 1 342 ? 8.578 15.922 22.844 1 98.12 342 ARG B N 1
ATOM 6379 C CA . ARG B 1 342 ? 7.531 16.922 23.078 1 98.12 342 ARG B CA 1
ATOM 6380 C C . ARG B 1 342 ? 8.039 18.062 23.938 1 98.12 342 ARG B C 1
ATOM 6382 O O . ARG B 1 342 ? 7.637 19.219 23.766 1 98.12 342 ARG B O 1
ATOM 6389 N N . LYS B 1 343 ? 8.898 17.781 24.906 1 97.69 343 LYS B N 1
ATOM 6390 C CA . LYS B 1 343 ? 9.477 18.828 25.75 1 97.69 343 LYS B CA 1
ATOM 6391 C C . LYS B 1 343 ? 10.148 19.906 24.906 1 97.69 343 LYS B C 1
ATOM 6393 O O . LYS B 1 343 ? 9.883 21.094 25.078 1 97.69 343 LYS B O 1
ATOM 6398 N N . LYS B 1 344 ? 10.938 19.469 24.016 1 97.69 344 LYS B N 1
ATOM 6399 C CA . LYS B 1 344 ? 11.594 20.422 23.125 1 97.69 344 LYS B CA 1
ATOM 6400 C C . LYS B 1 344 ? 10.602 21.047 22.156 1 97.69 344 LYS B C 1
ATOM 6402 O O . LYS B 1 344 ? 10.688 22.25 21.859 1 97.69 344 LYS B O 1
ATOM 6407 N N . SER B 1 345 ? 9.703 20.219 21.656 1 98.31 345 SER B N 1
ATOM 6408 C CA . SER B 1 345 ? 8.711 20.688 20.688 1 98.31 345 SER B CA 1
ATOM 6409 C C . SER B 1 345 ? 7.938 21.891 21.25 1 98.31 345 SER B C 1
ATOM 6411 O O . SER B 1 345 ? 7.727 22.875 20.547 1 98.31 345 SER B O 1
ATOM 6413 N N . VAL B 1 346 ? 7.531 21.828 22.453 1 98.5 346 VAL B N 1
ATOM 6414 C CA . VAL B 1 346 ? 6.75 22.875 23.094 1 98.5 346 VAL B CA 1
ATOM 6415 C C . VAL B 1 346 ? 7.578 24.156 23.203 1 98.5 346 VAL B C 1
ATOM 6417 O O . VAL B 1 346 ? 7.098 25.234 22.859 1 98.5 346 VAL B O 1
ATOM 6420 N N . GLU B 1 347 ? 8.812 24.031 23.594 1 98.06 347 GLU B N 1
ATOM 6421 C CA . GLU B 1 347 ? 9.68 25.188 23.75 1 98.06 347 GLU B CA 1
ATOM 6422 C C . GLU B 1 347 ? 10.055 25.797 22.406 1 98.06 347 GLU B C 1
ATOM 6424 O O . GLU B 1 347 ? 10.062 27.016 22.25 1 98.06 347 GLU B O 1
ATOM 6429 N N . LEU B 1 348 ? 10.367 24.953 21.516 1 98.5 348 LEU B N 1
ATOM 6430 C CA . LEU B 1 348 ? 10.789 25.375 20.188 1 98.5 348 LEU B CA 1
ATOM 6431 C C . LEU B 1 348 ? 9.648 26.078 19.453 1 98.5 348 LEU B C 1
ATOM 6433 O O . LEU B 1 348 ? 9.852 27.125 18.844 1 98.5 348 LEU B O 1
ATOM 6437 N N . THR B 1 349 ? 8.453 25.531 19.484 1 98.69 349 THR B N 1
ATOM 6438 C CA . THR B 1 349 ? 7.297 26.141 18.844 1 98.69 349 THR B CA 1
ATOM 6439 C C . THR B 1 349 ? 6.879 27.406 19.594 1 98.69 349 THR B C 1
ATOM 6441 O O . THR B 1 349 ? 6.422 28.375 18.969 1 98.69 349 THR B O 1
ATOM 6444 N N . GLY B 1 350 ? 6.98 27.359 20.922 1 98.25 350 GLY B N 1
ATOM 6445 C CA . GLY B 1 350 ? 6.762 28.562 21.688 1 98.25 350 GLY B CA 1
ATOM 6446 C C . GLY B 1 350 ? 7.707 29.703 21.312 1 98.25 350 GLY B C 1
ATOM 6447 O O . GLY B 1 350 ? 7.305 30.859 21.281 1 98.25 350 GLY B O 1
ATOM 6448 N N . PHE B 1 351 ? 8.969 29.391 21.109 1 98.44 351 PHE B N 1
ATOM 6449 C CA . PHE B 1 351 ? 9.969 30.359 20.656 1 98.44 351 PHE B CA 1
ATOM 6450 C C . PHE B 1 351 ? 9.57 30.953 19.312 1 98.44 351 PHE B C 1
ATOM 6452 O O . PHE B 1 351 ? 9.625 32.156 19.125 1 98.44 351 PHE B O 1
ATOM 6459 N N . LEU B 1 352 ? 9.148 30.078 18.359 1 98.69 352 LEU B N 1
ATOM 6460 C CA . LEU B 1 352 ? 8.641 30.531 17.062 1 98.69 352 LEU B CA 1
ATOM 6461 C C . LEU B 1 352 ? 7.477 31.5 17.25 1 98.69 352 LEU B C 1
ATOM 6463 O O . LEU B 1 352 ? 7.438 32.562 16.625 1 98.69 352 LEU B O 1
ATOM 6467 N N . GLN B 1 353 ? 6.523 31.125 18.078 1 98.62 353 GLN B N 1
ATOM 6468 C CA . GLN B 1 353 ? 5.367 31.969 18.359 1 98.62 353 GLN B CA 1
ATOM 6469 C C . GLN B 1 353 ? 5.801 33.344 18.891 1 98.62 353 GLN B C 1
ATOM 6471 O O . GLN B 1 353 ? 5.285 34.375 18.453 1 98.62 353 GLN B O 1
ATOM 6476 N N . ALA B 1 354 ? 6.73 33.312 19.828 1 98.19 354 ALA B N 1
ATOM 6477 C CA . ALA B 1 354 ? 7.199 34.562 20.438 1 98.19 354 ALA B CA 1
ATOM 6478 C C . ALA B 1 354 ? 7.84 35.469 19.391 1 98.19 354 ALA B C 1
ATOM 6480 O O . ALA B 1 354 ? 7.621 36.688 19.406 1 98.19 354 ALA B O 1
ATOM 6481 N N . LEU B 1 355 ? 8.648 34.875 18.578 1 98.38 355 LEU B N 1
ATOM 6482 C CA . LEU B 1 355 ? 9.289 35.656 17.516 1 98.38 355 LEU B CA 1
ATOM 6483 C C . LEU B 1 355 ? 8.242 36.281 16.594 1 98.38 355 LEU B C 1
ATOM 6485 O O . LEU B 1 355 ? 8.344 37.469 16.25 1 98.38 355 LEU B O 1
ATOM 6489 N N . LEU B 1 356 ? 7.246 35.5 16.172 1 98.56 356 LEU B N 1
ATOM 6490 C CA . LEU B 1 356 ? 6.223 35.969 15.25 1 98.56 356 LEU B CA 1
ATOM 6491 C C . LEU B 1 356 ? 5.363 37.062 15.891 1 98.56 356 LEU B C 1
ATOM 6493 O O . LEU B 1 356 ? 5.074 38.062 15.266 1 98.56 356 LEU B O 1
ATOM 6497 N N . THR B 1 357 ? 4.973 36.875 17.156 1 98 357 THR B N 1
ATOM 6498 C CA . THR B 1 357 ? 4.039 37.781 17.812 1 98 357 THR B CA 1
ATOM 6499 C C . THR B 1 357 ? 4.734 39.094 18.188 1 98 357 THR B C 1
ATOM 6501 O O . THR B 1 357 ? 4.07 40.094 18.484 1 98 357 THR B O 1
ATOM 6504 N N . SER B 1 358 ? 6.031 39.125 18.156 1 97.31 358 SER B N 1
ATOM 6505 C CA . SER B 1 358 ? 6.781 40.312 18.469 1 97.31 358 SER B CA 1
ATOM 6506 C C . SER B 1 358 ? 6.945 41.219 17.234 1 97.31 358 SER B C 1
ATOM 6508 O O . SER B 1 358 ? 7.355 42.375 17.344 1 97.31 358 SER B O 1
ATOM 6510 N N . SER B 1 359 ? 6.617 40.719 16.141 1 97.56 359 SER B N 1
ATOM 6511 C CA . SER B 1 359 ? 6.773 41.438 14.891 1 97.56 359 SER B CA 1
ATOM 6512 C C . SER B 1 359 ? 5.75 42.562 14.766 1 97.56 359 SER B C 1
ATOM 6514 O O . SER B 1 359 ? 4.602 42.406 15.195 1 97.56 359 SER B O 1
ATOM 6516 N N . LYS B 1 360 ? 6.102 43.656 14.023 1 97.44 360 LYS B N 1
ATOM 6517 C CA . LYS B 1 360 ? 5.184 44.75 13.734 1 97.44 360 LYS B CA 1
ATOM 6518 C C . LYS B 1 360 ? 4.098 44.312 12.758 1 97.44 360 LYS B C 1
ATOM 6520 O O . LYS B 1 360 ? 3.074 45 12.617 1 97.44 360 LYS B O 1
ATOM 6525 N N . TYR B 1 361 ? 4.34 43.219 12.133 1 98.5 361 TYR B N 1
ATOM 6526 C CA . TYR B 1 361 ? 3.398 42.75 11.117 1 98.5 361 TYR B CA 1
ATOM 6527 C C . TYR B 1 361 ? 2.387 41.781 11.719 1 98.5 361 TYR B C 1
ATOM 6529 O O . TYR B 1 361 ? 1.44 41.375 11.047 1 98.5 361 TYR B O 1
ATOM 6537 N N . TYR B 1 362 ? 2.561 41.406 12.969 1 98.44 362 TYR B N 1
ATOM 6538 C CA . TYR B 1 362 ? 1.646 40.469 13.602 1 98.44 362 TYR B CA 1
ATOM 6539 C C . TYR B 1 362 ? 0.265 41.094 13.781 1 98.44 362 TYR B C 1
ATOM 6541 O O . TYR B 1 362 ? 0.144 42.25 14.188 1 98.44 362 TYR B O 1
ATOM 6549 N N . ILE B 1 363 ? -0.706 40.312 13.477 1 98.25 363 ILE B N 1
ATOM 6550 C CA . ILE B 1 363 ? -2.107 40.656 13.703 1 98.25 363 ILE B CA 1
ATOM 6551 C C . ILE B 1 363 ? -2.727 39.656 14.672 1 98.25 363 ILE B C 1
ATOM 6553 O O . ILE B 1 363 ? -2.627 38.438 14.477 1 98.25 363 ILE B O 1
ATOM 6557 N N . LYS B 1 364 ? -3.35 40.156 15.703 1 97.12 364 LYS B N 1
ATOM 6558 C CA . LYS B 1 364 ? -3.953 39.281 16.703 1 97.12 364 LYS B CA 1
ATOM 6559 C C . LYS B 1 364 ? -5.074 38.438 16.094 1 97.12 364 LYS B C 1
ATOM 6561 O O . LYS B 1 364 ? -5.75 38.875 15.172 1 97.12 364 LYS B O 1
ATOM 6566 N N . GLN B 1 365 ? -5.238 37.281 16.641 1 95.56 365 GLN B N 1
ATOM 6567 C CA . GLN B 1 365 ? -6.18 36.312 16.094 1 95.56 365 GLN B CA 1
ATOM 6568 C C . GLN B 1 365 ? -7.586 36.906 16 1 95.56 365 GLN B C 1
ATOM 6570 O O . GLN B 1 365 ? -8.312 36.625 15.039 1 95.56 365 GLN B O 1
ATOM 6575 N N . GLU B 1 366 ? -7.969 37.75 16.938 1 92.75 366 GLU B N 1
ATOM 6576 C CA . GLU B 1 366 ? -9.328 38.25 17.031 1 92.75 366 GLU B CA 1
ATOM 6577 C C . GLU B 1 366 ? -9.484 39.562 16.234 1 92.75 366 GLU B C 1
ATOM 6579 O O . GLU B 1 366 ? -10.594 40.062 16.078 1 92.75 366 GLU B O 1
ATOM 6584 N N . GLU B 1 367 ? -8.406 40.031 15.773 1 94.38 367 GLU B N 1
ATOM 6585 C CA . GLU B 1 367 ? -8.422 41.344 15.102 1 94.38 367 GLU B CA 1
ATOM 6586 C C . GLU B 1 367 ? -8.844 41.188 13.641 1 94.38 367 GLU B C 1
ATOM 6588 O O . GLU B 1 367 ? -8.398 40.281 12.945 1 94.38 367 GLU B O 1
ATOM 6593 N N . THR B 1 368 ? -9.727 42 13.227 1 92.31 368 THR B N 1
ATOM 6594 C CA . THR B 1 368 ? -10.125 42.125 11.828 1 92.31 368 THR B CA 1
ATOM 6595 C C . THR B 1 368 ? -9.547 43.375 11.195 1 92.31 368 THR B C 1
ATOM 6597 O O . THR B 1 368 ? -9.906 44.5 11.586 1 92.31 368 THR B O 1
ATOM 6600 N N . THR B 1 369 ? -8.594 43.219 10.328 1 94.25 369 THR B N 1
ATOM 6601 C CA . THR B 1 369 ? -7.926 44.312 9.641 1 94.25 369 THR B CA 1
ATOM 6602 C C . THR B 1 369 ? -7.449 43.875 8.266 1 94.25 369 THR B C 1
ATOM 6604 O O . THR B 1 369 ? -7.305 42.688 7.996 1 94.25 369 THR B O 1
ATOM 6607 N N . ASP B 1 370 ? -7.312 44.719 7.379 1 91.75 370 ASP B N 1
ATOM 6608 C CA . ASP B 1 370 ? -6.816 44.438 6.039 1 91.75 370 ASP B CA 1
ATOM 6609 C C . ASP B 1 370 ? -5.383 44.938 5.863 1 91.75 370 ASP B C 1
ATOM 6611 O O . ASP B 1 370 ? -4.859 44.969 4.746 1 91.75 370 ASP B O 1
ATOM 6615 N N . ARG B 1 371 ? -4.816 45.344 6.918 1 96.19 371 ARG B N 1
ATOM 6616 C CA . ARG B 1 371 ? -3.451 45.844 6.801 1 96.19 371 ARG B CA 1
ATOM 6617 C C . ARG B 1 371 ? -2.484 44.719 6.434 1 96.19 371 ARG B C 1
ATOM 6619 O O . ARG B 1 371 ? -2.758 43.531 6.695 1 96.19 371 ARG B O 1
ATOM 6626 N N . LEU B 1 372 ? -1.375 45.125 5.895 1 97.94 372 LEU B N 1
ATOM 6627 C CA . LEU B 1 372 ? -0.317 44.156 5.59 1 97.94 372 LEU B CA 1
ATOM 6628 C C . LEU B 1 372 ? 0.188 43.469 6.859 1 97.94 372 LEU B C 1
ATOM 6630 O O . LEU B 1 372 ? 0.556 44.156 7.824 1 97.94 372 LEU B O 1
ATOM 6634 N N . GLY B 1 373 ? 0.102 42.219 6.879 1 98.44 373 GLY B N 1
ATOM 6635 C CA . GLY B 1 373 ? 0.57 41.5 8.039 1 98.44 373 GLY B CA 1
ATOM 6636 C C . GLY B 1 373 ? 0.223 40.031 7.992 1 98.44 373 GLY B C 1
ATOM 6637 O O . GLY B 1 373 ? -0.026 39.469 6.914 1 98.44 373 GLY B O 1
ATOM 6638 N N . PHE B 1 374 ? 0.337 39.375 9.102 1 98.56 374 PHE B N 1
ATOM 6639 C CA . PHE B 1 374 ? 0.006 37.969 9.188 1 98.56 374 PHE B CA 1
ATOM 6640 C C . PHE B 1 374 ? -0.625 37.625 10.531 1 98.56 374 PHE B C 1
ATOM 6642 O O . PHE B 1 374 ? -0.387 38.344 11.523 1 98.56 374 PHE B O 1
ATOM 6649 N N . LYS B 1 375 ? -1.438 36.594 10.461 1 97.56 375 LYS B N 1
ATOM 6650 C CA . LYS B 1 375 ? -2.176 36.062 11.609 1 97.56 375 LYS B CA 1
ATOM 6651 C C . LYS B 1 375 ? -1.838 34.594 11.859 1 97.56 375 LYS B C 1
ATOM 6653 O O . LYS B 1 375 ? -1.741 33.812 10.922 1 97.56 375 LYS B O 1
ATOM 6658 N N . ILE B 1 376 ? -1.518 34.281 13.148 1 98.56 376 ILE B N 1
ATOM 6659 C CA . ILE B 1 376 ? -1.363 32.875 13.5 1 98.56 376 ILE B CA 1
ATOM 6660 C C . ILE B 1 376 ? -2.738 32.219 13.664 1 98.56 376 ILE B C 1
ATOM 6662 O O . ILE B 1 376 ? -3.525 32.656 14.516 1 98.56 376 ILE B O 1
ATOM 6666 N N . LEU B 1 377 ? -3.064 31.234 12.852 1 98.25 377 LEU B N 1
ATOM 6667 C CA . LEU B 1 377 ? -4.352 30.547 12.922 1 98.25 377 LEU B CA 1
ATOM 6668 C C . LEU B 1 377 ? -4.355 29.516 14.031 1 98.25 377 LEU B C 1
ATOM 6670 O O . LEU B 1 377 ? -5.402 29.234 14.625 1 98.25 377 LEU B O 1
ATOM 6674 N N . SER B 1 378 ? -3.178 28.891 14.312 1 98.62 378 SER B N 1
ATOM 6675 C CA . SER B 1 378 ? -3.043 27.844 15.328 1 98.62 378 SER B CA 1
ATOM 6676 C C . SER B 1 378 ? -3.365 28.391 16.719 1 98.62 378 SER B C 1
ATOM 6678 O O . SER B 1 378 ? -3.051 29.531 17.031 1 98.62 378 SER B O 1
ATOM 6680 N N . PRO B 1 379 ? -3.936 27.484 17.531 1 98.44 379 PRO B N 1
ATOM 6681 C CA . PRO B 1 379 ? -4.121 27.922 18.906 1 98.44 379 PRO B CA 1
ATOM 6682 C C . PRO B 1 379 ? -2.816 28.391 19.562 1 98.44 379 PRO B C 1
ATOM 6684 O O . PRO B 1 379 ? -1.767 27.781 19.344 1 98.44 379 PRO B O 1
ATOM 6687 N N . LEU B 1 380 ? -2.908 29.453 20.359 1 97.88 380 LEU B N 1
ATOM 6688 C CA . LEU B 1 380 ? -1.71 30.016 20.984 1 97.88 380 LEU B CA 1
ATOM 6689 C C . LEU B 1 380 ? -1.339 29.234 22.25 1 97.88 380 LEU B C 1
ATOM 6691 O O . LEU B 1 380 ? -0.18 29.25 22.656 1 97.88 380 LEU B O 1
ATOM 6695 N N . ASN B 1 381 ? -2.334 28.547 22.812 1 97.44 381 ASN B N 1
ATOM 6696 C CA . ASN B 1 381 ? -2.053 27.672 23.938 1 97.44 381 ASN B CA 1
ATOM 6697 C C . ASN B 1 381 ? -1.208 26.469 23.531 1 97.44 381 ASN B C 1
ATOM 6699 O O . ASN B 1 381 ? -1.566 25.75 22.594 1 97.44 381 ASN B O 1
ATOM 6703 N N . LYS B 1 382 ? -0.117 26.281 24.203 1 97.12 382 LYS B N 1
ATOM 6704 C CA . LYS B 1 382 ? 0.867 25.281 23.812 1 97.12 382 LYS B CA 1
ATOM 6705 C C . LYS B 1 382 ? 0.27 23.875 23.859 1 97.12 382 LYS B C 1
ATOM 6707 O O . LYS B 1 382 ? 0.696 22.984 23.125 1 97.12 382 LYS B O 1
ATOM 6712 N N . GLY B 1 383 ? -0.746 23.625 24.688 1 97.25 383 GLY B N 1
ATOM 6713 C CA . GLY B 1 383 ? -1.356 22.312 24.812 1 97.25 383 GLY B CA 1
ATOM 6714 C C . GLY B 1 383 ? -2.338 21.984 23.703 1 97.25 383 GLY B C 1
ATOM 6715 O O . GLY B 1 383 ? -2.754 20.844 23.547 1 97.25 383 GLY B O 1
ATOM 6716 N N . ASP B 1 384 ? -2.674 22.953 22.844 1 98.19 384 ASP B N 1
ATOM 6717 C CA . ASP B 1 384 ? -3.721 22.781 21.828 1 98.19 384 ASP B CA 1
ATOM 6718 C C . ASP B 1 384 ? -3.129 22.766 20.422 1 98.19 384 ASP B C 1
ATOM 6720 O O . ASP B 1 384 ? -3.838 23.016 19.438 1 98.19 384 ASP B O 1
ATOM 6724 N N . ARG B 1 385 ? -1.855 22.516 20.344 1 98.44 385 ARG B N 1
ATOM 6725 C CA . ARG B 1 385 ? -1.2 22.422 19.031 1 98.44 385 ARG B CA 1
ATOM 6726 C C . ARG B 1 385 ? 0.015 21.5 19.094 1 98.44 385 ARG B C 1
ATOM 6728 O O . ARG B 1 385 ? 0.455 21.125 20.188 1 98.44 385 ARG B O 1
ATOM 6735 N N . GLY B 1 386 ? 0.479 21 17.906 1 98.06 386 GLY B N 1
ATOM 6736 C CA . GLY B 1 386 ? 1.776 20.359 17.766 1 98.06 386 GLY B CA 1
ATOM 6737 C C . GLY B 1 386 ? 2.895 21.344 17.453 1 98.06 386 GLY B C 1
ATOM 6738 O O . GLY B 1 386 ? 2.961 22.422 18.047 1 98.06 386 GLY B O 1
ATOM 6739 N N . CYS B 1 387 ? 3.775 20.969 16.609 1 98.31 387 CYS B N 1
ATOM 6740 C CA . CYS B 1 387 ? 4.953 21.797 16.344 1 98.31 387 CYS B CA 1
ATOM 6741 C C . CYS B 1 387 ? 4.699 22.766 15.195 1 98.31 387 CYS B C 1
ATOM 6743 O O . CYS B 1 387 ? 5.559 23.578 14.867 1 98.31 387 CYS B O 1
ATOM 6745 N N . GLN B 1 388 ? 3.527 22.719 14.57 1 98.62 388 GLN B N 1
ATOM 6746 C CA . GLN B 1 388 ? 3.189 23.578 13.438 1 98.62 388 GLN B CA 1
ATOM 6747 C C . GLN B 1 388 ? 2.486 24.844 13.898 1 98.62 388 GLN B C 1
ATOM 6749 O O . GLN B 1 388 ? 1.607 24.797 14.766 1 98.62 388 GLN B O 1
ATOM 6754 N N . LEU B 1 389 ? 2.885 26 13.406 1 98.81 389 LEU B N 1
ATOM 6755 C CA . LEU B 1 389 ? 2.082 27.219 13.414 1 98.81 389 LEU B CA 1
ATOM 6756 C C . LEU B 1 389 ? 1.677 27.609 12 1 98.81 389 LEU B C 1
ATOM 6758 O O . LEU B 1 389 ? 2.531 27.75 11.117 1 98.81 389 LEU B O 1
ATOM 6762 N N . SER B 1 390 ? 0.355 27.688 11.812 1 98.69 390 SER B N 1
ATOM 6763 C CA . SER B 1 390 ? -0.181 28.156 10.539 1 98.69 390 SER B CA 1
ATOM 6764 C C . SER B 1 390 ? -0.306 29.672 10.5 1 98.69 390 SER B C 1
ATOM 6766 O O . SER B 1 390 ? -1.032 30.25 11.305 1 98.69 390 SER B O 1
ATOM 6768 N N . VAL B 1 391 ? 0.391 30.266 9.578 1 98.75 391 VAL B N 1
ATOM 6769 C CA . VAL B 1 391 ? 0.471 31.719 9.492 1 98.75 391 VAL B CA 1
ATOM 6770 C C . VAL B 1 391 ? -0.27 32.219 8.25 1 98.75 391 VAL B C 1
ATOM 6772 O O . VAL B 1 391 ? 0.126 31.891 7.121 1 98.75 391 VAL B O 1
ATOM 6775 N N . LEU B 1 392 ? -1.349 32.906 8.422 1 98.31 392 LEU B N 1
ATOM 6776 C CA . LEU B 1 392 ? -2.166 33.438 7.348 1 98.31 392 LEU B CA 1
ATOM 6777 C C . LEU B 1 392 ? -1.701 34.844 6.98 1 98.31 392 LEU B C 1
ATOM 6779 O O . LEU B 1 392 ? -1.707 35.75 7.824 1 98.31 392 LEU B O 1
ATOM 6783 N N . PHE B 1 393 ? -1.299 35.062 5.777 1 98.38 393 PHE B N 1
ATOM 6784 C CA . PHE B 1 393 ? -0.809 36.344 5.309 1 98.38 393 PHE B CA 1
ATOM 6785 C C . PHE B 1 393 ? -1.929 37.156 4.648 1 98.38 393 PHE B C 1
ATOM 6787 O O . PHE B 1 393 ? -2.84 36.562 4.051 1 98.38 393 PHE B O 1
ATOM 6794 N N . GLN B 1 394 ? -1.857 38.406 4.754 1 96.88 394 GLN B N 1
ATOM 6795 C CA . GLN B 1 394 ? -2.861 39.281 4.176 1 96.88 394 GLN B CA 1
ATOM 6796 C C . GLN B 1 394 ? -2.23 40.594 3.697 1 96.88 394 GLN B C 1
ATOM 6798 O O . GLN B 1 394 ? -1.149 40.969 4.152 1 96.88 394 GLN B O 1
ATOM 6803 N N . PRO B 1 395 ? -2.887 41.375 2.791 1 96.62 395 PRO B N 1
ATOM 6804 C CA . PRO B 1 395 ? -4.16 41.031 2.146 1 96.62 395 PRO B CA 1
ATOM 6805 C C . PRO B 1 395 ? -4.008 39.969 1.064 1 96.62 395 PRO B C 1
ATOM 6807 O O . PRO B 1 395 ? -2.895 39.688 0.61 1 96.62 395 PRO B O 1
ATOM 6810 N N . HIS B 1 396 ? -5.094 39.344 0.765 1 95.38 396 HIS B N 1
ATOM 6811 C CA . HIS B 1 396 ? -5.152 38.375 -0.329 1 95.38 396 HIS B CA 1
ATOM 6812 C C . HIS B 1 396 ? -5.234 39.062 -1.679 1 95.38 396 HIS B C 1
ATOM 6814 O O . HIS B 1 396 ? -5.949 40.062 -1.822 1 95.38 396 HIS B O 1
ATOM 6820 N N . TYR B 1 397 ? -4.492 38.625 -2.607 1 94.5 397 TYR B N 1
ATOM 6821 C CA . TYR B 1 397 ? -4.621 39.031 -4.004 1 94.5 397 TYR B CA 1
ATOM 6822 C C . TYR B 1 397 ? -4.848 37.812 -4.898 1 94.5 397 TYR B C 1
ATOM 6824 O O . TYR B 1 397 ? -4.203 36.781 -4.723 1 94.5 397 TYR B O 1
ATOM 6832 N N . GLU B 1 398 ? -5.711 37.906 -5.887 1 91 398 GLU B N 1
ATOM 6833 C CA . GLU B 1 398 ? -6.008 36.781 -6.801 1 91 398 GLU B CA 1
ATOM 6834 C C . GLU B 1 398 ? -4.801 36.438 -7.668 1 91 398 GLU B C 1
ATOM 6836 O O . GLU B 1 398 ? -4.57 35.281 -7.988 1 91 398 GLU B O 1
ATOM 6841 N N . GLU B 1 399 ? -4.137 37.469 -8 1 92.12 399 GLU B N 1
ATOM 6842 C CA . GLU B 1 399 ? -2.928 37.281 -8.789 1 92.12 399 GLU B CA 1
ATOM 6843 C C . GLU B 1 399 ? -1.8 36.688 -7.941 1 92.12 399 GLU B C 1
ATOM 6845 O O . GLU B 1 399 ? -1.264 37.375 -7.066 1 92.12 399 GLU B O 1
ATOM 6850 N N . TYR B 1 400 ? -1.373 35.562 -8.242 1 89.06 400 TYR B N 1
ATOM 6851 C CA . TYR B 1 400 ? -0.396 34.812 -7.469 1 89.06 400 TYR B CA 1
ATOM 6852 C C . TYR B 1 400 ? 0.875 35.594 -7.246 1 89.06 400 TYR B C 1
ATOM 6854 O O . TYR B 1 400 ? 1.419 35.625 -6.141 1 89.06 400 TYR B O 1
ATOM 6862 N N . SER B 1 401 ? 1.328 36.312 -8.305 1 91.12 401 SER B N 1
ATOM 6863 C CA . SER B 1 401 ? 2.596 37.031 -8.242 1 91.12 401 SER B CA 1
ATOM 6864 C C . SER B 1 401 ? 2.506 38.219 -7.297 1 91.12 401 SER B C 1
ATOM 6866 O O . SER B 1 401 ? 3.527 38.719 -6.824 1 91.12 401 SER B O 1
ATOM 6868 N N . LYS B 1 402 ? 1.252 38.625 -6.941 1 93.94 402 LYS B N 1
ATOM 6869 C CA . LYS B 1 402 ? 1.058 39.812 -6.098 1 93.94 402 LYS B CA 1
ATOM 6870 C C . LYS B 1 402 ? 0.656 39.406 -4.68 1 93.94 402 LYS B C 1
ATOM 6872 O O . LYS B 1 402 ? 0.723 40.219 -3.756 1 93.94 402 LYS B O 1
ATOM 6877 N N . ASN B 1 403 ? 0.208 38.156 -4.594 1 96.25 403 ASN B N 1
ATOM 6878 C CA . ASN B 1 403 ? -0.303 37.719 -3.299 1 96.25 403 ASN B CA 1
ATOM 6879 C C . ASN B 1 403 ? 0.811 37.594 -2.262 1 96.25 403 ASN B C 1
ATOM 6881 O O . ASN B 1 403 ? 1.916 37.156 -2.572 1 96.25 403 ASN B O 1
ATOM 6885 N N . ILE B 1 404 ? 0.554 38.031 -1.032 1 97.69 404 ILE B N 1
ATOM 6886 C CA . ILE B 1 404 ? 1.554 38.219 0.014 1 97.69 404 ILE B CA 1
ATOM 6887 C C . ILE B 1 404 ? 2.174 36.875 0.384 1 97.69 404 ILE B C 1
ATOM 6889 O O . ILE B 1 404 ? 3.398 36.75 0.467 1 97.69 404 ILE B O 1
ATOM 6893 N N . MET B 1 405 ? 1.339 35.875 0.595 1 97.69 405 MET B N 1
ATOM 6894 C CA . MET B 1 405 ? 1.82 34.562 1.025 1 97.69 405 MET B CA 1
ATOM 6895 C C . MET B 1 405 ? 2.807 33.969 0.016 1 97.69 405 MET B C 1
ATOM 6897 O O . MET B 1 405 ? 3.879 33.5 0.392 1 97.69 405 MET B O 1
ATOM 6901 N N . GLU B 1 406 ? 2.48 34.062 -1.273 1 96.94 406 GLU B N 1
ATOM 6902 C CA . GLU B 1 406 ? 3.346 33.531 -2.316 1 96.94 406 GLU B CA 1
ATOM 6903 C C . GLU B 1 406 ? 4.672 34.281 -2.379 1 96.94 406 GLU B C 1
ATOM 6905 O O . GLU B 1 406 ? 5.723 33.656 -2.596 1 96.94 406 GLU B O 1
ATOM 6910 N N . ARG B 1 407 ? 4.613 35.594 -2.203 1 97.88 407 ARG B N 1
ATOM 6911 C CA . ARG B 1 407 ? 5.82 36.406 -2.225 1 97.88 407 ARG B CA 1
ATOM 6912 C C . ARG B 1 407 ? 6.727 36.062 -1.04 1 97.88 407 ARG B C 1
ATOM 6914 O O . ARG B 1 407 ? 7.945 35.969 -1.191 1 97.88 407 ARG B O 1
ATOM 6921 N N . VAL B 1 408 ? 6.117 35.938 0.083 1 98.44 408 VAL B N 1
ATOM 6922 C CA . VAL B 1 408 ? 6.883 35.562 1.271 1 98.44 408 VAL B CA 1
ATOM 6923 C C . VAL B 1 408 ? 7.492 34.188 1.086 1 98.44 408 VAL B C 1
ATOM 6925 O O . VAL B 1 408 ? 8.672 33.969 1.367 1 98.44 408 VAL B O 1
ATOM 6928 N N . ASN B 1 409 ? 6.699 33.25 0.632 1 97.62 409 ASN B N 1
ATOM 6929 C CA . ASN B 1 409 ? 7.18 31.875 0.426 1 97.62 409 ASN B CA 1
ATOM 6930 C C . ASN B 1 409 ? 8.352 31.828 -0.554 1 97.62 409 ASN B C 1
ATOM 6932 O O . ASN B 1 409 ? 9.305 31.078 -0.353 1 97.62 409 ASN B O 1
ATOM 6936 N N . LYS B 1 410 ? 8.227 32.531 -1.633 1 96.69 410 LYS B N 1
ATOM 6937 C CA . LYS B 1 410 ? 9.305 32.594 -2.615 1 96.69 410 LYS B CA 1
ATOM 6938 C C . LYS B 1 410 ? 10.586 33.125 -1.986 1 96.69 410 LYS B C 1
ATOM 6940 O O . LYS B 1 410 ? 11.672 32.594 -2.24 1 96.69 410 LYS B O 1
ATOM 6945 N N . TYR B 1 411 ? 10.453 34.188 -1.228 1 97.12 411 TYR B N 1
ATOM 6946 C CA . TYR B 1 411 ? 11.617 34.781 -0.568 1 97.12 411 TYR B CA 1
ATOM 6947 C C . TYR B 1 411 ? 12.273 33.781 0.364 1 97.12 411 TYR B C 1
ATOM 6949 O O . TYR B 1 411 ? 13.5 33.656 0.384 1 97.12 411 TYR B O 1
ATOM 6957 N N . LEU B 1 412 ? 11.469 33.094 1.143 1 98.12 412 LEU B N 1
ATOM 6958 C CA . LEU B 1 412 ? 11.992 32.062 2.033 1 98.12 412 LEU B CA 1
ATOM 6959 C C . LEU B 1 412 ? 12.68 30.969 1.239 1 98.12 412 LEU B C 1
ATOM 6961 O O . LEU B 1 412 ? 13.781 30.531 1.588 1 98.12 412 LEU B O 1
ATOM 6965 N N . SER B 1 413 ? 12.031 30.516 0.171 1 96.56 413 SER B N 1
ATOM 6966 C CA . SER B 1 413 ? 12.578 29.453 -0.676 1 96.56 413 SER B CA 1
ATOM 6967 C C . SER B 1 413 ? 13.914 29.859 -1.28 1 96.56 413 SER B C 1
ATOM 6969 O O . SER B 1 413 ? 14.844 29.062 -1.361 1 96.56 413 SER B O 1
ATOM 6971 N N . ASP B 1 414 ? 14.023 31.094 -1.682 1 95.75 414 ASP B N 1
ATOM 6972 C CA . ASP B 1 414 ? 15.258 31.625 -2.271 1 95.75 414 ASP B CA 1
ATOM 6973 C C . ASP B 1 414 ? 16.391 31.656 -1.246 1 95.75 414 ASP B C 1
ATOM 6975 O O . ASP B 1 414 ? 17.562 31.797 -1.608 1 95.75 414 ASP B O 1
ATOM 6979 N N . HIS B 1 415 ? 16.047 31.562 -0.014 1 97.06 415 HIS B N 1
ATOM 6980 C CA . HIS B 1 415 ? 17.047 31.547 1.057 1 97.06 415 HIS B CA 1
ATOM 6981 C C . HIS B 1 415 ? 17.141 30.172 1.689 1 97.06 415 HIS B C 1
ATOM 6983 O O . HIS B 1 415 ? 17.547 30.031 2.848 1 97.06 415 HIS B O 1
ATOM 6989 N N . ALA B 1 416 ? 16.656 29.109 0.996 1 98.12 416 ALA B N 1
ATOM 6990 C CA . ALA B 1 416 ? 16.766 27.703 1.347 1 98.12 416 ALA B CA 1
ATOM 6991 C C . ALA B 1 416 ? 16.016 27.406 2.645 1 98.12 416 ALA B C 1
ATOM 6993 O O . ALA B 1 416 ? 16.469 26.578 3.453 1 98.12 416 ALA B O 1
ATOM 6994 N N . ILE B 1 417 ? 14.984 28.156 2.91 1 98.56 417 ILE B N 1
ATOM 6995 C CA . ILE B 1 417 ? 14.039 27.828 3.971 1 98.56 417 ILE B CA 1
ATOM 6996 C C . ILE B 1 417 ? 12.812 27.125 3.377 1 98.56 417 ILE B C 1
ATOM 6998 O O . ILE B 1 417 ? 12.07 27.734 2.604 1 98.56 417 ILE B O 1
ATOM 7002 N N . VAL B 1 418 ? 12.648 25.844 3.689 1 98.5 418 VAL B N 1
ATOM 7003 C CA . VAL B 1 418 ? 11.602 25.031 3.088 1 98.5 418 VAL B CA 1
ATOM 7004 C C . VAL B 1 418 ? 10.398 24.953 4.023 1 98.5 418 VAL B C 1
ATOM 7006 O O . VAL B 1 418 ? 10.492 24.422 5.133 1 98.5 418 VAL B O 1
ATOM 7009 N N . CYS B 1 419 ? 9.305 25.5 3.639 1 97.88 419 CYS B N 1
ATOM 7010 C CA . CYS B 1 419 ? 8.055 25.5 4.391 1 97.88 419 CYS B CA 1
ATOM 7011 C C . CYS B 1 419 ? 6.918 24.906 3.566 1 97.88 419 CYS B C 1
ATOM 7013 O O . CYS B 1 419 ? 7.102 24.594 2.391 1 97.88 419 CYS B O 1
ATOM 7015 N N . ASP B 1 420 ? 5.805 24.719 4.191 1 96.94 420 ASP B N 1
ATOM 7016 C CA . ASP B 1 420 ? 4.633 24.172 3.508 1 96.94 420 ASP B CA 1
ATOM 7017 C C . ASP B 1 420 ? 3.605 25.266 3.229 1 96.94 420 ASP B C 1
ATOM 7019 O O . ASP B 1 420 ? 3.062 25.875 4.156 1 96.94 420 ASP B O 1
ATOM 7023 N N . GLU B 1 421 ? 3.375 25.562 1.993 1 94.38 421 GLU B N 1
ATOM 7024 C CA . GLU B 1 421 ? 2.361 26.547 1.621 1 94.38 421 GLU B CA 1
ATOM 7025 C C . GLU B 1 421 ? 1.014 25.875 1.361 1 94.38 421 GLU B C 1
ATOM 7027 O O . GLU B 1 421 ? 0.949 24.828 0.717 1 94.38 421 GLU B O 1
ATOM 7032 N N . ARG B 1 422 ? -0.016 26.375 1.909 1 90.69 422 ARG B N 1
ATOM 7033 C CA . ARG B 1 422 ? -1.376 25.906 1.673 1 90.69 422 ARG B CA 1
ATOM 7034 C C . ARG B 1 422 ? -2.301 27.062 1.301 1 90.69 422 ARG B C 1
ATOM 7036 O O . ARG B 1 422 ? -2.514 27.969 2.102 1 90.69 422 ARG B O 1
ATOM 7043 N N . ARG B 1 423 ? -2.893 26.984 0.124 1 83.94 423 ARG B N 1
ATOM 7044 C CA . ARG B 1 423 ? -3.83 28.016 -0.332 1 83.94 423 ARG B CA 1
ATOM 7045 C C . ARG B 1 423 ? -5.188 27.844 0.349 1 83.94 423 ARG B C 1
ATOM 7047 O O . ARG B 1 423 ? -5.633 26.734 0.605 1 83.94 423 ARG B O 1
ATOM 7054 N N . PRO B 1 424 ? -5.789 28.875 0.706 1 84.06 424 PRO B N 1
ATOM 7055 C CA . PRO B 1 424 ? -5.395 30.25 0.422 1 84.06 424 PRO B CA 1
ATOM 7056 C C . PRO B 1 424 ? -4.555 30.875 1.538 1 84.06 424 PRO B C 1
ATOM 7058 O O . PRO B 1 424 ? -4.969 30.875 2.699 1 84.06 424 PRO B O 1
ATOM 7061 N N . ASP B 1 425 ? -3.389 31.422 1.373 1 94.56 425 ASP B N 1
ATOM 7062 C CA . ASP B 1 425 ? -2.672 32.531 2.014 1 94.56 425 ASP B CA 1
ATOM 7063 C C . ASP B 1 425 ? -1.922 32.031 3.252 1 94.56 425 ASP B C 1
ATOM 7065 O O . ASP B 1 425 ? -1.569 32.844 4.121 1 94.56 425 ASP B O 1
ATOM 7069 N N . VAL B 1 426 ? -1.764 30.703 3.412 1 97.5 426 VAL B N 1
ATOM 7070 C CA . VAL B 1 426 ? -1.177 30.219 4.66 1 97.5 426 VAL B CA 1
ATOM 7071 C C . VAL B 1 426 ? 0.181 29.578 4.383 1 97.5 426 VAL B C 1
ATOM 7073 O O . VAL B 1 426 ? 0.345 28.859 3.396 1 97.5 426 VAL B O 1
ATOM 7076 N N . ILE B 1 427 ? 1.146 29.922 5.152 1 98.62 427 ILE B N 1
ATOM 7077 C CA . ILE B 1 427 ? 2.371 29.141 5.273 1 98.62 427 ILE B CA 1
ATOM 7078 C C . ILE B 1 427 ? 2.379 28.406 6.613 1 98.62 427 ILE B C 1
ATOM 7080 O O . ILE B 1 427 ? 2.162 29 7.664 1 98.62 427 ILE B O 1
ATOM 7084 N N . ARG B 1 428 ? 2.521 27.109 6.566 1 98.62 428 ARG B N 1
ATOM 7085 C CA . ARG B 1 428 ? 2.637 26.297 7.77 1 98.62 428 ARG B CA 1
ATOM 7086 C C . ARG B 1 428 ? 4.098 26.078 8.148 1 98.62 428 ARG B C 1
ATOM 7088 O O . ARG B 1 428 ? 4.832 25.375 7.445 1 98.62 428 ARG B O 1
ATOM 7095 N N . LEU B 1 429 ? 4.52 26.719 9.195 1 98.75 429 LEU B N 1
ATOM 7096 C CA . LEU B 1 429 ? 5.871 26.594 9.734 1 98.75 429 LEU B CA 1
ATOM 7097 C C . LEU B 1 429 ? 5.918 25.516 10.812 1 98.75 429 LEU B C 1
ATOM 7099 O O . LEU B 1 429 ? 5.25 25.625 11.844 1 98.75 429 LEU B O 1
ATOM 7103 N N . ALA B 1 430 ? 6.715 24.438 10.539 1 98.69 430 ALA B N 1
ATOM 7104 C CA . ALA B 1 430 ? 6.754 23.328 11.484 1 98.69 430 ALA B CA 1
ATOM 7105 C C . ALA B 1 430 ? 8.188 23 11.883 1 98.69 430 ALA B C 1
ATOM 7107 O O . ALA B 1 430 ? 8.812 22.125 11.289 1 98.69 430 ALA B O 1
ATOM 7108 N N . PRO B 1 431 ? 8.75 23.703 12.898 1 98.56 431 PRO B N 1
ATOM 7109 C CA . PRO B 1 431 ? 10.047 23.266 13.414 1 98.56 431 PRO B CA 1
ATOM 7110 C C . PRO B 1 431 ? 9.961 21.953 14.188 1 98.56 431 PRO B C 1
ATOM 7112 O O . PRO B 1 431 ? 9.406 21.906 15.281 1 98.56 431 PRO B O 1
ATOM 7115 N N . LEU B 1 432 ? 10.516 20.938 13.664 1 98.12 432 LEU B N 1
ATOM 7116 C CA . LEU B 1 432 ? 10.453 19.609 14.281 1 98.12 432 LEU B CA 1
ATOM 7117 C C . LEU B 1 432 ? 11.586 19.422 15.281 1 98.12 432 LEU B C 1
ATOM 7119 O O . LEU B 1 432 ? 12.742 19.719 14.977 1 98.12 432 LEU B O 1
ATOM 7123 N N . PRO B 1 433 ? 11.344 18.875 16.391 1 97.81 433 PRO B N 1
ATOM 7124 C CA . PRO B 1 433 ? 12.344 18.766 17.453 1 97.81 433 PRO B CA 1
ATOM 7125 C C . PRO B 1 433 ? 13.5 17.828 17.094 1 97.81 433 PRO B C 1
ATOM 7127 O O . PRO B 1 433 ? 14.578 17.922 17.688 1 97.81 433 PRO B O 1
ATOM 7130 N N . LEU B 1 434 ? 13.305 16.891 16.156 1 97.81 434 LEU B N 1
ATOM 7131 C CA . LEU B 1 434 ? 14.359 15.953 15.789 1 97.81 434 LEU B CA 1
ATOM 7132 C C . LEU B 1 434 ? 15.508 16.672 15.094 1 97.81 434 LEU B C 1
ATOM 7134 O O . LEU B 1 434 ? 16.672 16.359 15.336 1 97.81 434 LEU B O 1
ATOM 7138 N N . TYR B 1 435 ? 15.148 17.719 14.211 1 98.12 435 TYR B N 1
ATOM 7139 C CA . TYR B 1 435 ? 16.281 18.156 13.391 1 98.12 435 TYR B CA 1
ATOM 7140 C C . TYR B 1 435 ? 16.266 19.656 13.211 1 98.12 435 TYR B C 1
ATOM 7142 O O . TYR B 1 435 ? 17.125 20.219 12.523 1 98.12 435 TYR B O 1
ATOM 7150 N N . ASN B 1 436 ? 15.344 20.438 13.883 1 98.5 436 ASN B N 1
ATOM 7151 C CA . ASN B 1 436 ? 15.383 21.891 13.836 1 98.5 436 ASN B CA 1
ATOM 7152 C C . ASN B 1 436 ? 15.898 22.484 15.148 1 98.5 436 ASN B C 1
ATOM 7154 O O . ASN B 1 436 ? 15.742 21.875 16.203 1 98.5 436 ASN B O 1
ATOM 7158 N N . THR B 1 437 ? 16.531 23.609 15.07 1 98.31 437 THR B N 1
ATOM 7159 C CA . THR B 1 437 ? 17.094 24.281 16.234 1 98.31 437 THR B CA 1
ATOM 7160 C C . THR B 1 437 ? 16.422 25.641 16.453 1 98.31 437 THR B C 1
ATOM 7162 O O . THR B 1 437 ? 15.664 26.109 15.609 1 98.31 437 THR B O 1
ATOM 7165 N N . PHE B 1 438 ? 16.688 26.203 17.625 1 98.5 438 PHE B N 1
ATOM 7166 C CA . PHE B 1 438 ? 16.188 27.547 17.953 1 98.5 438 PHE B CA 1
ATOM 7167 C C . PHE B 1 438 ? 16.844 28.594 17.047 1 98.5 438 PHE B C 1
ATOM 7169 O O . PHE B 1 438 ? 16.172 29.516 16.594 1 98.5 438 PHE B O 1
ATOM 7176 N N . SER B 1 439 ? 18.094 28.406 16.766 1 98.44 439 SER B N 1
ATOM 7177 C CA . SER B 1 439 ? 18.812 29.328 15.891 1 98.44 439 SER B CA 1
ATOM 7178 C C . SER B 1 439 ? 18.219 29.312 14.477 1 98.44 439 SER B C 1
ATOM 7180 O O . SER B 1 439 ? 18.031 30.375 13.867 1 98.44 439 SER B O 1
ATOM 7182 N N . GLU B 1 440 ? 17.984 28.125 13.977 1 98.38 440 GLU B N 1
ATOM 7183 C CA . GLU B 1 440 ? 17.359 28 12.664 1 98.38 440 GLU B CA 1
ATOM 7184 C C . GLU B 1 440 ? 15.984 28.688 12.656 1 98.38 440 GLU B C 1
ATOM 7186 O O . GLU B 1 440 ? 15.625 29.344 11.68 1 98.38 440 GLU B O 1
ATOM 7191 N N . THR B 1 441 ? 15.242 28.469 13.688 1 98.62 441 THR B N 1
ATOM 7192 C CA . THR B 1 441 ? 13.914 29.047 13.812 1 98.62 441 THR B CA 1
ATOM 7193 C C . THR B 1 441 ? 14 30.578 13.836 1 98.62 441 THR B C 1
ATOM 7195 O O . THR B 1 441 ? 13.203 31.25 13.18 1 98.62 441 THR B O 1
ATOM 7198 N N . PHE B 1 442 ? 14.945 31.078 14.562 1 98.62 442 PHE B N 1
ATOM 7199 C CA . PHE B 1 442 ? 15.188 32.531 14.602 1 98.62 442 PHE B CA 1
ATOM 7200 C C . PHE B 1 442 ? 15.484 33.062 13.211 1 98.62 442 PHE B C 1
ATOM 7202 O O . PHE B 1 442 ? 14.883 34.062 12.781 1 98.62 442 PHE B O 1
ATOM 7209 N N . ILE B 1 443 ? 16.375 32.406 12.531 1 98.19 443 ILE B N 1
ATOM 7210 C CA . ILE B 1 443 ? 16.797 32.844 11.203 1 98.19 443 ILE B CA 1
ATOM 7211 C C . ILE B 1 443 ? 15.602 32.812 10.25 1 98.19 443 ILE B C 1
ATOM 7213 O O . ILE B 1 443 ? 15.406 33.719 9.453 1 98.19 443 ILE B O 1
ATOM 7217 N N . ALA B 1 444 ? 14.789 31.781 10.312 1 98.62 444 ALA B N 1
ATOM 7218 C CA . ALA B 1 444 ? 13.625 31.656 9.445 1 98.62 444 ALA B CA 1
ATOM 7219 C C . ALA B 1 444 ? 12.648 32.812 9.656 1 98.62 444 ALA B C 1
ATOM 7221 O O . ALA B 1 444 ? 12.133 33.375 8.695 1 98.62 444 ALA B O 1
ATOM 7222 N N . VAL B 1 445 ? 12.391 33.156 10.891 1 98.69 445 VAL B N 1
ATOM 7223 C CA . VAL B 1 445 ? 11.453 34.219 11.188 1 98.69 445 VAL B CA 1
ATOM 7224 C C . VAL B 1 445 ? 12.047 35.562 10.75 1 98.69 445 VAL B C 1
ATOM 7226 O O . VAL B 1 445 ? 11.328 36.406 10.234 1 98.69 445 VAL B O 1
ATOM 7229 N N . GLN B 1 446 ? 13.352 35.719 10.977 1 98.19 446 GLN B N 1
ATOM 7230 C CA . GLN B 1 446 ? 14 36.938 10.508 1 98.19 446 GLN B CA 1
ATOM 7231 C C . GLN B 1 446 ? 13.836 37.094 9 1 98.19 446 GLN B C 1
ATOM 7233 O O . GLN B 1 446 ? 13.57 38.219 8.523 1 98.19 446 GLN B O 1
ATOM 7238 N N . ARG B 1 447 ? 14.031 36 8.273 1 97.94 447 ARG B N 1
ATOM 7239 C CA . ARG B 1 447 ? 13.867 36.062 6.824 1 97.94 447 ARG B CA 1
ATOM 7240 C C . ARG B 1 447 ? 12.414 36.375 6.449 1 97.94 447 ARG B C 1
ATOM 7242 O O . ARG B 1 447 ? 12.148 37.062 5.465 1 97.94 447 ARG B O 1
ATOM 7249 N N . LEU B 1 448 ? 11.469 35.812 7.168 1 98.69 448 LEU B N 1
ATOM 7250 C CA . LEU B 1 448 ? 10.055 36.062 6.945 1 98.69 448 LEU B CA 1
ATOM 7251 C C . LEU B 1 448 ? 9.758 37.562 7.129 1 98.69 448 LEU B C 1
ATOM 7253 O O . LEU B 1 448 ? 9.086 38.188 6.297 1 98.69 448 LEU B O 1
ATOM 7257 N N . ILE B 1 449 ? 10.305 38.156 8.188 1 98.44 449 ILE B N 1
ATOM 7258 C CA . ILE B 1 449 ? 10.102 39.594 8.477 1 98.44 449 ILE B CA 1
ATOM 7259 C C . ILE B 1 449 ? 10.781 40.438 7.402 1 98.44 449 ILE B C 1
ATOM 7261 O O . ILE B 1 449 ? 10.227 41.438 6.957 1 98.44 449 ILE B O 1
ATOM 7265 N N . GLU B 1 450 ? 11.961 40 7.016 1 98.25 450 GLU B N 1
ATOM 7266 C CA . GLU B 1 450 ? 12.664 40.688 5.934 1 98.25 450 GLU B CA 1
ATOM 7267 C C . GLU B 1 450 ? 11.82 40.688 4.66 1 98.25 450 GLU B C 1
ATOM 7269 O O . GLU B 1 450 ? 11.75 41.719 3.969 1 98.25 450 GLU B O 1
ATOM 7274 N N . ALA B 1 451 ? 11.234 39.562 4.336 1 98.44 451 ALA B N 1
ATOM 7275 C CA . ALA B 1 451 ? 10.352 39.469 3.18 1 98.44 451 ALA B CA 1
ATOM 7276 C C . ALA B 1 451 ? 9.203 40.469 3.305 1 98.44 451 ALA B C 1
ATOM 7278 O O . ALA B 1 451 ? 8.883 41.188 2.348 1 98.44 451 ALA B O 1
ATOM 7279 N N . MET B 1 452 ? 8.594 40.594 4.465 1 98.62 452 MET B N 1
ATOM 7280 C CA . MET B 1 452 ? 7.488 41.5 4.715 1 98.62 452 MET B CA 1
ATOM 7281 C C . MET B 1 452 ? 7.953 42.938 4.578 1 98.62 452 MET B C 1
ATOM 7283 O O . MET B 1 452 ? 7.234 43.781 4.023 1 98.62 452 MET B O 1
ATOM 7287 N N . ASP B 1 453 ? 9.125 43.219 5.094 1 98.56 453 ASP B N 1
ATOM 7288 C CA . ASP B 1 453 ? 9.695 44.562 4.969 1 98.56 453 ASP B CA 1
ATOM 7289 C C . ASP B 1 453 ? 9.883 44.938 3.502 1 98.56 453 ASP B C 1
ATOM 7291 O O . ASP B 1 453 ? 9.555 46.062 3.098 1 98.56 453 ASP B O 1
ATOM 7295 N N . LYS B 1 454 ? 10.406 44 2.789 1 98.12 454 LYS B N 1
ATOM 7296 C CA . LYS B 1 454 ? 10.648 44.25 1.373 1 98.12 454 LYS B CA 1
ATOM 7297 C C . LYS B 1 454 ? 9.344 44.438 0.607 1 98.12 454 LYS B C 1
ATOM 7299 O O . LYS B 1 454 ? 9.266 45.25 -0.323 1 98.12 454 LYS B O 1
ATOM 7304 N N . ILE B 1 455 ? 8.367 43.625 0.936 1 97.94 455 ILE B N 1
ATOM 7305 C CA . ILE B 1 455 ? 7.051 43.75 0.316 1 97.94 455 ILE B CA 1
ATOM 7306 C C . ILE B 1 455 ? 6.453 45.125 0.655 1 97.94 455 ILE B C 1
ATOM 7308 O O . ILE B 1 455 ? 5.93 45.812 -0.223 1 97.94 455 ILE B O 1
ATOM 7312 N N . ALA B 1 456 ? 6.531 45.562 1.898 1 97.38 456 ALA B N 1
ATOM 7313 C CA . ALA B 1 456 ? 6.02 46.844 2.342 1 97.38 456 ALA B CA 1
ATOM 7314 C C . ALA B 1 456 ? 6.703 48 1.604 1 97.38 456 ALA B C 1
ATOM 7316 O O . ALA B 1 456 ? 6.082 49.031 1.318 1 97.38 456 ALA B O 1
ATOM 7317 N N . ALA B 1 457 ? 7.918 47.781 1.264 1 97.38 457 ALA B N 1
ATOM 7318 C CA . ALA B 1 457 ? 8.719 48.812 0.589 1 97.38 457 ALA B CA 1
ATOM 7319 C C . ALA B 1 457 ? 8.617 48.656 -0.927 1 97.38 457 ALA B C 1
ATOM 7321 O O . ALA B 1 457 ? 9.25 49.438 -1.668 1 97.38 457 ALA B O 1
ATOM 7322 N N . ASN B 1 458 ? 7.906 47.688 -1.47 1 95.62 458 ASN B N 1
ATOM 7323 C CA . ASN B 1 458 ? 7.75 47.375 -2.889 1 95.62 458 ASN B CA 1
ATOM 7324 C C . ASN B 1 458 ? 9.078 47 -3.537 1 95.62 458 ASN B C 1
ATOM 7326 O O . ASN B 1 458 ? 9.375 47.438 -4.656 1 95.62 458 ASN B O 1
ATOM 7330 N N . GLU B 1 459 ? 9.852 46.281 -2.781 1 94.25 459 GLU B N 1
ATOM 7331 C CA . GLU B 1 459 ? 11.156 45.844 -3.287 1 94.25 459 GLU B CA 1
ATOM 7332 C C . GLU B 1 459 ? 11.078 44.438 -3.887 1 94.25 459 GLU B C 1
ATOM 7334 O O . GLU B 1 459 ? 11.977 44.031 -4.625 1 94.25 459 GLU B O 1
ATOM 7339 N N . ILE B 1 460 ? 10.141 43.781 -3.51 1 91.31 460 ILE B N 1
ATOM 7340 C CA . ILE B 1 460 ? 9.859 42.469 -4.086 1 91.31 460 ILE B CA 1
ATOM 7341 C C . ILE B 1 460 ? 8.359 42.312 -4.332 1 91.31 460 ILE B C 1
ATOM 7343 O O . ILE B 1 460 ? 7.551 43.031 -3.736 1 91.31 460 ILE B O 1
#

Foldseek 3Di:
DDLVVQVVVCVVADAQQVQFDFDFCQNLVFDDPVDDRRHGFAEQALLPFNTAGPCLVVLLVLVVVQCVPPNPCLQPCRPCVVVPQDRLLCLQLVCLVLQQQLAQHHSLFKGWADAQLVVVLQVCQQQQDDDDLARAEEEAPPADVSNVVSRQVSSVVVPHHPVRYHHHYDDPLALDDDQVSLLVVCVVCLRRHQEYEYECARSQQQWRHPLLVNLVSNVVSPHQYEYEDQNPRLFAGHNCQVSVHQKYKYGCRRNLVLHDRFIIMMGGHLVQQQPFALVDHGDGQFALQQADPVCSVVPDPTRRGDSGPSNSHHDRDDSSSSSSSVVSSVVCVVQPHSVSQQVQLLVLLLLLVVLQCPAPQEDESSDDDQDFHKYFSYDNPSVTGTQKTKIATHDADPDLVLGLQNQLQVQSVSVSHHWDDDPPRITIGGQGSNNHGSSSSNVSSVSSSVSSVCSVVVND/DDLVVQVVVCVVADAQQVQFDFDFCQNLVFDDPVDDRRHGFAEQALLPFNTAGPCLVVLLVLVVVQCVPPNPCLQPCRPCVVVPQDRLLCLQLVCLVLQQQLAQHHSLFKGWADAQLVVVLQVCQQQQDDDDQARAEEEAPPAPVSNVVSRQVSSVVVPHHPVRYHHHYDDPLALDDDQVSLLVVCVVCLRRHQEYEYECARSQQQWRHPLLVNLVSNVVSPHQYEYEDQSPRLFAGHNCQVSVHQKYKYGCRRNLVLHDRFIIMMGGHLVQQQPFALVDHGDGQFALQQADPVCSVVVDPTRRGDSGPSNSHHDRDDSSSSSSSVVSSVVCVVQPHSVSQQVVLLVLLLLLVVLQCPAPQEDESSDDDQDFHKYFSYDNPSVTGTQKTKIATDDADPDLVLGLQNQLQVQSVSVSHHWDDDPPRITIGGQGSNNHGSSSSNVSSVSSSVSSVCSVVVND

Radius of gyration: 28.86 Å; Cα contacts (8 Å, |Δi|>4): 2062; chains: 2; bounding box: 64×96×58 Å

Solvent-accessible surface area (backbone atoms only — not comparable to full-atom values): 45620 Å² total; per-residue (Å²): 140,51,68,67,56,21,49,55,49,38,72,74,45,75,64,49,41,87,50,38,37,65,29,19,23,47,57,60,70,45,82,52,92,88,53,57,53,80,37,66,40,47,69,21,28,28,82,72,28,20,52,37,41,56,61,27,61,56,46,36,49,53,52,53,47,30,38,31,27,37,38,62,45,20,41,79,56,32,81,47,43,93,78,70,47,66,28,53,78,52,50,64,58,74,41,28,76,54,48,14,68,43,46,23,42,48,52,52,16,30,35,78,42,60,33,37,42,50,39,46,42,38,46,42,58,48,57,58,65,63,50,91,64,18,54,20,38,36,29,51,53,87,48,65,33,34,57,51,35,26,51,47,20,50,35,34,60,75,73,45,54,70,87,36,55,45,62,50,65,59,50,90,74,50,59,54,71,55,68,66,58,53,52,49,51,47,64,75,39,45,73,32,37,23,29,39,47,34,53,36,20,38,86,74,29,22,33,32,54,62,59,47,63,52,33,48,56,41,44,75,65,74,29,44,35,39,32,41,24,49,60,25,49,68,45,42,79,44,47,36,53,82,32,62,41,47,34,33,24,20,47,23,17,16,53,39,20,22,35,67,38,21,48,10,35,38,36,29,36,48,88,78,19,62,71,38,34,70,91,39,67,78,41,32,58,30,13,47,53,4,26,34,73,93,49,46,84,67,57,53,92,63,64,31,39,34,59,21,29,47,26,57,28,26,46,70,62,35,53,57,38,42,36,21,36,40,46,32,40,51,50,41,55,74,66,59,33,50,69,51,42,38,59,46,20,52,52,49,35,48,49,49,50,52,57,50,66,67,37,92,40,48,40,60,68,72,59,86,75,74,60,75,29,34,26,56,33,22,53,83,51,72,87,30,28,51,31,40,45,13,34,37,34,29,48,84,45,90,52,59,90,71,12,43,35,53,48,40,50,50,50,35,46,65,66,37,32,43,59,38,75,46,79,85,35,27,40,36,44,20,53,43,42,58,59,40,49,41,45,54,48,50,52,52,51,51,49,52,50,50,35,51,51,31,44,76,68,67,71,98,140,50,69,67,57,21,49,55,49,38,72,74,45,74,65,49,41,85,49,38,38,65,29,20,22,47,58,60,70,45,84,54,92,89,54,57,50,79,37,66,40,48,71,20,28,28,82,71,29,21,54,38,41,56,61,28,61,56,47,36,49,54,51,52,48,32,38,30,28,37,36,60,46,20,39,80,56,31,81,46,42,92,80,70,46,64,28,53,78,52,51,62,58,76,40,27,77,54,48,16,66,42,46,24,41,48,50,53,16,32,37,79,43,61,34,37,42,50,39,45,41,40,47,42,57,48,59,56,66,61,50,92,64,17,54,20,37,38,31,52,52,88,49,65,34,35,58,50,34,26,52,46,20,52,35,34,59,75,74,46,52,69,88,36,55,44,63,50,67,61,51,90,75,48,60,53,72,55,69,68,59,53,53,50,50,47,64,75,39,45,75,33,38,24,28,40,48,35,53,36,21,38,87,73,30,21,32,32,56,62,60,46,64,52,33,49,56,40,43,75,64,72,28,44,35,39,32,42,23,50,62,24,50,68,46,43,78,42,48,38,54,81,33,62,40,47,34,35,25,20,47,24,17,16,55,40,22,23,34,68,39,23,48,9,35,39,34,29,37,48,90,79,19,62,72,37,34,70,92,37,69,78,40,32,57,31,14,47,53,4,26,35,72,94,48,47,85,67,57,52,94,64,62,31,38,32,60,22,29,45,24,56,30,26,47,71,61,35,53,57,40,43,36,20,35,42,47,32,40,52,49,40,55,73,66,60,34,49,68,51,43,37,58,45,21,52,51,50,35,48,49,49,48,51,58,51,67,67,39,92,40,47,41,59,67,74,60,85,74,71,60,75,28,35,28,57,33,22,53,85,52,71,87,31,28,52,32,41,43,15,34,37,34,30,49,84,46,91,52,59,90,71,11,43,36,54,49,38,50,49,51,35,46,65,68,36,33,42,60,39,76,46,78,86,36,26,41,35,43,18,53,42,41,56,60,41,47,41,44,54,49,51,52,51,52,51,50,53,50,49,34,50,53,31,45,76,68,67,71,97